Protein AF-0000000076642588 (afdb_homodimer)

pLDDT: mean 90.65, std 15.97, range [17.33, 98.94]

Foldseek 3Di:
DPPDCCPPPPPPPPPPLPLPLADAPPPPDPPPPPPPPPVLVLQLVLLVVVLLVVLVVLLVVQCVVADADVVDPVRRCVRCVVVLVVLCLLALQDADWDPPKDKAFDADPVRHTQWDDDPFWIKTWMKIFQGDFPVDTFIWTAIKIFTPDAALEEEEEEEALADHRCQLCQQDDLPDFNGVVCVLCSNLRYIYTYTHAQHQAFPQQAAVLQPAGALGGLQVLLQLQQFLASHASLSSVLSNVVSVLSNLQVVCVVVVHDSAYAYEYEAVGLVSQLQNLLNDQSHQFYERWQHAFFCSVVLQAFLSSFTFQQSNHDHSLNSNLSNPPGAYEYEQFWHPKAPWTGDDDVNYHQGFTHIDGGHDPVRRVVSNVSNQVVDPVVRDRYHYHYPDPDPHGGIPDPVSVQSRQVSSVGGRDDDRPSVDDNNDDPPHDDSVVSSNCNSVSSLVRSVSSLVCLVVLQCVPPVVLLPPPVVPVPLQSAPVVCVVVLVVLLVVLCLLQDADDAQDDFQSWHWAWDDDDDFWTKIWIKTHRYRSRIKIWIKIATPPQDPQAAAFEEEEEEAAQDHNVLLQDCDPPDPSCVFNVRLQNVVSSVPHIYIYINASRHDVSSSLSSQSSQRNSSHASVNRVLNNVSSVLVSQCPSSRHPQQRYAYEYFHNSLVCLQSNCLNNVSHLEGERELAAFQQSCLSNPSDSPHQNRPSSHNNSRRRGGSVSNRDGSLSSLLSNPPRAYEYEYECAASNDHPVGNCVSCVSNQVSNVSNVNNLRYYYDYDHDYRHDPNDVVVVNSVVRD/DPPPPPPPPPPPPPPPLPLPLADAPPPPDPPPPPPPCPPLNLQLVLLVVVLLVVLVVLLVVQCVVADADPVDPVRRCVRCVVVLVVLCLLALQDADWDPPKDKAFDADPVRHTQWDDDPFWIKTWMKIFQGDFPVDTFIWTAIKIFTPDAALEEEEEEEALADHRCQLCQQDDLPDFNGVVCVLCSNLRYIYTYTHAQHQAFPQLAAVLQPAGALGGLQVLLQLQQFLASHASLSSVLSNVVSVLSNLQVVCVVVVHDSAYAYEYEAVGLVSQLQNLLNDQSHQFYERWQHAFFCSVVLQAFLSSFTFQQSNHDTSLNSNLSNPPGAYEYEQFFHPKAPWTGDDDVNYHQGFTHIDGGHDPVGRVVSNVSNQVVDPVVRDRYHYHYPDPDDHRGIPDPVRVQSRCVSSVGGRDDDRDSVDDNNDDPPHDDSVVSSNCNSVSSLVRSVSSLVCLVVLQCVPPVVLLPPPVVPVPLQSAPVVCVVVLVVLLVVLCLLQDADDAQDDFQSWHWAWDDDDDFWTKIWIKTHRYRSRIKIWIKIAGPPQDPQAAAFEEEEEEAAQDHNVLLQDCDPPDPSCVFNVRLQNVVSSVPHIYIYINASRHDVSSSLSSQSSQRNSSHASVNRVLSNVSSVLVSQCPSSRHPQQRYAYEYFHNSLVCLQSNCLNNVSHQEGERELAAFQQSCLSNPSDSPHQNRPSSHNNSRRRGGSVSNRDGSLSSLLSNPPRAYEYEYECAASNDHPVGNCVSCVSNQVSNVSNVNNLRYYYDYDHDYRHDPNDVVVVNSVVRD

Structure (mmCIF, N/CA/C/O backbone):
data_AF-0000000076642588-model_v1
#
loop_
_entity.id
_entity.type
_entity.pdbx_description
1 polymer 'Dienelactone hydrolase family protein'
#
loop_
_atom_site.group_PDB
_atom_site.id
_atom_site.type_symbol
_atom_site.label_atom_id
_atom_site.label_alt_id
_atom_site.label_comp_id
_atom_site.label_asym_id
_atom_site.label_entity_id
_atom_site.label_seq_id
_atom_site.pdbx_PDB_ins_code
_atom_site.Cartn_x
_atom_site.Cartn_y
_atom_site.Cartn_z
_atom_site.occupancy
_atom_site.B_iso_or_equiv
_atom_site.auth_seq_id
_atom_site.auth_comp_id
_atom_site.auth_asym_id
_atom_site.auth_atom_id
_atom_site.pdbx_PDB_model_num
ATOM 1 N N . MET A 1 1 ? 71.25 -26.453 -64.062 1 19.92 1 MET A N 1
ATOM 2 C CA . MET A 1 1 ? 71.562 -26.438 -62.656 1 19.92 1 MET A CA 1
ATOM 3 C C . MET A 1 1 ? 70.25 -26.516 -61.844 1 19.92 1 MET A C 1
ATOM 5 O O . MET A 1 1 ? 69.312 -25.75 -62.062 1 19.92 1 MET A O 1
ATOM 9 N N . ASP A 1 2 ? 69.875 -27.656 -61.031 1 19.14 2 ASP A N 1
ATOM 10 C CA . ASP A 1 2 ? 68.938 -28.688 -60.656 1 19.14 2 ASP A CA 1
ATOM 11 C C . ASP A 1 2 ? 68.25 -28.344 -59.344 1 19.14 2 ASP A C 1
ATOM 13 O O . ASP A 1 2 ? 67.562 -29.188 -58.781 1 19.14 2 ASP A O 1
ATOM 17 N N . ARG A 1 3 ? 68.688 -27.297 -58.594 1 18.23 3 ARG A N 1
ATOM 18 C CA . ARG A 1 3 ? 68.375 -27.25 -57.156 1 18.23 3 ARG A CA 1
ATOM 19 C C . ARG A 1 3 ? 66.875 -27.188 -56.906 1 18.23 3 ARG A C 1
ATOM 21 O O . ARG A 1 3 ? 66.25 -26.234 -57.312 1 18.23 3 ARG A O 1
ATOM 28 N N . ARG A 1 4 ? 66.25 -28.344 -56.562 1 22.45 4 ARG A N 1
ATOM 29 C CA . ARG A 1 4 ? 65.062 -29.172 -56.375 1 22.45 4 ARG A CA 1
ATOM 30 C C . ARG A 1 4 ? 64.188 -28.703 -55.188 1 22.45 4 ARG A C 1
ATOM 32 O O . ARG A 1 4 ? 64.75 -28.422 -54.125 1 22.45 4 ARG A O 1
ATOM 39 N N . ASN A 1 5 ? 62.969 -28.047 -55.344 1 19.11 5 ASN A N 1
ATOM 40 C CA . ASN A 1 5 ? 61.938 -27.234 -54.719 1 19.11 5 ASN A CA 1
ATOM 41 C C . ASN A 1 5 ? 61.281 -27.969 -53.562 1 19.11 5 ASN A C 1
ATOM 43 O O . ASN A 1 5 ? 60.344 -28.75 -53.75 1 19.11 5 ASN A O 1
ATOM 47 N N . PHE A 1 6 ? 62 -28.562 -52.5 1 23.45 6 PHE A N 1
ATOM 48 C CA . PHE A 1 6 ? 61.406 -29.375 -51.438 1 23.45 6 PHE A CA 1
ATOM 49 C C . PHE A 1 6 ? 60.438 -28.547 -50.594 1 23.45 6 PHE A C 1
ATOM 51 O O . PHE A 1 6 ? 60.875 -27.656 -49.844 1 23.45 6 PHE A O 1
ATOM 58 N N . ILE A 1 7 ? 59.25 -28.125 -51.094 1 21.86 7 ILE A N 1
ATOM 59 C CA . ILE A 1 7 ? 58.25 -27.391 -50.312 1 21.86 7 ILE A CA 1
ATOM 60 C C . ILE A 1 7 ? 57.781 -28.234 -49.125 1 21.86 7 ILE A C 1
ATOM 62 O O . ILE A 1 7 ? 57.188 -29.297 -49.312 1 21.86 7 ILE A O 1
ATOM 66 N N . LYS A 1 8 ? 58.562 -28.312 -48 1 24.27 8 LYS A N 1
ATOM 67 C CA . LYS A 1 8 ? 58.25 -29.062 -46.781 1 24.27 8 LYS A CA 1
ATOM 68 C C . LYS A 1 8 ? 56.906 -28.641 -46.219 1 24.27 8 LYS A C 1
ATOM 70 O O . LYS A 1 8 ? 56.656 -27.453 -46.031 1 24.27 8 LYS A O 1
ATOM 75 N N . SER A 1 9 ? 55.844 -29.484 -46.344 1 21.7 9 SER A N 1
ATOM 76 C CA . SER A 1 9 ? 54.469 -29.531 -45.812 1 21.7 9 SER A CA 1
ATOM 77 C C . SER A 1 9 ? 54.438 -29.391 -44.312 1 21.7 9 SER A C 1
ATOM 79 O O . SER A 1 9 ? 55.031 -30.219 -43.594 1 21.7 9 SER A O 1
ATOM 81 N N . SER A 1 10 ? 54.75 -28.25 -43.719 1 22.33 10 SER A N 1
ATOM 82 C CA . SER A 1 10 ? 54.75 -28.031 -42.25 1 22.33 10 SER A CA 1
ATOM 83 C C . SER A 1 10 ? 53.438 -28.484 -41.625 1 22.33 10 SER A C 1
ATOM 85 O O . SER A 1 10 ? 52.375 -27.984 -42 1 22.33 10 SER A O 1
ATOM 87 N N . ALA A 1 11 ? 53.219 -29.797 -41.219 1 23.33 11 ALA A N 1
ATOM 88 C CA . ALA A 1 11 ? 52.219 -30.453 -40.438 1 23.33 11 ALA A CA 1
ATOM 89 C C . ALA A 1 11 ? 51.938 -29.703 -39.125 1 23.33 11 ALA A C 1
ATOM 91 O O . ALA A 1 11 ? 52.781 -29.688 -38.219 1 23.33 11 ALA A O 1
ATOM 92 N N . PHE A 1 12 ? 51.438 -28.484 -39.188 1 23.83 12 PHE A N 1
ATOM 93 C CA . PHE A 1 12 ? 51 -27.781 -38 1 23.83 12 PHE A CA 1
ATOM 94 C C . PHE A 1 12 ? 50.188 -28.688 -37.062 1 23.83 12 PHE A C 1
ATOM 96 O O . PHE A 1 12 ? 49.219 -29.281 -37.5 1 23.83 12 PHE A O 1
ATOM 103 N N . PHE A 1 13 ? 50.812 -29.422 -36.125 1 26.14 13 PHE A N 1
ATOM 104 C CA . PHE A 1 13 ? 50.312 -30.156 -34.938 1 26.14 13 PHE A CA 1
ATOM 105 C C . PHE A 1 13 ? 49.25 -29.344 -34.219 1 26.14 13 PHE A C 1
ATOM 107 O O . PHE A 1 13 ? 49.562 -28.406 -33.469 1 26.14 13 PHE A O 1
ATOM 114 N N . GLY A 1 14 ? 48.219 -28.859 -34.875 1 27.94 14 GLY A N 1
ATOM 115 C CA . GLY A 1 14 ? 47.125 -28.312 -34.094 1 27.94 14 GLY A CA 1
ATOM 116 C C . GLY A 1 14 ? 46.719 -29.172 -32.906 1 27.94 14 GLY A C 1
ATOM 117 O O . GLY A 1 14 ? 46.344 -30.328 -33.094 1 27.94 14 GLY A O 1
ATOM 118 N N . THR A 1 15 ? 47.344 -29.109 -31.75 1 32.06 15 THR A N 1
ATOM 119 C CA . THR A 1 15 ? 47.062 -29.766 -30.469 1 32.06 15 THR A CA 1
ATOM 120 C C . THR A 1 15 ? 45.562 -29.719 -30.172 1 32.06 15 THR A C 1
ATOM 122 O O . THR A 1 15 ? 44.969 -28.641 -30.031 1 32.06 15 THR A O 1
ATOM 125 N N . ALA A 1 16 ? 44.656 -30.547 -30.703 1 35.62 16 ALA A N 1
ATOM 126 C CA . ALA A 1 16 ? 43.281 -30.844 -30.359 1 35.62 16 ALA A CA 1
ATOM 127 C C . ALA A 1 16 ? 43.062 -30.906 -28.844 1 35.62 16 ALA A C 1
ATOM 129 O O . ALA A 1 16 ? 43.688 -31.734 -28.172 1 35.62 16 ALA A O 1
ATOM 130 N N . LEU A 1 17 ? 42.844 -29.812 -28.141 1 42.84 17 LEU A N 1
ATOM 131 C CA . LEU A 1 17 ? 42.344 -29.953 -26.781 1 42.84 17 LEU A CA 1
ATOM 132 C C . LEU A 1 17 ? 41.406 -31.156 -26.703 1 42.84 17 LEU A C 1
ATOM 134 O O . LEU A 1 17 ? 40.344 -31.188 -27.359 1 42.84 17 LEU A O 1
ATOM 138 N N . GLY A 1 18 ? 41.875 -32.375 -26.688 1 44.44 18 GLY A N 1
ATOM 139 C CA . GLY A 1 18 ? 41.125 -33.594 -26.5 1 44.44 18 GLY A CA 1
ATOM 140 C C . GLY A 1 18 ? 40.094 -33.5 -25.375 1 44.44 18 GLY A C 1
ATOM 141 O O . GLY A 1 18 ? 40.438 -33.188 -24.234 1 44.44 18 GLY A O 1
ATOM 142 N N . PHE A 1 19 ? 38.906 -32.938 -25.766 1 47.75 19 PHE A N 1
ATOM 143 C CA . PHE A 1 19 ? 37.875 -33.062 -24.766 1 47.75 19 PHE A CA 1
ATOM 144 C C . PHE A 1 19 ? 37.688 -34.531 -24.344 1 47.75 19 PHE A C 1
ATOM 146 O O . PHE A 1 19 ? 37.375 -35.375 -25.172 1 47.75 19 PHE A O 1
ATOM 153 N N . PRO A 1 20 ? 38.25 -34.938 -23.359 1 44.97 20 PRO A N 1
ATOM 154 C CA . PRO A 1 20 ? 38.062 -36.312 -22.969 1 44.97 20 PRO A CA 1
ATOM 155 C C . PRO A 1 20 ? 36.594 -36.75 -23.016 1 44.97 20 PRO A C 1
ATOM 157 O O . PRO A 1 20 ? 35.719 -36.031 -22.5 1 44.97 20 PRO A O 1
ATOM 160 N N . GLY A 1 21 ? 36.312 -37.781 -23.781 1 46.03 21 GLY A N 1
ATOM 161 C CA . GLY A 1 21 ? 35.031 -38.438 -23.812 1 46.03 21 GLY A CA 1
ATOM 162 C C . GLY A 1 21 ? 34.062 -37.812 -24.812 1 46.03 21 GLY A C 1
ATOM 163 O O . GLY A 1 21 ? 32.875 -38.156 -24.844 1 46.03 21 GLY A O 1
ATOM 164 N N . SER A 1 22 ? 34.531 -36.781 -25.547 1 49.62 22 SER A N 1
ATOM 165 C CA . SER A 1 22 ? 33.625 -36.094 -26.453 1 49.62 22 SER A CA 1
ATOM 166 C C . SER A 1 22 ? 33.406 -36.938 -27.719 1 49.62 22 SER A C 1
ATOM 168 O O . SER A 1 22 ? 34.344 -37.469 -28.297 1 49.62 22 SER A O 1
ATOM 170 N N . ILE A 1 23 ? 32.25 -37.531 -27.969 1 43.94 23 ILE A N 1
ATOM 171 C CA . ILE A 1 23 ? 31.812 -38.125 -29.234 1 43.94 23 ILE A CA 1
ATOM 172 C C . ILE A 1 23 ? 31.484 -37.031 -30.25 1 43.94 23 ILE A C 1
ATOM 174 O O . ILE A 1 23 ? 30.984 -35.969 -29.891 1 43.94 23 ILE A O 1
ATOM 178 N N . SER A 1 24 ? 32.125 -37.094 -31.453 1 43.12 24 SER A N 1
ATOM 179 C CA . SER A 1 24 ? 31.891 -36.125 -32.531 1 43.12 24 SER A CA 1
ATOM 180 C C . SER A 1 24 ? 30.391 -35.938 -32.812 1 43.12 24 SER A C 1
ATOM 182 O O . SER A 1 24 ? 29.625 -36.906 -32.719 1 43.12 24 SER A O 1
ATOM 184 N N . LEU A 1 25 ? 29.875 -34.688 -32.812 1 45.62 25 LEU A N 1
ATOM 185 C CA . LEU A 1 25 ? 28.5 -34.312 -33.125 1 45.62 25 LEU A CA 1
ATOM 186 C C . LEU A 1 25 ? 28.047 -34.938 -34.438 1 45.62 25 LEU A C 1
ATOM 188 O O . LEU A 1 25 ? 26.859 -34.875 -34.781 1 45.62 25 LEU A O 1
ATOM 192 N N . LEU A 1 26 ? 29.031 -35.188 -35.469 1 36.81 26 LEU A N 1
ATOM 193 C CA . LEU A 1 26 ? 28.625 -35.531 -36.812 1 36.81 26 LEU A CA 1
ATOM 194 C C . LEU A 1 26 ? 27.766 -36.812 -36.812 1 36.81 26 LEU A C 1
ATOM 196 O O . LEU A 1 26 ? 27.078 -37.094 -37.812 1 36.81 26 LEU A O 1
ATOM 200 N N . GLN A 1 27 ? 28.141 -37.812 -36.094 1 33.25 27 GLN A N 1
ATOM 201 C CA . GLN A 1 27 ? 27.5 -39.094 -36.375 1 33.25 27 GLN A CA 1
ATOM 202 C C . GLN A 1 27 ? 26 -39.031 -36.062 1 33.25 27 GLN A C 1
ATOM 204 O O . GLN A 1 27 ? 25.266 -40 -36.312 1 33.25 27 GLN A O 1
ATOM 209 N N . GLN A 1 28 ? 25.609 -38.25 -35.188 1 32.81 28 GLN A N 1
ATOM 210 C CA . GLN A 1 28 ? 24.172 -38.469 -34.938 1 32.81 28 GLN A CA 1
ATOM 211 C C . GLN A 1 28 ? 23.344 -37.781 -36.031 1 32.81 28 GLN A C 1
ATOM 213 O O . GLN A 1 28 ? 23.531 -36.594 -36.312 1 32.81 28 GLN A O 1
ATOM 218 N N . SER A 1 29 ? 22.844 -38.625 -37.031 1 31.92 29 SER A N 1
ATOM 219 C CA . SER A 1 29 ? 21.906 -38.406 -38.125 1 31.92 29 SER A CA 1
ATOM 220 C C . SER A 1 29 ? 20.922 -37.312 -37.812 1 31.92 29 SER A C 1
ATOM 222 O O . SER A 1 29 ? 20.375 -37.25 -36.719 1 31.92 29 SER A O 1
ATOM 224 N N . MET A 1 30 ? 21.062 -36.156 -38.531 1 33.62 30 MET A N 1
ATOM 225 C CA . MET A 1 30 ? 19.984 -35.219 -38.688 1 33.62 30 MET A CA 1
ATOM 226 C C . MET A 1 30 ? 18.641 -35.906 -38.75 1 33.62 30 MET A C 1
ATOM 228 O O . MET A 1 30 ? 18.422 -36.781 -39.594 1 33.62 30 MET A O 1
ATOM 232 N N . ARG A 1 31 ? 18 -36.188 -37.844 1 35.12 31 ARG A N 1
ATOM 233 C CA . ARG A 1 31 ? 16.625 -36.594 -38.094 1 35.12 31 ARG A CA 1
ATOM 234 C C . ARG A 1 31 ? 16.016 -35.719 -39.219 1 35.12 31 ARG A C 1
ATOM 236 O O . ARG A 1 31 ? 16.25 -34.531 -39.281 1 35.12 31 ARG A O 1
ATOM 243 N N . ASN A 1 32 ? 15.844 -36.156 -40.562 1 32.16 32 ASN A N 1
ATOM 244 C CA . ASN A 1 32 ? 15.289 -35.656 -41.812 1 32.16 32 ASN A CA 1
ATOM 245 C C . ASN A 1 32 ? 14.039 -34.812 -41.594 1 32.16 32 ASN A C 1
ATOM 247 O O . ASN A 1 32 ? 13.297 -34.531 -42.531 1 32.16 32 ASN A O 1
ATOM 251 N N . ASP A 1 33 ? 13.281 -34.906 -40.562 1 33.59 33 ASP A N 1
ATOM 252 C CA . ASP A 1 33 ? 11.906 -34.438 -40.719 1 33.59 33 ASP A CA 1
ATOM 253 C C . ASP A 1 33 ? 11.852 -32.906 -40.875 1 33.59 33 ASP A C 1
ATOM 255 O O . ASP A 1 33 ? 10.773 -32.312 -40.781 1 33.59 33 ASP A O 1
ATOM 259 N N . GLY A 1 34 ? 12.836 -32.25 -41.781 1 33.69 34 GLY A N 1
ATOM 260 C CA . GLY A 1 34 ? 12.781 -30.875 -42.219 1 33.69 34 GLY A CA 1
ATOM 261 C C . GLY A 1 34 ? 12.922 -29.859 -41.094 1 33.69 34 GLY A C 1
ATOM 262 O O . GLY A 1 34 ? 12.781 -28.656 -41.344 1 33.69 34 GLY A O 1
ATOM 263 N N . ILE A 1 35 ? 12.398 -30.078 -40 1 36.19 35 ILE A N 1
ATOM 264 C CA . ILE A 1 35 ? 12.555 -28.984 -39.031 1 36.19 35 ILE A CA 1
ATOM 265 C C . ILE A 1 35 ? 14.031 -28.625 -38.906 1 36.19 35 ILE A C 1
ATOM 267 O O . ILE A 1 35 ? 14.852 -29.453 -38.5 1 36.19 35 ILE A O 1
ATOM 271 N N . ASP A 1 36 ? 14.797 -28.062 -39.812 1 40.22 36 ASP A N 1
ATOM 272 C CA . ASP A 1 36 ? 16.062 -27.422 -39.438 1 40.22 36 ASP A CA 1
ATOM 273 C C . ASP A 1 36 ? 16.219 -27.344 -37.938 1 40.22 36 ASP A C 1
ATOM 275 O O . ASP A 1 36 ? 15.453 -26.656 -37.25 1 40.22 36 ASP A O 1
ATOM 279 N N . ASP A 1 37 ? 16.5 -28.406 -37.156 1 51.94 37 ASP A N 1
ATOM 280 C CA . ASP A 1 37 ? 16.406 -28.953 -35.812 1 51.94 37 ASP A CA 1
ATOM 281 C C . ASP A 1 37 ? 17.203 -28.109 -34.812 1 51.94 37 ASP A C 1
ATOM 283 O O . ASP A 1 37 ? 18.391 -28.359 -34.594 1 51.94 37 ASP A O 1
ATOM 287 N N . ASP A 1 38 ? 16.844 -26.812 -34.719 1 79.62 38 ASP A N 1
ATOM 288 C CA . ASP A 1 38 ? 17.312 -25.812 -33.75 1 79.62 38 ASP A CA 1
ATOM 289 C C . ASP A 1 38 ? 17.438 -26.406 -32.344 1 79.62 38 ASP A C 1
ATOM 291 O O . ASP A 1 38 ? 16.484 -27 -31.844 1 79.62 38 ASP A O 1
ATOM 295 N N . LEU A 1 39 ? 18.719 -26.734 -32.031 1 86 39 LEU A N 1
ATOM 296 C CA . LEU A 1 39 ? 19.062 -27.344 -30.75 1 86 39 LEU A CA 1
ATOM 297 C C . LEU A 1 39 ? 18.172 -26.781 -29.641 1 86 39 LEU A C 1
ATOM 299 O O . LEU A 1 39 ? 17.797 -27.516 -28.719 1 86 39 LEU A O 1
ATOM 303 N N . ALA A 1 40 ? 17.781 -25.656 -29.75 1 92 40 ALA A N 1
ATOM 304 C CA . ALA A 1 40 ? 16.906 -25.047 -28.75 1 92 40 ALA A CA 1
ATOM 305 C C . ALA A 1 40 ? 15.539 -25.719 -28.734 1 92 40 ALA A C 1
ATOM 307 O O . ALA A 1 40 ? 15 -26.016 -27.656 1 92 40 ALA A O 1
ATOM 308 N N . SER A 1 41 ? 15.016 -25.922 -29.906 1 93 41 SER A N 1
ATOM 309 C CA . SER A 1 41 ? 13.711 -26.562 -30.016 1 93 41 SER A CA 1
ATOM 310 C C . SER A 1 41 ? 13.758 -28 -29.531 1 93 41 SER A C 1
ATOM 312 O O . SER A 1 41 ? 12.82 -28.484 -28.906 1 93 41 SER A O 1
ATOM 314 N N . ILE A 1 42 ? 14.844 -28.656 -29.859 1 92.44 42 ILE A N 1
ATOM 315 C CA . ILE A 1 42 ? 15.031 -30.047 -29.438 1 92.44 42 ILE A CA 1
ATOM 316 C C . ILE A 1 42 ? 15.039 -30.125 -27.906 1 92.44 42 ILE A C 1
ATOM 318 O O . ILE A 1 42 ? 14.43 -31.016 -27.328 1 92.44 42 ILE A O 1
ATOM 322 N N . MET A 1 43 ? 15.68 -29.266 -27.312 1 95.62 43 MET A N 1
ATOM 323 C CA . MET A 1 43 ? 15.758 -29.234 -25.859 1 95.62 43 MET A CA 1
ATOM 324 C C . MET A 1 43 ? 14.383 -29.016 -25.25 1 95.62 43 MET A C 1
ATOM 326 O O . MET A 1 43 ? 14 -29.719 -24.312 1 95.62 43 MET A O 1
ATOM 330 N N . VAL A 1 44 ? 13.648 -28.047 -25.781 1 96.38 44 VAL A N 1
ATOM 331 C CA . VAL A 1 44 ? 12.32 -27.734 -25.281 1 96.38 44 VAL A CA 1
ATOM 332 C C . VAL A 1 44 ? 11.406 -28.938 -25.453 1 96.38 44 VAL A C 1
ATOM 334 O O . VAL A 1 44 ? 10.68 -29.312 -24.531 1 96.38 44 VAL A O 1
ATOM 337 N N . GLU A 1 45 ? 11.477 -29.562 -26.625 1 96.25 45 GLU A N 1
ATOM 338 C CA . GLU A 1 45 ? 10.648 -30.734 -26.906 1 96.25 45 GLU A CA 1
ATOM 339 C C . GLU A 1 45 ? 11.016 -31.891 -25.984 1 96.25 45 GLU A C 1
ATOM 341 O O . GLU A 1 45 ? 10.156 -32.688 -25.609 1 96.25 45 GLU A O 1
ATOM 346 N N . GLY A 1 46 ? 12.289 -32.031 -25.734 1 96.81 46 GLY A N 1
ATOM 347 C CA . GLY A 1 46 ? 12.719 -33.062 -24.812 1 96.81 46 GLY A CA 1
ATOM 348 C C . GLY A 1 46 ? 12.094 -32.938 -23.438 1 96.81 46 GLY A C 1
ATOM 349 O O . GLY A 1 46 ? 11.68 -33.906 -22.828 1 96.81 46 GLY A O 1
ATOM 350 N N . VAL A 1 47 ? 12.023 -31.719 -22.938 1 97.75 47 VAL A N 1
ATOM 351 C CA . VAL A 1 47 ? 11.422 -31.453 -21.625 1 97.75 47 VAL A CA 1
ATOM 352 C C . VAL A 1 47 ? 9.93 -31.781 -21.672 1 97.75 47 VAL A C 1
ATOM 354 O O . VAL A 1 47 ? 9.367 -32.312 -20.719 1 97.75 47 VAL A O 1
ATOM 357 N N . HIS A 1 48 ? 9.234 -31.422 -22.828 1 97.5 48 HIS A N 1
ATOM 358 C CA . HIS A 1 48 ? 7.832 -31.781 -22.984 1 97.5 48 HIS A CA 1
ATOM 359 C C . HIS A 1 48 ? 7.625 -33.281 -22.859 1 97.5 48 HIS A C 1
ATOM 361 O O . HIS A 1 48 ? 6.715 -33.75 -22.172 1 97.5 48 HIS A O 1
ATOM 367 N N . ARG A 1 49 ? 8.477 -34.062 -23.516 1 97.25 49 ARG A N 1
ATOM 368 C CA . ARG A 1 49 ? 8.352 -35.531 -23.469 1 97.25 49 ARG A CA 1
ATOM 369 C C . ARG A 1 49 ? 8.586 -36.031 -22.047 1 97.25 49 ARG A C 1
ATOM 371 O O . ARG A 1 49 ? 7.891 -36.938 -21.594 1 97.25 49 ARG A O 1
ATOM 378 N N . PHE A 1 50 ? 9.57 -35.5 -21.422 1 96.94 50 PHE A N 1
ATOM 379 C CA . PHE A 1 50 ? 9.828 -35.844 -20.031 1 96.94 50 PHE A CA 1
ATOM 380 C C . PHE A 1 50 ? 8.586 -35.625 -19.172 1 96.94 50 PHE A C 1
ATOM 382 O O . PHE A 1 50 ? 8.18 -36.5 -18.422 1 96.94 50 PHE A O 1
ATOM 389 N N . LEU A 1 51 ? 7.949 -34.469 -19.328 1 97.56 51 LEU A N 1
ATOM 390 C CA . LEU A 1 51 ? 6.801 -34.062 -18.516 1 97.56 51 LEU A CA 1
ATOM 391 C C . LEU A 1 51 ? 5.586 -34.938 -18.844 1 97.56 51 LEU A C 1
ATOM 393 O O . LEU A 1 51 ? 4.82 -35.312 -17.953 1 97.56 51 LEU A O 1
ATOM 397 N N . ASP A 1 52 ? 5.375 -35.156 -20.141 1 96.38 52 ASP A N 1
ATOM 398 C CA . ASP A 1 52 ? 4.273 -36.031 -20.531 1 96.38 52 ASP A CA 1
ATOM 399 C C . ASP A 1 52 ? 4.387 -37.406 -19.875 1 96.38 52 ASP A C 1
ATOM 401 O O . ASP A 1 52 ? 3.387 -37.969 -19.406 1 96.38 52 ASP A O 1
ATOM 405 N N . SER A 1 53 ? 5.582 -37.875 -19.828 1 95.5 53 SER A N 1
ATOM 406 C CA . SER A 1 53 ? 5.828 -39.188 -19.203 1 95.5 53 SER A CA 1
ATOM 407 C C . SER A 1 53 ? 5.602 -39.094 -17.688 1 95.5 53 SER A C 1
ATOM 409 O O . SER A 1 53 ? 4.996 -40 -17.109 1 95.5 53 SER A O 1
ATOM 411 N N . GLU A 1 54 ? 6.062 -38.062 -17.094 1 94.5 54 GLU A N 1
ATOM 412 C CA . GLU A 1 54 ? 5.926 -37.906 -15.648 1 94.5 54 GLU A CA 1
ATOM 413 C C . GLU A 1 54 ? 4.465 -37.75 -15.25 1 94.5 54 GLU A C 1
ATOM 415 O O . GLU A 1 54 ? 4.043 -38.281 -14.211 1 94.5 54 GLU A O 1
ATOM 420 N N . ILE A 1 55 ? 3.652 -37.031 -15.977 1 95.06 55 ILE A N 1
ATOM 421 C CA . ILE A 1 55 ? 2.232 -36.844 -15.703 1 95.06 55 ILE A CA 1
ATOM 422 C C . ILE A 1 55 ? 1.526 -38.188 -15.656 1 95.06 55 ILE A C 1
ATOM 424 O O . ILE A 1 55 ? 0.751 -38.469 -14.734 1 95.06 55 ILE A O 1
ATOM 428 N N . GLN A 1 56 ? 1.879 -39.094 -16.547 1 91.56 56 GLN A N 1
ATOM 429 C CA . GLN A 1 56 ? 1.279 -40.406 -16.578 1 91.56 56 GLN A CA 1
ATOM 430 C C . GLN A 1 56 ? 1.785 -41.281 -15.43 1 91.56 56 GLN A C 1
ATOM 432 O O . GLN A 1 56 ? 1.022 -42.031 -14.844 1 91.56 56 GLN A O 1
ATOM 437 N N . SER A 1 57 ? 2.992 -41.125 -15.164 1 91.19 57 SER A N 1
ATOM 438 C CA . SER A 1 57 ? 3.594 -41.906 -14.086 1 91.19 57 SER A CA 1
ATOM 439 C C . SER A 1 57 ? 2.99 -41.531 -12.734 1 91.19 57 SER A C 1
ATOM 441 O O . SER A 1 57 ? 2.791 -42.406 -11.883 1 91.19 57 SER A O 1
ATOM 443 N N . PHE A 1 58 ? 2.717 -40.312 -12.508 1 88.75 58 PHE A N 1
ATOM 444 C CA . PHE A 1 58 ? 2.166 -39.875 -11.227 1 88.75 58 PHE A CA 1
AT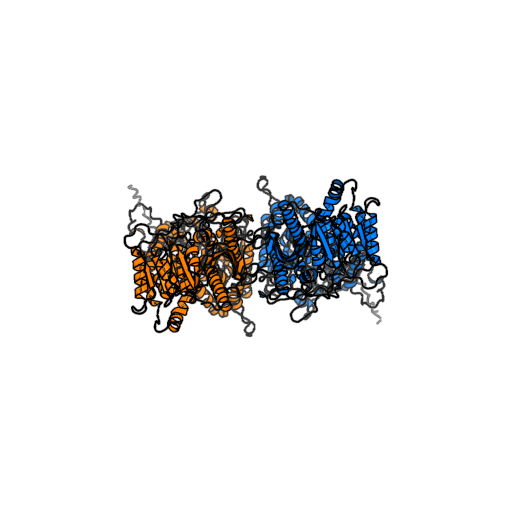OM 445 C C . PHE A 1 58 ? 0.762 -40.438 -11.023 1 88.75 58 PHE A C 1
ATOM 447 O O . PHE A 1 58 ? 0.361 -40.719 -9.898 1 88.75 58 PHE A O 1
ATOM 454 N N . LYS A 1 59 ? -0 -40.5 -12.016 1 85.5 59 LYS A N 1
ATOM 455 C CA . LYS A 1 59 ? -1.338 -41.062 -11.906 1 85.5 59 LYS A CA 1
ATOM 456 C C . LYS A 1 59 ? -1.285 -42.469 -11.312 1 85.5 59 LYS A C 1
ATOM 458 O O . LYS A 1 59 ? -2.113 -42.844 -10.469 1 85.5 59 LYS A O 1
ATOM 463 N N . LYS A 1 60 ? -0.282 -43.219 -11.609 1 84.75 60 LYS A N 1
ATOM 464 C CA . LYS A 1 60 ? -0.13 -44.594 -11.148 1 84.75 60 LYS A CA 1
ATOM 465 C C . LYS A 1 60 ? 0.415 -44.625 -9.727 1 84.75 60 LYS A C 1
ATOM 467 O O . LYS A 1 60 ? 0.076 -45.531 -8.961 1 84.75 60 LYS A O 1
ATOM 472 N N . ARG A 1 61 ? 1.163 -43.656 -9.383 1 88.81 61 ARG A N 1
ATOM 473 C CA . ARG A 1 61 ? 1.892 -43.688 -8.117 1 88.81 61 ARG A CA 1
ATOM 474 C C . ARG A 1 61 ? 1.127 -42.969 -7.023 1 88.81 61 ARG A C 1
ATOM 476 O O . ARG A 1 61 ? 1.475 -43.062 -5.844 1 88.81 61 ARG A O 1
ATOM 483 N N . ARG A 1 62 ? 0.055 -42.344 -7.277 1 90.81 62 ARG A N 1
ATOM 484 C CA . ARG A 1 62 ? -0.669 -41.5 -6.332 1 90.81 62 ARG A CA 1
ATOM 485 C C . ARG A 1 62 ? -1.12 -42.281 -5.113 1 90.81 62 ARG A C 1
ATOM 487 O O . ARG A 1 62 ? -1.16 -41.781 -4 1 90.81 62 ARG A O 1
ATOM 494 N N . ASP A 1 63 ? -1.369 -43.5 -5.328 1 90.25 63 ASP A N 1
ATOM 495 C CA . ASP A 1 63 ? -1.939 -44.312 -4.27 1 90.25 63 ASP A CA 1
ATOM 496 C C . ASP A 1 63 ? -0.971 -44.469 -3.098 1 90.25 63 ASP A C 1
ATOM 498 O O . ASP A 1 63 ? -1.393 -44.656 -1.959 1 90.25 63 ASP A O 1
ATOM 502 N N . ARG A 1 64 ? 0.254 -44.281 -3.406 1 91.31 64 ARG A N 1
ATOM 503 C CA . ARG A 1 64 ? 1.269 -44.438 -2.371 1 91.31 64 ARG A CA 1
ATOM 504 C C . ARG A 1 64 ? 1.131 -43.375 -1.294 1 91.31 64 ARG A C 1
ATOM 506 O O . ARG A 1 64 ? 1.598 -43.531 -0.168 1 91.31 64 ARG A O 1
ATOM 513 N N . PHE A 1 65 ? 0.445 -42.281 -1.641 1 92.94 65 PHE A N 1
ATOM 514 C CA . PHE A 1 65 ? 0.321 -41.188 -0.711 1 92.94 65 PHE A CA 1
ATOM 515 C C . PHE A 1 65 ? -0.933 -41.312 0.143 1 92.94 65 PHE A C 1
ATOM 517 O O . PHE A 1 65 ? -1.179 -40.5 1.035 1 92.94 65 PHE A O 1
ATOM 524 N N . TRP A 1 66 ? -1.722 -42.344 -0.078 1 95.25 66 TRP A N 1
ATOM 525 C CA . TRP A 1 66 ? -3.014 -42.469 0.591 1 95.25 66 TRP A CA 1
ATOM 526 C C . TRP A 1 66 ? -3.092 -43.75 1.404 1 95.25 66 TRP A C 1
ATOM 528 O O . TRP A 1 66 ? -2.906 -44.844 0.867 1 95.25 66 TRP A O 1
ATOM 538 N N . LYS A 1 67 ? -3.271 -43.656 2.717 1 95.19 67 LYS A N 1
ATOM 539 C CA . LYS A 1 67 ? -3.559 -44.75 3.645 1 95.19 67 LYS A CA 1
ATOM 540 C C . LYS A 1 67 ? -4.848 -44.469 4.418 1 95.19 67 LYS A C 1
ATOM 542 O O . LYS A 1 67 ? -4.809 -43.969 5.535 1 95.19 67 LYS A O 1
ATOM 547 N N . TYR A 1 68 ? -5.906 -45.031 3.924 1 96.12 68 TYR A N 1
ATOM 548 C CA . TYR A 1 68 ? -7.23 -44.75 4.461 1 96.12 68 TYR A CA 1
ATOM 549 C C . TYR A 1 68 ? -7.516 -45.594 5.691 1 96.12 68 TYR A C 1
ATOM 551 O O . TYR A 1 68 ? -7.082 -46.75 5.773 1 96.12 68 TYR A O 1
ATOM 559 N N . ASP A 1 69 ? -8.203 -45.031 6.645 1 97.62 69 ASP A N 1
ATOM 560 C CA . ASP A 1 69 ? -8.844 -45.75 7.738 1 97.62 69 ASP A CA 1
ATOM 561 C C . ASP A 1 69 ? -10.359 -45.562 7.719 1 97.62 69 ASP A C 1
ATOM 563 O O . ASP A 1 69 ? -10.852 -44.5 8.148 1 97.62 69 ASP A O 1
ATOM 567 N N . PHE A 1 70 ? -11.141 -46.562 7.25 1 96.94 70 PHE A N 1
ATOM 568 C CA . PHE A 1 70 ? -12.586 -46.438 7.066 1 96.94 70 PHE A CA 1
ATOM 569 C C . PHE A 1 70 ? -13.328 -47 8.273 1 96.94 70 PHE A C 1
ATOM 571 O O . PHE A 1 70 ? -14.523 -47.312 8.188 1 96.94 70 PHE A O 1
ATOM 578 N N . SER A 1 71 ? -12.672 -47.219 9.352 1 96.88 71 SER A N 1
ATOM 579 C CA . SER A 1 71 ? -13.273 -47.875 10.516 1 96.88 71 SER A CA 1
ATOM 580 C C . SER A 1 71 ? -14.289 -46.969 11.188 1 96.88 71 SER A C 1
ATOM 582 O O . SER A 1 71 ? -15.25 -47.438 11.805 1 96.88 71 SER A O 1
ATOM 584 N N . SER A 1 72 ? -14 -45.656 11.164 1 96.5 72 SER A N 1
ATOM 585 C CA . SER A 1 72 ? -14.922 -44.656 11.68 1 96.5 72 SER A CA 1
ATOM 586 C C . SER A 1 72 ? -14.742 -43.312 10.969 1 96.5 72 SER A C 1
ATOM 588 O O . SER A 1 72 ? -13.727 -43.094 10.312 1 96.5 72 SER A O 1
ATOM 590 N N . ASN A 1 73 ? -15.719 -42.562 11.164 1 95.81 73 ASN A N 1
ATOM 591 C CA . ASN A 1 73 ? -15.633 -41.219 10.602 1 95.81 73 ASN A CA 1
ATOM 592 C C . ASN A 1 73 ? -14.422 -40.469 11.141 1 95.81 73 ASN A C 1
ATOM 594 O O . ASN A 1 73 ? -13.703 -39.812 10.383 1 95.81 73 ASN A O 1
ATOM 598 N N . MET A 1 74 ? -14.203 -40.469 12.406 1 97.19 74 MET A N 1
ATOM 599 C CA . MET A 1 74 ? -13.094 -39.781 13.062 1 97.19 74 MET A CA 1
ATOM 600 C C . MET A 1 74 ? -11.75 -40.281 12.555 1 97.19 74 MET A C 1
ATOM 602 O O . MET A 1 74 ? -10.859 -39.5 12.219 1 97.19 74 MET A O 1
ATOM 606 N N . LYS A 1 75 ? -11.602 -41.594 12.477 1 97.62 75 LYS A N 1
ATOM 607 C CA . LYS A 1 75 ? -10.344 -42.219 12.047 1 97.62 75 LYS A CA 1
ATOM 608 C C . LYS A 1 75 ? -10.07 -41.906 10.578 1 97.62 75 LYS A C 1
ATOM 610 O O . LYS A 1 75 ? -8.914 -41.75 10.172 1 97.62 75 LYS A O 1
ATOM 615 N N . PHE A 1 76 ? -11.102 -41.938 9.867 1 97.81 76 PHE A N 1
ATOM 616 C CA . PHE A 1 76 ? -10.953 -41.562 8.453 1 97.81 76 PHE A CA 1
ATOM 617 C C . PHE A 1 76 ? -10.391 -40.156 8.305 1 97.81 76 PHE A C 1
ATOM 619 O O . PHE A 1 76 ? -9.406 -39.969 7.594 1 97.81 76 PHE A O 1
ATOM 626 N N . ASN A 1 77 ? -11.008 -39.219 8.977 1 97.88 77 ASN A N 1
ATOM 627 C CA . ASN A 1 77 ? -10.57 -37.844 8.891 1 97.88 77 ASN A CA 1
ATOM 628 C C . ASN A 1 77 ? -9.141 -37.656 9.398 1 97.88 77 ASN A C 1
ATOM 630 O O . ASN A 1 77 ? -8.375 -36.875 8.844 1 97.88 77 ASN A O 1
ATOM 634 N N . GLU A 1 78 ? -8.742 -38.312 10.352 1 97.94 78 GLU A N 1
ATOM 635 C CA . GLU A 1 78 ? -7.375 -38.281 10.859 1 97.94 78 GLU A CA 1
ATOM 636 C C . GLU A 1 78 ? -6.398 -38.875 9.836 1 97.94 78 GLU A C 1
ATOM 638 O O . GLU A 1 78 ? -5.293 -38.344 9.664 1 97.94 78 GLU A O 1
ATOM 643 N N . SER A 1 79 ? -6.855 -39.938 9.172 1 97.88 79 SER A N 1
ATOM 644 C CA . SER A 1 79 ? -5.977 -40.656 8.25 1 97.88 79 SER A CA 1
ATOM 645 C C . SER A 1 79 ? -5.641 -39.812 7.031 1 97.88 79 SER A C 1
ATOM 647 O O . SER A 1 79 ? -4.598 -40 6.402 1 97.88 79 SER A O 1
ATOM 649 N N . ILE A 1 80 ? -6.48 -38.781 6.754 1 98 80 ILE A N 1
ATOM 650 C CA . ILE A 1 80 ? -6.223 -38 5.551 1 98 80 ILE A CA 1
ATOM 651 C C . ILE A 1 80 ? -5.988 -36.562 5.926 1 98 80 ILE A C 1
ATOM 653 O O . ILE A 1 80 ? -6.121 -35.656 5.086 1 98 80 ILE A O 1
ATOM 657 N N . ALA A 1 81 ? -5.734 -36.281 7.18 1 97.81 81 ALA A N 1
ATOM 658 C CA . ALA A 1 81 ? -5.566 -34.906 7.68 1 97.81 81 ALA A CA 1
ATOM 659 C C . ALA A 1 81 ? -4.441 -34.188 6.941 1 97.81 81 ALA A C 1
ATOM 661 O O . ALA A 1 81 ? -4.566 -33 6.613 1 97.81 81 ALA A O 1
ATOM 662 N N . SER A 1 82 ? -3.369 -34.812 6.688 1 97.44 82 SER A N 1
ATOM 663 C CA . SER A 1 82 ? -2.232 -34.219 6.004 1 97.44 82 SER A CA 1
ATOM 664 C C . SER A 1 82 ? -2.574 -33.875 4.559 1 97.44 82 SER A C 1
ATOM 666 O O . SER A 1 82 ? -2.141 -32.844 4.039 1 97.44 82 SER A O 1
ATOM 668 N N . GLN A 1 83 ? -3.334 -34.75 3.895 1 97.5 83 GLN A N 1
ATOM 669 C CA . GLN A 1 83 ? -3.77 -34.469 2.527 1 97.5 83 GLN A CA 1
ATOM 670 C C . GLN A 1 83 ? -4.695 -33.281 2.469 1 97.5 83 GLN A C 1
ATOM 672 O O . GLN A 1 83 ? -4.602 -32.469 1.549 1 97.5 83 GLN A O 1
ATOM 677 N N . ARG A 1 84 ? -5.516 -33.188 3.457 1 98.25 84 ARG A N 1
ATOM 678 C CA . ARG A 1 84 ? -6.445 -32.062 3.512 1 98.25 84 ARG A CA 1
ATOM 679 C C . ARG A 1 84 ? -5.699 -30.766 3.725 1 98.25 84 ARG A C 1
ATOM 681 O O . ARG A 1 84 ? -6.012 -29.75 3.086 1 98.25 84 ARG A O 1
ATOM 688 N N . GLU A 1 85 ? -4.762 -30.766 4.57 1 97.81 85 GLU A N 1
ATOM 689 C CA . GLU A 1 85 ? -3.947 -29.578 4.824 1 97.81 85 GLU A CA 1
ATOM 690 C C . GLU A 1 85 ? -3.158 -29.188 3.582 1 97.81 85 GLU A C 1
ATOM 692 O O . GLU A 1 85 ? -3.061 -28 3.258 1 97.81 85 GLU A O 1
ATOM 697 N N . GLU A 1 86 ? -2.592 -30.156 2.912 1 97.44 86 GLU A N 1
ATOM 698 C CA . GLU A 1 86 ? -1.818 -29.891 1.701 1 97.44 86 GLU A CA 1
ATOM 699 C C . GLU A 1 86 ? -2.699 -29.328 0.594 1 97.44 86 GLU A C 1
ATOM 701 O O . GLU A 1 86 ? -2.301 -28.391 -0.102 1 97.44 86 GLU A O 1
ATOM 706 N N . LEU A 1 87 ? -3.863 -29.875 0.466 1 98.44 87 LEU A N 1
ATOM 707 C CA . LEU A 1 87 ? -4.801 -29.391 -0.54 1 98.44 87 LEU A CA 1
ATOM 708 C C . LEU A 1 87 ? -5.184 -27.938 -0.267 1 98.44 87 LEU A C 1
ATOM 710 O O . LEU A 1 87 ? -5.207 -27.125 -1.186 1 98.44 87 LEU A O 1
ATOM 714 N N . ALA A 1 88 ? -5.465 -27.656 0.999 1 98.69 88 ALA A N 1
ATOM 715 C CA . ALA A 1 88 ? -5.809 -26.297 1.382 1 98.69 88 ALA A CA 1
ATOM 716 C C . ALA A 1 88 ? -4.68 -25.328 1.037 1 98.69 88 ALA A C 1
ATOM 718 O O . ALA A 1 88 ? -4.926 -24.25 0.492 1 98.69 88 ALA A O 1
ATOM 719 N N . TYR A 1 89 ? -3.521 -25.719 1.311 1 97.88 89 TYR A N 1
ATOM 720 C CA . TYR A 1 89 ? -2.355 -24.891 1.028 1 97.88 89 TYR A CA 1
ATOM 721 C C . TYR A 1 89 ? -2.186 -24.672 -0.472 1 97.88 89 TYR A C 1
ATOM 723 O O . TYR A 1 89 ? -1.948 -23.547 -0.924 1 97.88 89 TYR A O 1
ATOM 731 N N . GLN A 1 90 ? -2.314 -25.734 -1.237 1 98.19 90 GLN A N 1
ATOM 732 C CA . GLN A 1 90 ? -2.104 -25.672 -2.68 1 98.19 90 GLN A CA 1
ATOM 733 C C . GLN A 1 90 ? -3.156 -24.797 -3.352 1 98.19 90 GLN A C 1
ATOM 735 O O . GLN A 1 90 ? -2.91 -24.234 -4.418 1 98.19 90 GLN A O 1
ATOM 740 N N . LEU A 1 91 ? -4.301 -24.672 -2.676 1 98.69 91 LEU A N 1
ATOM 741 C CA . LEU A 1 91 ? -5.402 -23.891 -3.232 1 98.69 91 LEU A CA 1
ATOM 742 C C . LEU A 1 91 ? -5.41 -22.469 -2.66 1 98.69 91 LEU A C 1
ATOM 744 O O . LEU A 1 91 ? -6.234 -21.641 -3.051 1 98.69 91 LEU A O 1
ATOM 748 N N . GLY A 1 92 ? -4.543 -22.141 -1.768 1 98.19 92 GLY A N 1
ATOM 749 C CA . GLY A 1 92 ? -4.438 -20.828 -1.167 1 98.19 92 GLY A CA 1
ATOM 750 C C . GLY A 1 92 ? -5.461 -20.578 -0.074 1 98.19 92 GLY A C 1
ATOM 751 O O . GLY A 1 92 ? -5.773 -19.438 0.247 1 98.19 92 GLY A O 1
ATOM 752 N N . VAL A 1 93 ? -6.078 -21.625 0.458 1 98.5 93 VAL A N 1
ATOM 753 C CA . VAL A 1 93 ? -7.02 -21.5 1.566 1 98.5 93 VAL A CA 1
ATOM 754 C C . VAL A 1 93 ? -6.262 -21.531 2.893 1 98.5 93 VAL A C 1
ATOM 756 O O . VAL A 1 93 ? -6.312 -22.516 3.629 1 98.5 93 VAL A O 1
ATOM 759 N N . VAL A 1 94 ? -5.645 -20.391 3.225 1 97.06 94 VAL A N 1
ATOM 760 C CA . VAL A 1 94 ? -4.715 -20.406 4.348 1 97.06 94 VAL A CA 1
ATOM 761 C C . VAL A 1 94 ? -5.098 -19.328 5.348 1 97.06 94 VAL A C 1
ATOM 763 O O . VAL A 1 94 ? -4.672 -19.359 6.508 1 97.06 94 VAL A O 1
ATOM 766 N N . ASP A 1 95 ? -5.918 -18.344 5 1 95.56 95 ASP A N 1
ATOM 767 C CA . ASP A 1 95 ? -6.285 -17.234 5.863 1 95.56 95 ASP A CA 1
ATOM 768 C C . ASP A 1 95 ? -7.418 -17.625 6.812 1 95.56 95 ASP A C 1
ATOM 770 O O . ASP A 1 95 ? -8.328 -18.359 6.43 1 95.56 95 ASP A O 1
ATOM 774 N N . ASP A 1 96 ? -7.363 -17.062 7.957 1 94.62 96 ASP A N 1
ATOM 775 C CA . ASP A 1 96 ? -8.477 -17.25 8.883 1 94.62 96 ASP A CA 1
ATOM 776 C C . ASP A 1 96 ? -9.68 -16.406 8.477 1 94.62 96 ASP A C 1
ATOM 778 O O . ASP A 1 96 ? -9.539 -15.211 8.18 1 94.62 96 ASP A O 1
ATOM 782 N N . ARG A 1 97 ? -10.805 -16.969 8.461 1 96.81 97 ARG A N 1
ATOM 783 C CA . ARG A 1 97 ? -12.039 -16.266 8.148 1 96.81 97 ARG A CA 1
ATOM 784 C C . ARG A 1 97 ? -12.516 -15.438 9.344 1 96.81 97 ARG A C 1
ATOM 786 O O . ARG A 1 97 ? -12.219 -15.766 10.492 1 96.81 97 ARG A O 1
ATOM 793 N N . VAL A 1 98 ? -13.297 -14.398 9.031 1 93.88 98 VAL A N 1
ATOM 794 C CA . VAL A 1 98 ? -13.852 -13.531 10.07 1 93.88 98 VAL A CA 1
ATOM 795 C C . VAL A 1 98 ? -14.969 -14.266 10.805 1 93.88 98 VAL A C 1
ATOM 797 O O . VAL A 1 98 ? -15.766 -14.977 10.188 1 93.88 98 VAL A O 1
ATOM 800 N N . SER A 1 99 ? -15.078 -14.203 12.125 1 91.75 99 SER A N 1
ATOM 801 C CA . SER A 1 99 ? -16.125 -14.773 12.953 1 91.75 99 SER A CA 1
ATOM 802 C C . SER A 1 99 ? -16.562 -13.805 14.047 1 91.75 99 SER A C 1
ATOM 804 O O . SER A 1 99 ? -15.727 -13.242 14.758 1 91.75 99 SER A O 1
ATOM 806 N N . PRO A 1 100 ? -17.797 -13.516 14.227 1 89.38 100 PRO A N 1
ATOM 807 C CA . PRO A 1 100 ? -18.922 -14.055 13.438 1 89.38 100 PRO A CA 1
ATOM 808 C C . PRO A 1 100 ? -19.016 -13.43 12.055 1 89.38 100 PRO A C 1
ATOM 810 O O . PRO A 1 100 ? -18.5 -12.328 11.828 1 89.38 100 PRO A O 1
ATOM 813 N N . VAL A 1 101 ? -19.719 -14.188 11.172 1 90.25 101 VAL A N 1
ATOM 814 C CA . VAL A 1 101 ? -19.891 -13.719 9.797 1 90.25 101 VAL A CA 1
ATOM 815 C C . VAL A 1 101 ? -20.953 -12.609 9.766 1 90.25 101 VAL A C 1
ATOM 817 O O . VAL A 1 101 ? -22.062 -12.789 10.234 1 90.25 101 VAL A O 1
ATOM 820 N N . ASN A 1 102 ? -20.531 -11.484 9.227 1 88.81 102 ASN A N 1
ATOM 821 C CA . ASN A 1 102 ? -21.484 -10.406 8.992 1 88.81 102 ASN A CA 1
ATOM 822 C C . ASN A 1 102 ? -22.172 -10.562 7.645 1 88.81 102 ASN A C 1
ATOM 824 O O . ASN A 1 102 ? -21.531 -10.586 6.598 1 88.81 102 ASN A O 1
ATOM 828 N N . MET A 1 103 ? -23.484 -10.797 7.688 1 93.19 103 MET A N 1
ATOM 829 C CA . MET A 1 103 ? -24.328 -10.906 6.496 1 93.19 103 MET A CA 1
ATOM 830 C C . MET A 1 103 ? -25.25 -9.703 6.375 1 93.19 103 MET A C 1
ATOM 832 O O . MET A 1 103 ? -25.938 -9.336 7.336 1 93.19 103 MET A O 1
ATOM 836 N N . GLU A 1 104 ? -25.25 -9.023 5.125 1 91.19 104 GLU A N 1
ATOM 837 C CA . GLU A 1 104 ? -26.047 -7.816 4.918 1 91.19 104 GLU A CA 1
ATOM 838 C C . GLU A 1 104 ? -26.891 -7.918 3.648 1 91.19 104 GLU A C 1
ATOM 840 O O . GLU A 1 104 ? -26.453 -8.516 2.658 1 91.19 104 GLU A O 1
ATOM 845 N N . THR A 1 105 ? -28.125 -7.344 3.695 1 91.81 105 THR A N 1
ATOM 846 C CA . THR A 1 105 ? -28.906 -7.137 2.48 1 91.81 105 THR A CA 1
ATOM 847 C C . THR A 1 105 ? -28.469 -5.867 1.763 1 91.81 105 THR A C 1
ATOM 849 O O . THR A 1 105 ? -28.344 -4.809 2.385 1 91.81 105 THR A O 1
ATOM 852 N N . LEU A 1 106 ? -28.219 -5.965 0.559 1 89.81 106 LEU A N 1
ATOM 853 C CA . LEU A 1 106 ? -27.781 -4.812 -0.214 1 89.81 106 LEU A CA 1
ATOM 854 C C . LEU A 1 106 ? -28.922 -3.816 -0.411 1 89.81 106 LEU A C 1
ATOM 856 O O . LEU A 1 106 ? -30.094 -4.207 -0.467 1 89.81 106 LEU A O 1
ATOM 860 N N . THR A 1 107 ? -28.469 -2.502 -0.454 1 86.19 107 THR A N 1
ATOM 861 C CA . THR A 1 107 ? -29.438 -1.426 -0.611 1 86.19 107 THR A CA 1
ATOM 862 C C . THR A 1 107 ? -29.031 -0.501 -1.759 1 86.19 107 THR A C 1
ATOM 864 O O . THR A 1 107 ? -27.844 -0.32 -2.031 1 86.19 107 THR A O 1
ATOM 867 N N . GLY A 1 108 ? -30 0.042 -2.426 1 78.44 108 GLY A N 1
ATOM 868 C CA . GLY A 1 108 ? -29.734 1.047 -3.447 1 78.44 108 GLY A CA 1
ATOM 869 C C . GLY A 1 108 ? -29.578 2.443 -2.879 1 78.44 108 GLY A C 1
ATOM 870 O O . GLY A 1 108 ? -29.484 2.617 -1.663 1 78.44 108 GLY A O 1
ATOM 871 N N . ASN A 1 109 ? -29.469 3.525 -3.689 1 74.88 109 ASN A N 1
ATOM 872 C CA . ASN A 1 109 ? -29.125 4.898 -3.328 1 74.88 109 ASN A CA 1
ATOM 873 C C . ASN A 1 109 ? -30.156 5.496 -2.371 1 74.88 109 ASN A C 1
ATOM 875 O O . ASN A 1 109 ? -29.828 6.383 -1.579 1 74.88 109 ASN A O 1
ATOM 879 N N . HIS A 1 110 ? -31.438 5.141 -2.406 1 78.56 110 HIS A N 1
ATOM 880 C CA . HIS A 1 110 ? -32.469 5.727 -1.553 1 78.56 110 HIS A CA 1
ATOM 881 C C . HIS A 1 110 ? -33 4.703 -0.558 1 78.56 110 HIS A C 1
ATOM 883 O O . HIS A 1 110 ? -34.219 4.633 -0.325 1 78.56 110 HIS A O 1
ATOM 889 N N . LEU A 1 111 ? -32.062 3.844 -0.002 1 79.25 111 LEU A N 1
ATOM 890 C CA . LEU A 1 111 ? -32.281 2.904 1.089 1 79.25 111 LEU A CA 1
ATOM 891 C C . LEU A 1 111 ? -33.25 1.794 0.652 1 79.25 111 LEU A C 1
ATOM 893 O O . LEU A 1 111 ? -33.844 1.104 1.492 1 79.25 111 LEU A O 1
ATOM 897 N N . ARG A 1 112 ? -33.438 1.729 -0.611 1 79.94 112 ARG A N 1
ATOM 898 C CA . ARG A 1 112 ? -34.281 0.631 -1.106 1 79.94 112 ARG A CA 1
ATOM 899 C C . ARG A 1 112 ? -33.531 -0.695 -1.025 1 79.94 112 ARG A C 1
ATOM 901 O O . ARG A 1 112 ? -32.469 -0.865 -1.658 1 79.94 112 ARG A O 1
ATOM 908 N N . ARG A 1 113 ? -34.188 -1.604 -0.359 1 82.31 113 ARG A N 1
ATOM 909 C CA . ARG A 1 113 ? -33.562 -2.93 -0.258 1 82.31 113 ARG A CA 1
ATOM 910 C C . ARG A 1 113 ? -33.844 -3.754 -1.51 1 82.31 113 ARG A C 1
ATOM 912 O O . ARG A 1 113 ? -34.938 -3.658 -2.094 1 82.31 113 ARG A O 1
ATOM 919 N N . PHE A 1 114 ? -32.906 -4.5 -1.848 1 87.25 114 PHE A N 1
ATOM 920 C CA . PHE A 1 114 ? -33.094 -5.422 -2.961 1 87.25 114 PHE A CA 1
ATOM 921 C C . PHE A 1 114 ? -33.688 -6.738 -2.479 1 87.25 114 PHE A C 1
ATOM 923 O O . PHE A 1 114 ? -32.969 -7.707 -2.252 1 87.25 114 PHE A O 1
ATOM 930 N N . ILE A 1 115 ? -34.969 -6.762 -2.379 1 89.88 115 ILE A N 1
ATOM 931 C CA . ILE A 1 115 ? -35.75 -7.91 -1.893 1 89.88 115 ILE A CA 1
ATOM 932 C C . ILE A 1 115 ? -36.906 -8.188 -2.836 1 89.88 115 ILE A C 1
ATOM 934 O O . ILE A 1 115 ? -37.531 -7.262 -3.334 1 89.88 115 ILE A O 1
ATOM 938 N N . ILE A 1 116 ? -37.125 -9.43 -3.105 1 90.31 116 ILE A N 1
ATOM 939 C CA . ILE A 1 116 ? -38.281 -9.906 -3.838 1 90.31 116 ILE A CA 1
ATOM 940 C C . ILE A 1 116 ? -39.031 -10.938 -2.994 1 90.31 116 ILE A C 1
ATOM 942 O O . ILE A 1 116 ? -38.469 -11.961 -2.602 1 90.31 116 ILE A O 1
ATOM 946 N N . ASP A 1 117 ? -40.25 -10.672 -2.748 1 90 117 ASP A N 1
ATOM 947 C CA . ASP A 1 117 ? -41.094 -11.625 -2.033 1 90 117 ASP A CA 1
ATOM 948 C C . ASP A 1 117 ? -42 -12.367 -2.994 1 90 117 ASP A C 1
ATOM 950 O O . ASP A 1 117 ? -42.781 -11.75 -3.74 1 90 117 ASP A O 1
ATOM 954 N N . THR A 1 118 ? -41.844 -13.672 -2.982 1 86.31 118 THR A N 1
ATOM 955 C CA . THR A 1 118 ? -42.781 -14.531 -3.711 1 86.31 118 THR A CA 1
ATOM 956 C C . THR A 1 118 ? -43.625 -15.344 -2.746 1 86.31 118 THR A C 1
ATOM 958 O O . THR A 1 118 ? -43.5 -15.227 -1.527 1 86.31 118 THR A O 1
ATOM 961 N N . GLU A 1 119 ? -44.531 -16.047 -3.293 1 85.69 119 GLU A N 1
ATOM 962 C CA . GLU A 1 119 ? -45.375 -16.906 -2.459 1 85.69 119 GLU A CA 1
ATOM 963 C C . GLU A 1 119 ? -44.562 -18 -1.788 1 85.69 119 GLU A C 1
ATOM 965 O O . GLU A 1 119 ? -44.875 -18.438 -0.677 1 85.69 119 GLU A O 1
ATOM 970 N N . GLN A 1 120 ? -43.531 -18.375 -2.355 1 86.44 120 GLN A N 1
ATOM 971 C CA . GLN A 1 120 ? -42.781 -19.547 -1.909 1 86.44 120 GLN A CA 1
ATOM 972 C C . GLN A 1 120 ? -41.562 -19.156 -1.092 1 86.44 120 GLN A C 1
ATOM 974 O O . GLN A 1 120 ? -41.125 -19.891 -0.21 1 86.44 120 GLN A O 1
ATOM 979 N N . CYS A 1 121 ? -41 -17.984 -1.467 1 93.06 121 CYS A N 1
ATOM 980 C CA . CYS A 1 121 ? -39.75 -17.641 -0.772 1 93.06 121 CYS A CA 1
ATOM 981 C C . CYS A 1 121 ? -39.5 -16.141 -0.871 1 93.06 121 CYS A C 1
ATOM 983 O O . CYS A 1 121 ? -40.156 -15.438 -1.64 1 93.06 121 CYS A O 1
ATOM 985 N N . THR A 1 122 ? -38.625 -15.664 -0.045 1 94 122 THR A N 1
ATOM 986 C CA . THR A 1 122 ? -38.062 -14.328 -0.107 1 94 122 THR A CA 1
ATOM 987 C C . THR A 1 122 ? -36.656 -14.367 -0.685 1 94 122 THR A C 1
ATOM 989 O O . THR A 1 122 ? -35.781 -15.109 -0.204 1 94 122 THR A O 1
ATOM 992 N N . ILE A 1 123 ? -36.438 -13.594 -1.787 1 94.94 123 ILE A N 1
ATOM 993 C CA . ILE A 1 123 ? -35.125 -13.5 -2.418 1 94.94 123 ILE A CA 1
ATOM 994 C C . ILE A 1 123 ? -34.469 -12.18 -2.033 1 94.94 123 ILE A C 1
ATOM 996 O O . ILE A 1 123 ? -35.031 -11.109 -2.211 1 94.94 123 ILE A O 1
ATOM 1000 N N . ARG A 1 124 ? -33.25 -12.219 -1.507 1 94.44 124 ARG A N 1
ATOM 1001 C CA . ARG A 1 124 ? -32.5 -11.039 -1.117 1 94.44 124 ARG A CA 1
ATOM 1002 C C . ARG A 1 124 ? -31.156 -11 -1.833 1 94.44 124 ARG A C 1
ATOM 1004 O O . ARG A 1 124 ? -30.5 -12.031 -1.988 1 94.44 124 ARG A O 1
ATOM 1011 N N . ALA A 1 125 ? -30.766 -9.812 -2.383 1 94.94 125 ALA A N 1
ATOM 1012 C CA . ALA A 1 125 ? -29.359 -9.586 -2.711 1 94.94 125 ALA A CA 1
ATOM 1013 C C . ALA A 1 125 ? -28.531 -9.328 -1.451 1 94.94 125 ALA A C 1
ATOM 1015 O O . ALA A 1 125 ? -28.875 -8.453 -0.649 1 94.94 125 ALA A O 1
ATOM 1016 N N . VAL A 1 126 ? -27.453 -10.102 -1.266 1 95.62 126 VAL A N 1
ATOM 1017 C CA . VAL A 1 126 ? -26.766 -10.031 0.015 1 95.62 126 VAL A CA 1
ATOM 1018 C C . VAL A 1 126 ? -25.25 -9.969 -0.22 1 95.62 126 VAL A C 1
ATOM 1020 O O . VAL A 1 126 ? -24.781 -10.258 -1.319 1 95.62 126 VAL A O 1
ATOM 1023 N N . ARG A 1 127 ? -24.562 -9.531 0.788 1 95.69 127 ARG A N 1
ATOM 1024 C CA . ARG A 1 127 ? -23.109 -9.68 0.909 1 95.69 127 ARG A CA 1
ATOM 1025 C C . ARG A 1 127 ? -22.734 -10.188 2.297 1 95.69 127 ARG A C 1
ATOM 1027 O O . ARG A 1 127 ? -23.438 -9.922 3.275 1 95.69 127 ARG A O 1
ATOM 1034 N N . TRP A 1 128 ? -21.641 -10.984 2.371 1 96.56 128 TRP A N 1
ATOM 1035 C CA . TRP A 1 128 ? -21.188 -11.469 3.672 1 96.56 128 TRP A CA 1
ATOM 1036 C C . TRP A 1 128 ? -19.672 -11.391 3.781 1 96.56 128 TRP A C 1
ATOM 1038 O O . TRP A 1 128 ? -18.953 -11.586 2.791 1 96.56 128 TRP A O 1
ATOM 1048 N N . GLN A 1 129 ? -19.203 -11.047 4.938 1 94.75 129 GLN A N 1
ATOM 1049 C CA . GLN A 1 129 ? -17.781 -10.867 5.211 1 94.75 129 GLN A CA 1
ATOM 1050 C C . GLN A 1 129 ? -17.047 -12.211 5.227 1 94.75 129 GLN A C 1
ATOM 1052 O O . GLN A 1 129 ? -17.531 -13.18 5.812 1 94.75 129 GLN A O 1
ATOM 1057 N N . VAL A 1 130 ? -15.883 -12.281 4.598 1 97.94 130 VAL A N 1
ATOM 1058 C CA . VAL A 1 130 ? -15.164 -13.539 4.441 1 97.94 130 VAL A CA 1
ATOM 1059 C C . VAL A 1 130 ? -13.836 -13.477 5.191 1 97.94 130 VAL A C 1
ATOM 1061 O O . VAL A 1 130 ? -13.641 -14.172 6.191 1 97.94 130 VAL A O 1
ATOM 1064 N N . LEU A 1 131 ? -12.961 -12.602 4.746 1 97.12 131 LEU A N 1
ATOM 1065 C CA . LEU A 1 131 ? -11.648 -12.445 5.348 1 97.12 131 LEU A CA 1
ATOM 1066 C C . LEU A 1 131 ? -11.438 -11.016 5.84 1 97.12 131 LEU A C 1
ATOM 1068 O O . LEU A 1 131 ? -11.93 -10.062 5.23 1 97.12 131 LEU A O 1
ATOM 1072 N N . GLY A 1 132 ? -10.711 -10.945 6.957 1 90.81 132 GLY A N 1
ATOM 1073 C CA . GLY A 1 132 ? -10.273 -9.633 7.395 1 90.81 132 GLY A CA 1
ATOM 1074 C C . GLY A 1 132 ? -9.086 -9.102 6.605 1 90.81 132 GLY A C 1
ATOM 1075 O O . GLY A 1 132 ? -8.312 -9.883 6.047 1 90.81 132 GLY A O 1
ATOM 1076 N N . GLY A 1 133 ? -9.031 -7.816 6.496 1 85.44 133 GLY A N 1
ATOM 1077 C CA . GLY A 1 133 ? -7.895 -7.199 5.832 1 85.44 133 GLY A CA 1
ATOM 1078 C C . GLY A 1 133 ? -7.242 -6.105 6.656 1 85.44 133 GLY A C 1
ATOM 1079 O O . GLY A 1 133 ? -7.66 -5.836 7.781 1 85.44 133 GLY A O 1
ATOM 1080 N N . ILE A 1 134 ? -6.141 -5.559 6.062 1 78.19 134 ILE A N 1
ATOM 1081 C CA . ILE A 1 134 ? -5.41 -4.465 6.691 1 78.19 134 ILE A CA 1
ATOM 1082 C C . ILE A 1 134 ? -6.18 -3.158 6.508 1 78.19 134 ILE A C 1
ATOM 1084 O O . ILE A 1 134 ? -6.355 -2.395 7.457 1 78.19 134 ILE A O 1
ATOM 1088 N N . TYR A 1 135 ? -6.648 -3.016 5.32 1 75.62 135 TYR A N 1
ATOM 1089 C CA . TYR A 1 135 ? -7.344 -1.775 5 1 75.62 135 TYR A CA 1
ATOM 1090 C C . TYR A 1 135 ? -8.812 -2.039 4.688 1 75.62 135 TYR A C 1
ATOM 1092 O O . TYR A 1 135 ? -9.664 -1.181 4.926 1 75.62 135 TYR A O 1
ATOM 1100 N N . ASN A 1 136 ? -9 -3.174 4.094 1 83.19 136 ASN A N 1
ATOM 1101 C CA . ASN A 1 136 ? -10.367 -3.559 3.76 1 83.19 136 ASN A CA 1
ATOM 1102 C C . ASN A 1 136 ? -10.562 -5.066 3.857 1 83.19 136 ASN A C 1
ATOM 1104 O O . ASN A 1 136 ? -9.648 -5.84 3.574 1 83.19 136 ASN A O 1
ATOM 1108 N N . ASP A 1 137 ? -11.727 -5.375 4.16 1 90.31 137 ASP A N 1
ATOM 1109 C CA . ASP A 1 137 ? -12.094 -6.785 4.277 1 90.31 137 ASP A CA 1
ATOM 1110 C C . ASP A 1 137 ? -12.508 -7.359 2.926 1 90.31 137 ASP A C 1
ATOM 1112 O O . ASP A 1 137 ? -12.828 -6.613 1.998 1 90.31 137 ASP A O 1
ATOM 1116 N N . LEU A 1 138 ? -12.398 -8.68 2.828 1 95.75 138 LEU A N 1
ATOM 1117 C CA . LEU A 1 138 ? -12.93 -9.398 1.673 1 95.75 138 LEU A CA 1
ATOM 1118 C C . LEU A 1 138 ? -14.383 -9.789 1.896 1 95.75 138 LEU A C 1
ATOM 1120 O O . LEU A 1 138 ? -14.719 -10.398 2.918 1 95.75 138 LEU A O 1
ATOM 1124 N N . TRP A 1 139 ? -15.195 -9.43 0.949 1 95.75 139 TRP A N 1
ATOM 1125 C CA . TRP A 1 139 ? -16.625 -9.758 1.018 1 95.75 139 TRP A CA 1
ATOM 1126 C C . TRP A 1 139 ? -17.031 -10.648 -0.151 1 95.75 139 TRP A C 1
ATOM 1128 O O . TRP A 1 139 ? -16.406 -10.617 -1.211 1 95.75 139 TRP A O 1
ATOM 1138 N N . ALA A 1 140 ? -17.984 -11.484 0.097 1 98.06 140 ALA A N 1
ATOM 1139 C CA . ALA A 1 140 ? -18.703 -12.195 -0.958 1 98.06 140 ALA A CA 1
ATOM 1140 C C . ALA A 1 140 ? -20.062 -11.57 -1.217 1 98.06 140 ALA A C 1
ATOM 1142 O O . ALA A 1 140 ? -20.656 -10.961 -0.322 1 98.06 140 ALA A O 1
ATOM 1143 N N . GLU A 1 141 ? -20.547 -11.648 -2.441 1 97.69 141 GLU A N 1
ATOM 1144 C CA . GLU A 1 141 ? -21.875 -11.195 -2.795 1 97.69 141 GLU A CA 1
ATOM 1145 C C . GLU A 1 141 ? -22.672 -12.289 -3.508 1 97.69 141 GLU A C 1
ATOM 1147 O O . GLU A 1 141 ? -22.078 -13.188 -4.121 1 97.69 141 GLU A O 1
ATOM 1152 N N . GLY A 1 142 ? -23.906 -12.258 -3.359 1 98.06 142 GLY A N 1
ATOM 1153 C CA . GLY A 1 142 ? -24.797 -13.211 -4.012 1 98.06 142 GLY A CA 1
ATOM 1154 C C . GLY A 1 142 ? -26.266 -13 -3.658 1 98.06 142 GLY A C 1
ATOM 1155 O O . GLY A 1 142 ? -26.703 -11.859 -3.469 1 98.06 142 GLY A O 1
ATOM 1156 N N . LEU A 1 143 ? -27.031 -14.062 -3.82 1 97.88 143 LEU A N 1
ATOM 1157 C CA . LEU A 1 143 ? -28.453 -14.039 -3.473 1 97.88 143 LEU A CA 1
ATOM 1158 C C . LEU A 1 143 ? -28.75 -15.039 -2.363 1 97.88 143 LEU A C 1
ATOM 1160 O O . LEU A 1 143 ? -28.125 -16.094 -2.285 1 97.88 143 LEU A O 1
ATOM 1164 N N . TYR A 1 144 ? -29.641 -14.711 -1.487 1 97.25 144 TYR A N 1
ATOM 1165 C CA . TYR A 1 144 ? -30.141 -15.562 -0.413 1 97.25 144 TYR A CA 1
ATOM 1166 C C . TYR A 1 144 ? -31.641 -15.773 -0.549 1 97.25 144 TYR A C 1
ATOM 1168 O O . TYR A 1 144 ? -32.406 -14.812 -0.596 1 97.25 144 TYR A O 1
ATOM 1176 N N . LEU A 1 145 ? -32.031 -17 -0.688 1 97 145 LEU A N 1
ATOM 1177 C CA . LEU A 1 145 ? -33.469 -17.359 -0.743 1 97 145 LEU A CA 1
ATOM 1178 C C . LEU A 1 145 ? -33.906 -18.031 0.56 1 97 145 LEU A C 1
ATOM 1180 O O . LEU A 1 145 ? -33.312 -19.031 0.976 1 97 145 LEU A O 1
ATOM 1184 N N . LYS A 1 146 ? -34.875 -17.5 1.123 1 95.25 146 LYS A N 1
ATOM 1185 C CA . LYS A 1 146 ? -35.469 -18.062 2.334 1 95.25 146 LYS A CA 1
ATOM 1186 C C . LYS A 1 146 ? -36.906 -18.531 2.08 1 95.25 146 LYS A C 1
ATOM 1188 O O . LYS A 1 146 ? -37.75 -17.734 1.668 1 95.25 146 LYS A O 1
ATOM 1193 N N . PRO A 1 147 ? -37.188 -19.812 2.33 1 94.12 147 PRO A N 1
ATOM 1194 C CA . PRO A 1 147 ? -38.531 -20.297 2.139 1 94.12 147 PRO A CA 1
ATOM 1195 C C . PRO A 1 147 ? -39.531 -19.688 3.135 1 94.12 147 PRO A C 1
ATOM 1197 O O . PRO A 1 147 ? -39.156 -19.359 4.258 1 94.12 147 PRO A O 1
ATOM 1200 N N . GLN A 1 148 ? -40.75 -19.531 2.686 1 91.88 148 GLN A N 1
ATOM 1201 C CA . GLN A 1 148 ? -41.812 -19.016 3.572 1 91.88 148 GLN A CA 1
ATOM 1202 C C . GLN A 1 148 ? -42.188 -20.078 4.605 1 91.88 148 GLN A C 1
ATOM 1204 O O . GLN A 1 148 ? -42.594 -19.734 5.723 1 91.88 148 GLN A O 1
ATOM 1209 N N . GLU A 1 149 ? -42 -21.281 4.27 1 87 149 GLU A N 1
ATOM 1210 C CA . GLU A 1 149 ? -42.344 -22.391 5.141 1 87 149 GLU A CA 1
ATOM 1211 C C . GLU A 1 149 ? -41.219 -22.766 6.07 1 87 149 GLU A C 1
ATOM 1213 O O . GLU A 1 149 ? -40.219 -22.047 6.152 1 87 149 GLU A O 1
ATOM 1218 N N . GLU A 1 150 ? -41.406 -23.859 6.762 1 87.31 150 GLU A N 1
ATOM 1219 C CA . GLU A 1 150 ? -40.406 -24.344 7.715 1 87.31 150 GLU A CA 1
ATOM 1220 C C . GLU A 1 150 ? -39.125 -24.734 7.012 1 87.31 150 GLU A C 1
ATOM 1222 O O . GLU A 1 150 ? -39.156 -25.328 5.93 1 87.31 150 GLU A O 1
ATOM 1227 N N . ILE A 1 151 ? -38.062 -24.453 7.652 1 90.75 151 ILE A N 1
ATOM 1228 C CA . ILE A 1 151 ? -36.75 -24.734 7.09 1 90.75 151 ILE A CA 1
ATOM 1229 C C . ILE A 1 151 ? -36.406 -26.203 7.262 1 90.75 151 ILE A C 1
ATOM 1231 O O . ILE A 1 151 ? -36.438 -26.734 8.383 1 90.75 151 ILE A O 1
ATOM 1235 N N . GLN A 1 152 ? -36.094 -26.844 6.168 1 90.31 152 GLN A N 1
ATOM 1236 C CA . GLN A 1 152 ? -35.781 -28.266 6.184 1 90.31 152 GLN A CA 1
ATOM 1237 C C . GLN A 1 152 ? -34.25 -28.5 6.043 1 90.31 152 GLN A C 1
ATOM 1239 O O . GLN A 1 152 ? -33.75 -29.562 6.387 1 90.31 152 GLN A O 1
ATOM 1244 N N . GLY A 1 153 ? -33.594 -27.594 5.512 1 92.81 153 GLY A N 1
ATOM 1245 C CA . GLY A 1 153 ? -32.156 -27.703 5.289 1 92.81 153 GLY A CA 1
ATOM 1246 C C . GLY A 1 153 ? -31.562 -26.469 4.645 1 92.81 153 GLY A C 1
ATOM 1247 O O . GLY A 1 153 ? -32.25 -25.484 4.422 1 92.81 153 GLY A O 1
ATOM 1248 N N . ARG A 1 154 ? -30.281 -26.516 4.395 1 96.56 154 ARG A N 1
ATOM 1249 C CA . ARG A 1 154 ? -29.562 -25.391 3.828 1 96.56 154 ARG A CA 1
ATOM 1250 C C . ARG A 1 154 ? -28.625 -25.828 2.705 1 96.56 154 ARG A C 1
ATOM 1252 O O . ARG A 1 154 ? -27.969 -26.875 2.811 1 96.56 154 ARG A O 1
ATOM 1259 N N . ILE A 1 155 ? -28.625 -25.047 1.601 1 98.12 155 ILE A N 1
ATOM 1260 C CA . ILE A 1 155 ? -27.812 -25.422 0.446 1 98.12 155 ILE A CA 1
ATOM 1261 C C . ILE A 1 155 ? -27.094 -24.203 -0.106 1 98.12 155 ILE A C 1
ATOM 1263 O O . ILE A 1 155 ? -27.672 -23.109 -0.19 1 98.12 155 ILE A O 1
ATOM 1267 N N . ILE A 1 156 ? -25.875 -24.312 -0.354 1 98.81 156 ILE A N 1
ATOM 1268 C CA . ILE A 1 156 ? -25.125 -23.359 -1.165 1 98.81 156 ILE A CA 1
ATOM 1269 C C . ILE A 1 156 ? -25.094 -23.828 -2.617 1 98.81 156 ILE A C 1
ATOM 1271 O O . ILE A 1 156 ? -24.578 -24.906 -2.92 1 98.81 156 ILE A O 1
ATOM 1275 N N . LEU A 1 157 ? -25.688 -23.078 -3.473 1 98.75 157 LEU A N 1
ATOM 1276 C CA . LEU A 1 157 ? -25.797 -23.422 -4.887 1 98.75 157 LEU A CA 1
ATOM 1277 C C . LEU A 1 157 ? -24.781 -22.641 -5.719 1 98.75 157 LEU A C 1
ATOM 1279 O O . LEU A 1 157 ? -24.766 -21.406 -5.676 1 98.75 157 LEU A O 1
ATOM 1283 N N . LEU A 1 158 ? -23.938 -23.359 -6.48 1 98.81 158 LEU A N 1
ATOM 1284 C CA . LEU A 1 158 ? -22.859 -22.75 -7.246 1 98.81 158 LEU A CA 1
ATOM 1285 C C . LEU A 1 158 ? -23.078 -22.938 -8.742 1 98.81 158 LEU A C 1
ATOM 1287 O O . LEU A 1 158 ? -22.719 -23.984 -9.305 1 98.81 158 LEU A O 1
ATOM 1291 N N . PRO A 1 159 ? -23.516 -21.906 -9.406 1 97.69 159 PRO A N 1
ATOM 1292 C CA . PRO A 1 159 ? -23.609 -22 -10.867 1 97.69 159 PRO A CA 1
ATOM 1293 C C . PRO A 1 159 ? -22.234 -22 -11.531 1 97.69 159 PRO A C 1
ATOM 1295 O O . PRO A 1 159 ? -21.203 -21.891 -10.852 1 97.69 159 PRO A O 1
ATOM 1298 N N . ASP A 1 160 ? -22.25 -22.188 -12.836 1 97.69 160 ASP A N 1
ATOM 1299 C CA . ASP A 1 160 ? -21.016 -21.969 -13.57 1 97.69 160 ASP A CA 1
ATOM 1300 C C . ASP A 1 160 ? -20.547 -20.516 -13.453 1 97.69 160 ASP A C 1
ATOM 1302 O O . ASP A 1 160 ? -21.344 -19.641 -13.117 1 97.69 160 ASP A O 1
ATOM 1306 N N . ALA A 1 161 ? -19.297 -20.297 -13.703 1 98.19 161 ALA A N 1
ATOM 1307 C CA . ALA A 1 161 ? -18.688 -18.984 -13.523 1 98.19 161 ALA A CA 1
ATOM 1308 C C . ALA A 1 161 ? -19.375 -17.938 -14.398 1 98.19 161 ALA A C 1
ATOM 1310 O O . ALA A 1 161 ? -19.453 -16.766 -14.023 1 98.19 161 ALA A O 1
ATOM 1311 N N . ASP A 1 162 ? -19.891 -18.328 -15.555 1 97.12 162 ASP A N 1
ATOM 1312 C CA . ASP A 1 162 ? -20.453 -17.375 -16.5 1 97.12 162 ASP A CA 1
ATOM 1313 C C . ASP A 1 162 ? -21.969 -17.266 -16.328 1 97.12 162 ASP A C 1
ATOM 1315 O O . ASP A 1 162 ? -22.656 -16.688 -17.172 1 97.12 162 ASP A O 1
ATOM 1319 N N . ILE A 1 163 ? -22.531 -17.891 -15.297 1 96.75 163 ILE A N 1
ATOM 1320 C CA . ILE A 1 163 ? -23.953 -17.828 -15 1 96.75 163 ILE A CA 1
ATOM 1321 C C . ILE A 1 163 ? -24.172 -17.047 -13.703 1 96.75 163 ILE A C 1
ATOM 1323 O O . ILE A 1 163 ? -23.641 -17.406 -12.656 1 96.75 163 ILE A O 1
ATOM 1327 N N . ILE A 1 164 ? -24.906 -15.984 -13.773 1 96.69 164 ILE A N 1
ATOM 1328 C CA . ILE A 1 164 ? -25.125 -15.125 -12.625 1 96.69 164 ILE A CA 1
ATOM 1329 C C . ILE A 1 164 ? -26.141 -15.773 -11.68 1 96.69 164 ILE A C 1
ATOM 1331 O O . ILE A 1 164 ? -26.969 -16.594 -12.109 1 96.69 164 ILE A O 1
ATOM 1335 N N . PRO A 1 165 ? -26.125 -15.43 -10.414 1 97.38 165 PRO A N 1
ATOM 1336 C CA . PRO A 1 165 ? -27.047 -16 -9.422 1 97.38 165 PRO A CA 1
ATOM 1337 C C . PRO A 1 165 ? -28.516 -15.836 -9.797 1 97.38 165 PRO A C 1
ATOM 1339 O O . PRO A 1 165 ? -29.344 -16.672 -9.453 1 97.38 165 PRO A O 1
ATOM 1342 N N . GLU A 1 166 ? -28.875 -14.812 -10.477 1 95.25 166 GLU A N 1
ATOM 1343 C CA . GLU A 1 166 ? -30.25 -14.484 -10.836 1 95.25 166 GLU A CA 1
ATOM 1344 C C . GLU A 1 166 ? -30.859 -15.586 -11.703 1 95.25 166 GLU A C 1
ATOM 1346 O O . GLU A 1 166 ? -32.062 -15.805 -11.664 1 95.25 166 GLU A O 1
ATOM 1351 N N . VAL A 1 167 ? -30.047 -16.297 -12.461 1 93.75 167 VAL A N 1
ATOM 1352 C CA . VAL A 1 167 ? -30.547 -17.406 -13.273 1 93.75 167 VAL A CA 1
ATOM 1353 C C . VAL A 1 167 ? -31.062 -18.531 -12.375 1 93.75 167 VAL A C 1
ATOM 1355 O O . VAL A 1 167 ? -32.188 -18.984 -12.523 1 93.75 167 VAL A O 1
ATOM 1358 N N . ALA A 1 168 ? -30.266 -18.953 -11.438 1 94.31 168 ALA A N 1
ATOM 1359 C CA . ALA A 1 168 ? -30.656 -20.016 -10.508 1 94.31 168 ALA A CA 1
ATOM 1360 C C . ALA A 1 168 ? -31.891 -19.594 -9.695 1 94.31 168 ALA A C 1
ATOM 1362 O O . ALA A 1 168 ? -32.719 -20.438 -9.336 1 94.31 168 ALA A O 1
ATOM 1363 N N . ALA A 1 169 ? -31.984 -18.312 -9.43 1 93.56 169 ALA A N 1
ATOM 1364 C CA . ALA A 1 169 ? -33.094 -17.797 -8.633 1 93.56 169 ALA A CA 1
ATOM 1365 C C . ALA A 1 169 ? -34.344 -17.656 -9.484 1 93.56 169 ALA A C 1
ATOM 1367 O O . ALA A 1 169 ? -35.438 -17.312 -8.969 1 93.56 169 ALA A O 1
ATOM 1368 N N . GLY A 1 170 ? -34.219 -17.828 -10.797 1 89.38 170 GLY A N 1
ATOM 1369 C CA . GLY A 1 170 ? -35.375 -17.766 -11.695 1 89.38 170 GLY A CA 1
ATOM 1370 C C . GLY A 1 170 ? -35.781 -16.344 -12.023 1 89.38 170 GLY A C 1
ATOM 1371 O O . GLY A 1 170 ? -36.938 -16.109 -12.398 1 89.38 170 GLY A O 1
ATOM 1372 N N . ILE A 1 171 ? -34.906 -15.406 -11.812 1 89.06 171 ILE A N 1
ATOM 1373 C CA . ILE A 1 171 ? -35.188 -14 -12.055 1 89.06 171 ILE A CA 1
ATOM 1374 C C . ILE A 1 171 ? -34.969 -13.672 -13.531 1 89.06 171 ILE A C 1
ATOM 1376 O O . ILE A 1 171 ? -35.75 -12.93 -14.133 1 89.06 171 ILE A O 1
ATOM 1380 N N . GLN A 1 172 ? -33.844 -14.18 -14.109 1 87.44 172 GLN A N 1
ATOM 1381 C CA . GLN A 1 172 ? -33.562 -13.93 -15.508 1 87.44 172 GLN A CA 1
ATOM 1382 C C . GLN A 1 172 ? -32.812 -15.117 -16.125 1 87.44 172 GLN A C 1
ATOM 1384 O O . GLN A 1 172 ? -32.406 -16.031 -15.422 1 87.44 172 GLN A O 1
ATOM 1389 N N . GLY A 1 173 ? -32.781 -15.102 -17.484 1 86.38 173 GLY A N 1
ATOM 1390 C CA . GLY A 1 173 ? -32 -16.109 -18.203 1 86.38 173 GLY A CA 1
ATOM 1391 C C . GLY A 1 173 ? -32.688 -17.453 -18.25 1 86.38 173 GLY A C 1
ATOM 1392 O O . GLY A 1 173 ? -32.094 -18.484 -17.906 1 86.38 173 GLY A O 1
ATOM 1393 N N . SER A 1 174 ? -33.812 -17.531 -18.703 1 83.12 174 SER A N 1
ATOM 1394 C CA . SER A 1 174 ? -34.625 -18.734 -18.719 1 83.12 174 SER A CA 1
ATOM 1395 C C . SER A 1 174 ? -34.031 -19.797 -19.641 1 83.12 174 SER A C 1
ATOM 1397 O O . SER A 1 174 ? -34.344 -20.984 -19.5 1 83.12 174 SER A O 1
ATOM 1399 N N . ASN A 1 175 ? -33.156 -19.438 -20.469 1 84.06 175 ASN A N 1
ATOM 1400 C CA . ASN A 1 175 ? -32.531 -20.375 -21.422 1 84.06 175 ASN A CA 1
ATOM 1401 C C . ASN A 1 175 ? -31.188 -20.891 -20.922 1 84.06 175 ASN A C 1
ATOM 1403 O O . ASN A 1 175 ? -30.531 -21.672 -21.594 1 84.06 175 ASN A O 1
ATOM 1407 N N . LYS A 1 176 ? -30.828 -20.562 -19.75 1 89.69 176 LYS A N 1
ATOM 1408 C CA . LYS A 1 176 ? -29.531 -20.953 -19.219 1 89.69 176 LYS A CA 1
ATOM 1409 C C . LYS A 1 176 ? -29.672 -22.156 -18.281 1 89.69 176 LYS A C 1
ATOM 1411 O O . LYS A 1 176 ? -30.688 -22.312 -17.625 1 89.69 176 LYS A O 1
ATOM 1416 N N . PRO A 1 177 ? -28.625 -22.938 -18.25 1 89.69 177 PRO A N 1
ATOM 1417 C CA . PRO A 1 177 ? -28.656 -24.109 -17.359 1 89.69 177 PRO A CA 1
ATOM 1418 C C . PRO A 1 177 ? -28.828 -23.719 -15.898 1 89.69 177 PRO A C 1
ATOM 1420 O O . PRO A 1 177 ? -28.203 -22.75 -15.438 1 89.69 177 PRO A O 1
ATOM 1423 N N . GLY A 1 178 ? -29.672 -24.531 -15.188 1 89.81 178 GLY A N 1
ATOM 1424 C CA . GLY A 1 178 ? -29.859 -24.328 -13.758 1 89.81 178 GLY A CA 1
ATOM 1425 C C . GLY A 1 178 ? -30.922 -23.297 -13.438 1 89.81 178 GLY A C 1
ATOM 1426 O O . GLY A 1 178 ? -31.172 -22.984 -12.273 1 89.81 178 GLY A O 1
ATOM 1427 N N . PHE A 1 179 ? -31.594 -22.766 -14.484 1 91.44 179 PHE A N 1
ATOM 1428 C CA . PHE A 1 179 ? -32.625 -21.766 -14.281 1 91.44 179 PHE A CA 1
ATOM 1429 C C . PHE A 1 179 ? -33.688 -22.25 -13.297 1 91.44 179 PHE A C 1
ATOM 1431 O O . PHE A 1 179 ? -34.25 -23.344 -13.477 1 91.44 179 PHE A O 1
ATOM 1438 N N . GLY A 1 180 ? -33.844 -21.5 -12.219 1 89.94 180 GLY A N 1
ATOM 1439 C CA . GLY A 1 180 ? -34.938 -21.75 -11.273 1 89.94 180 GLY A CA 1
ATOM 1440 C C . GLY A 1 180 ? -34.594 -22.844 -10.273 1 89.94 180 GLY A C 1
ATOM 1441 O O . GLY A 1 180 ? -35.438 -23.188 -9.445 1 89.94 180 GLY A O 1
ATOM 1442 N N . MET A 1 181 ? -33.438 -23.406 -10.344 1 92.44 181 MET A N 1
ATOM 1443 C CA . MET A 1 181 ? -33.062 -24.5 -9.453 1 92.44 181 MET A CA 1
ATOM 1444 C C . MET A 1 181 ? -33.156 -24.062 -7.992 1 92.44 181 MET A C 1
ATOM 1446 O O . MET A 1 181 ? -33.625 -24.828 -7.141 1 92.44 181 MET A O 1
ATOM 1450 N N . ALA A 1 182 ? -32.719 -22.875 -7.688 1 94.25 182 ALA A N 1
ATOM 1451 C CA . ALA A 1 182 ? -32.781 -22.359 -6.316 1 94.25 182 ALA A CA 1
ATOM 1452 C C . ALA A 1 182 ? -34.219 -22.203 -5.852 1 94.25 182 ALA A C 1
ATOM 1454 O O . ALA A 1 182 ? -34.531 -22.406 -4.676 1 94.25 182 ALA A O 1
ATOM 1455 N N . ASN A 1 183 ? -35.031 -21.844 -6.734 1 90.56 183 ASN A N 1
ATOM 1456 C CA . ASN A 1 183 ? -36.438 -21.719 -6.414 1 90.56 183 ASN A CA 1
ATOM 1457 C C . ASN A 1 183 ? -37.062 -23.062 -6.055 1 90.56 183 ASN A C 1
ATOM 1459 O O . ASN A 1 183 ? -37.844 -23.172 -5.109 1 90.56 183 ASN A O 1
ATOM 1463 N N . LEU A 1 184 ? -36.75 -24.016 -6.867 1 91.12 184 LEU A N 1
ATOM 1464 C CA . LEU A 1 184 ? -37.219 -25.359 -6.594 1 91.12 184 LEU A CA 1
ATOM 1465 C C . LEU A 1 184 ? -36.812 -25.828 -5.203 1 91.12 184 LEU A C 1
ATOM 1467 O O . LEU A 1 184 ? -37.625 -26.375 -4.453 1 91.12 184 LEU A O 1
ATOM 1471 N N . LEU A 1 185 ? -35.562 -25.609 -4.926 1 94.12 185 LEU A N 1
ATOM 1472 C CA . LEU A 1 185 ? -35.031 -25.984 -3.619 1 94.12 185 LEU A CA 1
ATOM 1473 C C . LEU A 1 185 ? -35.75 -25.219 -2.508 1 94.12 185 LEU A C 1
ATOM 1475 O O . LEU A 1 185 ? -36.094 -25.797 -1.48 1 94.12 185 LEU A O 1
ATOM 1479 N N . ALA A 1 186 ? -35.906 -23.938 -2.73 1 93.81 186 ALA A N 1
ATOM 1480 C CA . ALA A 1 186 ? -36.562 -23.109 -1.725 1 93.81 186 ALA A CA 1
ATOM 1481 C C . ALA A 1 186 ? -38 -23.578 -1.496 1 93.81 186 ALA A C 1
ATOM 1483 O O . ALA A 1 186 ? -38.5 -23.562 -0.364 1 93.81 186 ALA A O 1
ATOM 1484 N N . GLU A 1 187 ? -38.656 -23.969 -2.508 1 90.5 187 GLU A N 1
ATOM 1485 C CA . GLU A 1 187 ? -40.031 -24.453 -2.42 1 90.5 187 GLU A CA 1
ATOM 1486 C C . GLU A 1 187 ? -40.094 -25.734 -1.588 1 90.5 187 GLU A C 1
ATOM 1488 O O . GLU A 1 187 ? -41.156 -26.062 -1.049 1 90.5 187 GLU A O 1
ATOM 1493 N N . ASN A 1 188 ? -39.031 -26.391 -1.55 1 92.81 188 ASN A N 1
ATOM 1494 C CA . ASN A 1 188 ? -38.969 -27.625 -0.771 1 92.81 188 ASN A CA 1
ATOM 1495 C C . ASN A 1 188 ? -38.375 -27.391 0.612 1 92.81 188 ASN A C 1
ATOM 1497 O O . ASN A 1 188 ? -37.875 -28.312 1.246 1 92.81 188 ASN A O 1
ATOM 1501 N N . GLY A 1 189 ? -38.281 -26.109 1.021 1 92.12 189 GLY A N 1
ATOM 1502 C CA . GLY A 1 189 ? -37.969 -25.781 2.395 1 92.12 189 GLY A CA 1
ATOM 1503 C C . GLY A 1 189 ? -36.469 -25.516 2.594 1 92.12 189 GLY A C 1
ATOM 1504 O O . GLY A 1 189 ? -36 -25.359 3.729 1 92.12 189 GLY A O 1
ATOM 1505 N N . PHE A 1 190 ? -35.75 -25.438 1.569 1 95.19 190 PHE A N 1
ATOM 1506 C CA . PHE A 1 190 ? -34.312 -25.188 1.729 1 95.19 190 PHE A CA 1
ATOM 1507 C C . PHE A 1 190 ? -34.031 -23.688 1.741 1 95.19 190 PHE A C 1
ATOM 1509 O O . PHE A 1 190 ? -34.562 -22.938 0.933 1 95.19 190 PHE A O 1
ATOM 1516 N N . GLU A 1 191 ? -33.219 -23.188 2.678 1 95.81 191 GLU A N 1
ATOM 1517 C CA . GLU A 1 191 ? -32.5 -21.922 2.496 1 95.81 191 GLU A CA 1
ATOM 1518 C C . GLU A 1 191 ? -31.359 -22.078 1.494 1 95.81 191 GLU A C 1
ATOM 1520 O O . GLU A 1 191 ? -30.562 -23.016 1.581 1 95.81 191 GLU A O 1
ATOM 1525 N N . VAL A 1 192 ? -31.328 -21.172 0.544 1 97.81 192 VAL A N 1
ATOM 1526 C CA . VAL A 1 192 ? -30.344 -21.312 -0.519 1 97.81 192 VAL A CA 1
ATOM 1527 C C . VAL A 1 192 ? -29.5 -20.047 -0.619 1 97.81 192 VAL A C 1
ATOM 1529 O O . VAL A 1 192 ? -30.031 -18.938 -0.7 1 97.81 192 VAL A O 1
ATOM 1532 N N . LEU A 1 193 ? -28.266 -20.188 -0.496 1 98.19 193 LEU A N 1
ATOM 1533 C CA . LEU A 1 193 ? -27.328 -19.109 -0.771 1 98.19 193 LEU A CA 1
ATOM 1534 C C . LEU A 1 193 ? -26.594 -19.344 -2.088 1 98.19 193 LEU A C 1
ATOM 1536 O O . LEU A 1 193 ? -26.078 -20.438 -2.328 1 98.19 193 LEU A O 1
ATOM 1540 N N . ILE A 1 194 ? -26.578 -18.359 -2.973 1 98.69 194 ILE A N 1
ATOM 1541 C CA . ILE A 1 194 ? -25.938 -18.453 -4.285 1 98.69 194 ILE A CA 1
ATOM 1542 C C . ILE A 1 194 ? -24.828 -17.406 -4.402 1 98.69 194 ILE A C 1
ATOM 1544 O O . ILE A 1 194 ? -25.078 -16.297 -4.859 1 98.69 194 ILE A O 1
ATOM 1548 N N . PRO A 1 195 ? -23.609 -17.75 -4.102 1 98.62 195 PRO A N 1
ATOM 1549 C CA . PRO A 1 195 ? -22.516 -16.797 -4.305 1 98.62 195 PRO A CA 1
ATOM 1550 C C . PRO A 1 195 ? -22.297 -16.453 -5.773 1 98.62 195 PRO A C 1
ATOM 1552 O O . PRO A 1 195 ? -22.406 -17.312 -6.645 1 98.62 195 PRO A O 1
ATOM 1555 N N . ALA A 1 196 ? -22.031 -15.195 -6.008 1 98.38 196 ALA A N 1
ATOM 1556 C CA . ALA A 1 196 ? -21.578 -14.797 -7.332 1 98.38 196 ALA A CA 1
ATOM 1557 C C . ALA A 1 196 ? -20.125 -15.211 -7.559 1 98.38 196 ALA A C 1
ATOM 1559 O O . ALA A 1 196 ? -19.25 -14.875 -6.766 1 98.38 196 ALA A O 1
ATOM 1560 N N . LEU A 1 197 ? -19.875 -15.945 -8.625 1 98.69 197 LEU A N 1
ATOM 1561 C CA . LEU A 1 197 ? -18.516 -16.375 -8.969 1 98.69 197 LEU A CA 1
ATOM 1562 C C . LEU A 1 197 ? -17.875 -15.391 -9.945 1 98.69 197 LEU A C 1
ATOM 1564 O O . LEU A 1 197 ? -18.578 -14.617 -10.609 1 98.69 197 LEU A O 1
ATOM 1568 N N . VAL A 1 198 ? -16.594 -15.383 -9.977 1 98.75 198 VAL A N 1
ATOM 1569 C CA . VAL A 1 198 ? -15.867 -14.57 -10.938 1 98.75 198 VAL A CA 1
ATOM 1570 C C . VAL A 1 198 ? -16.016 -15.164 -12.336 1 98.75 198 VAL A C 1
ATOM 1572 O O . VAL A 1 198 ? -15.75 -16.344 -12.555 1 98.75 198 VAL A O 1
ATOM 1575 N N . ASN A 1 199 ? -16.438 -14.352 -13.281 1 98.56 199 ASN A N 1
ATOM 1576 C CA . ASN A 1 199 ? -16.734 -14.883 -14.609 1 98.56 199 ASN A CA 1
ATOM 1577 C C . ASN A 1 199 ? -15.5 -14.836 -15.516 1 98.56 199 ASN A C 1
ATOM 1579 O O . ASN A 1 199 ? -14.398 -14.547 -15.055 1 98.56 199 ASN A O 1
ATOM 1583 N N . ARG A 1 200 ? -15.695 -15.234 -16.828 1 98.44 200 ARG A N 1
ATOM 1584 C CA . ARG A 1 200 ? -14.562 -15.422 -17.734 1 98.44 200 ARG A CA 1
ATOM 1585 C C . ARG A 1 200 ? -14.492 -14.289 -18.75 1 98.44 200 ARG A C 1
ATOM 1587 O O . ARG A 1 200 ? -13.852 -14.43 -19.797 1 98.44 200 ARG A O 1
ATOM 1594 N N . ASN A 1 201 ? -15.125 -13.109 -18.375 1 97.94 201 ASN A N 1
ATOM 1595 C CA . ASN A 1 201 ? -14.969 -11.906 -19.188 1 97.94 201 ASN A CA 1
ATOM 1596 C C . ASN A 1 201 ? -13.68 -11.164 -18.844 1 97.94 201 ASN A C 1
ATOM 1598 O O . ASN A 1 201 ? -12.969 -11.547 -17.922 1 97.94 201 ASN A O 1
ATOM 1602 N N . ASP A 1 202 ? -13.375 -10.141 -19.703 1 98.44 202 ASP A N 1
ATOM 1603 C CA . ASP A 1 202 ? -12.125 -9.422 -19.469 1 98.44 202 ASP A CA 1
ATOM 1604 C C . ASP A 1 202 ? -12.391 -7.934 -19.219 1 98.44 202 ASP A C 1
ATOM 1606 O O . ASP A 1 202 ? -11.453 -7.125 -19.219 1 98.44 202 ASP A O 1
ATOM 1610 N N . THR A 1 203 ? -13.633 -7.555 -18.953 1 98.06 203 THR A N 1
ATOM 1611 C CA . THR A 1 203 ? -14.031 -6.16 -18.828 1 98.06 203 THR A CA 1
ATOM 1612 C C . THR A 1 203 ? -13.203 -5.445 -17.766 1 98.06 203 THR A C 1
ATOM 1614 O O . THR A 1 203 ? -12.836 -4.281 -17.938 1 98.06 203 THR A O 1
ATOM 1617 N N . PHE A 1 204 ? -12.906 -6.082 -16.703 1 97.38 204 PHE A N 1
ATOM 1618 C CA . PHE A 1 204 ? -12.273 -5.441 -15.547 1 97.38 204 PHE A CA 1
ATOM 1619 C C . PHE A 1 204 ? -10.859 -5.969 -15.344 1 97.38 204 PHE A C 1
ATOM 1621 O O . PHE A 1 204 ? -10.273 -5.789 -14.273 1 97.38 204 PHE A O 1
ATOM 1628 N N . SER A 1 205 ? -10.312 -6.648 -16.328 1 98.38 205 SER A N 1
ATOM 1629 C CA . SER A 1 205 ? -8.945 -7.156 -16.266 1 98.38 205 SER A CA 1
ATOM 1630 C C . SER A 1 205 ? -7.934 -6.059 -16.594 1 98.38 205 SER A C 1
ATOM 1632 O O . SER A 1 205 ? -7.301 -6.086 -17.641 1 98.38 205 SER A O 1
ATOM 1634 N N . GLY A 1 206 ? -7.773 -5.184 -15.688 1 97.12 206 GLY A N 1
ATOM 1635 C CA . GLY A 1 206 ? -6.891 -4.039 -15.852 1 97.12 206 GLY A CA 1
ATOM 1636 C C . GLY A 1 206 ? -7.023 -3.02 -14.734 1 97.12 206 GLY A C 1
ATOM 1637 O O . GLY A 1 206 ? -7.562 -3.324 -13.672 1 97.12 206 GLY A O 1
ATOM 1638 N N . ASN A 1 207 ? -6.426 -1.931 -14.852 1 95 207 ASN A N 1
ATOM 1639 C CA . ASN A 1 207 ? -6.453 -0.832 -13.898 1 95 207 ASN A CA 1
ATOM 1640 C C . ASN A 1 207 ? -6.785 0.495 -14.57 1 95 207 ASN A C 1
ATOM 1642 O O . ASN A 1 207 ? -6.043 0.954 -15.445 1 95 207 ASN A O 1
ATOM 1646 N N . LYS A 1 208 ? -7.809 1.075 -14.133 1 90.94 208 LYS A N 1
ATOM 1647 C CA . LYS A 1 208 ? -8.344 2.289 -14.75 1 90.94 208 LYS A CA 1
ATOM 1648 C C . LYS A 1 208 ? -7.367 3.453 -14.602 1 90.94 208 LYS A C 1
ATOM 1650 O O . LYS A 1 208 ? -7.215 4.262 -15.523 1 90.94 208 LYS A O 1
ATOM 1655 N N . GLN A 1 209 ? -6.699 3.568 -13.484 1 87.81 209 GLN A N 1
ATOM 1656 C CA . GLN A 1 209 ? -5.789 4.68 -13.227 1 87.81 209 GLN A CA 1
ATOM 1657 C C . GLN A 1 209 ? -4.555 4.594 -14.117 1 87.81 209 GLN A C 1
ATOM 1659 O O . GLN A 1 209 ? -3.926 5.609 -14.422 1 87.81 209 GLN A O 1
ATOM 1664 N N . LEU A 1 210 ? -4.176 3.426 -14.531 1 92.88 210 LEU A N 1
ATOM 1665 C CA . LEU A 1 210 ? -3.055 3.209 -15.438 1 92.88 210 LEU A CA 1
ATOM 1666 C C . LEU A 1 210 ? -3.518 3.23 -16.891 1 92.88 210 LEU A C 1
ATOM 1668 O O . LEU A 1 210 ? -2.697 3.305 -17.812 1 92.88 210 LEU A O 1
ATOM 1672 N N . ASP A 1 211 ? -4.793 3.236 -17.062 1 92.75 211 ASP A N 1
ATOM 1673 C CA . ASP A 1 211 ? -5.379 3.07 -18.391 1 92.75 211 ASP A CA 1
ATOM 1674 C C . ASP A 1 211 ? -4.746 1.895 -19.125 1 92.75 211 ASP A C 1
ATOM 1676 O O . ASP A 1 211 ? -4.277 2.045 -20.266 1 92.75 211 ASP A O 1
ATOM 1680 N N . ARG A 1 212 ? -4.617 0.79 -18.453 1 96.25 212 ARG A N 1
ATOM 1681 C CA . ARG A 1 212 ? -4.035 -0.436 -19 1 96.25 212 ARG A CA 1
ATOM 1682 C C . ARG A 1 212 ? -4.93 -1.638 -18.719 1 96.25 212 ARG A C 1
ATOM 1684 O O . ARG A 1 212 ? -5.32 -1.872 -17.562 1 96.25 212 ARG A O 1
ATOM 1691 N N . TYR A 1 213 ? -5.246 -2.379 -19.766 1 97.62 213 TYR A N 1
ATOM 1692 C CA . TYR A 1 213 ? -6.129 -3.535 -19.641 1 97.62 213 TYR A CA 1
ATOM 1693 C C . TYR A 1 213 ? -5.566 -4.727 -20.422 1 97.62 213 TYR A C 1
ATOM 1695 O O . TYR A 1 213 ? -4.598 -4.586 -21.172 1 97.62 213 TYR A O 1
ATOM 1703 N N . THR A 1 214 ? -6.035 -5.855 -20.172 1 98.56 214 THR A N 1
ATOM 1704 C CA . THR A 1 214 ? -5.668 -7.098 -20.828 1 98.56 214 THR A CA 1
ATOM 1705 C C . THR A 1 214 ? -6.914 -7.848 -21.297 1 98.56 214 THR A C 1
ATOM 1707 O O . THR A 1 214 ? -8.039 -7.484 -20.938 1 98.56 214 THR A O 1
ATOM 1710 N N . ASN A 1 215 ? -6.66 -8.836 -22.125 1 98.69 215 ASN A N 1
ATOM 1711 C CA . ASN A 1 215 ? -7.77 -9.711 -22.484 1 98.69 215 ASN A CA 1
ATOM 1712 C C . ASN A 1 215 ? -7.809 -10.961 -21.609 1 98.69 215 ASN A C 1
ATOM 1714 O O . ASN A 1 215 ? -8.414 -11.969 -22 1 98.69 215 ASN A O 1
ATOM 1718 N N . GLN A 1 216 ? -7.078 -10.969 -20.531 1 98.75 216 GLN A N 1
ATOM 1719 C CA . GLN A 1 216 ? -7.176 -12.055 -19.562 1 98.75 216 GLN A CA 1
ATOM 1720 C C . GLN A 1 216 ? -8.594 -12.172 -19 1 98.75 216 GLN A C 1
ATOM 1722 O O . GLN A 1 216 ? -9.188 -11.172 -18.594 1 98.75 216 GLN A O 1
ATOM 1727 N N . PRO A 1 217 ? -9.148 -13.438 -19.031 1 98.69 217 PRO A N 1
ATOM 1728 C CA . PRO A 1 217 ? -10.383 -13.539 -18.25 1 98.69 217 PRO A CA 1
ATOM 1729 C C . PRO A 1 217 ? -10.188 -13.094 -16.797 1 98.69 217 PRO A C 1
ATOM 1731 O O . PRO A 1 217 ? -9.086 -13.188 -16.266 1 98.69 217 PRO A O 1
ATOM 1734 N N . HIS A 1 218 ? -11.305 -12.578 -16.188 1 98.75 218 HIS A N 1
ATOM 1735 C CA . HIS A 1 218 ? -11.219 -12.086 -14.812 1 98.75 218 HIS A CA 1
ATOM 1736 C C . HIS A 1 218 ? -10.555 -13.117 -13.906 1 98.75 218 HIS A C 1
ATOM 1738 O O . HIS A 1 218 ? -9.797 -12.758 -13 1 98.75 218 HIS A O 1
ATOM 1744 N N . ARG A 1 219 ? -10.797 -14.391 -14.094 1 98.75 219 ARG A N 1
ATOM 1745 C CA . ARG A 1 219 ? -10.25 -15.469 -13.273 1 98.75 219 ARG A CA 1
ATOM 1746 C C . ARG A 1 219 ? -8.734 -15.562 -13.43 1 98.75 219 ARG A C 1
ATOM 1748 O O . ARG A 1 219 ? -8.016 -15.75 -12.445 1 98.75 219 ARG A O 1
ATOM 1755 N N . GLU A 1 220 ? -8.242 -15.422 -14.656 1 98.75 220 GLU A N 1
ATOM 1756 C CA . GLU A 1 220 ? -6.801 -15.406 -14.883 1 98.75 220 GLU A CA 1
ATOM 1757 C C . GLU A 1 220 ? -6.16 -14.156 -14.289 1 98.75 220 GLU A C 1
ATOM 1759 O O . GLU A 1 220 ? -5.055 -14.211 -13.742 1 98.75 220 GLU A O 1
ATOM 1764 N N . TRP A 1 221 ? -6.895 -13.008 -14.422 1 98.69 221 TRP A N 1
ATOM 1765 C CA . TRP A 1 221 ? -6.406 -11.75 -13.883 1 98.69 221 TRP A CA 1
ATOM 1766 C C . TRP A 1 221 ? -6.109 -11.867 -12.391 1 98.69 221 TRP A C 1
ATOM 1768 O O . TRP A 1 221 ? -5.066 -11.406 -11.914 1 98.69 221 TRP A O 1
ATOM 1778 N N . ILE A 1 222 ? -7 -12.547 -11.68 1 98.56 222 ILE A N 1
ATOM 1779 C CA . ILE A 1 222 ? -6.828 -12.781 -10.25 1 98.56 222 ILE A CA 1
ATOM 1780 C C . ILE A 1 222 ? -5.719 -13.805 -10.023 1 98.56 222 ILE A C 1
ATOM 1782 O O . ILE A 1 222 ? -4.867 -13.625 -9.148 1 98.56 222 ILE A O 1
ATOM 1786 N N . TYR A 1 223 ? -5.684 -14.844 -10.836 1 98.5 223 TYR A N 1
ATOM 1787 C CA . TYR A 1 223 ? -4.707 -15.922 -10.742 1 98.5 223 TYR A CA 1
ATOM 1788 C C . TYR A 1 223 ? -3.287 -15.383 -10.891 1 98.5 223 TYR A C 1
ATOM 1790 O O . TYR A 1 223 ? -2.398 -15.742 -10.109 1 98.5 223 TYR A O 1
ATOM 1798 N N . ARG A 1 224 ? -3.08 -14.5 -11.844 1 97.81 224 ARG A N 1
ATOM 1799 C CA . ARG A 1 224 ? -1.76 -13.961 -12.164 1 97.81 224 ARG A CA 1
ATOM 1800 C C . ARG A 1 224 ? -1.173 -13.211 -10.969 1 97.81 224 ARG A C 1
ATOM 1802 O O . ARG A 1 224 ? 0.035 -13.273 -10.727 1 97.81 224 ARG A O 1
ATOM 1809 N N . GLN A 1 225 ? -2.014 -12.547 -10.281 1 97.5 225 GLN A N 1
ATOM 1810 C CA . GLN A 1 225 ? -1.562 -11.742 -9.156 1 97.5 225 GLN A CA 1
ATOM 1811 C C . GLN A 1 225 ? -1.326 -12.609 -7.922 1 97.5 225 GLN A C 1
ATOM 1813 O O . GLN A 1 225 ? -0.386 -12.367 -7.16 1 97.5 225 GLN A O 1
ATOM 1818 N N . GLY A 1 226 ? -2.209 -13.555 -7.773 1 98.31 226 GLY A N 1
ATOM 1819 C CA . GLY A 1 226 ? -2.258 -14.289 -6.52 1 98.31 226 GLY A CA 1
ATOM 1820 C C . GLY A 1 226 ? -1.247 -15.414 -6.449 1 98.31 226 GLY A C 1
ATOM 1821 O O . GLY A 1 226 ? -0.765 -15.758 -5.367 1 98.31 226 GLY A O 1
ATOM 1822 N N . PHE A 1 227 ? -0.834 -16.031 -7.523 1 98.31 227 PHE A N 1
ATOM 1823 C CA . PHE A 1 227 ? -0.075 -17.266 -7.574 1 98.31 227 PHE A CA 1
ATOM 1824 C C . PHE A 1 227 ? 1.248 -17.125 -6.828 1 98.31 227 PHE A C 1
ATOM 1826 O O . PHE A 1 227 ? 1.573 -17.938 -5.969 1 98.31 227 PHE A O 1
ATOM 1833 N N . VAL A 1 228 ? 1.955 -16.047 -7.047 1 98.38 228 VAL A N 1
ATOM 1834 C CA . VAL A 1 228 ? 3.271 -15.844 -6.449 1 98.38 228 VAL A CA 1
ATOM 1835 C C . VAL A 1 228 ? 3.129 -15.594 -4.949 1 98.38 228 VAL A C 1
ATOM 1837 O O . VAL A 1 228 ? 4.09 -15.75 -4.195 1 98.38 228 VAL A O 1
ATOM 1840 N N . LEU A 1 229 ? 1.912 -15.305 -4.508 1 98.44 229 LEU A N 1
ATOM 1841 C CA . LEU A 1 229 ? 1.65 -15.008 -3.102 1 98.44 229 LEU A CA 1
ATOM 1842 C C . LEU A 1 229 ? 0.951 -16.172 -2.42 1 98.44 229 LEU A C 1
ATOM 1844 O O . LEU A 1 229 ? 0.406 -16.031 -1.323 1 98.44 229 LEU A O 1
ATOM 1848 N N . GLY A 1 230 ? 0.918 -17.328 -3.096 1 98.19 230 GLY A N 1
ATOM 1849 C CA . GLY A 1 230 ? 0.275 -18.484 -2.518 1 98.19 230 GLY A CA 1
ATOM 1850 C C . GLY A 1 230 ? -1.231 -18.344 -2.408 1 98.19 230 GLY A C 1
ATOM 1851 O O . GLY A 1 230 ? -1.839 -18.844 -1.455 1 98.19 230 GLY A O 1
ATOM 1852 N N . ARG A 1 231 ? -1.763 -17.609 -3.24 1 98.44 231 ARG A N 1
ATOM 1853 C CA . ARG A 1 231 ? -3.211 -17.453 -3.342 1 98.44 231 ARG A CA 1
ATOM 1854 C C . ARG A 1 231 ? -3.717 -17.891 -4.711 1 98.44 231 ARG A C 1
ATOM 1856 O O . ARG A 1 231 ? -2.963 -17.891 -5.684 1 98.44 231 ARG A O 1
ATOM 1863 N N . HIS A 1 232 ? -4.93 -18.266 -4.762 1 98.69 232 HIS A N 1
ATOM 1864 C CA . HIS A 1 232 ? -5.551 -18.812 -5.969 1 98.69 232 HIS A CA 1
ATOM 1865 C C . HIS A 1 232 ? -7.008 -18.359 -6.086 1 98.69 232 HIS A C 1
ATOM 1867 O O . HIS A 1 232 ? -7.703 -18.25 -5.074 1 98.69 232 HIS A O 1
ATOM 1873 N N . ILE A 1 233 ? -7.48 -18.062 -7.277 1 98.75 233 ILE A N 1
ATOM 1874 C CA . ILE A 1 233 ? -8.875 -17.688 -7.492 1 98.75 233 ILE A CA 1
ATOM 1875 C C . ILE A 1 233 ? -9.789 -18.781 -6.941 1 98.75 233 ILE A C 1
ATOM 1877 O O . ILE A 1 233 ? -10.828 -18.484 -6.344 1 98.75 233 ILE A O 1
ATOM 1881 N N . ILE A 1 234 ? -9.398 -20.031 -7.074 1 98.81 234 ILE A N 1
ATOM 1882 C CA . ILE A 1 234 ? -10.156 -21.141 -6.531 1 98.81 234 ILE A CA 1
ATOM 1883 C C . ILE A 1 234 ? -10.219 -21.031 -5.008 1 98.81 234 ILE A C 1
ATOM 1885 O O . ILE A 1 234 ? -11.289 -21.188 -4.41 1 98.81 234 ILE A O 1
ATOM 1889 N N . GLY A 1 235 ? -9.086 -20.719 -4.441 1 98.81 235 GLY A N 1
ATOM 1890 C CA . GLY A 1 235 ? -9.023 -20.578 -2.994 1 98.81 235 GLY A CA 1
ATOM 1891 C C . GLY A 1 235 ? -9.914 -19.469 -2.463 1 98.81 235 GLY A C 1
ATOM 1892 O O . GLY A 1 235 ? -10.562 -19.625 -1.429 1 98.81 235 GLY A O 1
ATOM 1893 N N . TYR A 1 236 ? -9.961 -18.328 -3.111 1 98.75 236 TYR A N 1
ATOM 1894 C CA . TYR A 1 236 ? -10.797 -17.219 -2.689 1 98.75 236 TYR A CA 1
ATOM 1895 C C . TYR A 1 236 ? -12.273 -17.594 -2.754 1 98.75 236 TYR A C 1
ATOM 1897 O O . TYR A 1 236 ? -13.047 -17.266 -1.849 1 98.75 236 TYR A O 1
ATOM 1905 N N . GLU A 1 237 ? -12.656 -18.25 -3.83 1 98.88 237 GLU A N 1
ATOM 1906 C CA . GLU A 1 237 ? -14.055 -18.625 -3.961 1 98.88 237 GLU A CA 1
ATOM 1907 C C . GLU A 1 237 ? -14.43 -19.703 -2.957 1 98.88 237 GLU A C 1
ATOM 1909 O O . GLU A 1 237 ? -15.555 -19.719 -2.443 1 98.88 237 GLU A O 1
ATOM 1914 N N . LEU A 1 238 ? -13.5 -20.609 -2.645 1 98.88 238 LEU A N 1
ATOM 1915 C CA . LEU A 1 238 ? -13.734 -21.594 -1.591 1 98.88 238 LEU A CA 1
ATOM 1916 C C . LEU A 1 238 ? -13.914 -20.906 -0.241 1 98.88 238 LEU A C 1
ATOM 1918 O O . LEU A 1 238 ? -14.805 -21.266 0.534 1 98.88 238 LEU A O 1
ATOM 1922 N N . GLN A 1 239 ? -13.102 -19.922 0.016 1 98.69 239 GLN A N 1
ATOM 1923 C CA . GLN A 1 239 ? -13.234 -19.172 1.261 1 98.69 239 GLN A CA 1
ATOM 1924 C C . GLN A 1 239 ? -14.609 -18.516 1.363 1 98.69 239 GLN A C 1
ATOM 1926 O O . GLN A 1 239 ? -15.195 -18.484 2.443 1 98.69 239 GLN A O 1
ATOM 1931 N N . LYS A 1 240 ? -15.062 -18 0.278 1 98.62 240 LYS A N 1
ATOM 1932 C CA . LYS A 1 240 ? -16.406 -17.422 0.26 1 98.62 240 LYS A CA 1
ATOM 1933 C C . LYS A 1 240 ? -17.469 -18.469 0.572 1 98.62 240 LYS A C 1
ATOM 1935 O O . LYS A 1 240 ? -18.422 -18.188 1.298 1 98.62 240 LYS A O 1
ATOM 1940 N N . ILE A 1 241 ? -17.328 -19.641 0.03 1 98.81 241 ILE A N 1
ATOM 1941 C CA . ILE A 1 241 ? -18.25 -20.75 0.274 1 98.81 241 ILE A CA 1
ATOM 1942 C C . ILE A 1 241 ? -18.188 -21.156 1.746 1 98.81 241 ILE A C 1
ATOM 1944 O O . ILE A 1 241 ? -19.219 -21.344 2.387 1 98.81 241 ILE A O 1
ATOM 1948 N N . PHE A 1 242 ? -16.984 -21.297 2.287 1 98.69 242 PHE A N 1
ATOM 1949 C CA . PHE A 1 242 ? -16.828 -21.703 3.676 1 98.69 242 PHE A CA 1
ATOM 1950 C C . PHE A 1 242 ? -17.391 -20.656 4.625 1 98.69 242 PHE A C 1
ATOM 1952 O O . PHE A 1 242 ? -17.938 -21 5.676 1 98.69 242 PHE A O 1
ATOM 1959 N N . ALA A 1 243 ? -17.25 -19.375 4.238 1 98.06 243 ALA A N 1
ATOM 1960 C CA . ALA A 1 243 ? -17.875 -18.328 5.035 1 98.06 243 ALA A CA 1
ATOM 1961 C C . ALA A 1 243 ? -19.406 -18.469 5.023 1 98.06 243 ALA A C 1
ATOM 1963 O O . ALA A 1 243 ? -20.062 -18.156 6.016 1 98.06 243 ALA A O 1
ATOM 1964 N N . ALA A 1 244 ? -19.938 -18.828 3.908 1 97.88 244 ALA A N 1
ATOM 1965 C CA . ALA A 1 244 ? -21.359 -19.109 3.828 1 97.88 244 ALA A CA 1
ATOM 1966 C C . ALA A 1 244 ? -21.75 -20.266 4.746 1 97.88 244 ALA A C 1
ATOM 1968 O O . ALA A 1 244 ? -22.781 -20.219 5.406 1 97.88 244 ALA A O 1
ATOM 1969 N N . VAL A 1 245 ? -20.938 -21.312 4.773 1 97.88 245 VAL A N 1
ATOM 1970 C CA . VAL A 1 245 ? -21.172 -22.438 5.676 1 97.88 245 VAL A CA 1
ATOM 1971 C C . VAL A 1 245 ? -21.141 -21.953 7.125 1 97.88 245 VAL A C 1
ATOM 1973 O O . VAL A 1 245 ? -21.984 -22.344 7.93 1 97.88 245 VAL A O 1
ATOM 1976 N N . ASP A 1 246 ? -20.125 -21.078 7.422 1 96.56 246 ASP A N 1
ATOM 1977 C CA . ASP A 1 246 ? -20.047 -20.5 8.758 1 96.56 246 ASP A CA 1
ATOM 1978 C C . ASP A 1 246 ? -21.359 -19.797 9.125 1 96.56 246 ASP A C 1
ATOM 1980 O O . ASP A 1 246 ? -21.844 -19.953 10.25 1 96.56 246 ASP A O 1
ATOM 1984 N N . TRP A 1 247 ? -21.859 -19.047 8.227 1 95.56 247 TRP A N 1
ATOM 1985 C CA . TRP A 1 247 ? -23.062 -18.281 8.484 1 95.56 247 TRP A CA 1
ATOM 1986 C C . TRP A 1 247 ? -24.266 -19.203 8.695 1 95.56 247 TRP A C 1
ATOM 1988 O O . TRP A 1 247 ? -25.047 -19.016 9.633 1 95.56 247 TRP A O 1
ATOM 1998 N N . PHE A 1 248 ? -24.484 -20.234 7.867 1 95.5 248 PHE A N 1
ATOM 1999 C CA . PHE A 1 248 ? -25.562 -21.188 7.988 1 95.5 248 PHE A CA 1
ATOM 2000 C C . PHE A 1 248 ? -25.5 -21.922 9.32 1 95.5 248 PHE A C 1
ATOM 2002 O O . PHE A 1 248 ? -26.531 -22.141 9.961 1 95.5 248 PHE A O 1
ATOM 2009 N N . ARG A 1 249 ? -24.359 -22.266 9.672 1 93.62 249 ARG A N 1
ATOM 2010 C CA . ARG A 1 249 ? -24.203 -22.969 10.953 1 93.62 249 ARG A CA 1
ATOM 2011 C C . ARG A 1 249 ? -24.562 -22.047 12.117 1 93.62 249 ARG A C 1
ATOM 2013 O O . ARG A 1 249 ? -25.125 -22.5 13.117 1 93.62 249 ARG A O 1
ATOM 2020 N N . SER A 1 250 ? -24.156 -20.812 11.992 1 91.56 250 SER A N 1
ATOM 2021 C CA . SER A 1 250 ? -24.5 -19.859 13.039 1 91.56 250 SER A CA 1
ATOM 2022 C C . SER A 1 250 ? -26 -19.672 13.141 1 91.56 250 SER A C 1
ATOM 2024 O O . SER A 1 250 ? -26.547 -19.484 14.234 1 91.56 250 SER A O 1
ATOM 2026 N N . LEU A 1 251 ? -26.688 -19.703 12.023 1 89.06 251 LEU A N 1
ATOM 2027 C CA . LEU A 1 251 ? -28.141 -19.609 12.008 1 89.06 251 LEU A CA 1
ATOM 2028 C C . LEU A 1 251 ? -28.781 -20.812 12.688 1 89.06 251 LEU A C 1
ATOM 2030 O O . LEU A 1 251 ? -29.75 -20.688 13.43 1 89.06 251 LEU A O 1
ATOM 2034 N N . ALA A 1 252 ? -28.281 -21.906 12.375 1 87.81 252 ALA A N 1
ATOM 2035 C CA . ALA A 1 252 ? -28.812 -23.141 12.961 1 87.81 252 ALA A CA 1
ATOM 2036 C C . ALA A 1 252 ? -28.688 -23.125 14.484 1 87.81 252 ALA A C 1
ATOM 2038 O O . ALA A 1 252 ? -29.562 -23.625 15.188 1 87.81 252 ALA A O 1
ATOM 2039 N N . LYS A 1 253 ? -27.672 -22.656 14.953 1 85.31 253 LYS A N 1
ATOM 2040 C CA . LYS A 1 253 ? -27.469 -22.547 16.406 1 85.31 253 LYS A CA 1
ATOM 2041 C C . LYS A 1 253 ? -28.5 -21.594 17.016 1 85.31 253 LYS A C 1
ATOM 2043 O O . LYS A 1 253 ? -28.953 -21.828 18.141 1 85.31 253 LYS A O 1
ATOM 2048 N N . THR A 1 254 ? -28.797 -20.625 16.266 1 82.06 254 THR A N 1
ATOM 2049 C CA . THR A 1 254 ? -29.688 -19.609 16.781 1 82.06 254 THR A CA 1
ATOM 2050 C C . THR A 1 254 ? -31.141 -20.078 16.703 1 82.06 254 THR A C 1
ATOM 2052 O O . THR A 1 254 ? -31.938 -19.828 17.609 1 82.06 254 THR A O 1
ATOM 2055 N N . ASP A 1 255 ? -31.484 -20.812 15.617 1 78.69 255 ASP A N 1
ATOM 2056 C CA . ASP A 1 255 ? -32.906 -21.141 15.422 1 78.69 255 ASP A CA 1
ATOM 2057 C C . ASP A 1 255 ? -33.188 -22.594 15.789 1 78.69 255 ASP A C 1
ATOM 2059 O O . ASP A 1 255 ? -34.344 -23.031 15.773 1 78.69 255 ASP A O 1
ATOM 2063 N N . GLY A 1 256 ? -32.219 -23.312 16.188 1 75.56 256 GLY A N 1
ATOM 2064 C CA . GLY A 1 256 ? -32.406 -24.688 16.641 1 75.56 256 GLY A CA 1
ATOM 2065 C C . GLY A 1 256 ? -32.656 -25.656 15.516 1 75.56 256 GLY A C 1
ATOM 2066 O O . GLY A 1 256 ? -33 -26.828 15.758 1 75.56 256 GLY A O 1
ATOM 2067 N N . SER A 1 257 ? -32.562 -25.172 14.281 1 74.25 257 SER A N 1
ATOM 2068 C CA . SER A 1 257 ? -32.812 -26.047 13.141 1 74.25 257 SER A CA 1
ATOM 2069 C C . SER A 1 257 ? -31.656 -27 12.898 1 74.25 257 SER A C 1
ATOM 2071 O O . SER A 1 257 ? -30.609 -26.891 13.562 1 74.25 257 SER A O 1
ATOM 2073 N N . ARG A 1 258 ? -31.953 -27.984 12.016 1 71.44 258 ARG A N 1
ATOM 2074 C CA . ARG A 1 258 ? -30.891 -28.922 11.641 1 71.44 258 ARG A CA 1
ATOM 2075 C C . ARG A 1 258 ? -29.719 -28.203 10.992 1 71.44 258 ARG A C 1
ATOM 2077 O O . ARG A 1 258 ? -29.922 -27.25 10.219 1 71.44 258 ARG A O 1
ATOM 2084 N N . GLY A 1 259 ? -28.594 -28.438 11.367 1 77.06 259 GLY A N 1
ATOM 2085 C CA . GLY A 1 259 ? -27.359 -27.766 10.992 1 77.06 259 GLY A CA 1
ATOM 2086 C C . GLY A 1 259 ? -26.719 -28.344 9.742 1 77.06 259 GLY A C 1
ATOM 2087 O O . GLY A 1 259 ? -25.594 -28 9.391 1 77.06 259 GLY A O 1
ATOM 2088 N N . SER A 1 260 ? -27.547 -29.203 8.977 1 88.06 260 SER A N 1
ATOM 2089 C CA . SER A 1 260 ? -26.938 -29.844 7.816 1 88.06 260 SER A CA 1
ATOM 2090 C C . SER A 1 260 ? -26.828 -28.859 6.652 1 88.06 260 SER A C 1
ATOM 2092 O O . SER A 1 260 ? -27.75 -28.094 6.383 1 88.06 260 SER A O 1
ATOM 2094 N N . VAL A 1 261 ? -25.734 -28.828 6.012 1 96.5 261 VAL A N 1
ATOM 2095 C CA . VAL A 1 261 ? -25.469 -27.938 4.883 1 96.5 261 VAL A CA 1
ATOM 2096 C C . VAL A 1 261 ? -25.062 -28.766 3.662 1 96.5 261 VAL A C 1
ATOM 2098 O O . VAL A 1 261 ? -24.266 -29.703 3.771 1 96.5 261 VAL A O 1
ATOM 2101 N N . GLY A 1 262 ? -25.672 -28.547 2.553 1 98.25 262 GLY A N 1
ATOM 2102 C CA . GLY A 1 262 ? -25.281 -29.125 1.281 1 98.25 262 GLY A CA 1
ATOM 2103 C C . GLY A 1 262 ? -24.672 -28.125 0.319 1 98.25 262 GLY A C 1
ATOM 2104 O O . GLY A 1 262 ? -24.797 -26.906 0.521 1 98.25 262 GLY A O 1
ATOM 2105 N N . VAL A 1 263 ? -23.984 -28.625 -0.641 1 98.81 263 VAL A N 1
ATOM 2106 C CA . VAL A 1 263 ? -23.438 -27.797 -1.714 1 98.81 263 VAL A CA 1
ATOM 2107 C C . VAL A 1 263 ? -23.734 -28.453 -3.064 1 98.81 263 VAL A C 1
ATOM 2109 O O . VAL A 1 263 ? -23.578 -29.656 -3.229 1 98.81 263 VAL A O 1
ATOM 2112 N N . ALA A 1 264 ? -24.25 -27.734 -3.967 1 98.69 264 ALA A N 1
ATOM 2113 C CA . ALA A 1 264 ? -24.484 -28.172 -5.336 1 98.69 264 ALA A CA 1
ATOM 2114 C C . ALA A 1 264 ? -23.812 -27.25 -6.344 1 98.69 264 ALA A C 1
ATOM 2116 O O . ALA A 1 264 ? -23.969 -26.031 -6.27 1 98.69 264 ALA A O 1
ATOM 2117 N N . GLY A 1 265 ? -23.062 -27.844 -7.23 1 98.62 265 GLY A N 1
ATOM 2118 C CA . GLY A 1 265 ? -22.359 -27.016 -8.195 1 98.62 265 GLY A CA 1
ATOM 2119 C C . GLY A 1 265 ? -22.453 -27.547 -9.609 1 98.62 265 GLY A C 1
ATOM 2120 O O . GLY A 1 265 ? -22.594 -28.75 -9.82 1 98.62 265 GLY A O 1
ATOM 2121 N N . TYR A 1 266 ? -22.391 -26.656 -10.57 1 97 266 TYR A N 1
ATOM 2122 C CA . TYR A 1 266 ? -22.391 -26.938 -12 1 97 266 TYR A CA 1
ATOM 2123 C C . TYR A 1 266 ? -21.203 -26.281 -12.695 1 97 266 TYR A C 1
ATOM 2125 O O . TYR A 1 266 ? -20.891 -25.125 -12.422 1 97 266 TYR A O 1
ATOM 2133 N N . GLY A 1 267 ? -20.547 -26.984 -13.664 1 97.31 267 GLY A N 1
ATOM 2134 C CA . GLY A 1 267 ? -19.422 -26.406 -14.375 1 97.31 267 GLY A CA 1
ATOM 2135 C C . GLY A 1 267 ? -18.281 -26.016 -13.453 1 97.31 267 GLY A C 1
ATOM 2136 O O . GLY A 1 267 ? -17.797 -26.812 -12.656 1 97.31 267 GLY A O 1
ATOM 2137 N N . GLU A 1 268 ? -17.922 -24.75 -13.508 1 97.88 268 GLU A N 1
ATOM 2138 C CA . GLU A 1 268 ? -16.938 -24.234 -12.562 1 97.88 268 GLU A CA 1
ATOM 2139 C C . GLU A 1 268 ? -17.422 -24.391 -11.125 1 97.88 268 GLU A C 1
ATOM 2141 O O . GLU A 1 268 ? -16.625 -24.656 -10.219 1 97.88 268 GLU A O 1
ATOM 2146 N N . GLY A 1 269 ? -18.672 -24.156 -10.891 1 98.62 269 GLY A N 1
ATOM 2147 C CA . GLY A 1 269 ? -19.266 -24.406 -9.586 1 98.62 269 GLY A CA 1
ATOM 2148 C C . GLY A 1 269 ? -19.172 -25.844 -9.148 1 98.62 269 GLY A C 1
ATOM 2149 O O . GLY A 1 269 ? -19.062 -26.141 -7.957 1 98.62 269 GLY A O 1
ATOM 2150 N N . GLY A 1 270 ? -19.266 -26.781 -10.18 1 98.5 270 GLY A N 1
ATOM 2151 C CA . GLY A 1 270 ? -19.094 -28.188 -9.883 1 98.5 270 GLY A CA 1
ATOM 2152 C C . GLY A 1 270 ? -17.719 -28.516 -9.328 1 98.5 270 GLY A C 1
ATOM 2153 O O . GLY A 1 270 ? -17.578 -29.281 -8.375 1 98.5 270 GLY A O 1
ATOM 2154 N N . MET A 1 271 ? -16.688 -27.906 -9.922 1 98.62 271 MET A N 1
ATOM 2155 C CA . MET A 1 271 ? -15.328 -28.047 -9.398 1 98.62 271 MET A CA 1
ATOM 2156 C C . MET A 1 271 ? -15.242 -27.562 -7.961 1 98.62 271 MET A C 1
ATOM 2158 O O . MET A 1 271 ? -14.688 -28.234 -7.098 1 98.62 271 MET A O 1
ATOM 2162 N N . LEU A 1 272 ? -15.82 -26.391 -7.699 1 98.88 272 LEU A N 1
ATOM 2163 C CA . LEU A 1 272 ? -15.773 -25.797 -6.371 1 98.88 272 LEU A CA 1
ATOM 2164 C C . LEU A 1 272 ? -16.531 -26.641 -5.359 1 98.88 272 LEU A C 1
ATOM 2166 O O . LEU A 1 272 ? -16.109 -26.766 -4.207 1 98.88 272 LEU A O 1
ATOM 2170 N N . ALA A 1 273 ? -17.625 -27.188 -5.797 1 98.88 273 ALA A N 1
ATOM 2171 C CA . ALA A 1 273 ? -18.391 -28.062 -4.914 1 98.88 273 ALA A CA 1
ATOM 2172 C C . ALA A 1 273 ? -17.562 -29.281 -4.5 1 98.88 273 ALA A C 1
ATOM 2174 O O . ALA A 1 273 ? -17.562 -29.672 -3.33 1 98.88 273 ALA A O 1
ATOM 2175 N N . LEU A 1 274 ? -16.906 -29.891 -5.48 1 98.88 274 LEU A N 1
ATOM 2176 C CA . LEU A 1 274 ? -16.062 -31.047 -5.207 1 98.88 274 LEU A CA 1
ATOM 2177 C C . LEU A 1 274 ? -14.961 -30.688 -4.215 1 98.88 274 LEU A C 1
ATOM 2179 O O . LEU A 1 274 ? -14.75 -31.406 -3.234 1 98.88 274 LEU A O 1
ATOM 2183 N N . LEU A 1 275 ? -14.305 -29.594 -4.48 1 98.88 275 LEU A N 1
ATOM 2184 C CA . LEU A 1 275 ? -13.203 -29.156 -3.629 1 98.88 275 LEU A CA 1
ATOM 2185 C C . LEU A 1 275 ? -13.711 -28.766 -2.244 1 98.88 275 LEU A C 1
ATOM 2187 O O . LEU A 1 275 ? -13.055 -29.047 -1.237 1 98.88 275 LEU A O 1
ATOM 2191 N N . ALA A 1 276 ? -14.859 -28.094 -2.195 1 98.88 276 ALA A N 1
ATOM 2192 C CA . ALA A 1 276 ? -15.438 -27.703 -0.912 1 98.88 276 ALA A CA 1
ATOM 2193 C C . ALA A 1 276 ? -15.758 -28.922 -0.063 1 98.88 276 ALA A C 1
ATOM 2195 O O . ALA A 1 276 ? -15.5 -28.938 1.143 1 98.88 276 ALA A O 1
ATOM 2196 N N . SER A 1 277 ? -16.328 -29.922 -0.69 1 98.25 277 SER A N 1
ATOM 2197 C CA . SER A 1 277 ? -16.672 -31.156 0.015 1 98.25 277 SER A CA 1
ATOM 2198 C C . SER A 1 277 ? -15.438 -31.859 0.545 1 98.25 277 SER A C 1
ATOM 2200 O O . SER A 1 277 ? -15.469 -32.469 1.614 1 98.25 277 SER A O 1
ATOM 2202 N N . ALA A 1 278 ? -14.367 -31.812 -0.227 1 98.69 278 ALA A N 1
ATOM 2203 C CA . ALA A 1 278 ? -13.109 -32.438 0.176 1 98.69 278 ALA A CA 1
ATOM 2204 C C . ALA A 1 278 ? -12.508 -31.719 1.385 1 98.69 278 ALA A C 1
ATOM 2206 O O . ALA A 1 278 ? -11.969 -32.344 2.291 1 98.69 278 ALA A O 1
ATOM 2207 N N . LEU A 1 279 ? -12.656 -30.422 1.511 1 98.62 279 LEU A N 1
ATOM 2208 C CA . LEU A 1 279 ? -11.922 -29.609 2.488 1 98.62 279 LEU A CA 1
ATOM 2209 C C . LEU A 1 279 ? -12.75 -29.422 3.756 1 98.62 279 LEU A C 1
ATOM 2211 O O . LEU A 1 279 ? -12.195 -29.328 4.852 1 98.62 279 LEU A O 1
ATOM 2215 N N . ASP A 1 280 ? -14.055 -29.281 3.602 1 98.19 280 ASP A N 1
ATOM 2216 C CA . ASP A 1 280 ? -14.875 -28.906 4.746 1 98.19 280 ASP A CA 1
ATOM 2217 C C . ASP A 1 280 ? -15.797 -30.047 5.168 1 98.19 280 ASP A C 1
ATOM 2219 O O . ASP A 1 280 ? -16.812 -30.297 4.52 1 98.19 280 ASP A O 1
ATOM 2223 N N . THR A 1 281 ? -15.578 -30.594 6.297 1 97.06 281 THR A N 1
ATOM 2224 C CA . THR A 1 281 ? -16.281 -31.781 6.754 1 97.06 281 THR A CA 1
ATOM 2225 C C . THR A 1 281 ? -17.688 -31.422 7.242 1 97.06 281 THR A C 1
ATOM 2227 O O . THR A 1 281 ? -18.5 -32.312 7.52 1 97.06 281 THR A O 1
ATOM 2230 N N . ARG A 1 282 ? -18.047 -30.266 7.312 1 95.94 282 ARG A N 1
ATOM 2231 C CA . ARG A 1 282 ? -19.359 -29.828 7.762 1 95.94 282 ARG A CA 1
ATOM 2232 C C . ARG A 1 282 ? -20.391 -29.984 6.648 1 95.94 282 ARG A C 1
ATOM 2234 O O . ARG A 1 282 ? -21.609 -29.938 6.902 1 95.94 282 ARG A O 1
ATOM 2241 N N . ILE A 1 283 ? -19.953 -30.031 5.391 1 98.19 283 ILE A N 1
ATOM 2242 C CA . ILE A 1 283 ? -20.828 -30.25 4.242 1 98.19 283 ILE A CA 1
ATOM 2243 C C . ILE A 1 283 ? -21.25 -31.719 4.176 1 98.19 283 ILE A C 1
ATOM 2245 O O . ILE A 1 283 ? -20.422 -32.594 3.945 1 98.19 283 ILE A O 1
ATOM 2249 N N . THR A 1 284 ? -22.516 -32.031 4.215 1 96.88 284 THR A N 1
ATOM 2250 C CA . THR A 1 284 ? -22.953 -33.406 4.438 1 96.88 284 THR A CA 1
ATOM 2251 C C . THR A 1 284 ? -23.438 -34.031 3.135 1 96.88 284 THR A C 1
ATOM 2253 O O . THR A 1 284 ? -23.531 -35.25 3.033 1 96.88 284 THR A O 1
ATOM 2256 N N . SER A 1 285 ? -23.812 -33.281 2.215 1 98.19 285 SER A N 1
ATOM 2257 C CA . SER A 1 285 ? -24.25 -33.75 0.909 1 98.19 285 SER A CA 1
ATOM 2258 C C . SER A 1 285 ? -23.781 -32.812 -0.207 1 98.19 285 SER A C 1
ATOM 2260 O O . SER A 1 285 ? -23.938 -31.594 -0.105 1 98.19 285 SER A O 1
ATOM 2262 N N . THR A 1 286 ? -23.219 -33.375 -1.279 1 98.81 286 THR A N 1
ATOM 2263 C CA . THR A 1 286 ? -22.656 -32.562 -2.348 1 98.81 286 THR A CA 1
ATOM 2264 C C . THR A 1 286 ? -23.062 -33.094 -3.715 1 98.81 286 THR A C 1
ATOM 2266 O O . THR A 1 286 ? -23.047 -34.312 -3.941 1 98.81 286 THR A O 1
ATOM 2269 N N . LEU A 1 287 ? -23.438 -32.25 -4.605 1 98.62 287 LEU A N 1
ATOM 2270 C CA . LEU A 1 287 ? -23.719 -32.562 -6 1 98.62 287 LEU A CA 1
ATOM 2271 C C . LEU A 1 287 ? -22.703 -31.875 -6.922 1 98.62 287 LEU A C 1
ATOM 2273 O O . LEU A 1 287 ? -22.594 -30.656 -6.922 1 98.62 287 LEU A O 1
ATOM 2277 N N . VAL A 1 288 ? -21.969 -32.656 -7.66 1 98.44 288 VAL A N 1
ATOM 2278 C CA . VAL A 1 288 ? -21.031 -32.188 -8.68 1 98.44 288 VAL A CA 1
ATOM 2279 C C . VAL A 1 288 ? -21.609 -32.469 -10.07 1 98.44 288 VAL A C 1
ATOM 2281 O O . VAL A 1 288 ? -21.609 -33.594 -10.523 1 98.44 288 VAL A O 1
ATOM 2284 N N . SER A 1 289 ? -21.984 -31.422 -10.711 1 96.75 289 SER A N 1
ATOM 2285 C CA . SER A 1 289 ? -22.641 -31.594 -12 1 96.75 289 SER A CA 1
ATOM 2286 C C . SER A 1 289 ? -21.812 -30.984 -13.125 1 96.75 289 SER A C 1
ATOM 2288 O O . SER A 1 289 ? -21.406 -29.828 -13.062 1 96.75 289 SER A O 1
ATOM 2290 N N . GLY A 1 290 ? -21.469 -31.75 -14.141 1 94.75 290 GLY A N 1
ATOM 2291 C CA . GLY A 1 290 ? -20.859 -31.281 -15.383 1 94.75 290 GLY A CA 1
ATOM 2292 C C . GLY A 1 290 ? -19.391 -30.953 -15.234 1 94.75 290 GLY A C 1
ATOM 2293 O O . GLY A 1 290 ? -18.859 -30.109 -15.969 1 94.75 290 GLY A O 1
ATOM 2294 N N . TYR A 1 291 ? -18.656 -31.5 -14.344 1 96.81 291 TYR A N 1
ATOM 2295 C CA . TYR A 1 291 ? -17.25 -31.125 -14.148 1 96.81 291 TYR A CA 1
ATOM 2296 C C . TYR A 1 291 ? -16.375 -32.375 -14.055 1 96.81 291 TYR A C 1
ATOM 2298 O O . TYR A 1 291 ? -15.305 -32.438 -14.656 1 96.81 291 TYR A O 1
ATOM 2306 N N . PHE A 1 292 ? -16.688 -33.406 -13.383 1 97.44 292 PHE A N 1
ATOM 2307 C CA . PHE A 1 292 ? -15.883 -34.531 -12.922 1 97.44 292 PHE A CA 1
ATOM 2308 C C . PHE A 1 292 ? -15.195 -35.219 -14.094 1 97.44 292 PHE A C 1
ATOM 2310 O O . PHE A 1 292 ? -15.844 -35.562 -15.086 1 97.44 292 PHE A O 1
ATOM 2317 N N . ASP A 1 293 ? -13.883 -35.344 -13.984 1 96.44 293 ASP A N 1
ATOM 2318 C CA . ASP A 1 293 ? -13.094 -35.875 -15.094 1 96.44 293 ASP A CA 1
ATOM 2319 C C . ASP A 1 293 ? -11.688 -36.25 -14.633 1 96.44 293 ASP A C 1
ATOM 2321 O O . ASP A 1 293 ? -11.32 -36 -13.477 1 96.44 293 ASP A O 1
ATOM 2325 N N . SER A 1 294 ? -10.938 -37 -15.562 1 95.38 294 SER A N 1
ATOM 2326 C CA . SER A 1 294 ? -9.5 -37.156 -15.336 1 95.38 294 SER A CA 1
ATOM 2327 C C . SER A 1 294 ? -8.789 -35.812 -15.422 1 95.38 294 SER A C 1
ATOM 2329 O O . SER A 1 294 ? -9.125 -34.969 -16.266 1 95.38 294 SER A O 1
ATOM 2331 N N . ARG A 1 295 ? -7.77 -35.594 -14.57 1 96.19 295 ARG A N 1
ATOM 2332 C CA . ARG A 1 295 ? -7.191 -34.25 -14.438 1 96.19 295 ARG A CA 1
ATOM 2333 C C . ARG A 1 295 ? -5.812 -34.188 -15.086 1 96.19 295 ARG A C 1
ATOM 2335 O O . ARG A 1 295 ? -5.152 -33.156 -15.055 1 96.19 295 ARG A O 1
ATOM 2342 N N . GLU A 1 296 ? -5.293 -35.219 -15.695 1 94.88 296 GLU A N 1
ATOM 2343 C CA . GLU A 1 296 ? -3.936 -35.281 -16.234 1 94.88 296 GLU A CA 1
ATOM 2344 C C . GLU A 1 296 ? -3.719 -34.281 -17.359 1 94.88 296 GLU A C 1
ATOM 2346 O O . GLU A 1 296 ? -2.584 -33.906 -17.641 1 94.88 296 GLU A O 1
ATOM 2351 N N . ASP A 1 297 ? -4.809 -33.812 -17.969 1 94.56 297 ASP A N 1
ATOM 2352 C CA . ASP A 1 297 ? -4.703 -32.844 -19.062 1 94.56 297 ASP A CA 1
ATOM 2353 C C . ASP A 1 297 ? -5.066 -31.438 -18.578 1 94.56 297 ASP A C 1
ATOM 2355 O O . ASP A 1 297 ? -5.434 -30.578 -19.391 1 94.56 297 ASP A O 1
ATOM 2359 N N . VAL A 1 298 ? -5.004 -31.156 -17.312 1 96.69 298 VAL A N 1
ATOM 2360 C CA . VAL A 1 298 ? -5.402 -29.875 -16.766 1 96.69 298 VAL A CA 1
ATOM 2361 C C . VAL A 1 298 ? -4.574 -28.75 -17.391 1 96.69 298 VAL A C 1
ATOM 2363 O O . VAL A 1 298 ? -5.043 -27.625 -17.516 1 96.69 298 VAL A O 1
ATOM 2366 N N . TRP A 1 299 ? -3.316 -29.047 -17.891 1 96.38 299 TRP A N 1
ATOM 2367 C CA . TRP A 1 299 ? -2.436 -28.047 -18.484 1 96.38 299 TRP A CA 1
ATOM 2368 C C . TRP A 1 299 ? -3.031 -27.484 -19.781 1 96.38 299 TRP A C 1
ATOM 2370 O O . TRP A 1 299 ? -2.613 -26.438 -20.266 1 96.38 299 TRP A O 1
ATOM 2380 N N . ARG A 1 300 ? -4.051 -28.141 -20.375 1 96.62 300 ARG A N 1
ATOM 2381 C CA . ARG A 1 300 ? -4.723 -27.672 -21.578 1 96.62 300 ARG A CA 1
ATOM 2382 C C . ARG A 1 300 ? -5.859 -26.719 -21.25 1 96.62 300 ARG A C 1
ATOM 2384 O O . ARG A 1 300 ? -6.348 -26 -22.109 1 96.62 300 ARG A O 1
ATOM 2391 N N . GLU A 1 301 ? -6.289 -26.75 -20.031 1 97.56 301 GLU A N 1
ATOM 2392 C CA . GLU A 1 301 ? -7.367 -25.875 -19.578 1 97.56 301 GLU A CA 1
ATOM 2393 C C . GLU A 1 301 ? -6.852 -24.484 -19.25 1 97.56 301 GLU A C 1
ATOM 2395 O O . GLU A 1 301 ? -5.648 -24.234 -19.312 1 97.56 301 GLU A O 1
ATOM 2400 N N . PRO A 1 302 ? -7.77 -23.531 -18.984 1 98.12 302 PRO A N 1
ATOM 2401 C CA . PRO A 1 302 ? -7.301 -22.188 -18.625 1 98.12 302 PRO A CA 1
ATOM 2402 C C . PRO A 1 302 ? -6.367 -22.203 -17.406 1 98.12 302 PRO A C 1
ATOM 2404 O O . PRO A 1 302 ? -6.562 -22.984 -16.484 1 98.12 302 PRO A O 1
ATOM 2407 N N . ILE A 1 303 ? -5.387 -21.312 -17.375 1 98.12 303 ILE A N 1
ATOM 2408 C CA . ILE A 1 303 ? -4.27 -21.359 -16.438 1 98.12 303 ILE A CA 1
ATOM 2409 C C . ILE A 1 303 ? -4.785 -21.203 -15.016 1 98.12 303 ILE A C 1
ATOM 2411 O O . ILE A 1 303 ? -4.141 -21.641 -14.062 1 98.12 303 ILE A O 1
ATOM 2415 N N . TYR A 1 304 ? -5.984 -20.562 -14.898 1 98.38 304 TYR A N 1
ATOM 2416 C CA . TYR A 1 304 ? -6.523 -20.359 -13.555 1 98.38 304 TYR A CA 1
ATOM 2417 C C . TYR A 1 304 ? -7.027 -21.672 -12.969 1 98.38 304 TYR A C 1
ATOM 2419 O O . TYR A 1 304 ? -7.562 -21.703 -11.859 1 98.38 304 TYR A O 1
ATOM 2427 N N . ARG A 1 305 ? -6.859 -22.812 -13.625 1 97.94 305 ARG A N 1
ATOM 2428 C CA . ARG A 1 305 ? -7.168 -24.141 -13.094 1 97.94 305 ARG A CA 1
ATOM 2429 C C . ARG A 1 305 ? -5.891 -24.906 -12.766 1 97.94 305 ARG A C 1
ATOM 2431 O O . ARG A 1 305 ? -5.945 -26 -12.219 1 97.94 305 ARG A O 1
ATOM 2438 N N . ASN A 1 306 ? -4.75 -24.297 -13.164 1 97 306 ASN A N 1
ATOM 2439 C CA . ASN A 1 306 ? -3.457 -24.891 -12.836 1 97 306 ASN A CA 1
ATOM 2440 C C . ASN A 1 306 ? -3.119 -24.719 -11.359 1 97 306 ASN A C 1
ATOM 2442 O O . ASN A 1 306 ? -3.023 -23.594 -10.859 1 97 306 ASN A O 1
ATOM 2446 N N . VAL A 1 307 ? -2.973 -25.797 -10.641 1 98.12 307 VAL A N 1
ATOM 2447 C CA . VAL A 1 307 ? -2.643 -25.781 -9.219 1 98.12 307 VAL A CA 1
ATOM 2448 C C . VAL A 1 307 ? -1.29 -26.453 -8.992 1 98.12 307 VAL A C 1
ATOM 2450 O O . VAL A 1 307 ? -1.084 -27.609 -9.406 1 98.12 307 VAL A O 1
ATOM 2453 N N . PHE A 1 308 ? -0.411 -25.828 -8.328 1 97.88 308 PHE A N 1
ATOM 2454 C CA . PHE A 1 308 ? 0.957 -26.297 -8.133 1 97.88 308 PHE A CA 1
ATOM 2455 C C . PHE A 1 308 ? 0.984 -27.547 -7.262 1 97.88 308 PHE A C 1
ATOM 2457 O O . PHE A 1 308 ? 0.542 -27.516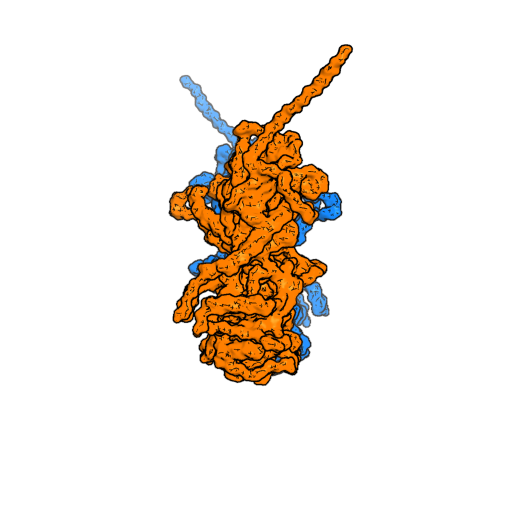 -6.109 1 97.88 308 PHE A O 1
ATOM 2464 N N . GLY A 1 309 ? 1.424 -28.625 -7.836 1 96.56 309 GLY A N 1
ATOM 2465 C CA . GLY A 1 309 ? 1.684 -29.844 -7.086 1 96.56 309 GLY A CA 1
ATOM 2466 C C . GLY A 1 309 ? 0.452 -30.719 -6.91 1 96.56 309 GLY A C 1
ATOM 2467 O O . GLY A 1 309 ? 0.522 -31.781 -6.309 1 96.56 309 GLY A O 1
ATOM 2468 N N . MET A 1 310 ? -0.619 -30.297 -7.402 1 96.44 310 MET A N 1
ATOM 2469 C CA . MET A 1 310 ? -1.885 -30.969 -7.105 1 96.44 310 MET A CA 1
ATOM 2470 C C . MET A 1 310 ? -1.889 -32.375 -7.645 1 96.44 310 MET A C 1
ATOM 2472 O O . MET A 1 310 ? -2.316 -33.312 -6.957 1 96.44 310 MET A O 1
ATOM 2476 N N . LEU A 1 311 ? -1.386 -32.594 -8.859 1 96.38 311 LEU A N 1
ATOM 2477 C CA . LEU A 1 311 ? -1.474 -33.906 -9.531 1 96.38 311 LEU A CA 1
ATOM 2478 C C . LEU A 1 311 ? -0.588 -34.938 -8.844 1 96.38 311 LEU A C 1
ATOM 2480 O O . LEU A 1 311 ? -0.698 -36.125 -9.117 1 96.38 311 LEU A O 1
ATOM 2484 N N . LYS A 1 312 ? 0.267 -34.5 -7.98 1 94.38 312 LYS A N 1
ATOM 2485 C CA . LYS A 1 312 ? 1.102 -35.438 -7.254 1 94.38 312 LYS A CA 1
ATOM 2486 C C . LYS A 1 312 ? 0.255 -36.344 -6.367 1 94.38 312 LYS A C 1
ATOM 2488 O O . LYS A 1 312 ? 0.523 -37.531 -6.258 1 94.38 312 LYS A O 1
ATOM 2493 N N . GLN A 1 313 ? -0.753 -35.719 -5.816 1 95.38 313 GLN A N 1
ATOM 2494 C CA . GLN A 1 313 ? -1.497 -36.469 -4.824 1 95.38 313 GLN A CA 1
ATOM 2495 C C . GLN A 1 313 ? -2.984 -36.531 -5.16 1 95.38 313 GLN A C 1
ATOM 2497 O O . GLN A 1 313 ? -3.725 -37.344 -4.633 1 95.38 313 GLN A O 1
ATOM 2502 N N . PHE A 1 314 ? -3.396 -35.688 -6.012 1 97.12 314 PHE A N 1
ATOM 2503 C CA . PHE A 1 314 ? -4.844 -35.531 -6.125 1 97.12 314 PHE A CA 1
ATOM 2504 C C . PHE A 1 314 ? -5.285 -35.656 -7.578 1 97.12 314 PHE A C 1
ATOM 2506 O O . PHE A 1 314 ? -4.605 -35.156 -8.484 1 97.12 314 PHE A O 1
ATOM 2513 N N . GLY A 1 315 ? -6.234 -36.25 -7.895 1 96.5 315 GLY A N 1
ATOM 2514 C CA . GLY A 1 315 ? -7.195 -36.219 -8.984 1 96.5 315 GLY A CA 1
ATOM 2515 C C . GLY A 1 315 ? -8.633 -36.156 -8.516 1 96.5 315 GLY A C 1
ATOM 2516 O O . GLY A 1 315 ? -8.898 -36.094 -7.312 1 96.5 315 GLY A O 1
ATOM 2517 N N . ASP A 1 316 ? -9.547 -36.062 -9.438 1 97.94 316 ASP A N 1
ATOM 2518 C CA . ASP A 1 316 ? -10.938 -35.969 -9.016 1 97.94 316 ASP A CA 1
ATOM 2519 C C . ASP A 1 316 ? -11.367 -37.188 -8.234 1 97.94 316 ASP A C 1
ATOM 2521 O O . ASP A 1 316 ? -12.211 -37.094 -7.336 1 97.94 316 ASP A O 1
ATOM 2525 N N . ALA A 1 317 ? -10.812 -38.344 -8.516 1 97.38 317 ALA A N 1
ATOM 2526 C CA . ALA A 1 317 ? -11.125 -39.562 -7.781 1 97.38 317 ALA A CA 1
ATOM 2527 C C . ALA A 1 317 ? -10.703 -39.438 -6.32 1 97.38 317 ALA A C 1
ATOM 2529 O O . ALA A 1 317 ? -11.453 -39.812 -5.414 1 97.38 317 ALA A O 1
ATOM 2530 N N . GLU A 1 318 ? -9.461 -39.031 -6.117 1 97.38 318 GLU A N 1
ATOM 2531 C CA . GLU A 1 318 ? -8.984 -38.844 -4.75 1 97.38 318 GLU A CA 1
ATOM 2532 C C . GLU A 1 318 ? -9.836 -37.812 -4.02 1 97.38 318 GLU A C 1
ATOM 2534 O O . GLU A 1 318 ? -10.211 -38 -2.863 1 97.38 318 GLU A O 1
ATOM 2539 N N . LEU A 1 319 ? -10.141 -36.688 -4.723 1 98.44 319 LEU A N 1
ATOM 2540 C CA . LEU A 1 319 ? -10.961 -35.625 -4.121 1 98.44 319 LEU A CA 1
ATOM 2541 C C . LEU A 1 319 ? -12.328 -36.188 -3.725 1 98.44 319 LEU A C 1
ATOM 2543 O O . LEU A 1 319 ? -12.836 -35.875 -2.648 1 98.44 319 LEU A O 1
ATOM 2547 N N . ALA A 1 320 ? -12.914 -36.938 -4.559 1 98.5 320 ALA A N 1
ATOM 2548 C CA . ALA A 1 320 ? -14.219 -37.531 -4.281 1 98.5 320 ALA A CA 1
ATOM 2549 C C . ALA A 1 320 ? -14.156 -38.406 -3.045 1 98.5 320 ALA A C 1
ATOM 2551 O O . ALA A 1 320 ? -15.086 -38.438 -2.23 1 98.5 320 ALA A O 1
ATOM 2552 N N . SER A 1 321 ? -13.141 -39.188 -2.883 1 97.38 321 SER A N 1
ATOM 2553 C CA . SER A 1 321 ? -13.016 -40.094 -1.761 1 97.38 321 SER A CA 1
ATOM 2554 C C . SER A 1 321 ? -12.906 -39.344 -0.437 1 97.38 321 SER A C 1
ATOM 2556 O O . SER A 1 321 ? -13.258 -39.875 0.617 1 97.38 321 SER A O 1
ATOM 2558 N N . MET A 1 322 ? -12.469 -38.125 -0.467 1 98.12 322 MET A N 1
ATOM 2559 C CA . MET A 1 322 ? -12.172 -37.344 0.733 1 98.12 322 MET A CA 1
ATOM 2560 C C . MET A 1 322 ? -13.453 -36.938 1.458 1 98.12 322 MET A C 1
ATOM 2562 O O . MET A 1 322 ? -13.414 -36.531 2.623 1 98.12 322 MET A O 1
ATOM 2566 N N . SER A 1 323 ? -14.594 -37.031 0.812 1 97.31 323 SER A N 1
ATOM 2567 C CA . SER A 1 323 ? -15.852 -36.625 1.424 1 97.31 323 SER A CA 1
ATOM 2568 C C . SER A 1 323 ? -16.484 -37.781 2.215 1 97.31 323 SER A C 1
ATOM 2570 O O . SER A 1 323 ? -17.547 -37.625 2.812 1 97.31 323 SER A O 1
ATOM 2572 N N . TRP A 1 324 ? -15.898 -38.938 2.32 1 97.44 324 TRP A N 1
ATOM 2573 C CA . TRP A 1 324 ? -16.453 -40.062 3.051 1 97.44 324 TRP A CA 1
ATOM 2574 C C . TRP A 1 324 ? -16.609 -39.75 4.531 1 97.44 324 TRP A C 1
ATOM 2576 O O . TRP A 1 324 ? -15.742 -39.094 5.129 1 97.44 324 TRP A O 1
ATOM 2586 N N . PRO A 1 325 ? -17.703 -40.188 5.094 1 97.12 325 PRO A N 1
ATOM 2587 C CA . PRO A 1 325 ? -18.812 -40.969 4.543 1 97.12 325 PRO A CA 1
ATOM 2588 C C . PRO A 1 325 ? -19.969 -40.094 4.055 1 97.12 325 PRO A C 1
ATOM 2590 O O . PRO A 1 325 ? -21.078 -40.562 3.867 1 97.12 325 PRO A O 1
ATOM 2593 N N . ARG A 1 326 ? -19.672 -38.812 3.965 1 96.88 326 ARG A N 1
ATOM 2594 C CA . ARG A 1 326 ? -20.688 -37.875 3.547 1 96.88 326 ARG A CA 1
ATOM 2595 C C . ARG A 1 326 ? -21.094 -38.094 2.092 1 96.88 326 ARG A C 1
ATOM 2597 O O . ARG A 1 326 ? -20.25 -38.406 1.255 1 96.88 326 ARG A O 1
ATOM 2604 N N . LYS A 1 327 ? -22.281 -37.812 1.726 1 97.38 327 LYS A N 1
ATOM 2605 C CA . LYS A 1 327 ? -22.812 -38.156 0.409 1 97.38 327 LYS A CA 1
ATOM 2606 C C . LYS A 1 327 ? -22.219 -37.25 -0.672 1 97.38 327 LYS A C 1
ATOM 2608 O O . LYS A 1 327 ? -22.141 -36.031 -0.501 1 97.38 327 LYS A O 1
ATOM 2613 N N . LEU A 1 328 ? -21.812 -37.844 -1.771 1 98.62 328 LEU A N 1
ATOM 2614 C CA . LEU A 1 328 ? -21.312 -37.125 -2.941 1 98.62 328 LEU A CA 1
ATOM 2615 C C . LEU A 1 328 ? -21.953 -37.656 -4.219 1 98.62 328 LEU A C 1
ATOM 2617 O O . LEU A 1 328 ? -21.781 -38.844 -4.543 1 98.62 328 LEU A O 1
ATOM 2621 N N . ILE A 1 329 ? -22.672 -36.844 -4.879 1 98.12 329 ILE A N 1
ATOM 2622 C CA . ILE A 1 329 ? -23.359 -37.156 -6.121 1 98.12 329 ILE A CA 1
ATOM 2623 C C . ILE A 1 329 ? -22.609 -36.562 -7.309 1 98.12 329 ILE A C 1
ATOM 2625 O O . ILE A 1 329 ? -22.328 -35.375 -7.328 1 98.12 329 ILE A O 1
ATOM 2629 N N . ILE A 1 330 ? -22.25 -37.375 -8.234 1 97.69 330 ILE A N 1
ATOM 2630 C CA . ILE A 1 330 ? -21.594 -36.906 -9.453 1 97.69 330 ILE A CA 1
ATOM 2631 C C . ILE A 1 330 ? -22.516 -37.094 -10.648 1 97.69 330 ILE A C 1
ATOM 2633 O O . ILE A 1 330 ? -22.984 -38.219 -10.914 1 97.69 330 ILE A O 1
ATOM 2637 N N . GLU A 1 331 ? -22.797 -36 -11.305 1 95.94 331 GLU A N 1
ATOM 2638 C CA . GLU A 1 331 ? -23.641 -36.031 -12.492 1 95.94 331 GLU A CA 1
ATOM 2639 C C . GLU A 1 331 ? -22.844 -35.688 -13.75 1 95.94 331 GLU A C 1
ATOM 2641 O O . GLU A 1 331 ? -22.203 -34.625 -13.812 1 95.94 331 GLU A O 1
ATOM 2646 N N . HIS A 1 332 ? -22.844 -36.594 -14.688 1 95.25 332 HIS A N 1
ATOM 2647 C CA . HIS A 1 332 ? -22.266 -36.281 -15.992 1 95.25 332 HIS A CA 1
ATOM 2648 C C . HIS A 1 332 ? -23.219 -35.438 -16.812 1 95.25 332 HIS A C 1
ATOM 2650 O O . HIS A 1 332 ? -24.344 -35.844 -17.109 1 95.25 332 HIS A O 1
ATOM 2656 N N . ALA A 1 333 ? -22.844 -34.219 -17.047 1 92.75 333 ALA A N 1
ATOM 2657 C CA . ALA A 1 333 ? -23.641 -33.281 -17.812 1 92.75 333 ALA A CA 1
ATOM 2658 C C . ALA A 1 333 ? -22.75 -32.375 -18.672 1 92.75 333 ALA A C 1
ATOM 2660 O O . ALA A 1 333 ? -21.516 -32.406 -18.547 1 92.75 333 ALA A O 1
ATOM 2661 N N . GLU A 1 334 ? -23.375 -31.656 -19.531 1 91.56 334 GLU A N 1
ATOM 2662 C CA . GLU A 1 334 ? -22.641 -30.734 -20.406 1 91.56 334 GLU A CA 1
ATOM 2663 C C . GLU A 1 334 ? -21.969 -29.625 -19.594 1 91.56 334 GLU A C 1
ATOM 2665 O O . GLU A 1 334 ? -22.531 -29.141 -18.625 1 91.56 334 GLU A O 1
ATOM 2670 N N . PHE A 1 335 ? -20.766 -29.328 -19.984 1 92.56 335 PHE A N 1
ATOM 2671 C CA . PHE A 1 335 ? -20.062 -28.156 -19.469 1 92.56 335 PHE A CA 1
ATOM 2672 C C . PHE A 1 335 ? -20.234 -26.969 -20.422 1 92.56 335 PHE A C 1
ATOM 2674 O O . PHE A 1 335 ? -20.266 -27.141 -21.641 1 92.56 335 PHE A O 1
ATOM 2681 N N . PRO A 1 336 ? -20.469 -25.766 -19.859 1 91.06 336 PRO A N 1
ATOM 2682 C CA . PRO A 1 336 ? -20.391 -24.625 -20.781 1 91.06 336 PRO A CA 1
ATOM 2683 C C . PRO A 1 336 ? -19 -24.484 -21.422 1 91.06 336 PRO A C 1
ATOM 2685 O O . PRO A 1 336 ? -18.078 -23.969 -20.797 1 91.06 336 PRO A O 1
ATOM 2688 N N . GLU A 1 337 ? -18.844 -24.812 -22.547 1 92.38 337 GLU A N 1
ATOM 2689 C CA . GLU A 1 337 ? -17.547 -24.953 -23.188 1 92.38 337 GLU A CA 1
ATOM 2690 C C . GLU A 1 337 ? -16.828 -23.609 -23.312 1 92.38 337 GLU A C 1
ATOM 2692 O O . GLU A 1 337 ? -17.484 -22.578 -23.531 1 92.38 337 GLU A O 1
ATOM 2697 N N . VAL A 1 338 ? -15.609 -23.594 -23.062 1 97.06 338 VAL A N 1
ATOM 2698 C CA . VAL A 1 338 ? -14.695 -22.453 -23.203 1 97.06 338 VAL A CA 1
ATOM 2699 C C . VAL A 1 338 ? -13.711 -22.719 -24.344 1 97.06 338 VAL A C 1
ATOM 2701 O O . VAL A 1 338 ? -12.898 -23.641 -24.266 1 97.06 338 VAL A O 1
ATOM 2704 N N . THR A 1 339 ? -13.781 -21.938 -25.344 1 96.62 339 THR A N 1
ATOM 2705 C CA . THR A 1 339 ? -12.977 -22.188 -26.531 1 96.62 339 THR A CA 1
ATOM 2706 C C . THR A 1 339 ? -11.617 -21.484 -26.422 1 96.62 339 THR A C 1
ATOM 2708 O O . THR A 1 339 ? -10.695 -21.781 -27.188 1 96.62 339 THR A O 1
ATOM 2711 N N . GLY A 1 340 ? -11.477 -20.594 -25.578 1 97.38 340 GLY A N 1
ATOM 2712 C CA . GLY A 1 340 ? -10.281 -19.812 -25.344 1 97.38 340 GLY A CA 1
ATOM 2713 C C . GLY A 1 340 ? -10.539 -18.562 -24.516 1 97.38 340 GLY A C 1
ATOM 2714 O O . GLY A 1 340 ? -11.664 -18.328 -24.062 1 97.38 340 GLY A O 1
ATOM 2715 N N . PRO A 1 341 ? -9.469 -17.812 -24.266 1 98.06 341 PRO A N 1
ATOM 2716 C CA . PRO A 1 341 ? -9.703 -16.516 -23.594 1 98.06 341 PRO A CA 1
ATOM 2717 C C . PRO A 1 341 ? -10.438 -15.516 -24.484 1 98.06 341 PRO A C 1
ATOM 2719 O O . PRO A 1 341 ? -10.594 -15.75 -25.688 1 98.06 341 PRO A O 1
ATOM 2722 N N . PRO A 1 342 ? -10.883 -14.414 -23.844 1 98.19 342 PRO A N 1
ATOM 2723 C CA . PRO A 1 342 ? -11.445 -13.359 -24.688 1 98.19 342 PRO A CA 1
ATOM 2724 C C . PRO A 1 342 ? -10.484 -12.93 -25.812 1 98.19 342 PRO A C 1
ATOM 2726 O O . PRO A 1 342 ? -9.273 -12.898 -25.594 1 98.19 342 PRO A O 1
ATOM 2729 N N . PRO A 1 343 ? -11.047 -12.656 -27.031 1 97.44 343 PRO A N 1
ATOM 2730 C CA . PRO A 1 343 ? -10.172 -12.297 -28.156 1 97.44 343 PRO A CA 1
ATOM 2731 C C . PRO A 1 343 ? -9.383 -11.016 -27.891 1 97.44 343 PRO A C 1
ATOM 2733 O O . PRO A 1 343 ? -9.852 -10.133 -27.172 1 97.44 343 PRO A O 1
ATOM 2736 N N . VAL A 1 344 ? -8.266 -10.945 -28.453 1 97.44 344 VAL A N 1
ATOM 2737 C CA . VAL A 1 344 ? -7.445 -9.742 -28.391 1 97.44 344 VAL A CA 1
ATOM 2738 C C . VAL A 1 344 ? -8.195 -8.57 -29.031 1 97.44 344 VAL A C 1
ATOM 2740 O O . VAL A 1 344 ? -8.875 -8.742 -30.047 1 97.44 344 VAL A O 1
ATOM 2743 N N . SER A 1 345 ? -8.172 -7.461 -28.375 1 96.62 345 SER A N 1
ATOM 2744 C CA . SER A 1 345 ? -8.758 -6.223 -28.875 1 96.62 345 SER A CA 1
ATOM 2745 C C . SER A 1 345 ? -7.844 -5.031 -28.609 1 96.62 345 SER A C 1
ATOM 2747 O O . SER A 1 345 ? -6.73 -5.199 -28.094 1 96.62 345 SER A O 1
ATOM 2749 N N . GLU A 1 346 ? -8.234 -3.875 -29.062 1 94.31 346 GLU A N 1
ATOM 2750 C CA . GLU A 1 346 ? -7.383 -2.701 -28.906 1 94.31 346 GLU A CA 1
ATOM 2751 C C . GLU A 1 346 ? -7.043 -2.457 -27.438 1 94.31 346 GLU A C 1
ATOM 2753 O O . GLU A 1 346 ? -7.941 -2.27 -26.609 1 94.31 346 GLU A O 1
ATOM 2758 N N . GLY A 1 347 ? -5.836 -2.561 -27.172 1 94.94 347 GLY A N 1
ATOM 2759 C CA . GLY A 1 347 ? -5.359 -2.281 -25.828 1 94.94 347 GLY A CA 1
ATOM 2760 C C . GLY A 1 347 ? -5.512 -3.459 -24.891 1 94.94 347 GLY A C 1
ATOM 2761 O O . GLY A 1 347 ? -5.219 -3.346 -23.688 1 94.94 347 GLY A O 1
ATOM 2762 N N . ARG A 1 348 ? -5.961 -4.551 -25.375 1 97.56 348 ARG A N 1
ATOM 2763 C CA . ARG A 1 348 ? -6.188 -5.711 -24.531 1 97.56 348 ARG A CA 1
ATOM 2764 C C . ARG A 1 348 ? -5.531 -6.957 -25.109 1 97.56 348 ARG A C 1
ATOM 2766 O O . ARG A 1 348 ? -5.977 -7.477 -26.141 1 97.56 348 ARG A O 1
ATOM 2773 N N . SER A 1 349 ? -4.535 -7.434 -24.516 1 97.56 349 SER A N 1
ATOM 2774 C CA . SER A 1 349 ? -3.809 -8.641 -24.906 1 97.56 349 SER A CA 1
ATOM 2775 C C . SER A 1 349 ? -3.104 -9.266 -23.703 1 97.56 349 SER A C 1
ATOM 2777 O O . SER A 1 349 ? -3.15 -8.727 -22.594 1 97.56 349 SER A O 1
ATOM 2779 N N . GLY A 1 350 ? -2.572 -10.516 -23.906 1 96.69 350 GLY A N 1
ATOM 2780 C CA . GLY A 1 350 ? -1.684 -11.07 -22.906 1 96.69 350 GLY A CA 1
ATOM 2781 C C . GLY A 1 350 ? -2.262 -12.289 -22.203 1 96.69 350 GLY A C 1
ATOM 2782 O O . GLY A 1 350 ? -1.607 -12.891 -21.359 1 96.69 350 GLY A O 1
ATOM 2783 N N . ALA A 1 351 ? -3.393 -12.758 -22.547 1 98.31 351 ALA A N 1
ATOM 2784 C CA . ALA A 1 351 ? -4.023 -13.898 -21.875 1 98.31 351 ALA A CA 1
ATOM 2785 C C . ALA A 1 351 ? -3.318 -15.203 -22.219 1 98.31 351 ALA A C 1
ATOM 2787 O O . ALA A 1 351 ? -2.799 -15.359 -23.328 1 98.31 351 ALA A O 1
ATOM 2788 N N . ALA A 1 352 ? -3.254 -16.094 -21.344 1 97.94 352 ALA A N 1
ATOM 2789 C CA . ALA A 1 352 ? -2.775 -17.453 -21.594 1 97.94 352 ALA A CA 1
ATOM 2790 C C . ALA A 1 352 ? -3.82 -18.266 -22.359 1 97.94 352 ALA A C 1
ATOM 2792 O O . ALA A 1 352 ? -5.023 -18.062 -22.188 1 97.94 352 ALA A O 1
ATOM 2793 N N . PRO A 1 353 ? -3.359 -19.141 -23.109 1 96.56 353 PRO A N 1
ATOM 2794 C CA . PRO A 1 353 ? -4.328 -20 -23.781 1 96.56 353 PRO A CA 1
ATOM 2795 C C . PRO A 1 353 ? -4.961 -21.031 -22.859 1 96.56 353 PRO A C 1
ATOM 2797 O O . PRO A 1 353 ? -4.457 -21.266 -21.75 1 96.56 353 PRO A O 1
ATOM 2800 N N . GLY A 1 354 ? -6.109 -21.672 -23.312 1 97.12 354 GLY A N 1
ATOM 2801 C CA . GLY A 1 354 ? -6.793 -22.734 -22.594 1 97.12 354 GLY A CA 1
ATOM 2802 C C . GLY A 1 354 ? -8.227 -22.922 -23.047 1 97.12 354 GLY A C 1
ATOM 2803 O O . GLY A 1 354 ? -8.891 -21.969 -23.469 1 97.12 354 GLY A O 1
ATOM 2804 N N . ARG A 1 355 ? -8.609 -24.109 -22.938 1 97.38 355 ARG A N 1
ATOM 2805 C CA . ARG A 1 355 ? -9.969 -24.453 -23.344 1 97.38 355 ARG A CA 1
ATOM 2806 C C . ARG A 1 355 ? -10.586 -25.438 -22.359 1 97.38 355 ARG A C 1
ATOM 2808 O O . ARG A 1 355 ? -9.875 -26.141 -21.641 1 97.38 355 ARG A O 1
ATOM 2815 N N . ILE A 1 356 ? -11.875 -25.422 -22.281 1 97.38 356 ILE A N 1
ATOM 2816 C CA . ILE A 1 356 ? -12.633 -26.391 -21.5 1 97.38 356 ILE A CA 1
ATOM 2817 C C . ILE A 1 356 ? -13.719 -27.016 -22.375 1 97.38 356 ILE A C 1
ATOM 2819 O O . ILE A 1 356 ? -14.5 -26.297 -23 1 97.38 356 ILE A O 1
ATOM 2823 N N . THR A 1 357 ? -13.68 -28.281 -22.391 1 94.5 357 THR A N 1
ATOM 2824 C CA . THR A 1 357 ? -14.711 -29.031 -23.094 1 94.5 357 THR A CA 1
ATOM 2825 C C . THR A 1 357 ? -15.492 -29.938 -22.141 1 94.5 357 THR A C 1
ATOM 2827 O O . THR A 1 357 ? -15.047 -30.172 -21.016 1 94.5 357 THR A O 1
ATOM 2830 N N . THR A 1 358 ? -16.703 -30.328 -22.562 1 93.62 358 THR A N 1
ATOM 2831 C CA . THR A 1 358 ? -17.469 -31.281 -21.781 1 93.62 358 THR A CA 1
ATOM 2832 C C . THR A 1 358 ? -16.672 -32.562 -21.578 1 93.62 358 THR A C 1
ATOM 2834 O O . THR A 1 358 ? -16.141 -33.125 -22.531 1 93.62 358 THR A O 1
ATOM 2837 N N . PRO A 1 359 ? -16.562 -33 -20.375 1 91.94 359 PRO A N 1
ATOM 2838 C CA . PRO A 1 359 ? -15.875 -34.281 -20.141 1 91.94 359 PRO A CA 1
ATOM 2839 C C . PRO A 1 359 ? -16.484 -35.438 -20.938 1 91.94 359 PRO A C 1
ATOM 2841 O O . PRO A 1 359 ? -17.703 -35.531 -21.031 1 91.94 359 PRO A O 1
ATOM 2844 N N . SER A 1 360 ? -15.609 -36.281 -21.469 1 91.81 360 SER A N 1
ATOM 2845 C CA . SER A 1 360 ? -16.156 -37.469 -22.125 1 91.81 360 SER A CA 1
ATOM 2846 C C . SER A 1 360 ? -16.734 -38.438 -21.109 1 91.81 360 SER A C 1
ATOM 2848 O O . SER A 1 360 ? -16.188 -38.594 -20.016 1 91.81 360 SER A O 1
ATOM 2850 N N . LEU A 1 361 ? -17.859 -39.031 -21.453 1 92.81 361 LEU A N 1
ATOM 2851 C CA . LEU A 1 361 ? -18.5 -39.969 -20.562 1 92.81 361 LEU A CA 1
ATOM 2852 C C . LEU A 1 361 ? -17.531 -41.094 -20.156 1 92.81 361 LEU A C 1
ATOM 2854 O O . LEU A 1 361 ? -17.484 -41.5 -18.984 1 92.81 361 LEU A O 1
ATOM 2858 N N . THR A 1 362 ? -16.766 -41.531 -21.109 1 94 362 THR A N 1
ATOM 2859 C CA . THR A 1 362 ? -15.836 -42.625 -20.875 1 94 362 THR A CA 1
ATOM 2860 C C . THR A 1 362 ? -14.773 -42.219 -19.859 1 94 362 THR A C 1
ATOM 2862 O O . THR A 1 362 ? -14.5 -42.969 -18.906 1 94 362 THR A O 1
ATOM 2865 N N . ARG A 1 363 ? -14.211 -41.156 -20.016 1 94.38 363 ARG A N 1
ATOM 2866 C CA . ARG A 1 363 ? -13.156 -40.688 -19.125 1 94.38 363 ARG A CA 1
ATOM 2867 C C . ARG A 1 363 ? -13.711 -40.375 -17.734 1 94.38 363 ARG A C 1
ATOM 2869 O O . ARG A 1 363 ? -13.094 -40.719 -16.719 1 94.38 363 ARG A O 1
ATOM 2876 N N . ALA A 1 364 ? -14.859 -39.719 -17.688 1 95.69 364 ALA A N 1
ATOM 2877 C CA . ALA A 1 364 ? -15.484 -39.375 -16.422 1 95.69 364 ALA A CA 1
ATOM 2878 C C . ALA A 1 364 ? -15.867 -40.625 -15.641 1 95.69 364 ALA A C 1
ATOM 2880 O O . ALA A 1 364 ? -15.664 -40.719 -14.43 1 95.69 364 ALA A O 1
ATOM 2881 N N . LYS A 1 365 ? -16.422 -41.562 -16.328 1 95.19 365 LYS A N 1
ATOM 2882 C CA . LYS A 1 365 ? -16.828 -42.812 -15.695 1 95.19 365 LYS A CA 1
ATOM 2883 C C . LYS A 1 365 ? -15.617 -43.594 -15.18 1 95.19 365 LYS A C 1
ATOM 2885 O O . LYS A 1 365 ? -15.664 -44.156 -14.094 1 95.19 365 LYS A O 1
ATOM 2890 N N . ALA A 1 366 ? -14.617 -43.625 -16.031 1 96.38 366 ALA A N 1
ATOM 2891 C CA . ALA A 1 366 ? -13.383 -44.281 -15.609 1 96.38 366 ALA A CA 1
ATOM 2892 C C . ALA A 1 366 ? -12.844 -43.625 -14.328 1 96.38 366 ALA A C 1
ATOM 2894 O O . ALA A 1 366 ? -12.352 -44.344 -13.445 1 96.38 366 ALA A O 1
ATOM 2895 N N . GLU A 1 367 ? -12.836 -42.344 -14.273 1 96.88 367 GLU A N 1
ATOM 2896 C CA . GLU A 1 367 ? -12.375 -41.625 -13.078 1 96.88 367 GLU A CA 1
ATOM 2897 C C . GLU A 1 367 ? -13.266 -41.938 -11.875 1 96.88 367 GLU A C 1
ATOM 2899 O O . GLU A 1 367 ? -12.781 -42.062 -10.758 1 96.88 367 GLU A O 1
ATOM 2904 N N . TRP A 1 368 ? -14.547 -42.031 -12.07 1 96.44 368 TRP A N 1
ATOM 2905 C CA . TRP A 1 368 ? -15.492 -42.375 -11.023 1 96.44 368 TRP A CA 1
ATOM 2906 C C . TRP A 1 368 ? -15.211 -43.781 -10.5 1 96.44 368 TRP A C 1
ATOM 2908 O O . TRP A 1 368 ? -15.242 -44.031 -9.289 1 96.44 368 TRP A O 1
ATOM 2918 N N . GLU A 1 369 ? -14.969 -44.656 -11.375 1 96.31 369 GLU A N 1
ATOM 2919 C CA . GLU A 1 369 ? -14.641 -46.031 -10.984 1 96.31 369 GLU A CA 1
ATOM 2920 C C . GLU A 1 369 ? -13.383 -46.094 -10.125 1 96.31 369 GLU A C 1
ATOM 2922 O O . GLU A 1 369 ? -13.312 -46.844 -9.156 1 96.31 369 GLU A O 1
ATOM 2927 N N . ARG A 1 370 ? -12.461 -45.281 -10.523 1 96 370 ARG A N 1
ATOM 2928 C CA . ARG A 1 370 ? -11.258 -45.188 -9.703 1 96 370 ARG A CA 1
ATOM 2929 C C . ARG A 1 370 ? -11.594 -44.719 -8.289 1 96 370 ARG A C 1
ATOM 2931 O O . ARG A 1 370 ? -11.008 -45.188 -7.312 1 96 370 ARG A O 1
ATOM 2938 N N . ALA A 1 371 ? -12.523 -43.781 -8.164 1 96.94 371 ALA A N 1
ATOM 2939 C CA . ALA A 1 371 ? -12.945 -43.281 -6.859 1 96.94 371 ALA A CA 1
ATOM 2940 C C . ALA A 1 371 ? -13.617 -44.375 -6.039 1 96.94 371 ALA A C 1
ATOM 2942 O O . ALA A 1 371 ? -13.336 -44.531 -4.848 1 96.94 371 ALA A O 1
ATOM 2943 N N . VAL A 1 372 ? -14.461 -45.125 -6.645 1 97.12 372 VAL A N 1
ATOM 2944 C CA . VAL A 1 372 ? -15.219 -46.188 -5.992 1 97.12 372 VAL A CA 1
ATOM 2945 C C . VAL A 1 372 ? -14.266 -47.281 -5.496 1 97.12 372 VAL A C 1
ATOM 2947 O O . VAL A 1 372 ? -14.469 -47.844 -4.422 1 97.12 372 VAL A O 1
ATOM 2950 N N . GLU A 1 373 ? -13.273 -47.562 -6.238 1 94.88 373 GLU A N 1
ATOM 2951 C CA . GLU A 1 373 ? -12.297 -48.594 -5.898 1 94.88 373 GLU A CA 1
ATOM 2952 C C . GLU A 1 373 ? -11.531 -48.219 -4.633 1 94.88 373 GLU A C 1
ATOM 2954 O O . GLU A 1 373 ? -11 -49.125 -3.955 1 94.88 373 GLU A O 1
ATOM 2959 N N . LYS A 1 374 ? -11.492 -46.969 -4.293 1 94.94 374 LYS A N 1
ATOM 2960 C CA . LYS A 1 374 ? -10.758 -46.531 -3.117 1 94.94 374 LYS A CA 1
ATOM 2961 C C . LYS A 1 374 ? -11.562 -46.75 -1.843 1 94.94 374 LYS A C 1
ATOM 2963 O O . LYS A 1 374 ? -11.016 -46.719 -0.74 1 94.94 374 LYS A O 1
ATOM 2968 N N . ILE A 1 375 ? -12.836 -46.938 -1.99 1 96.44 375 ILE A N 1
ATOM 2969 C CA . ILE A 1 375 ? -13.75 -47.031 -0.863 1 96.44 375 ILE A CA 1
ATOM 2970 C C . ILE A 1 375 ? -14.203 -48.5 -0.695 1 96.44 375 ILE A C 1
ATOM 2972 O O . ILE A 1 375 ? -14.484 -49.188 -1.68 1 96.44 375 ILE A O 1
ATOM 2976 N N . PRO A 1 376 ? -14.305 -48.938 0.597 1 95.38 376 PRO A N 1
ATOM 2977 C CA . PRO A 1 376 ? -14.852 -50.281 0.782 1 95.38 376 PRO A CA 1
ATOM 2978 C C . PRO A 1 376 ? -16.25 -50.438 0.198 1 95.38 376 PRO A C 1
ATOM 2980 O O . PRO A 1 376 ? -17.094 -49.531 0.352 1 95.38 376 PRO A O 1
ATOM 2983 N N . LYS A 1 377 ? -16.531 -51.5 -0.4 1 92.5 377 LYS A N 1
ATOM 2984 C CA . LYS A 1 377 ? -17.766 -51.75 -1.161 1 92.5 377 LYS A CA 1
ATOM 2985 C C . LYS A 1 377 ? -19 -51.531 -0.299 1 92.5 377 LYS A C 1
ATOM 2987 O O . LYS A 1 377 ? -19.984 -50.938 -0.748 1 92.5 377 LYS A O 1
ATOM 2992 N N . GLU A 1 378 ? -19 -51.938 0.918 1 91.62 378 GLU A N 1
ATOM 2993 C CA . GLU A 1 378 ? -20.172 -51.875 1.793 1 91.62 378 GLU A CA 1
ATOM 2994 C C . GLU A 1 378 ? -20.359 -50.5 2.377 1 91.62 378 GLU A C 1
ATOM 2996 O O . GLU A 1 378 ? -21.391 -50.188 2.965 1 91.62 378 GLU A O 1
ATOM 3001 N N . GLN A 1 379 ? -19.484 -49.594 2.068 1 93.94 379 GLN A N 1
ATOM 3002 C CA . GLN A 1 379 ? -19.516 -48.281 2.691 1 93.94 379 GLN A CA 1
ATOM 3003 C C . GLN A 1 379 ? -19.438 -47.188 1.642 1 93.94 379 GLN A C 1
ATOM 3005 O O . GLN A 1 379 ? -19.016 -46.062 1.938 1 93.94 379 GLN A O 1
ATOM 3010 N N . ASN A 1 380 ? -19.797 -47.5 0.491 1 93.44 380 ASN A N 1
ATOM 3011 C CA . ASN A 1 380 ? -19.719 -46.562 -0.616 1 93.44 380 ASN A CA 1
ATOM 3012 C C . ASN A 1 380 ? -20.688 -45.406 -0.436 1 93.44 380 ASN A C 1
ATOM 3014 O O . ASN A 1 380 ? -21.891 -45.594 -0.308 1 93.44 380 ASN A O 1
ATOM 3018 N N . HIS A 1 381 ? -20.188 -44.219 -0.397 1 93 381 HIS A N 1
ATOM 3019 C CA . HIS A 1 381 ? -20.969 -43 -0.215 1 93 381 HIS A CA 1
ATOM 3020 C C . HIS A 1 381 ? -21.188 -42.25 -1.54 1 93 381 HIS A C 1
ATOM 3022 O O . HIS A 1 381 ? -21.906 -41.25 -1.598 1 93 381 HIS A O 1
ATOM 3028 N N . LEU A 1 382 ? -20.562 -42.719 -2.672 1 97.25 382 LEU A N 1
ATOM 3029 C CA . LEU A 1 382 ? -20.578 -42.062 -3.975 1 97.25 382 LEU A CA 1
ATOM 3030 C C . LEU A 1 382 ? -21.766 -42.531 -4.812 1 97.25 382 LEU A C 1
ATOM 3032 O O . LEU A 1 382 ? -22.094 -43.719 -4.797 1 97.25 382 LEU A O 1
ATOM 3036 N N . GLN A 1 383 ? -22.359 -41.594 -5.492 1 96.69 383 GLN A N 1
ATOM 3037 C CA . GLN A 1 383 ? -23.422 -41.906 -6.43 1 96.69 383 GLN A CA 1
ATOM 3038 C C . GLN A 1 383 ? -23.156 -41.281 -7.797 1 96.69 383 GLN A C 1
ATOM 3040 O O . GLN A 1 383 ? -22.625 -40.188 -7.895 1 96.69 383 GLN A O 1
ATOM 3045 N N . TRP A 1 384 ? -23.469 -42.031 -8.828 1 95.81 384 TRP A N 1
ATOM 3046 C CA . TRP A 1 384 ? -23.234 -41.625 -10.211 1 95.81 384 TRP A CA 1
ATOM 3047 C C . TRP A 1 384 ? -24.531 -41.5 -10.977 1 95.81 384 TRP A C 1
ATOM 3049 O O . TRP A 1 384 ? -25.406 -42.375 -10.906 1 95.81 384 TRP A O 1
ATOM 3059 N N . TYR A 1 385 ? -24.719 -40.406 -11.609 1 93.12 385 TYR A N 1
ATOM 3060 C CA . TYR A 1 385 ? -25.859 -40.188 -12.484 1 93.12 385 TYR A CA 1
ATOM 3061 C C . TYR A 1 385 ? -25.406 -39.781 -13.875 1 93.12 385 TYR A C 1
ATOM 3063 O O . TYR A 1 385 ? -24.609 -38.844 -14.023 1 93.12 385 TYR A O 1
ATOM 3071 N N . ASP A 1 386 ? -25.734 -40.656 -14.766 1 86.25 386 ASP A N 1
ATOM 3072 C CA . ASP A 1 386 ? -25.469 -40.312 -16.156 1 86.25 386 ASP A CA 1
ATOM 3073 C C . ASP A 1 386 ? -26.734 -40.469 -17.016 1 86.25 386 ASP A C 1
ATOM 3075 O O . ASP A 1 386 ? -27.672 -41.156 -16.594 1 86.25 386 ASP A O 1
ATOM 3079 N N . ASP A 1 387 ? -27.438 -39.719 -17.594 1 64.38 387 ASP A N 1
ATOM 3080 C CA . ASP A 1 387 ? -28.656 -40 -18.359 1 64.38 387 ASP A CA 1
ATOM 3081 C C . ASP A 1 387 ? -28.406 -41.031 -19.438 1 64.38 387 ASP A C 1
ATOM 3083 O O . ASP A 1 387 ? -27.922 -40.719 -20.531 1 64.38 387 ASP A O 1
ATOM 3087 N N . GLU A 1 388 ? -28.422 -42.281 -19 1 56.25 388 GLU A N 1
ATOM 3088 C CA . GLU A 1 388 ? -28.391 -43.375 -19.953 1 56.25 388 GLU A CA 1
ATOM 3089 C C . GLU A 1 388 ? -29.531 -43.281 -20.953 1 56.25 388 GLU A C 1
ATOM 3091 O O . GLU A 1 388 ? -30.703 -43.188 -20.562 1 56.25 388 GLU A O 1
ATOM 3096 N N . GLY A 1 389 ? -29.375 -43.125 -22.453 1 51.44 389 GLY A N 1
ATOM 3097 C CA . GLY A 1 389 ? -30.266 -43.094 -23.609 1 51.44 389 GLY A CA 1
ATOM 3098 C C . GLY A 1 389 ? -30.797 -41.719 -23.922 1 51.44 389 GLY A C 1
ATOM 3099 O O . GLY A 1 389 ? -31.453 -41.5 -24.938 1 51.44 389 GLY A O 1
ATOM 3100 N N . ALA A 1 390 ? -31.359 -40.969 -22.828 1 46.91 390 ALA A N 1
ATOM 3101 C CA . ALA A 1 390 ? -32.094 -39.75 -23.203 1 46.91 390 ALA A CA 1
ATOM 3102 C C . ALA A 1 390 ? -31.188 -38.688 -23.781 1 46.91 390 ALA A C 1
ATOM 3104 O O . ALA A 1 390 ? -29.969 -38.719 -23.531 1 46.91 390 ALA A O 1
ATOM 3105 N N . ALA A 1 391 ? -31.844 -38.062 -24.781 1 42.75 391 ALA A N 1
ATOM 3106 C CA . ALA A 1 391 ? -31.25 -36.938 -25.469 1 42.75 391 ALA A CA 1
ATOM 3107 C C . ALA A 1 391 ? -30.453 -36.062 -24.5 1 42.75 391 ALA A C 1
ATOM 3109 O O . ALA A 1 391 ? -30.297 -36.406 -23.312 1 42.75 391 ALA A O 1
ATOM 3110 N N . LEU A 1 392 ? -30.734 -34.688 -24.469 1 49.84 392 LEU A N 1
ATOM 3111 C CA . LEU A 1 392 ? -29.938 -33.531 -24.062 1 49.84 392 LEU A CA 1
ATOM 3112 C C . LEU A 1 392 ? -29.672 -33.562 -22.562 1 49.84 392 LEU A C 1
ATOM 3114 O O . LEU A 1 392 ? -30.594 -33.75 -21.766 1 49.84 392 LEU A O 1
ATOM 3118 N N . LYS A 1 393 ? -28.484 -33.719 -21.906 1 61.78 393 LYS A N 1
ATOM 3119 C CA . LYS A 1 393 ? -27.406 -33.625 -20.938 1 61.78 393 LYS A CA 1
ATOM 3120 C C . LYS A 1 393 ? -27.453 -32.312 -20.172 1 61.78 393 LYS A C 1
ATOM 3122 O O . LYS A 1 393 ? -26.734 -31.375 -20.5 1 61.78 393 LYS A O 1
ATOM 3127 N N . THR A 1 394 ? -28.641 -31.922 -19.562 1 79.12 394 THR A N 1
ATOM 3128 C CA . THR A 1 394 ? -28.703 -30.656 -18.844 1 79.12 394 THR A CA 1
ATOM 3129 C C . THR A 1 394 ? -28.25 -30.828 -17.406 1 79.12 394 THR A C 1
ATOM 3131 O O . THR A 1 394 ? -28.594 -31.812 -16.75 1 79.12 394 THR A O 1
ATOM 3134 N N . PRO A 1 395 ? -27.516 -30 -16.891 1 90.75 395 PRO A N 1
ATOM 3135 C CA . PRO A 1 395 ? -27.062 -30.062 -15.508 1 90.75 395 PRO A CA 1
ATOM 3136 C C . PRO A 1 395 ? -28.203 -29.953 -14.508 1 90.75 395 PRO A C 1
ATOM 3138 O O . PRO A 1 395 ? -29.266 -29.406 -14.828 1 90.75 395 PRO A O 1
ATOM 3141 N N . PHE A 1 396 ? -28.031 -30.516 -13.328 1 91.44 396 PHE A N 1
ATOM 3142 C CA . PHE A 1 396 ? -29 -30.469 -12.234 1 91.44 396 PHE A CA 1
ATOM 3143 C C . PHE A 1 396 ? -30.266 -31.219 -12.609 1 91.44 396 PHE A C 1
ATOM 3145 O O . PHE A 1 396 ? -31.375 -30.688 -12.469 1 91.44 396 PHE A O 1
ATOM 3152 N N . SER A 1 397 ? -30.062 -32.406 -12.992 1 88.56 397 SER A N 1
ATOM 3153 C CA . SER A 1 397 ? -31.219 -33.25 -13.281 1 88.56 397 SER A CA 1
ATOM 3154 C C . SER A 1 397 ? -32.062 -33.5 -12.016 1 88.56 397 SER A C 1
ATOM 3156 O O . SER A 1 397 ? -31.531 -33.406 -10.906 1 88.56 397 SER A O 1
ATOM 3158 N N . ARG A 1 398 ? -33.25 -33.812 -12.172 1 87 398 ARG A N 1
ATOM 3159 C CA . ARG A 1 398 ? -34.156 -34.094 -11.047 1 87 398 ARG A CA 1
ATOM 3160 C C . ARG A 1 398 ? -33.594 -35.188 -10.164 1 87 398 ARG A C 1
ATOM 3162 O O . ARG A 1 398 ? -33.719 -35.156 -8.938 1 87 398 ARG A O 1
ATOM 3169 N N . ASN A 1 399 ? -33.094 -36.219 -10.828 1 89.44 399 ASN A N 1
ATOM 3170 C CA . ASN A 1 399 ? -32.562 -37.344 -10.062 1 89.44 399 ASN A CA 1
ATOM 3171 C C . ASN A 1 399 ? -31.375 -36.938 -9.211 1 89.44 399 ASN A C 1
ATOM 3173 O O . ASN A 1 399 ? -31.266 -37.312 -8.047 1 89.44 399 ASN A O 1
ATOM 3177 N N . ALA A 1 400 ? -30.531 -36.219 -9.836 1 93.25 400 ALA A N 1
ATOM 3178 C CA . ALA A 1 400 ? -29.328 -35.781 -9.125 1 93.25 400 ALA A CA 1
ATOM 3179 C C . ALA A 1 400 ? -29.703 -34.844 -7.965 1 93.25 400 ALA A C 1
ATOM 3181 O O . ALA A 1 400 ? -29.156 -34.969 -6.863 1 93.25 400 ALA A O 1
ATOM 3182 N N . VAL A 1 401 ? -30.625 -33.938 -8.188 1 93.94 401 VAL A N 1
ATOM 3183 C CA . VAL A 1 401 ? -31.031 -33 -7.164 1 93.94 401 VAL A CA 1
ATOM 3184 C C . VAL A 1 401 ? -31.812 -33.719 -6.062 1 93.94 401 VAL A C 1
ATOM 3186 O O . VAL A 1 401 ? -31.688 -33.375 -4.887 1 93.94 401 VAL A O 1
ATOM 3189 N N . SER A 1 402 ? -32.594 -34.688 -6.434 1 93.75 402 SER A N 1
ATOM 3190 C CA . SER A 1 402 ? -33.312 -35.5 -5.445 1 93.75 402 SER A CA 1
ATOM 3191 C C . SER A 1 402 ? -32.312 -36.25 -4.551 1 93.75 402 SER A C 1
ATOM 3193 O O . SER A 1 402 ? -32.562 -36.406 -3.354 1 93.75 402 SER A O 1
ATOM 3195 N N . ALA A 1 403 ? -31.328 -36.75 -5.203 1 95.56 403 ALA A N 1
ATOM 3196 C CA . ALA A 1 403 ? -30.297 -37.438 -4.434 1 95.56 403 ALA A CA 1
ATOM 3197 C C . ALA A 1 403 ? -29.625 -36.469 -3.455 1 95.56 403 ALA A C 1
ATOM 3199 O O . ALA A 1 403 ? -29.328 -36.844 -2.32 1 95.56 403 ALA A O 1
ATOM 3200 N N . LEU A 1 404 ? -29.328 -35.25 -3.896 1 97.12 404 LEU A N 1
ATOM 3201 C CA . LEU A 1 404 ? -28.766 -34.219 -3.027 1 97.12 404 LEU A CA 1
ATOM 3202 C C . LEU A 1 404 ? -29.672 -33.969 -1.825 1 97.12 404 LEU A C 1
ATOM 3204 O O . LEU A 1 404 ? -29.203 -33.938 -0.685 1 97.12 404 LEU A O 1
ATOM 3208 N N . ALA A 1 405 ? -30.922 -33.781 -2.066 1 95.81 405 ALA A N 1
ATOM 3209 C CA . ALA A 1 405 ? -31.891 -33.531 -1.016 1 95.81 405 ALA A CA 1
ATOM 3210 C C . ALA A 1 405 ? -31.984 -34.688 -0.039 1 95.81 405 ALA A C 1
ATOM 3212 O O . ALA A 1 405 ? -32.094 -34.5 1.172 1 95.81 405 ALA A O 1
ATOM 3213 N N . SER A 1 406 ? -31.938 -35.875 -0.574 1 95.06 406 SER A N 1
ATOM 3214 C CA . SER A 1 406 ? -32 -37.062 0.263 1 95.06 406 SER A CA 1
ATOM 3215 C C . SER A 1 406 ? -30.828 -37.125 1.227 1 95.06 406 SER A C 1
ATOM 3217 O O . SER A 1 406 ? -30.953 -37.625 2.35 1 95.06 406 SER A O 1
ATOM 3219 N N . GLY A 1 407 ? -29.703 -36.719 0.724 1 95.19 407 GLY A N 1
ATOM 3220 C CA . GLY A 1 407 ? -28.547 -36.656 1.589 1 95.19 407 GLY A CA 1
ATOM 3221 C C . GLY A 1 407 ? -28.703 -35.688 2.752 1 95.19 407 GLY A C 1
ATOM 3222 O O . GLY A 1 407 ? -28 -35.781 3.752 1 95.19 407 GLY A O 1
ATOM 3223 N N . LEU A 1 408 ? -29.625 -34.812 2.621 1 95 408 LEU A N 1
ATOM 3224 C CA . LEU A 1 408 ? -29.953 -33.875 3.68 1 95 408 LEU A CA 1
ATOM 3225 C C . LEU A 1 408 ? -31.25 -34.281 4.391 1 95 408 LEU A C 1
ATOM 3227 O O . LEU A 1 408 ? -31.828 -33.469 5.121 1 95 408 LEU A O 1
ATOM 3231 N N . GLU A 1 409 ? -31.734 -35.469 4.055 1 92.19 409 GLU A N 1
ATOM 3232 C CA . GLU A 1 409 ? -32.906 -36.094 4.688 1 92.19 409 GLU A CA 1
ATOM 3233 C C . GLU A 1 409 ? -34.188 -35.375 4.312 1 92.19 409 GLU A C 1
ATOM 3235 O O . GLU A 1 409 ? -35.094 -35.25 5.145 1 92.19 409 GLU A O 1
ATOM 3240 N N . VAL A 1 410 ? -34.125 -34.875 3.174 1 92.94 410 VAL A N 1
ATOM 3241 C CA . VAL A 1 410 ? -35.312 -34.219 2.646 1 92.94 410 VAL A CA 1
ATOM 3242 C C . VAL A 1 410 ? -35.781 -34.906 1.368 1 92.94 410 VAL A C 1
ATOM 3244 O O . VAL A 1 410 ? -34.938 -35.281 0.527 1 92.94 410 VAL A O 1
ATOM 3247 N N . GLN A 1 411 ? -37.031 -35.125 1.252 1 91.88 411 GLN A N 1
ATOM 3248 C CA . GLN A 1 411 ? -37.594 -35.688 0.02 1 91.88 411 GLN A CA 1
ATOM 3249 C C . GLN A 1 411 ? -38.062 -34.562 -0.917 1 91.88 411 GLN A C 1
ATOM 3251 O O . GLN A 1 411 ? -38.938 -33.75 -0.562 1 91.88 411 GLN A O 1
ATOM 3256 N N . LEU A 1 412 ? -37.5 -34.531 -2.082 1 91.44 412 LEU A N 1
ATOM 3257 C CA . LEU A 1 412 ? -37.781 -33.5 -3.053 1 91.44 412 LEU A CA 1
ATOM 3258 C C . LEU A 1 412 ? -39.125 -33.719 -3.719 1 91.44 412 LEU A C 1
ATOM 3260 O O . LEU A 1 412 ? -39.438 -34.812 -4.184 1 91.44 412 LEU A O 1
ATOM 3264 N N . SER A 1 413 ? -39.844 -32.75 -3.684 1 88.38 413 SER A N 1
ATOM 3265 C CA . SER A 1 413 ? -41.156 -32.75 -4.375 1 88.38 413 SER A CA 1
ATOM 3266 C C . SER A 1 413 ? -41.188 -31.703 -5.48 1 88.38 413 SER A C 1
ATOM 3268 O O . SER A 1 413 ? -40.469 -30.719 -5.43 1 88.38 413 SER A O 1
ATOM 3270 N N . GLY A 1 414 ? -41.906 -32 -6.414 1 80.94 414 GLY A N 1
ATOM 3271 C CA . GLY A 1 414 ? -42.125 -31.031 -7.48 1 80.94 414 GLY A CA 1
ATOM 3272 C C . GLY A 1 414 ? -41.031 -31.094 -8.547 1 80.94 414 GLY A C 1
ATOM 3273 O O . GLY A 1 414 ? -40.156 -31.953 -8.5 1 80.94 414 GLY A O 1
ATOM 3274 N N . GLU A 1 415 ? -41.25 -30.359 -9.672 1 72.94 415 GLU A N 1
ATOM 3275 C CA . GLU A 1 415 ? -40.312 -30.266 -10.781 1 72.94 415 GLU A CA 1
ATOM 3276 C C . GLU A 1 415 ? -39.906 -28.812 -11.039 1 72.94 415 GLU A C 1
ATOM 3278 O O . GLU A 1 415 ? -40.562 -27.891 -10.562 1 72.94 415 GLU A O 1
ATOM 3283 N N . ILE A 1 416 ? -38.656 -28.781 -11.562 1 64.88 416 ILE A N 1
ATOM 3284 C CA . ILE A 1 416 ? -38.25 -27.453 -11.984 1 64.88 416 ILE A CA 1
ATOM 3285 C C . ILE A 1 416 ? -39.25 -26.938 -13.039 1 64.88 416 ILE A C 1
ATOM 3287 O O . ILE A 1 416 ? -39.5 -27.609 -14.031 1 64.88 416 ILE A O 1
ATOM 3291 N N . ASP A 1 417 ? -39.938 -25.922 -12.641 1 60.88 417 ASP A N 1
ATOM 3292 C CA . ASP A 1 417 ? -40.844 -25.312 -13.602 1 60.88 417 ASP A CA 1
ATOM 3293 C C . ASP A 1 417 ? -40.094 -24.359 -14.531 1 60.88 417 ASP A C 1
ATOM 3295 O O . ASP A 1 417 ? -39.875 -23.203 -14.18 1 60.88 417 ASP A O 1
ATOM 3299 N N . LEU A 1 418 ? -39.656 -24.844 -15.617 1 58.69 418 LEU A N 1
ATOM 3300 C CA . LEU A 1 418 ? -38.875 -24.047 -16.578 1 58.69 418 LEU A CA 1
ATOM 3301 C C . LEU A 1 418 ? -39.75 -22.969 -17.203 1 58.69 418 LEU A C 1
ATOM 3303 O O . LEU A 1 418 ? -39.25 -22.047 -17.859 1 58.69 418 LEU A O 1
ATOM 3307 N N . SER A 1 419 ? -41.062 -23.141 -17 1 55.91 419 SER A N 1
ATOM 3308 C CA . SER A 1 419 ? -42 -22.188 -17.578 1 55.91 419 SER A CA 1
ATOM 3309 C C . SER A 1 419 ? -42.188 -20.984 -16.672 1 55.91 419 SER A C 1
ATOM 3311 O O . SER A 1 419 ? -42.938 -20.047 -17.016 1 55.91 419 SER A O 1
ATOM 3313 N N . ARG A 1 420 ? -41.531 -21.062 -15.602 1 58.94 420 ARG A N 1
ATOM 3314 C CA . ARG A 1 420 ? -41.656 -19.938 -14.672 1 58.94 420 ARG A CA 1
ATOM 3315 C C . ARG A 1 420 ? -41.25 -18.625 -15.328 1 58.94 420 ARG A C 1
ATOM 3317 O O . ARG A 1 420 ? -40.219 -18.578 -16.031 1 58.94 420 ARG A O 1
ATOM 3324 N N . ARG A 1 421 ? -42.219 -17.781 -15.266 1 57.12 421 ARG A N 1
ATOM 3325 C CA . ARG A 1 421 ? -42 -16.453 -15.812 1 57.12 421 ARG A CA 1
ATOM 3326 C C . ARG A 1 421 ? -40.875 -15.719 -15.07 1 57.12 421 ARG A C 1
ATOM 3328 O O . ARG A 1 421 ? -40.781 -15.805 -13.844 1 57.12 421 ARG A O 1
ATOM 3335 N N . VAL A 1 422 ? -40.031 -15.211 -15.922 1 61.88 422 VAL A N 1
ATOM 3336 C CA . VAL A 1 422 ? -39 -14.266 -15.461 1 61.88 422 VAL A CA 1
ATOM 3337 C C . VAL A 1 422 ? -39.656 -13.211 -14.562 1 61.88 422 VAL A C 1
ATOM 3339 O O . VAL A 1 422 ? -40.719 -12.664 -14.891 1 61.88 422 VAL A O 1
ATOM 3342 N N . LEU A 1 423 ? -39.25 -13.32 -13.336 1 66.62 423 LEU A N 1
ATOM 3343 C CA . LEU A 1 423 ? -39.688 -12.25 -12.453 1 66.62 423 LEU A CA 1
ATOM 3344 C C . LEU A 1 423 ? -39.188 -10.891 -12.945 1 66.62 423 LEU A C 1
ATOM 3346 O O . LEU A 1 423 ? -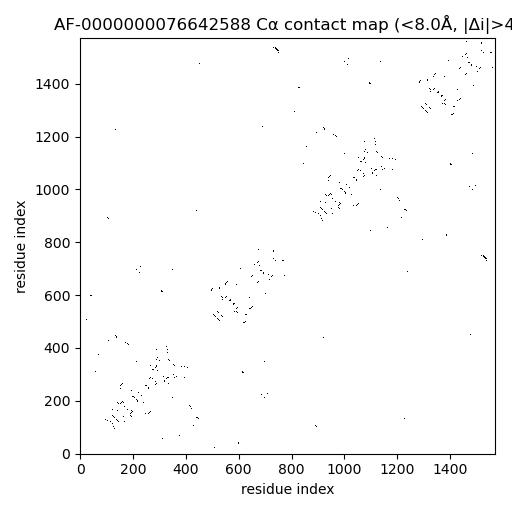38 -10.727 -13.211 1 66.62 423 LEU A O 1
ATOM 3350 N N . GLU A 1 424 ? -40.031 -10.117 -13.523 1 62 424 GLU A N 1
ATOM 3351 C CA . GLU A 1 424 ? -39.656 -8.766 -13.906 1 62 424 GLU A CA 1
ATOM 3352 C C . GLU A 1 424 ? -39.5 -7.863 -12.68 1 62 424 GLU A C 1
ATOM 3354 O O . GLU A 1 424 ? -40.469 -7.609 -11.969 1 62 424 GLU A O 1
ATOM 3359 N N . VAL A 1 425 ? -38.312 -7.77 -12.266 1 68.38 425 VAL A N 1
ATOM 3360 C CA . VAL A 1 425 ? -38.062 -6.918 -11.109 1 68.38 425 VAL A CA 1
ATOM 3361 C C . VAL A 1 425 ? -37.5 -5.574 -11.57 1 68.38 425 VAL A C 1
ATOM 3363 O O . VAL A 1 425 ? -36.469 -5.52 -12.211 1 68.38 425 VAL A O 1
ATOM 3366 N N . GLU A 1 426 ? -38.375 -4.504 -11.336 1 67.25 426 GLU A N 1
ATOM 3367 C CA . GLU A 1 426 ? -37.906 -3.148 -11.625 1 67.25 426 GLU A CA 1
ATOM 3368 C C . GLU A 1 426 ? -36.812 -2.711 -10.641 1 67.25 426 GLU A C 1
ATOM 3370 O O . GLU A 1 426 ? -36.906 -3.008 -9.453 1 67.25 426 GLU A O 1
ATOM 3375 N N . LYS A 1 427 ? -35.625 -2.199 -11.062 1 80.38 427 LYS A N 1
ATOM 3376 C CA . LYS A 1 427 ? -34.562 -1.556 -10.32 1 80.38 427 LYS A CA 1
ATOM 3377 C C . LYS A 1 427 ? -33.781 -2.566 -9.469 1 80.38 427 LYS A C 1
ATOM 3379 O O . LYS A 1 427 ? -33.562 -2.332 -8.281 1 80.38 427 LYS A O 1
ATOM 3384 N N . TRP A 1 428 ? -33.562 -3.783 -9.875 1 89 428 TRP A N 1
ATOM 3385 C CA . TRP A 1 428 ? -32.75 -4.809 -9.227 1 89 428 TRP A CA 1
ATOM 3386 C C . TRP A 1 428 ? -31.266 -4.457 -9.297 1 89 428 TRP A C 1
ATOM 3388 O O . TRP A 1 428 ? -30.875 -3.5 -9.969 1 89 428 TRP A O 1
ATOM 3398 N N . ILE A 1 429 ? -30.547 -5.164 -8.539 1 89.38 429 ILE A N 1
ATOM 3399 C CA . ILE A 1 429 ? -29.109 -4.918 -8.461 1 89.38 429 ILE A CA 1
ATOM 3400 C C . ILE A 1 429 ? -28.484 -5.129 -9.836 1 89.38 429 ILE A C 1
ATOM 3402 O O . ILE A 1 429 ? -28.922 -5.98 -10.609 1 89.38 429 ILE A O 1
ATOM 3406 N N . ASP A 1 430 ? -27.453 -4.316 -10.117 1 90.88 430 ASP A N 1
ATOM 3407 C CA . ASP A 1 430 ? -26.703 -4.438 -11.359 1 90.88 430 ASP A CA 1
ATOM 3408 C C . ASP A 1 430 ? -25.641 -5.535 -11.25 1 90.88 430 ASP A C 1
ATOM 3410 O O . ASP A 1 430 ? -24.625 -5.363 -10.562 1 90.88 430 ASP A O 1
ATOM 3414 N N . ALA A 1 431 ? -25.828 -6.609 -12.031 1 94.31 431 ALA A N 1
ATOM 3415 C CA . ALA A 1 431 ? -24.938 -7.766 -11.961 1 94.31 431 ALA A CA 1
ATOM 3416 C C . ALA A 1 431 ? -23.531 -7.41 -12.461 1 94.31 431 ALA A C 1
ATOM 3418 O O . ALA A 1 431 ? -22.547 -7.961 -11.977 1 94.31 431 ALA A O 1
ATOM 3419 N N . LYS A 1 432 ? -23.438 -6.531 -13.406 1 95.25 432 LYS A N 1
ATOM 3420 C CA . LYS A 1 432 ? -22.141 -6.105 -13.914 1 95.25 432 LYS A CA 1
ATOM 3421 C C . LYS A 1 432 ? -21.344 -5.359 -12.852 1 95.25 432 LYS A C 1
ATOM 3423 O O . LYS A 1 432 ? -20.141 -5.582 -12.688 1 95.25 432 LYS A O 1
ATOM 3428 N N . LYS A 1 433 ? -22.016 -4.492 -12.102 1 93.62 433 LYS A N 1
ATOM 3429 C CA . LYS A 1 433 ? -21.359 -3.758 -11.023 1 93.62 433 LYS A CA 1
ATOM 3430 C C . LYS A 1 433 ? -20.953 -4.695 -9.891 1 93.62 433 LYS A C 1
ATOM 3432 O O . LYS A 1 433 ? -19.906 -4.496 -9.266 1 93.62 433 LYS A O 1
ATOM 3437 N N . ARG A 1 434 ? -21.781 -5.656 -9.641 1 95.81 434 ARG A N 1
ATOM 3438 C CA . ARG A 1 434 ? -21.438 -6.664 -8.648 1 95.81 434 ARG A CA 1
ATOM 3439 C C . ARG A 1 434 ? -20.172 -7.41 -9.047 1 95.81 434 ARG A C 1
ATOM 3441 O O . ARG A 1 434 ? -19.297 -7.672 -8.211 1 95.81 434 ARG A O 1
ATOM 3448 N N . GLN A 1 435 ? -20.094 -7.773 -10.344 1 97.19 435 GLN A N 1
ATOM 3449 C CA . GLN A 1 435 ? -18.906 -8.461 -10.836 1 97.19 435 GLN A CA 1
ATOM 3450 C C . GLN A 1 435 ? -17.656 -7.617 -10.625 1 97.19 435 GLN A C 1
ATOM 3452 O O . GLN A 1 435 ? -16.609 -8.141 -10.242 1 97.19 435 GLN A O 1
ATOM 3457 N N . GLU A 1 436 ? -17.797 -6.367 -10.906 1 95.75 436 GLU A N 1
ATOM 3458 C CA . GLU A 1 436 ? -16.656 -5.469 -10.703 1 95.75 436 GLU A CA 1
ATOM 3459 C C . GLU A 1 436 ? -16.234 -5.449 -9.234 1 95.75 436 GLU A C 1
ATOM 3461 O O . GLU A 1 436 ? -15.047 -5.555 -8.93 1 95.75 436 GLU A O 1
ATOM 3466 N N . ARG A 1 437 ? -17.219 -5.309 -8.32 1 94.06 437 ARG A N 1
ATOM 3467 C CA . ARG A 1 437 ? -16.922 -5.281 -6.895 1 94.06 437 ARG A CA 1
ATOM 3468 C C . ARG A 1 437 ? -16.25 -6.586 -6.449 1 94.06 437 ARG A C 1
ATOM 3470 O O . ARG A 1 437 ? -15.328 -6.57 -5.641 1 94.06 437 ARG A O 1
ATOM 3477 N N . THR A 1 438 ? -16.734 -7.699 -6.992 1 96.69 438 THR A N 1
ATOM 3478 C CA . THR A 1 438 ? -16.203 -9.008 -6.645 1 96.69 438 THR A CA 1
ATOM 3479 C C . THR A 1 438 ? -14.727 -9.109 -7.027 1 96.69 438 THR A C 1
ATOM 3481 O O . THR A 1 438 ? -13.906 -9.562 -6.227 1 96.69 438 THR A O 1
ATOM 3484 N N . ILE A 1 439 ? -14.422 -8.656 -8.227 1 96.88 439 ILE A N 1
ATOM 3485 C CA . ILE A 1 439 ? -13.055 -8.734 -8.742 1 96.88 439 ILE A CA 1
ATOM 3486 C C . ILE A 1 439 ? -12.156 -7.781 -7.953 1 96.88 439 ILE A C 1
ATOM 3488 O O . ILE A 1 439 ? -11.078 -8.172 -7.5 1 96.88 439 ILE A O 1
ATOM 3492 N N . ARG A 1 440 ? -12.625 -6.547 -7.734 1 95.19 440 ARG A N 1
ATOM 3493 C CA . ARG A 1 440 ? -11.82 -5.531 -7.059 1 95.19 440 ARG A CA 1
ATOM 3494 C C . ARG A 1 440 ? -11.594 -5.895 -5.598 1 95.19 440 ARG A C 1
ATOM 3496 O O . ARG A 1 440 ? -10.539 -5.59 -5.031 1 95.19 440 ARG A O 1
ATOM 3503 N N . ASP A 1 441 ? -12.539 -6.523 -5.027 1 94.62 441 ASP A N 1
ATOM 3504 C CA . ASP A 1 441 ? -12.406 -6.934 -3.635 1 94.62 441 ASP A CA 1
ATOM 3505 C C . ASP A 1 441 ? -11.312 -7.992 -3.477 1 94.62 441 ASP A C 1
ATOM 3507 O O . ASP A 1 441 ? -10.5 -7.922 -2.555 1 94.62 441 ASP A O 1
ATOM 3511 N N . ILE A 1 442 ? -11.328 -8.984 -4.32 1 97.31 442 ILE A N 1
ATOM 3512 C CA . ILE A 1 442 ? -10.312 -10.023 -4.27 1 97.31 442 ILE A CA 1
ATOM 3513 C C . ILE A 1 442 ? -8.945 -9.422 -4.57 1 97.31 442 ILE A C 1
ATOM 3515 O O . ILE A 1 442 ? -7.965 -9.711 -3.875 1 97.31 442 ILE A O 1
ATOM 3519 N N . GLU A 1 443 ? -8.898 -8.602 -5.59 1 96.19 443 GLU A N 1
ATOM 3520 C CA . GLU A 1 443 ? -7.656 -7.93 -5.957 1 96.19 443 GLU A CA 1
ATOM 3521 C C . GLU A 1 443 ? -7.098 -7.129 -4.785 1 96.19 443 GLU A C 1
ATOM 3523 O O . GLU A 1 443 ? -5.895 -7.176 -4.512 1 96.19 443 GLU A O 1
ATOM 3528 N N . SER A 1 444 ? -7.992 -6.414 -4.16 1 94.12 444 SER A N 1
ATOM 3529 C CA . SER A 1 444 ? -7.566 -5.617 -3.016 1 94.12 444 SER A CA 1
ATOM 3530 C C . SER A 1 444 ? -6.941 -6.488 -1.936 1 94.12 444 SER A C 1
ATOM 3532 O O . SER A 1 444 ? -5.926 -6.121 -1.343 1 94.12 444 SER A O 1
ATOM 3534 N N . HIS A 1 445 ? -7.52 -7.582 -1.645 1 95.81 445 HIS A N 1
ATOM 3535 C CA . HIS A 1 445 ? -6.961 -8.492 -0.646 1 95.81 445 HIS A CA 1
ATOM 3536 C C . HIS A 1 445 ? -5.594 -9.008 -1.076 1 95.81 445 HIS A C 1
ATOM 3538 O O . HIS A 1 445 ? -4.668 -9.086 -0.265 1 95.81 445 HIS A O 1
ATOM 3544 N N . ILE A 1 446 ? -5.461 -9.375 -2.344 1 96.81 446 ILE A N 1
ATOM 3545 C CA . ILE A 1 446 ? -4.199 -9.875 -2.871 1 96.81 446 ILE A CA 1
ATOM 3546 C C . ILE A 1 446 ? -3.115 -8.805 -2.719 1 96.81 446 ILE A C 1
ATOM 3548 O O . ILE A 1 446 ? -1.992 -9.109 -2.309 1 96.81 446 ILE A O 1
ATOM 3552 N N . GLN A 1 447 ? -3.461 -7.613 -3.041 1 95.06 447 GLN A N 1
ATOM 3553 C CA . GLN A 1 447 ? -2.49 -6.523 -2.971 1 95.06 447 GLN A CA 1
ATOM 3554 C C . GLN A 1 447 ? -2.074 -6.254 -1.528 1 95.06 447 GLN A C 1
ATOM 3556 O O . GLN A 1 447 ? -0.94 -5.84 -1.271 1 95.06 447 GLN A O 1
ATOM 3561 N N . GLN A 1 448 ? -2.955 -6.5 -0.576 1 93.25 448 GLN A N 1
ATOM 3562 C CA . GLN A 1 448 ? -2.586 -6.41 0.833 1 93.25 448 GLN A CA 1
ATOM 3563 C C . GLN A 1 448 ? -1.629 -7.535 1.222 1 93.25 448 GLN A C 1
ATOM 3565 O O . GLN A 1 448 ? -0.668 -7.312 1.961 1 93.25 448 GLN A O 1
ATOM 3570 N N . VAL A 1 449 ? -1.921 -8.719 0.708 1 96.44 449 VAL A N 1
ATOM 3571 C CA . VAL A 1 449 ? -1.039 -9.852 0.967 1 96.44 449 VAL A CA 1
ATOM 3572 C C . VAL A 1 449 ? 0.349 -9.562 0.4 1 96.44 449 VAL A C 1
ATOM 3574 O O . VAL A 1 449 ? 1.361 -9.883 1.027 1 96.44 449 VAL A O 1
ATOM 3577 N N . LEU A 1 450 ? 0.397 -8.984 -0.765 1 96.69 450 LEU A N 1
ATOM 3578 C CA . LEU A 1 450 ? 1.658 -8.594 -1.388 1 96.69 450 LEU A CA 1
ATOM 3579 C C . LEU A 1 450 ? 2.469 -7.695 -0.459 1 96.69 450 LEU A C 1
ATOM 3581 O O . LEU A 1 450 ? 3.662 -7.926 -0.25 1 96.69 450 LEU A O 1
ATOM 3585 N N . ARG A 1 451 ? 1.854 -6.77 0.115 1 91.88 451 ARG A N 1
ATOM 3586 C CA . ARG A 1 451 ? 2.521 -5.809 0.987 1 91.88 451 ARG A CA 1
ATOM 3587 C C . ARG A 1 451 ? 3.061 -6.488 2.24 1 91.88 451 ARG A C 1
ATOM 3589 O O . ARG A 1 451 ? 4.121 -6.117 2.748 1 91.88 451 ARG A O 1
ATOM 3596 N N . MET A 1 452 ? 2.375 -7.449 2.727 1 94 452 MET A N 1
ATOM 3597 C CA . MET A 1 452 ? 2.732 -8.094 3.99 1 94 452 MET A CA 1
ATOM 3598 C C . MET A 1 452 ? 3.732 -9.219 3.764 1 94 452 MET A C 1
ATOM 3600 O O . MET A 1 452 ? 4.355 -9.703 4.711 1 94 452 MET A O 1
ATOM 3604 N N . SER A 1 453 ? 3.887 -9.602 2.52 1 96.94 453 SER A N 1
ATOM 3605 C CA . SER A 1 453 ? 4.742 -10.75 2.242 1 96.94 453 SER A CA 1
ATOM 3606 C C . SER A 1 453 ? 6.18 -10.484 2.684 1 96.94 453 SER A C 1
ATOM 3608 O O . SER A 1 453 ? 6.887 -11.406 3.098 1 96.94 453 SER A O 1
ATOM 3610 N N . GLU A 1 454 ? 6.602 -9.273 2.58 1 96.19 454 GLU A N 1
ATOM 3611 C CA . GLU A 1 454 ? 7.949 -8.922 3.014 1 96.19 454 GLU A CA 1
ATOM 3612 C C . GLU A 1 454 ? 8.133 -9.164 4.508 1 96.19 454 GLU A C 1
ATOM 3614 O O . GLU A 1 454 ? 9.203 -9.594 4.945 1 96.19 454 GLU A O 1
ATOM 3619 N N . LYS A 1 455 ? 7.164 -8.828 5.305 1 94.56 455 LYS A N 1
ATOM 3620 C CA . LYS A 1 455 ? 7.219 -9.07 6.746 1 94.56 455 LYS A CA 1
ATOM 3621 C C . LYS A 1 455 ? 7.359 -10.562 7.047 1 94.56 455 LYS A C 1
ATOM 3623 O O . LYS A 1 455 ? 8.07 -10.945 7.98 1 94.56 455 LYS A O 1
ATOM 3628 N N . THR A 1 456 ? 6.656 -11.328 6.273 1 96.62 456 THR A N 1
ATOM 3629 C CA . THR A 1 456 ? 6.77 -12.773 6.434 1 96.62 456 THR A CA 1
ATOM 3630 C C . THR A 1 456 ? 8.195 -13.242 6.16 1 96.62 456 THR A C 1
ATOM 3632 O O . THR A 1 456 ? 8.75 -14.047 6.918 1 96.62 456 THR A O 1
ATOM 3635 N N . ARG A 1 457 ? 8.82 -12.734 5.109 1 97.38 457 ARG A N 1
ATOM 3636 C CA . ARG A 1 457 ? 10.188 -13.117 4.773 1 97.38 457 ARG A CA 1
ATOM 3637 C C . ARG A 1 457 ? 11.164 -12.617 5.824 1 97.38 457 ARG A C 1
ATOM 3639 O O . ARG A 1 457 ? 12.164 -13.281 6.113 1 97.38 457 ARG A O 1
ATOM 3646 N N . LYS A 1 458 ? 10.875 -11.406 6.34 1 95.94 458 LYS A N 1
ATOM 3647 C CA . LYS A 1 458 ? 11.727 -10.922 7.422 1 95.94 458 LYS A CA 1
ATOM 3648 C C . LYS A 1 458 ? 11.75 -11.898 8.594 1 95.94 458 LYS A C 1
ATOM 3650 O O . LYS A 1 458 ? 12.812 -12.258 9.094 1 95.94 458 LYS A O 1
ATOM 3655 N N . LYS A 1 459 ? 10.594 -12.383 8.992 1 95 459 LYS A N 1
ATOM 3656 C CA . LYS A 1 459 ? 10.453 -13.266 10.148 1 95 459 LYS A CA 1
ATOM 3657 C C . LYS A 1 459 ? 10.992 -14.656 9.852 1 95 459 LYS A C 1
ATOM 3659 O O . LYS A 1 459 ? 11.719 -15.234 10.656 1 95 459 LYS A O 1
ATOM 3664 N N . LYS A 1 460 ? 10.711 -15.141 8.68 1 96.19 460 LYS A N 1
ATOM 3665 C CA . LYS A 1 460 ? 10.961 -16.547 8.398 1 96.19 460 LYS A CA 1
ATOM 3666 C C . LYS A 1 460 ? 12.352 -16.75 7.801 1 96.19 460 LYS A C 1
ATOM 3668 O O . LYS A 1 460 ? 12.875 -17.875 7.789 1 96.19 460 LYS A O 1
ATOM 3673 N N . PHE A 1 461 ? 12.961 -15.703 7.324 1 97.38 461 PHE A N 1
ATOM 3674 C CA . PHE A 1 461 ? 14.242 -15.859 6.652 1 97.38 461 PHE A CA 1
ATOM 3675 C C . PHE A 1 461 ? 15.297 -14.953 7.289 1 97.38 461 PHE A C 1
ATOM 3677 O O . PHE A 1 461 ? 16.188 -15.43 8 1 97.38 461 PHE A O 1
ATOM 3684 N N . TRP A 1 462 ? 15.141 -13.641 7.23 1 96.69 462 TRP A N 1
ATOM 3685 C CA . TRP A 1 462 ? 16.188 -12.695 7.613 1 96.69 462 TRP A CA 1
ATOM 3686 C C . TRP A 1 462 ? 16.469 -12.773 9.109 1 96.69 462 TRP A C 1
ATOM 3688 O O . TRP A 1 462 ? 17.625 -12.711 9.523 1 96.69 462 TRP A O 1
ATOM 3698 N N . ASP A 1 463 ? 15.422 -12.859 9.945 1 94.44 463 ASP A N 1
ATOM 3699 C CA . ASP A 1 463 ? 15.617 -12.914 11.391 1 94.44 463 ASP A CA 1
ATOM 3700 C C . ASP A 1 463 ? 16.375 -14.172 11.789 1 94.44 463 ASP A C 1
ATOM 3702 O O . ASP A 1 463 ? 17.047 -14.195 12.828 1 94.44 463 ASP A O 1
ATOM 3706 N N . THR A 1 464 ? 16.266 -15.18 10.945 1 94.31 464 THR A N 1
ATOM 3707 C CA . THR A 1 464 ? 16.969 -16.422 11.25 1 94.31 464 THR A CA 1
ATOM 3708 C C . THR A 1 464 ? 18.469 -16.266 11 1 94.31 464 THR A C 1
ATOM 3710 O O . THR A 1 464 ? 19.281 -17.031 11.523 1 94.31 464 THR A O 1
ATOM 3713 N N . LEU A 1 465 ? 18.766 -15.328 10.125 1 92.75 465 LEU A N 1
ATOM 3714 C CA . LEU A 1 465 ? 20.172 -15.117 9.773 1 92.75 465 LEU A CA 1
ATOM 3715 C C . LEU A 1 465 ? 20.844 -14.195 10.781 1 92.75 465 LEU A C 1
ATOM 3717 O O . LEU A 1 465 ? 22.062 -14 10.734 1 92.75 465 LEU A O 1
ATOM 3721 N N . LYS A 1 466 ? 19.953 -13.484 11.586 1 77.19 466 LYS A N 1
ATOM 3722 C CA . LYS A 1 466 ? 20.516 -12.562 12.578 1 77.19 466 LYS A CA 1
ATOM 3723 C C . LYS A 1 466 ? 21.141 -13.312 13.734 1 77.19 466 LYS A C 1
ATOM 3725 O O . LYS A 1 466 ? 20.688 -14.391 14.109 1 77.19 466 LYS A O 1
ATOM 3730 N N . GLU A 1 467 ? 22.328 -13.438 13.711 1 55.12 467 GLU A N 1
ATOM 3731 C CA . GLU A 1 467 ? 23.078 -14.062 14.805 1 55.12 467 GLU A CA 1
ATOM 3732 C C . GLU A 1 467 ? 22.484 -13.695 16.156 1 55.12 467 GLU A C 1
ATOM 3734 O O . GLU A 1 467 ? 22 -12.578 16.359 1 55.12 467 GLU A O 1
ATOM 3739 N N . ASP A 1 468 ? 21.875 -14.672 16.859 1 43.94 468 ASP A N 1
ATOM 3740 C CA . ASP A 1 468 ? 21.562 -14.516 18.281 1 43.94 468 ASP A CA 1
ATOM 3741 C C . ASP A 1 468 ? 22.625 -13.672 18.969 1 43.94 468 ASP A C 1
ATOM 3743 O O . ASP A 1 468 ? 23.75 -14.125 19.188 1 43.94 468 ASP A O 1
ATOM 3747 N N . LYS A 1 469 ? 22.562 -12.398 18.828 1 42.16 469 LYS A N 1
ATOM 3748 C CA . LYS A 1 469 ? 23.484 -11.609 19.625 1 42.16 469 LYS A CA 1
ATOM 3749 C C . LYS A 1 469 ? 23.5 -12.07 21.078 1 42.16 469 LYS A C 1
ATOM 3751 O O . LYS A 1 469 ? 24.234 -11.516 21.906 1 42.16 469 LYS A O 1
ATOM 3756 N N . THR A 1 470 ? 22.438 -12.523 21.531 1 36.44 470 THR A N 1
ATOM 3757 C CA . THR A 1 470 ? 22.562 -12.867 22.938 1 36.44 470 THR A CA 1
ATOM 3758 C C . THR A 1 470 ? 23.719 -13.828 23.172 1 36.44 470 THR A C 1
ATOM 3760 O O . THR A 1 470 ? 24.094 -14.102 24.312 1 36.44 470 THR A O 1
ATOM 3763 N N . SER A 1 471 ? 23.812 -14.852 22.297 1 34.5 471 SER A N 1
ATOM 3764 C CA . SER A 1 471 ? 24.922 -15.688 22.75 1 34.5 471 SER A CA 1
ATOM 3765 C C . SER A 1 471 ? 26.266 -15.062 22.375 1 34.5 471 SER A C 1
ATOM 3767 O O . SER A 1 471 ? 26.375 -14.391 21.359 1 34.5 471 SER A O 1
ATOM 3769 N N . GLY A 1 472 ? 26.953 -14.328 23.234 1 35.06 472 GLY A N 1
ATOM 3770 C CA . GLY A 1 472 ? 28.297 -13.789 23.297 1 35.06 472 GLY A CA 1
ATOM 3771 C C . GLY A 1 472 ? 29.078 -13.977 22 1 35.06 472 GLY A C 1
ATOM 3772 O O . GLY A 1 472 ? 30.234 -13.602 21.906 1 35.06 472 GLY A O 1
ATOM 3773 N N . ASN A 1 473 ? 28.891 -15.047 21.406 1 35.81 473 ASN A N 1
ATOM 3774 C CA . ASN A 1 473 ? 29.766 -15.312 20.266 1 35.81 473 ASN A CA 1
ATOM 3775 C C . ASN A 1 473 ? 29.422 -14.438 19.062 1 35.81 473 ASN A C 1
ATOM 3777 O O . ASN A 1 473 ? 28.344 -14.594 18.469 1 35.81 473 ASN A O 1
ATOM 3781 N N . THR A 1 474 ? 29.672 -13.086 19.109 1 40.16 474 THR A N 1
ATOM 3782 C CA . THR A 1 474 ? 29.641 -11.961 18.172 1 40.16 474 THR A CA 1
ATOM 3783 C C . THR A 1 474 ? 29.875 -12.43 16.75 1 40.16 474 THR A C 1
ATOM 3785 O O . THR A 1 474 ? 29.672 -11.672 15.797 1 40.16 474 THR A O 1
ATOM 3788 N N . GLU A 1 475 ? 30.844 -13.281 16.531 1 43.09 475 GLU A N 1
ATOM 3789 C CA . GLU A 1 475 ? 31.344 -13.461 15.164 1 43.09 475 GLU A CA 1
ATOM 3790 C C . GLU A 1 475 ? 30.406 -14.336 14.344 1 43.09 475 GLU A C 1
ATOM 3792 O O . GLU A 1 475 ? 30.375 -15.555 14.508 1 43.09 475 GLU A O 1
ATOM 3797 N N . CYS A 1 476 ? 29.188 -13.922 14.156 1 50.03 476 CYS A N 1
ATOM 3798 C CA . CYS A 1 476 ? 28.438 -14.656 13.141 1 50.03 476 CYS A CA 1
ATOM 3799 C C . CYS A 1 476 ? 29.266 -14.844 11.883 1 50.03 476 CYS A C 1
ATOM 3801 O O . CYS A 1 476 ? 29.375 -13.938 11.055 1 50.03 476 CYS A O 1
ATOM 3803 N N . ASP A 1 477 ? 30.281 -15.531 11.977 1 60.25 477 ASP A N 1
ATOM 3804 C CA . ASP A 1 477 ? 31.109 -15.789 10.797 1 60.25 477 ASP A CA 1
ATOM 3805 C C . ASP A 1 477 ? 30.344 -16.641 9.773 1 60.25 477 ASP A C 1
ATOM 3807 O O . ASP A 1 477 ? 29.297 -17.203 10.086 1 60.25 477 ASP A O 1
ATOM 3811 N N . SER A 1 478 ? 30.594 -16.406 8.508 1 66.5 478 SER A N 1
ATOM 3812 C CA . SER A 1 478 ? 30.016 -17.094 7.352 1 66.5 478 SER A CA 1
ATOM 3813 C C . SER A 1 478 ? 29.859 -18.594 7.629 1 66.5 478 SER A C 1
ATOM 3815 O O . SER A 1 478 ? 28.906 -19.219 7.184 1 66.5 478 SER A O 1
ATOM 3817 N N . ASP A 1 479 ? 30.516 -19.062 8.523 1 70.38 479 ASP A N 1
ATOM 3818 C CA . ASP A 1 479 ? 30.469 -20.484 8.781 1 70.38 479 ASP A CA 1
ATOM 3819 C C . ASP A 1 479 ? 29.297 -20.844 9.695 1 70.38 479 ASP A C 1
ATOM 3821 O O . ASP A 1 479 ? 28.672 -21.891 9.531 1 70.38 479 ASP A O 1
ATOM 3825 N N . GLY A 1 480 ? 29.031 -19.969 10.641 1 78.5 480 GLY A N 1
ATOM 3826 C CA . GLY A 1 480 ? 27.922 -20.203 11.547 1 78.5 480 GLY A CA 1
ATOM 3827 C C . GLY A 1 480 ? 26.578 -20.172 10.859 1 78.5 480 GLY A C 1
ATOM 3828 O O . GLY A 1 480 ? 25.625 -20.797 11.32 1 78.5 480 GLY A O 1
ATOM 3829 N N . LEU A 1 481 ? 26.531 -19.578 9.742 1 89.38 481 LEU A N 1
ATOM 3830 C CA . LEU A 1 481 ? 25.266 -19.406 9.031 1 89.38 481 LEU A CA 1
ATOM 3831 C C . LEU A 1 481 ? 25.016 -20.578 8.086 1 89.38 481 LEU A C 1
ATOM 3833 O O . LEU A 1 481 ? 23.906 -20.734 7.566 1 89.38 481 LEU A O 1
ATOM 3837 N N . LYS A 1 482 ? 25.969 -21.406 7.941 1 90.44 482 LYS A N 1
ATOM 3838 C CA . LYS A 1 482 ? 25.922 -22.438 6.91 1 90.44 482 LYS A CA 1
ATOM 3839 C C . LYS A 1 482 ? 24.719 -23.359 7.117 1 90.44 482 LYS A C 1
ATOM 3841 O O . LYS A 1 482 ? 23.969 -23.625 6.18 1 90.44 482 LYS A O 1
ATOM 3846 N N . PRO A 1 483 ? 24.484 -23.859 8.359 1 92.69 483 PRO A N 1
ATOM 3847 C CA . PRO A 1 483 ? 23.328 -24.75 8.531 1 92.69 483 PRO A CA 1
ATOM 3848 C C . PRO A 1 483 ? 22 -24.047 8.273 1 92.69 483 PRO A C 1
ATOM 3850 O O . PRO A 1 483 ? 21.062 -24.672 7.754 1 92.69 483 PRO A O 1
ATOM 3853 N N . ILE A 1 484 ? 21.938 -22.812 8.719 1 94.44 484 ILE A N 1
ATOM 3854 C CA . ILE A 1 484 ? 20.719 -22.031 8.508 1 94.44 484 ILE A CA 1
ATOM 3855 C C . ILE A 1 484 ? 20.484 -21.828 7.012 1 94.44 484 ILE A C 1
ATOM 3857 O O . ILE A 1 484 ? 19.359 -21.984 6.52 1 94.44 484 ILE A O 1
ATOM 3861 N N . LYS A 1 485 ? 21.5 -21.531 6.301 1 95.38 485 LYS A N 1
ATOM 3862 C CA . LYS A 1 485 ? 21.406 -21.328 4.859 1 95.38 485 LYS A CA 1
ATOM 3863 C C . LYS A 1 485 ? 21.078 -22.625 4.133 1 95.38 485 LYS A C 1
ATOM 3865 O O . LYS A 1 485 ? 20.359 -22.609 3.129 1 95.38 485 LYS A O 1
ATOM 3870 N N . GLU A 1 486 ? 21.625 -23.672 4.586 1 96.06 486 GLU A N 1
ATOM 3871 C CA . GLU A 1 486 ? 21.312 -24.969 4 1 96.06 486 GLU A CA 1
ATOM 3872 C C . GLU A 1 486 ? 19.828 -25.297 4.156 1 96.06 486 GLU A C 1
ATOM 3874 O O . GLU A 1 486 ? 19.203 -25.828 3.238 1 96.06 486 GLU A O 1
ATOM 3879 N N . PHE A 1 487 ? 19.312 -24.984 5.316 1 96.19 487 PHE A N 1
ATOM 3880 C CA . PHE A 1 487 ? 17.891 -25.172 5.543 1 96.19 487 PHE A CA 1
ATOM 3881 C C . PHE A 1 487 ? 17.062 -24.375 4.551 1 96.19 487 PHE A C 1
ATOM 3883 O O . PHE A 1 487 ? 16.141 -24.891 3.932 1 96.19 487 PHE A O 1
ATOM 3890 N N . HIS A 1 488 ? 17.391 -23.094 4.43 1 97.25 488 HIS A N 1
ATOM 3891 C CA . HIS A 1 488 ? 16.672 -22.219 3.518 1 97.25 488 HIS A CA 1
ATOM 3892 C C . HIS A 1 488 ? 16.875 -22.641 2.068 1 97.25 488 HIS A C 1
ATOM 3894 O O . HIS A 1 488 ? 15.961 -22.531 1.25 1 97.25 488 HIS A O 1
ATOM 3900 N N . ARG A 1 489 ? 18.062 -23.109 1.69 1 97.56 489 ARG A N 1
ATOM 3901 C CA . ARG A 1 489 ? 18.328 -23.594 0.34 1 97.56 489 ARG A CA 1
ATOM 3902 C C . ARG A 1 489 ? 17.469 -24.828 0.018 1 97.56 489 ARG A C 1
ATOM 3904 O O . ARG A 1 489 ? 16.938 -24.938 -1.091 1 97.56 489 ARG A O 1
ATOM 3911 N N . ASN A 1 490 ? 17.359 -25.656 0.953 1 97.12 490 ASN A N 1
ATOM 3912 C CA . ASN A 1 490 ? 16.5 -26.828 0.771 1 97.12 490 ASN A CA 1
ATOM 3913 C C . ASN A 1 490 ? 15.047 -26.422 0.524 1 97.12 490 ASN A C 1
ATOM 3915 O O . ASN A 1 490 ? 14.352 -27.031 -0.297 1 97.12 490 ASN A O 1
ATOM 3919 N N . ARG A 1 491 ? 14.578 -25.469 1.248 1 96.88 491 ARG A N 1
ATOM 3920 C CA . ARG A 1 491 ? 13.227 -24.969 1.041 1 96.88 491 ARG A CA 1
ATOM 3921 C C . ARG A 1 491 ? 13.086 -24.344 -0.341 1 96.88 491 ARG A C 1
ATOM 3923 O O . ARG A 1 491 ? 12.039 -24.469 -0.983 1 96.88 491 ARG A O 1
ATOM 3930 N N . LEU A 1 492 ? 14.117 -23.594 -0.776 1 97.81 492 LEU A N 1
ATOM 3931 C CA . LEU A 1 492 ? 14.07 -23 -2.111 1 97.81 492 LEU A CA 1
ATOM 3932 C C . LEU A 1 492 ? 13.969 -24.094 -3.18 1 97.81 492 LEU A C 1
ATOM 3934 O O . LEU A 1 492 ? 13.273 -23.906 -4.18 1 97.81 492 LEU A O 1
ATOM 3938 N N . TRP A 1 493 ? 14.672 -25.234 -2.955 1 96.62 493 TRP A N 1
ATOM 3939 C CA . TRP A 1 493 ? 14.547 -26.375 -3.848 1 96.62 493 TRP A CA 1
ATOM 3940 C C . TRP A 1 493 ? 13.086 -26.812 -3.971 1 96.62 493 TRP A C 1
ATOM 3942 O O . TRP A 1 493 ? 12.617 -27.109 -5.07 1 96.62 493 TRP A O 1
ATOM 3952 N N . ASP A 1 494 ? 12.43 -26.75 -2.91 1 94.44 494 ASP A N 1
ATOM 3953 C CA . ASP A 1 494 ? 11.031 -27.188 -2.881 1 94.44 494 ASP A CA 1
ATOM 3954 C C . ASP A 1 494 ? 10.117 -26.172 -3.555 1 94.44 494 ASP A C 1
ATOM 3956 O O . ASP A 1 494 ? 9.148 -26.531 -4.219 1 94.44 494 ASP A O 1
ATOM 3960 N N . VAL A 1 495 ? 10.398 -24.922 -3.367 1 95.44 495 VAL A N 1
ATOM 3961 C CA . VAL A 1 495 ? 9.602 -23.859 -3.957 1 95.44 495 VAL A CA 1
ATOM 3962 C C . VAL A 1 495 ? 9.734 -23.891 -5.477 1 95.44 495 VAL A C 1
ATOM 3964 O O . VAL A 1 495 ? 8.75 -23.719 -6.199 1 95.44 495 VAL A O 1
ATOM 3967 N N . ILE A 1 496 ? 10.922 -24.141 -5.977 1 96.19 496 ILE A N 1
ATOM 3968 C CA . ILE A 1 496 ? 11.195 -24.188 -7.41 1 96.19 496 ILE A CA 1
ATOM 3969 C C . ILE A 1 496 ? 10.688 -25.516 -7.984 1 96.19 496 ILE A C 1
ATOM 3971 O O . ILE A 1 496 ? 10.211 -25.562 -9.117 1 96.19 496 ILE A O 1
ATOM 3975 N N . GLY A 1 497 ? 10.68 -26.516 -7.246 1 96.56 497 GLY A N 1
ATOM 3976 C CA . GLY A 1 497 ? 10.43 -27.891 -7.664 1 96.56 497 GLY A CA 1
ATOM 3977 C C . GLY A 1 497 ? 11.695 -28.719 -7.789 1 96.56 497 GLY A C 1
ATOM 3978 O O . GLY A 1 497 ? 12.477 -28.531 -8.727 1 96.56 497 GLY A O 1
ATOM 3979 N N . ARG A 1 498 ? 11.859 -29.688 -7.023 1 94.12 498 ARG A N 1
ATOM 3980 C CA . ARG A 1 498 ? 13.094 -30.469 -6.934 1 94.12 498 ARG A CA 1
ATOM 3981 C C . ARG A 1 498 ? 13.055 -31.656 -7.895 1 94.12 498 ARG A C 1
ATOM 3983 O O . ARG A 1 498 ? 12.102 -32.438 -7.895 1 94.12 498 ARG A O 1
ATOM 3990 N N . LEU A 1 499 ? 13.977 -31.688 -8.727 1 95.69 499 LEU A N 1
ATOM 3991 C CA . LEU A 1 499 ? 14.297 -32.875 -9.492 1 95.69 499 LEU A CA 1
ATOM 3992 C C . LEU A 1 499 ? 15.594 -33.531 -8.992 1 95.69 499 LEU A C 1
ATOM 3994 O O . LEU A 1 499 ? 16.422 -32.844 -8.359 1 95.69 499 LEU A O 1
ATOM 3998 N N . PRO A 1 500 ? 15.75 -34.812 -9.141 1 94.5 500 PRO A N 1
ATOM 3999 C CA . PRO A 1 500 ? 17.016 -35.406 -8.734 1 94.5 500 PRO A CA 1
ATOM 4000 C C . PRO A 1 500 ? 18.219 -34.844 -9.5 1 94.5 500 PRO A C 1
ATOM 4002 O O . PRO A 1 500 ? 18.047 -34.219 -10.555 1 94.5 500 PRO A O 1
ATOM 4005 N N . SER A 1 501 ? 19.344 -35 -8.883 1 95.06 501 SER A N 1
ATOM 4006 C CA . SER A 1 501 ? 20.562 -34.656 -9.625 1 95.06 501 SER A CA 1
ATOM 4007 C C . SER A 1 501 ? 20.641 -35.438 -10.938 1 95.06 501 SER A C 1
ATOM 4009 O O . SER A 1 501 ? 20.047 -36.5 -11.062 1 95.06 501 SER A O 1
ATOM 4011 N N . PRO A 1 502 ? 21.344 -34.781 -11.953 1 95 502 PRO A N 1
ATOM 4012 C CA . PRO A 1 502 ? 21.5 -35.5 -13.211 1 95 502 PRO A CA 1
ATOM 4013 C C . PRO A 1 502 ? 21.828 -36.969 -13.008 1 95 502 PRO A C 1
ATOM 4015 O O . PRO A 1 502 ? 22.781 -37.281 -12.289 1 95 502 PRO A O 1
ATOM 4018 N N . SER A 1 503 ? 21.125 -37.844 -13.672 1 89.81 503 SER A N 1
ATOM 4019 C CA . SER A 1 503 ? 21.141 -39.25 -13.312 1 89.81 503 SER A CA 1
ATOM 4020 C C . SER A 1 503 ? 21.781 -40.094 -14.406 1 89.81 503 SER A C 1
ATOM 4022 O O . SER A 1 503 ? 21.969 -41.281 -14.242 1 89.81 503 SER A O 1
ATOM 4024 N N . VAL A 1 504 ? 22.109 -39.562 -15.555 1 93 504 VAL A N 1
ATOM 4025 C CA . VAL A 1 504 ? 22.75 -40.281 -16.641 1 93 504 VAL A CA 1
ATOM 4026 C C . VAL A 1 504 ? 24.156 -39.719 -16.875 1 93 504 VAL A C 1
ATOM 4028 O O . VAL A 1 504 ? 24.453 -38.625 -16.438 1 93 504 VAL A O 1
ATOM 4031 N N . PRO A 1 505 ? 24.938 -40.531 -17.516 1 94.12 505 PRO A N 1
ATOM 4032 C CA . PRO A 1 505 ? 26.234 -39.938 -17.891 1 94.12 505 PRO A CA 1
ATOM 4033 C C . PRO A 1 505 ? 26.094 -38.719 -18.797 1 94.12 505 PRO A C 1
ATOM 4035 O O . PRO A 1 505 ? 25.156 -38.656 -19.609 1 94.12 505 PRO A O 1
ATOM 4038 N N . ALA A 1 506 ? 27.016 -37.812 -18.734 1 95.38 506 ALA A N 1
ATOM 4039 C CA . ALA A 1 506 ? 26.938 -36.562 -19.5 1 95.38 506 ALA A CA 1
ATOM 4040 C C . ALA A 1 506 ? 26.969 -36.812 -21 1 95.38 506 ALA A C 1
ATOM 4042 O O . ALA A 1 506 ? 26.391 -36.062 -21.781 1 95.38 506 ALA A O 1
ATOM 4043 N N . ASN A 1 507 ? 27.672 -37.844 -21.453 1 94.62 507 ASN A N 1
ATOM 4044 C CA . ASN A 1 507 ? 27.812 -38.188 -22.859 1 94.62 507 ASN A CA 1
ATOM 4045 C C . ASN A 1 507 ? 28.109 -36.969 -23.719 1 94.62 507 ASN A C 1
ATOM 4047 O O . ASN A 1 507 ? 27.344 -36.625 -24.625 1 94.62 507 ASN A O 1
ATOM 4051 N N . PRO A 1 508 ? 29.25 -36.344 -23.438 1 95.81 508 PRO A N 1
ATOM 4052 C CA . PRO A 1 508 ? 29.547 -35.062 -24.094 1 95.81 508 PRO A CA 1
ATOM 4053 C C . PRO A 1 508 ? 29.734 -35.219 -25.609 1 95.81 508 PRO A C 1
ATOM 4055 O O . PRO A 1 508 ? 30.438 -36.125 -26.062 1 95.81 508 PRO A O 1
ATOM 4058 N N . ARG A 1 509 ? 29.031 -34.469 -26.359 1 94.25 509 ARG A N 1
ATOM 4059 C CA . ARG A 1 509 ? 29.219 -34.281 -27.781 1 94.25 509 ARG A CA 1
ATOM 4060 C C . ARG A 1 509 ? 29.75 -32.875 -28.078 1 94.25 509 ARG A C 1
ATOM 4062 O O . ARG A 1 509 ? 29.031 -31.891 -27.906 1 94.25 509 ARG A O 1
ATOM 4069 N N . VAL A 1 510 ? 31.016 -32.812 -28.469 1 93.5 510 VAL A N 1
ATOM 4070 C CA . VAL A 1 510 ? 31.703 -31.531 -28.672 1 93.5 510 VAL A CA 1
ATOM 4071 C C . VAL A 1 510 ? 32.156 -31.422 -30.125 1 93.5 510 VAL A C 1
ATOM 4073 O O . VAL A 1 510 ? 32.781 -32.344 -30.641 1 93.5 510 VAL A O 1
ATOM 4076 N N . GLU A 1 511 ? 31.844 -30.359 -30.797 1 92.44 511 GLU A N 1
ATOM 4077 C CA . GLU A 1 511 ? 32.25 -30.125 -32.188 1 92.44 511 GLU A CA 1
ATOM 4078 C C . GLU A 1 511 ? 32.844 -28.734 -32.344 1 92.44 511 GLU A C 1
ATOM 4080 O O . GLU A 1 511 ? 32.281 -27.75 -31.859 1 92.44 511 GLU A O 1
ATOM 4085 N N . VAL A 1 512 ? 33.906 -28.625 -33.062 1 92.88 512 VAL A N 1
ATOM 4086 C CA . VAL A 1 512 ? 34.531 -27.328 -33.375 1 92.88 512 VAL A CA 1
ATOM 4087 C C . VAL A 1 512 ? 33.625 -26.547 -34.312 1 92.88 512 VAL A C 1
ATOM 4089 O O . VAL A 1 512 ? 33.188 -27.062 -35.344 1 92.88 512 VAL A O 1
ATOM 4092 N N . MET A 1 513 ? 33.344 -25.391 -33.938 1 91.25 513 MET A N 1
ATOM 4093 C CA . MET A 1 513 ? 32.531 -24.531 -34.75 1 91.25 513 MET A CA 1
ATOM 4094 C C . MET A 1 513 ? 33.375 -23.609 -35.594 1 91.25 513 MET A C 1
ATOM 4096 O O . MET A 1 513 ? 33.312 -23.625 -36.844 1 91.25 513 MET A O 1
ATOM 4100 N N . GLU A 1 514 ? 34.156 -22.812 -34.906 1 90.69 514 GLU A N 1
ATOM 4101 C CA . GLU A 1 514 ? 35.031 -21.859 -35.562 1 90.69 514 GLU A CA 1
ATOM 4102 C C . GLU A 1 514 ? 36.375 -21.719 -34.844 1 90.69 514 GLU A C 1
ATOM 4104 O O . GLU A 1 514 ? 36.375 -21.609 -33.594 1 90.69 514 GLU A O 1
ATOM 4109 N N . LYS A 1 515 ? 37.469 -21.781 -35.625 1 92.94 515 LYS A N 1
ATOM 4110 C CA . LYS A 1 515 ? 38.812 -21.516 -35.094 1 92.94 515 LYS A CA 1
ATOM 4111 C C . LYS A 1 515 ? 39.219 -20.062 -35.344 1 92.94 515 LYS A C 1
ATOM 4113 O O . LYS A 1 515 ? 39.719 -19.75 -36.438 1 92.94 515 LYS A O 1
ATOM 4118 N N . GLY A 1 516 ? 39 -19.344 -34.312 1 91.56 516 GLY A N 1
ATOM 4119 C CA . GLY A 1 516 ? 39.375 -17.938 -34.469 1 91.56 516 GLY A CA 1
ATOM 4120 C C . GLY A 1 516 ? 40.812 -17.656 -34.031 1 91.56 516 GLY A C 1
ATOM 4121 O O . GLY A 1 516 ? 41.531 -18.562 -33.625 1 91.56 516 GLY A O 1
ATOM 4122 N N . LYS A 1 517 ? 41.188 -16.391 -34.125 1 93.31 517 LYS A N 1
ATOM 4123 C CA . LYS A 1 517 ? 42.531 -15.961 -33.75 1 93.31 517 LYS A CA 1
ATOM 4124 C C . LYS A 1 517 ? 42.719 -15.945 -32.25 1 93.31 517 LYS A C 1
ATOM 4126 O O . LYS A 1 517 ? 43.781 -16.312 -31.719 1 93.31 517 LYS A O 1
ATOM 4131 N N . LYS A 1 518 ? 41.688 -15.539 -31.578 1 95.75 518 LYS A N 1
ATOM 4132 C CA . LYS A 1 518 ? 41.812 -15.32 -30.141 1 95.75 518 LYS A CA 1
ATOM 4133 C C . LYS A 1 518 ? 41.156 -16.438 -29.344 1 95.75 518 LYS A C 1
ATOM 4135 O O . LYS A 1 518 ? 41.469 -16.672 -28.188 1 95.75 518 LYS A O 1
ATOM 4140 N N . TRP A 1 519 ? 40.25 -17.125 -29.938 1 96.25 519 TRP A N 1
ATOM 4141 C CA . TRP A 1 519 ? 39.562 -18.234 -29.297 1 96.25 519 TRP A CA 1
ATOM 4142 C C . TRP A 1 519 ? 39 -19.188 -30.328 1 96.25 519 TRP A C 1
ATOM 4144 O O . TRP A 1 519 ? 38.812 -18.812 -31.5 1 96.25 519 TRP A O 1
ATOM 4154 N N . THR A 1 520 ? 38.781 -20.406 -29.891 1 96.19 520 THR A N 1
ATOM 4155 C CA . THR A 1 520 ? 38.062 -21.422 -30.656 1 96.19 520 THR A CA 1
ATOM 4156 C C . THR A 1 520 ? 36.719 -21.719 -30.031 1 96.19 520 THR A C 1
ATOM 4158 O O . THR A 1 520 ? 36.562 -21.797 -28.812 1 96.19 520 THR A O 1
ATOM 4161 N N . SER A 1 521 ? 35.688 -21.75 -30.906 1 96.75 521 SER A N 1
ATOM 4162 C CA . SER A 1 521 ? 34.344 -22.031 -30.422 1 96.75 521 SER A CA 1
ATOM 4163 C C . SER A 1 521 ? 33.969 -23.484 -30.656 1 96.75 521 SER A C 1
ATOM 4165 O O . SER A 1 521 ? 34.344 -24.062 -31.703 1 96.75 521 SER A O 1
ATOM 4167 N N . TYR A 1 522 ? 33.312 -24.078 -29.688 1 96.31 522 TYR A N 1
ATOM 4168 C CA . TYR A 1 522 ? 32.875 -25.469 -29.734 1 96.31 522 TYR A CA 1
ATOM 4169 C C . TYR A 1 522 ? 31.375 -25.562 -29.422 1 96.31 522 TYR A C 1
ATOM 4171 O O . TYR A 1 522 ? 30.891 -24.891 -28.5 1 96.31 522 TYR A O 1
ATOM 4179 N N . ASN A 1 523 ? 30.656 -26.281 -30.234 1 95.38 523 ASN A N 1
ATOM 4180 C CA . ASN A 1 523 ? 29.312 -26.703 -29.844 1 95.38 523 ASN A CA 1
ATOM 4181 C C . ASN A 1 523 ? 29.359 -27.859 -28.859 1 95.38 523 ASN A C 1
ATOM 4183 O O . ASN A 1 523 ? 30.062 -28.844 -29.078 1 95.38 523 ASN A O 1
ATOM 4187 N N . VAL A 1 524 ? 28.625 -27.75 -27.797 1 96.5 524 VAL A N 1
ATOM 4188 C CA . VAL A 1 524 ? 28.641 -28.766 -26.734 1 96.5 524 VAL A CA 1
ATOM 4189 C C . VAL A 1 524 ? 27.219 -29.219 -26.453 1 96.5 524 VAL A C 1
ATOM 4191 O O . VAL A 1 524 ? 26.297 -28.406 -26.328 1 96.5 524 VAL A O 1
ATOM 4194 N N . ARG A 1 525 ? 26.953 -30.5 -26.328 1 96.31 525 ARG A N 1
ATOM 4195 C CA . ARG A 1 525 ? 25.703 -31.109 -25.891 1 96.31 525 ARG A CA 1
ATOM 4196 C C . ARG A 1 525 ? 25.953 -32.125 -24.781 1 96.31 525 ARG A C 1
ATOM 4198 O O . ARG A 1 525 ? 26.859 -32.938 -24.859 1 96.31 525 ARG A O 1
ATOM 4205 N N . LEU A 1 526 ? 25.219 -32.062 -23.75 1 97.44 526 LEU A N 1
ATOM 4206 C CA . LEU A 1 526 ? 25.344 -32.938 -22.594 1 97.44 526 LEU A CA 1
ATOM 4207 C C . LEU A 1 526 ? 23.984 -33.531 -22.203 1 97.44 526 LEU A C 1
ATOM 4209 O O . LEU A 1 526 ? 22.969 -32.844 -22.219 1 97.44 526 LEU A O 1
ATOM 4213 N N . ASP A 1 527 ? 23.969 -34.781 -21.875 1 97 527 ASP A N 1
ATOM 4214 C CA . ASP A 1 527 ? 22.75 -35.406 -21.344 1 97 527 ASP A CA 1
ATOM 4215 C C . ASP A 1 527 ? 22.562 -35.062 -19.875 1 97 527 ASP A C 1
ATOM 4217 O O . ASP A 1 527 ? 23.547 -35.031 -19.109 1 97 527 ASP A O 1
ATOM 4221 N N . VAL A 1 528 ? 21.391 -34.781 -19.453 1 97.81 528 VAL A N 1
ATOM 4222 C CA . VAL A 1 528 ? 21.094 -34.5 -18.047 1 97.81 528 VAL A CA 1
ATOM 4223 C C . VAL A 1 528 ? 20.219 -35.594 -17.453 1 97.81 528 VAL A C 1
ATOM 4225 O O . VAL A 1 528 ? 20.594 -36.219 -16.453 1 97.81 528 VAL A O 1
ATOM 4228 N N . TRP A 1 529 ? 19 -35.812 -17.984 1 97.06 529 TRP A N 1
ATOM 4229 C CA . TRP A 1 529 ? 18.062 -36.906 -17.703 1 97.06 529 TRP A CA 1
ATOM 4230 C C . TRP A 1 529 ? 17.594 -37.562 -18.984 1 97.06 529 TRP A C 1
ATOM 4232 O O . TRP A 1 529 ? 17.859 -37.062 -20.078 1 97.06 529 TRP A O 1
ATOM 4242 N N . PRO A 1 530 ? 16.891 -38.719 -18.828 1 93.12 530 PRO A N 1
ATOM 4243 C CA . PRO A 1 530 ? 16.281 -39.25 -20.078 1 93.12 530 PRO A CA 1
ATOM 4244 C C . PRO A 1 530 ? 15.445 -38.188 -20.797 1 93.12 530 PRO A C 1
ATOM 4246 O O . PRO A 1 530 ? 14.594 -37.531 -20.172 1 93.12 530 PRO A O 1
ATOM 4249 N N . GLU A 1 531 ? 15.719 -37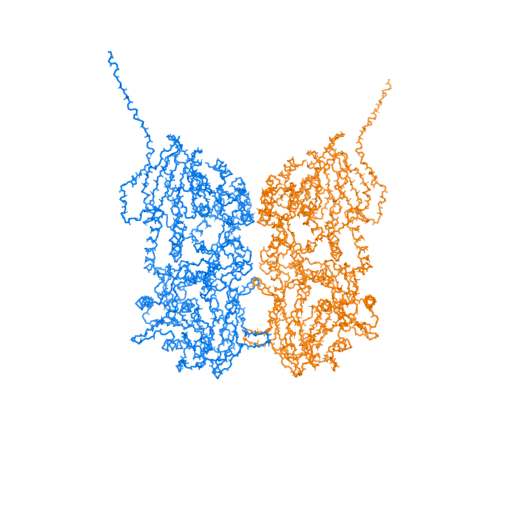.875 -22.047 1 93.62 531 GLU A N 1
ATOM 4250 C CA . GLU A 1 531 ? 15.008 -36.938 -22.938 1 93.62 531 GLU A CA 1
ATOM 4251 C C . GLU A 1 531 ? 15.477 -35.5 -22.734 1 93.62 531 GLU A C 1
ATOM 4253 O O . GLU A 1 531 ? 15.211 -34.625 -23.562 1 93.62 531 GLU A O 1
ATOM 4258 N N . VAL A 1 532 ? 16.125 -35.219 -21.578 1 97.25 532 VAL A N 1
ATOM 4259 C CA . VAL A 1 532 ? 16.5 -33.844 -21.25 1 97.25 532 VAL A CA 1
ATOM 4260 C C . VAL A 1 532 ? 18 -33.688 -21.438 1 97.25 532 VAL A C 1
ATOM 4262 O O . VAL A 1 532 ? 18.797 -34.406 -20.844 1 97.25 532 VAL A O 1
ATOM 4265 N N . GLU A 1 533 ? 18.375 -32.75 -22.203 1 96.88 533 GLU A N 1
ATOM 4266 C CA . GLU A 1 533 ? 19.781 -32.438 -22.453 1 96.88 533 GLU A CA 1
ATOM 4267 C C . GLU A 1 533 ? 20.031 -30.938 -22.297 1 96.88 533 GLU A C 1
ATOM 4269 O O . GLU A 1 533 ? 19.094 -30.172 -22.078 1 96.88 533 GLU A O 1
ATOM 4274 N N . VAL A 1 534 ? 21.297 -30.547 -22.281 1 97.19 534 VAL A N 1
ATOM 4275 C CA . VAL A 1 534 ? 21.688 -29.141 -22.328 1 97.19 534 VAL A CA 1
ATOM 4276 C C . VAL A 1 534 ? 22.781 -28.953 -23.391 1 97.19 534 VAL A C 1
ATOM 4278 O O . VAL A 1 534 ? 23.641 -29.828 -23.562 1 97.19 534 VAL A O 1
ATOM 4281 N N . SER A 1 535 ? 22.656 -27.891 -24.109 1 96.44 535 SER A N 1
ATOM 4282 C CA . SER A 1 535 ? 23.625 -27.547 -25.141 1 96.44 535 SER A CA 1
ATOM 4283 C C . SER A 1 535 ? 24.125 -26.109 -24.969 1 96.44 535 SER A C 1
ATOM 4285 O O . SER A 1 535 ? 23.531 -25.328 -24.219 1 96.44 535 SER A O 1
ATOM 4287 N N . GLY A 1 536 ? 25.203 -25.812 -25.625 1 97.56 536 GLY A N 1
ATOM 4288 C CA . GLY A 1 536 ? 25.781 -24.469 -25.594 1 97.56 536 GLY A CA 1
ATOM 4289 C C . GLY A 1 536 ? 27.031 -24.344 -26.438 1 97.56 536 GLY A C 1
ATOM 4290 O O . GLY A 1 536 ? 27.422 -25.281 -27.141 1 97.56 536 GLY A O 1
ATOM 4291 N N . ILE A 1 537 ? 27.562 -23.141 -26.391 1 98 537 ILE A N 1
ATOM 4292 C CA . ILE A 1 537 ? 28.797 -22.859 -27.109 1 98 537 ILE A CA 1
ATOM 4293 C C . ILE A 1 537 ? 29.922 -22.547 -26.125 1 98 537 ILE A C 1
ATOM 4295 O O . ILE A 1 537 ? 29.766 -21.672 -25.266 1 98 537 ILE A O 1
ATOM 4299 N N . LEU A 1 538 ? 30.984 -23.234 -26.25 1 98.31 538 LEU A N 1
ATOM 4300 C CA . LEU A 1 538 ? 32.188 -23.031 -25.469 1 98.31 538 LEU A CA 1
ATOM 4301 C C . LEU A 1 538 ? 33.219 -22.234 -26.25 1 98.31 538 LEU A C 1
ATOM 4303 O O . LEU A 1 538 ? 33.5 -22.547 -27.406 1 98.31 538 LEU A O 1
ATOM 4307 N N . LEU A 1 539 ? 33.719 -21.172 -25.656 1 98.44 539 LEU A N 1
ATOM 4308 C CA . LEU A 1 539 ? 34.844 -20.438 -26.203 1 98.44 539 LEU A CA 1
ATOM 4309 C C . LEU A 1 539 ? 36.094 -20.672 -25.375 1 98.44 539 LEU A C 1
ATOM 4311 O O . LEU A 1 539 ? 36.125 -20.391 -24.188 1 98.44 539 LEU A O 1
ATOM 4315 N N . VAL A 1 540 ? 37.125 -21.156 -26.062 1 97.19 540 VAL A N 1
ATOM 4316 C CA . VAL A 1 540 ? 38.406 -21.406 -25.406 1 97.19 540 VAL A CA 1
ATOM 4317 C C . VAL A 1 540 ? 39.5 -20.516 -26.016 1 97.19 540 VAL A C 1
ATOM 4319 O O . VAL A 1 540 ? 39.781 -20.578 -27.203 1 97.19 540 VAL A O 1
ATOM 4322 N N . PRO A 1 541 ? 40.062 -19.719 -25.156 1 96.94 541 PRO A N 1
ATOM 4323 C CA . PRO A 1 541 ? 41.156 -18.906 -25.672 1 96.94 541 PRO A CA 1
ATOM 4324 C C . PRO A 1 541 ? 42.25 -19.734 -26.344 1 96.94 541 PRO A C 1
ATOM 4326 O O . PRO A 1 541 ? 42.594 -20.828 -25.875 1 96.94 541 PRO A O 1
ATOM 4329 N N . THR A 1 542 ? 42.875 -19.234 -27.391 1 94.38 542 THR A N 1
ATOM 4330 C CA . THR A 1 542 ? 43.844 -20 -28.172 1 94.38 542 THR A CA 1
ATOM 4331 C C . THR A 1 542 ? 45.156 -20.078 -27.438 1 94.38 542 THR A C 1
ATOM 4333 O O . THR A 1 542 ? 46 -20.922 -27.766 1 94.38 542 THR A O 1
ATOM 4336 N N . ASP A 1 543 ? 45.344 -19.281 -26.438 1 93.31 543 ASP A N 1
ATOM 4337 C CA . ASP A 1 543 ? 46.625 -19.219 -25.766 1 93.31 543 ASP A CA 1
ATOM 4338 C C . ASP A 1 543 ? 46.625 -20.062 -24.484 1 93.31 543 ASP A C 1
ATOM 4340 O O . ASP A 1 543 ? 47.531 -19.938 -23.656 1 93.31 543 ASP A O 1
ATOM 4344 N N . VAL A 1 544 ? 45.594 -20.891 -24.312 1 92.25 544 VAL A N 1
ATOM 4345 C CA . VAL A 1 544 ? 45.594 -21.781 -23.156 1 92.25 544 VAL A CA 1
ATOM 4346 C C . VAL A 1 544 ? 46.719 -22.797 -23.281 1 92.25 544 VAL A C 1
ATOM 4348 O O . VAL A 1 544 ? 46.812 -23.5 -24.281 1 92.25 544 VAL A O 1
ATOM 4351 N N . LYS A 1 545 ? 47.562 -22.906 -22.234 1 88.25 545 LYS A N 1
ATOM 4352 C CA . LYS A 1 545 ? 48.688 -23.812 -22.234 1 88.25 545 LYS A CA 1
ATOM 4353 C C . LYS A 1 545 ? 48.375 -25.109 -21.5 1 88.25 545 LYS A C 1
ATOM 4355 O O . LYS A 1 545 ? 47.5 -25.141 -20.625 1 88.25 545 LYS A O 1
ATOM 4360 N N . GLU A 1 546 ? 49.094 -26.062 -21.922 1 83.25 546 GLU A N 1
ATOM 4361 C CA . GLU A 1 546 ? 48.906 -27.359 -21.25 1 83.25 546 GLU A CA 1
ATOM 4362 C C . GLU A 1 546 ? 49.25 -27.266 -19.766 1 83.25 546 GLU A C 1
ATOM 4364 O O . GLU A 1 546 ? 50.25 -26.656 -19.391 1 83.25 546 GLU A O 1
ATOM 4369 N N . GLY A 1 547 ? 48.438 -27.719 -19 1 87.25 547 GLY A N 1
ATOM 4370 C CA . GLY A 1 547 ? 48.656 -27.766 -17.562 1 87.25 547 GLY A CA 1
ATOM 4371 C C . GLY A 1 547 ? 48.219 -26.5 -16.859 1 87.25 547 GLY A C 1
ATOM 4372 O O . GLY A 1 547 ? 48.25 -26.438 -15.625 1 87.25 547 GLY A O 1
ATOM 4373 N N . VAL A 1 548 ? 47.875 -25.578 -17.594 1 92.75 548 VAL A N 1
ATOM 4374 C CA . VAL A 1 548 ? 47.406 -24.328 -16.984 1 92.75 548 VAL A CA 1
ATOM 4375 C C . VAL A 1 548 ? 45.875 -24.281 -16.969 1 92.75 548 VAL A C 1
ATOM 4377 O O . VAL A 1 548 ? 45.25 -24.547 -18 1 92.75 548 VAL A O 1
ATOM 4380 N N . GLN A 1 549 ? 45.375 -23.984 -15.836 1 95.44 549 GLN A N 1
ATOM 4381 C CA . GLN A 1 549 ? 43.906 -23.891 -15.703 1 95.44 549 GLN A CA 1
ATOM 4382 C C . GLN A 1 549 ? 43.469 -22.438 -15.766 1 95.44 549 GLN A C 1
ATOM 4384 O O . GLN A 1 549 ? 44.156 -21.547 -15.289 1 95.44 549 GLN A O 1
ATOM 4389 N N . ARG A 1 550 ? 42.344 -22.219 -16.344 1 96.88 550 ARG A N 1
ATOM 4390 C CA . ARG A 1 550 ? 41.719 -20.906 -16.469 1 96.88 550 ARG A CA 1
ATOM 4391 C C . ARG A 1 550 ? 40.375 -20.859 -15.812 1 96.88 550 ARG A C 1
ATOM 4393 O O . ARG A 1 550 ? 39.688 -21.891 -15.703 1 96.88 550 ARG A O 1
ATOM 4400 N N . PRO A 1 551 ? 39.938 -19.672 -15.305 1 98 551 PRO A N 1
ATOM 4401 C CA . PRO A 1 551 ? 38.562 -19.516 -14.891 1 98 551 PRO A CA 1
ATOM 4402 C C . PRO A 1 551 ? 37.594 -19.562 -16.062 1 98 551 PRO A C 1
ATOM 4404 O O . PRO A 1 551 ? 38 -19.344 -17.203 1 98 551 PRO A O 1
ATOM 4407 N N . VAL A 1 552 ? 36.406 -19.891 -15.797 1 98.5 552 VAL A N 1
ATOM 4408 C CA . VAL A 1 552 ? 35.344 -19.922 -16.828 1 98.5 552 VAL A CA 1
ATOM 4409 C C . VAL A 1 552 ? 34.156 -19.062 -16.406 1 98.5 552 VAL A C 1
ATOM 4411 O O . VAL A 1 552 ? 33.844 -19.016 -15.219 1 98.5 552 VAL A O 1
ATOM 4414 N N . VAL A 1 553 ? 33.594 -18.312 -17.297 1 98.88 553 VAL A N 1
ATOM 4415 C CA . VAL A 1 553 ? 32.375 -17.562 -17.062 1 98.88 553 VAL A CA 1
ATOM 4416 C C . VAL A 1 553 ? 31.234 -18.125 -17.922 1 98.88 553 VAL A C 1
ATOM 4418 O O . VAL A 1 553 ? 31.344 -18.203 -19.141 1 98.88 553 VAL A O 1
ATOM 4421 N N . VAL A 1 554 ? 30.219 -18.625 -17.266 1 98.94 554 VAL A N 1
ATOM 4422 C CA . VAL A 1 554 ? 28.984 -19.016 -17.953 1 98.94 554 VAL A CA 1
ATOM 4423 C C . VAL A 1 554 ? 28.172 -17.781 -18.297 1 98.94 554 VAL A C 1
ATOM 4425 O O . VAL A 1 554 ? 27.766 -17.031 -17.422 1 98.94 554 VAL A O 1
ATOM 4428 N N . CYS A 1 555 ? 27.922 -17.516 -19.578 1 98.88 555 CYS A N 1
ATOM 4429 C CA . CYS A 1 555 ? 27.234 -16.344 -20.094 1 98.88 555 CYS A CA 1
ATOM 4430 C C . CYS A 1 555 ? 25.859 -16.703 -20.609 1 98.88 555 CYS A C 1
ATOM 4432 O O . CYS A 1 555 ? 25.719 -17.312 -21.672 1 98.88 555 CYS A O 1
ATOM 4434 N N . GLN A 1 556 ? 24.844 -16.25 -19.953 1 98.69 556 GLN A N 1
ATOM 4435 C CA . GLN A 1 556 ? 23.484 -16.688 -20.234 1 98.69 556 GLN A CA 1
ATOM 4436 C C . GLN A 1 556 ? 22.688 -15.594 -20.953 1 98.69 556 GLN A C 1
ATOM 4438 O O . GLN A 1 556 ? 22.609 -14.469 -20.453 1 98.69 556 GLN A O 1
ATOM 4443 N N . HIS A 1 557 ? 22.094 -15.875 -22.078 1 98.12 557 HIS A N 1
ATOM 4444 C CA . HIS A 1 557 ? 21.219 -14.977 -22.812 1 98.12 557 HIS A CA 1
ATOM 4445 C C . HIS A 1 557 ? 19.844 -14.883 -22.156 1 98.12 557 HIS A C 1
ATOM 4447 O O . HIS A 1 557 ? 19.547 -15.641 -21.219 1 98.12 557 HIS A O 1
ATOM 4453 N N . GLY A 1 558 ? 19.016 -13.938 -22.703 1 97.5 558 GLY A N 1
ATOM 4454 C CA . GLY A 1 558 ? 17.672 -13.727 -22.172 1 97.5 558 GLY A CA 1
ATOM 4455 C C . GLY A 1 558 ? 16.594 -14.398 -23.016 1 97.5 558 GLY A C 1
ATOM 4456 O O . GLY A 1 558 ? 16.859 -15.352 -23.734 1 97.5 558 GLY A O 1
ATOM 4457 N N . LEU A 1 559 ? 15.398 -13.906 -22.891 1 96.25 559 LEU A N 1
ATOM 4458 C CA . LEU A 1 559 ? 14.203 -14.453 -23.516 1 96.25 559 LEU A CA 1
ATOM 4459 C C . LEU A 1 559 ? 14.391 -14.586 -25.016 1 96.25 559 LEU A C 1
ATOM 4461 O O . LEU A 1 559 ? 14.852 -13.656 -25.672 1 96.25 559 LEU A O 1
ATOM 4465 N N . GLU A 1 560 ? 14.109 -15.734 -25.547 1 95.56 560 GLU A N 1
ATOM 4466 C CA . GLU A 1 560 ? 14.125 -16.062 -26.969 1 95.56 560 GLU A CA 1
ATOM 4467 C C . GLU A 1 560 ? 15.531 -15.953 -27.547 1 95.56 560 GLU A C 1
ATOM 4469 O O . GLU A 1 560 ? 15.719 -15.977 -28.766 1 95.56 560 GLU A O 1
ATOM 4474 N N . GLY A 1 561 ? 16.516 -15.852 -26.656 1 95.5 561 GLY A N 1
ATOM 4475 C CA . GLY A 1 561 ? 17.891 -15.703 -27.109 1 95.5 561 GLY A CA 1
ATOM 4476 C C . GLY A 1 561 ? 18.547 -17.031 -27.469 1 95.5 561 GLY A C 1
ATOM 4477 O O . GLY A 1 561 ? 17.969 -18.094 -27.25 1 95.5 561 GLY A O 1
ATOM 4478 N N . ARG A 1 562 ? 19.781 -16.844 -28.047 1 95.5 562 ARG A N 1
ATOM 4479 C CA . ARG A 1 562 ? 20.656 -17.953 -28.422 1 95.5 562 ARG A CA 1
ATOM 4480 C C . ARG A 1 562 ? 22.078 -17.719 -27.953 1 95.5 562 ARG A C 1
ATOM 4482 O O . ARG A 1 562 ? 22.469 -16.578 -27.688 1 95.5 562 ARG A O 1
ATOM 4489 N N . PRO A 1 563 ? 22.797 -18.875 -27.797 1 97.25 563 PRO A N 1
ATOM 4490 C CA . PRO A 1 563 ? 24.203 -18.688 -27.391 1 97.25 563 PRO A CA 1
ATOM 4491 C C . PRO A 1 563 ? 24.953 -17.719 -28.312 1 97.25 563 PRO A C 1
ATOM 4493 O O . PRO A 1 563 ? 25.766 -16.922 -27.844 1 97.25 563 PRO A O 1
ATOM 4496 N N . GLU A 1 564 ? 24.641 -17.672 -29.578 1 95.62 564 GLU A N 1
ATOM 4497 C CA . GLU A 1 564 ? 25.297 -16.812 -30.562 1 95.62 564 GLU A CA 1
ATOM 4498 C C . GLU A 1 564 ? 25.062 -15.336 -30.234 1 95.62 564 GLU A C 1
ATOM 4500 O O . GLU A 1 564 ? 25.906 -14.492 -30.562 1 95.62 564 GLU A O 1
ATOM 4505 N N . ASP A 1 565 ? 23.953 -15.102 -29.594 1 96.88 565 ASP A N 1
ATOM 4506 C CA . ASP A 1 565 ? 23.578 -13.719 -29.312 1 96.88 565 ASP A CA 1
ATOM 4507 C C . ASP A 1 565 ? 24.562 -13.078 -28.344 1 96.88 565 ASP A C 1
ATOM 4509 O O . ASP A 1 565 ? 24.875 -11.891 -28.453 1 96.88 565 ASP A O 1
ATOM 4513 N N . VAL A 1 566 ? 25.078 -13.859 -27.391 1 98 566 VAL A N 1
ATOM 4514 C CA . VAL A 1 566 ? 25.969 -13.281 -26.391 1 98 566 VAL A CA 1
ATOM 4515 C C . VAL A 1 566 ? 27.406 -13.297 -26.891 1 98 566 VAL A C 1
ATOM 4517 O O . VAL A 1 566 ? 28.312 -12.758 -26.25 1 98 566 VAL A O 1
ATOM 4520 N N . ILE A 1 567 ? 27.656 -13.867 -28.078 1 97.38 567 ILE A N 1
ATOM 4521 C CA . ILE A 1 567 ? 29 -14.039 -28.609 1 97.38 567 ILE A CA 1
ATOM 4522 C C . ILE A 1 567 ? 29.234 -13.031 -29.734 1 97.38 567 ILE A C 1
ATOM 4524 O O . ILE A 1 567 ? 30.344 -12.492 -29.875 1 97.38 567 ILE A O 1
ATOM 4528 N N . THR A 1 568 ? 28.234 -12.742 -30.516 1 95.19 568 THR A N 1
ATOM 4529 C CA . THR A 1 568 ? 28.406 -11.969 -31.75 1 95.19 568 THR A CA 1
ATOM 4530 C C . THR A 1 568 ? 28.812 -10.531 -31.438 1 95.19 568 THR A C 1
ATOM 4532 O O . THR A 1 568 ? 28.359 -9.961 -30.438 1 95.19 568 THR A O 1
ATOM 4535 N N . LYS A 1 569 ? 29.656 -10.008 -32.25 1 93.81 569 LYS A N 1
ATOM 4536 C CA . LYS A 1 569 ? 30.078 -8.617 -32.156 1 93.81 569 LYS A CA 1
ATOM 4537 C C . LYS A 1 569 ? 29.781 -7.867 -33.469 1 93.81 569 LYS A C 1
ATOM 4539 O O . LYS A 1 569 ? 30.375 -6.82 -33.719 1 93.81 569 LYS A O 1
ATOM 4544 N N . GLU A 1 570 ? 28.984 -8.453 -34.188 1 91.81 570 GLU A N 1
ATOM 4545 C CA . GLU A 1 570 ? 28.625 -7.824 -35.438 1 91.81 570 GLU A CA 1
ATOM 4546 C C . GLU A 1 570 ? 27.797 -6.566 -35.219 1 91.81 570 GLU A C 1
ATOM 4548 O O . GLU A 1 570 ? 26.641 -6.645 -34.781 1 91.81 570 GLU A O 1
ATOM 4553 N N . PRO A 1 571 ? 28.297 -5.488 -35.656 1 89.81 571 PRO A N 1
ATOM 4554 C CA . PRO A 1 571 ? 27.547 -4.242 -35.438 1 89.81 571 PRO A CA 1
ATOM 4555 C C . PRO A 1 571 ? 26.219 -4.207 -36.188 1 89.81 571 PRO A C 1
ATOM 4557 O O . PRO A 1 571 ? 26.125 -4.742 -37.281 1 89.81 571 PRO A O 1
ATOM 4560 N N . GLY A 1 572 ? 25.234 -3.539 -35.688 1 89.06 572 GLY A N 1
ATOM 4561 C CA . GLY A 1 572 ? 23.953 -3.354 -36.375 1 89.06 572 GLY A CA 1
ATOM 4562 C C . GLY A 1 572 ? 22.969 -4.469 -36.094 1 89.06 572 GLY A C 1
ATOM 4563 O O . GLY A 1 572 ? 21.781 -4.352 -36.406 1 89.06 572 GLY A O 1
ATOM 4564 N N . THR A 1 573 ? 23.5 -5.582 -35.469 1 89.88 573 THR A N 1
ATOM 4565 C CA . THR A 1 573 ? 22.578 -6.641 -35.094 1 89.88 573 THR A CA 1
ATOM 4566 C C . THR A 1 573 ? 21.906 -6.32 -33.781 1 89.88 573 THR A C 1
ATOM 4568 O O . THR A 1 573 ? 22.484 -5.641 -32.938 1 89.88 573 THR A O 1
ATOM 4571 N N . ARG A 1 574 ? 20.672 -6.742 -33.688 1 90.25 574 ARG A N 1
ATOM 4572 C CA . ARG A 1 574 ? 19.953 -6.555 -32.438 1 90.25 574 ARG A CA 1
ATOM 4573 C C . ARG A 1 574 ? 20.703 -7.176 -31.266 1 90.25 574 ARG A C 1
ATOM 4575 O O . ARG A 1 574 ? 20.734 -6.609 -30.172 1 90.25 574 ARG A O 1
ATOM 4582 N N . ALA A 1 575 ? 21.281 -8.312 -31.5 1 93.44 575 ALA A N 1
ATOM 4583 C CA . ALA A 1 575 ? 22.016 -9.016 -30.453 1 93.44 575 ALA A CA 1
ATOM 4584 C C . ALA A 1 575 ? 23.188 -8.18 -29.953 1 93.44 575 ALA A C 1
ATOM 4586 O O . ALA A 1 575 ? 23.406 -8.086 -28.75 1 93.44 575 ALA A O 1
ATOM 4587 N N . TYR A 1 576 ? 23.891 -7.617 -30.828 1 94.19 576 TYR A N 1
ATOM 4588 C CA . TYR A 1 576 ? 25.031 -6.812 -30.422 1 94.19 576 TYR A CA 1
ATOM 4589 C C . TYR A 1 576 ? 24.594 -5.57 -29.656 1 94.19 576 TYR A C 1
ATOM 4591 O O . TYR A 1 576 ? 25.266 -5.129 -28.719 1 94.19 576 TYR A O 1
ATOM 4599 N N . GLU A 1 577 ? 23.531 -5.023 -30.062 1 94.06 577 GLU A N 1
ATOM 4600 C CA . GLU A 1 577 ? 23.031 -3.826 -29.406 1 94.06 577 GLU A CA 1
ATOM 4601 C C . GLU A 1 577 ? 22.656 -4.117 -27.953 1 94.06 577 GLU A C 1
ATOM 4603 O O . GLU A 1 577 ? 22.781 -3.242 -27.094 1 94.06 577 GLU A O 1
ATOM 4608 N N . VAL A 1 578 ? 22.297 -5.312 -27.672 1 96.38 578 VAL A N 1
ATOM 4609 C CA . VAL A 1 578 ? 21.781 -5.684 -26.344 1 96.38 578 VAL A CA 1
ATOM 4610 C C . VAL A 1 578 ? 22.906 -6.348 -25.547 1 96.38 578 VAL A C 1
ATOM 4612 O O . VAL A 1 578 ? 23.141 -5.984 -24.391 1 96.38 578 VAL A O 1
ATOM 4615 N N . TYR A 1 579 ? 23.656 -7.297 -26.172 1 97.62 579 TYR A N 1
ATOM 4616 C CA . TYR A 1 579 ? 24.578 -8.148 -25.422 1 97.62 579 TYR A CA 1
ATOM 4617 C C . TYR A 1 579 ? 26.016 -7.676 -25.594 1 97.62 579 TYR A C 1
ATOM 4619 O O . TYR A 1 579 ? 26.906 -8.055 -24.812 1 97.62 579 TYR A O 1
ATOM 4627 N N . GLU A 1 580 ? 26.359 -6.996 -26.594 1 95.19 580 GLU A N 1
ATOM 4628 C CA . GLU A 1 580 ? 27.656 -6.41 -26.875 1 95.19 580 GLU A CA 1
ATOM 4629 C C . GLU A 1 580 ? 28.75 -7.477 -26.891 1 95.19 580 GLU A C 1
ATOM 4631 O O . GLU A 1 580 ? 29.891 -7.219 -26.484 1 95.19 580 GLU A O 1
ATOM 4636 N N . GLY A 1 581 ? 28.344 -8.695 -27.203 1 97.56 581 GLY A N 1
ATOM 4637 C CA . GLY A 1 581 ? 29.312 -9.781 -27.297 1 97.56 581 GLY A CA 1
ATOM 4638 C C . GLY A 1 581 ? 30.094 -10.008 -26.016 1 97.56 581 GLY A C 1
ATOM 4639 O O . GLY A 1 581 ? 31.297 -10.219 -26.047 1 97.56 581 GLY A O 1
ATOM 4640 N N . PHE A 1 582 ? 29.422 -9.93 -24.891 1 98.06 582 PHE A N 1
ATOM 4641 C CA . PHE A 1 582 ? 30.141 -9.945 -23.625 1 98.06 582 PHE A CA 1
ATOM 4642 C C . PHE A 1 582 ? 30.828 -11.289 -23.406 1 98.06 582 PHE A C 1
ATOM 4644 O O . PHE A 1 582 ? 31.875 -11.359 -22.75 1 98.06 582 PHE A O 1
ATOM 4651 N N . ALA A 1 583 ? 30.344 -12.422 -24 1 98.56 583 ALA A N 1
ATOM 4652 C CA . ALA A 1 583 ? 31.016 -13.711 -23.875 1 98.56 583 ALA A CA 1
ATOM 4653 C C . ALA A 1 583 ? 32.312 -13.727 -24.656 1 98.56 583 ALA A C 1
ATOM 4655 O O . ALA A 1 583 ? 33.344 -14.195 -24.141 1 98.56 583 ALA A O 1
ATOM 4656 N N . SER A 1 584 ? 32.344 -13.234 -25.875 1 97.88 584 SER A N 1
ATOM 4657 C CA . SER A 1 584 ? 33.531 -13.203 -26.688 1 97.88 584 SER A CA 1
ATOM 4658 C C . SER A 1 584 ? 34.562 -12.195 -26.141 1 97.88 584 SER A C 1
ATOM 4660 O O . SER A 1 584 ? 35.75 -12.43 -26.203 1 97.88 584 SER A O 1
ATOM 4662 N N . THR A 1 585 ? 34.031 -11.086 -25.609 1 98 585 THR A N 1
ATOM 4663 C CA . THR A 1 585 ? 34.906 -10.102 -25.016 1 98 585 THR A CA 1
ATOM 4664 C C . THR A 1 585 ? 35.656 -10.695 -23.812 1 98 585 THR A C 1
ATOM 4666 O O . THR A 1 585 ? 36.844 -10.477 -23.641 1 98 585 THR A O 1
ATOM 4669 N N . LEU A 1 586 ? 34.938 -11.406 -23 1 98.5 586 LEU A N 1
ATOM 4670 C CA . LEU A 1 586 ? 35.562 -12.062 -21.844 1 98.5 586 LEU A CA 1
ATOM 4671 C C . LEU A 1 586 ? 36.562 -13.117 -22.312 1 98.5 586 LEU A C 1
ATOM 4673 O O . LEU A 1 586 ? 37.625 -13.281 -21.703 1 98.5 586 LEU A O 1
ATOM 4677 N N . ALA A 1 587 ? 36.25 -13.859 -23.359 1 98.06 587 ALA A N 1
ATOM 4678 C CA . ALA A 1 587 ? 37.156 -14.836 -23.906 1 98.06 587 ALA A CA 1
ATOM 4679 C C . ALA A 1 587 ? 38.469 -14.172 -24.391 1 98.06 587 ALA A C 1
ATOM 4681 O O . ALA A 1 587 ? 39.562 -14.703 -24.203 1 98.06 587 ALA A O 1
ATOM 4682 N N . GLU A 1 588 ? 38.344 -13.031 -25 1 97.38 588 GLU A N 1
ATOM 4683 C CA . GLU A 1 588 ? 39.5 -12.266 -25.484 1 97.38 588 GLU A CA 1
ATOM 4684 C C . GLU A 1 588 ? 40.344 -11.773 -24.312 1 97.38 588 GLU A C 1
ATOM 4686 O O . GLU A 1 588 ? 41.562 -11.57 -24.469 1 97.38 588 GLU A O 1
ATOM 4691 N N . LYS A 1 589 ? 39.688 -11.656 -23.188 1 96.81 589 LYS A N 1
ATOM 4692 C CA . LYS A 1 589 ? 40.406 -11.219 -22 1 96.81 589 LYS A CA 1
ATOM 4693 C C . LYS A 1 589 ? 41.062 -12.391 -21.297 1 96.81 589 LYS A C 1
ATOM 4695 O O . LYS A 1 589 ? 41.75 -12.211 -20.281 1 96.81 589 LYS A O 1
ATOM 4700 N N . GLY A 1 590 ? 40.844 -13.617 -21.781 1 96.19 590 GLY A N 1
ATOM 4701 C CA . GLY A 1 590 ? 41.594 -14.758 -21.266 1 96.19 590 GLY A CA 1
ATOM 4702 C C . GLY A 1 590 ? 40.719 -15.734 -20.484 1 96.19 590 GLY A C 1
ATOM 4703 O O . GLY A 1 590 ? 41.219 -16.766 -20.031 1 96.19 590 GLY A O 1
ATOM 4704 N N . TYR A 1 591 ? 39.469 -15.461 -20.359 1 98.19 591 TYR A N 1
ATOM 4705 C CA . TYR A 1 591 ? 38.562 -16.391 -19.703 1 98.19 591 TYR A CA 1
ATOM 4706 C C . TYR A 1 591 ? 38.062 -17.438 -20.672 1 98.19 591 TYR A C 1
ATOM 4708 O O . TYR A 1 591 ? 37.875 -17.156 -21.859 1 98.19 591 TYR A O 1
ATOM 4716 N N . VAL A 1 592 ? 37.906 -18.672 -20.219 1 98.19 592 VAL A N 1
ATOM 4717 C CA . VAL A 1 592 ? 37 -19.562 -20.953 1 98.19 592 VAL A CA 1
ATOM 4718 C C . VAL A 1 592 ? 35.562 -19.125 -20.75 1 98.19 592 VAL A C 1
ATOM 4720 O O . VAL A 1 592 ? 35.188 -18.656 -19.672 1 98.19 592 VAL A O 1
ATOM 4723 N N . THR A 1 593 ? 34.75 -19.156 -21.797 1 98.75 593 THR A N 1
ATOM 4724 C CA . THR A 1 593 ? 33.344 -18.828 -21.609 1 98.75 593 THR A CA 1
ATOM 4725 C C . THR A 1 593 ? 32.469 -19.922 -22.156 1 98.75 593 THR A C 1
ATOM 4727 O O . THR A 1 593 ? 32.812 -20.594 -23.125 1 98.75 593 THR A O 1
ATOM 4730 N N . PHE A 1 594 ? 31.422 -20.219 -21.531 1 98.81 594 PHE A N 1
ATOM 4731 C CA . PHE A 1 594 ? 30.391 -21.141 -21.984 1 98.81 594 PHE A CA 1
ATOM 4732 C C . PHE A 1 594 ? 29.031 -20.453 -22.047 1 98.81 594 PHE A C 1
ATOM 4734 O O . PHE A 1 594 ? 28.562 -19.875 -21.062 1 98.81 594 PHE A O 1
ATOM 4741 N N . ALA A 1 595 ? 28.391 -20.438 -23.172 1 98.75 595 ALA A N 1
ATOM 4742 C CA . ALA A 1 595 ? 27.078 -19.859 -23.359 1 98.75 595 ALA A CA 1
ATOM 4743 C C . ALA A 1 595 ? 26.016 -20.938 -23.547 1 98.75 595 ALA A C 1
ATOM 4745 O O . ALA A 1 595 ? 25.766 -21.391 -24.656 1 98.75 595 ALA A O 1
ATOM 4746 N N . PRO A 1 596 ? 25.359 -21.281 -22.5 1 98.56 596 PRO A N 1
ATOM 4747 C CA . PRO A 1 596 ? 24.344 -22.328 -22.625 1 98.56 596 PRO A CA 1
ATOM 4748 C C . PRO A 1 596 ? 23.062 -21.812 -23.266 1 98.56 596 PRO A C 1
ATOM 4750 O O . PRO A 1 596 ? 22.688 -20.656 -23.094 1 98.56 596 PRO A O 1
ATOM 4753 N N . GLN A 1 597 ? 22.422 -22.719 -23.969 1 97.5 597 GLN A N 1
ATOM 4754 C CA . GLN A 1 597 ? 21.078 -22.438 -24.469 1 97.5 597 GLN A CA 1
ATOM 4755 C C . GLN A 1 597 ? 20.047 -22.578 -23.359 1 97.5 597 GLN A C 1
ATOM 4757 O O . GLN A 1 597 ? 19.938 -23.641 -22.734 1 97.5 597 GLN A O 1
ATOM 4762 N N . GLY A 1 598 ? 19.297 -21.469 -23.094 1 95.81 598 GLY A N 1
ATOM 4763 C CA . GLY A 1 598 ? 18.203 -21.547 -22.141 1 95.81 598 GLY A CA 1
ATOM 4764 C C . GLY A 1 598 ? 16.953 -22.203 -22.703 1 95.81 598 GLY A C 1
ATOM 4765 O O . GLY A 1 598 ? 16.828 -22.359 -23.922 1 95.81 598 GLY A O 1
ATOM 4766 N N . LEU A 1 599 ? 16.031 -22.531 -21.859 1 96.56 599 LEU A N 1
ATOM 4767 C CA . LEU A 1 599 ? 14.805 -23.203 -22.281 1 96.56 599 LEU A CA 1
ATOM 4768 C C . LEU A 1 599 ? 13.758 -22.188 -22.719 1 96.56 599 LEU A C 1
ATOM 4770 O O . LEU A 1 599 ? 12.695 -22.562 -23.219 1 96.56 599 LEU A O 1
ATOM 4774 N N . PHE A 1 600 ? 13.977 -20.891 -22.578 1 95.62 600 PHE A N 1
ATOM 4775 C CA . PHE A 1 600 ? 13 -19.859 -22.859 1 95.62 600 PHE A CA 1
ATOM 4776 C C . PHE A 1 600 ? 13.008 -19.484 -24.344 1 95.62 600 PHE A C 1
ATOM 4778 O O . PHE A 1 600 ? 13.219 -18.312 -24.688 1 95.62 600 PHE A O 1
ATOM 4785 N N . ARG A 1 601 ? 12.68 -20.422 -25.172 1 93.69 601 ARG A N 1
ATOM 4786 C CA . ARG A 1 601 ? 12.633 -20.297 -26.625 1 93.69 601 ARG A CA 1
ATOM 4787 C C . ARG A 1 601 ? 11.344 -20.891 -27.203 1 93.69 601 ARG A C 1
ATOM 4789 O O . ARG A 1 601 ? 10.891 -21.938 -26.75 1 93.69 601 ARG A O 1
ATOM 4796 N N . GLY A 1 602 ? 10.758 -20.172 -28.141 1 93.62 602 GLY A N 1
ATOM 4797 C CA . GLY A 1 602 ? 9.609 -20.703 -28.844 1 93.62 602 GLY A CA 1
ATOM 4798 C C . GLY A 1 602 ? 8.289 -20.141 -28.359 1 93.62 602 GLY A C 1
ATOM 4799 O O . GLY A 1 602 ? 7.25 -20.797 -28.453 1 93.62 602 GLY A O 1
ATOM 4800 N N . GLU A 1 603 ? 8.32 -19 -27.734 1 92.81 603 GLU A N 1
ATOM 4801 C CA . GLU A 1 603 ? 7.148 -18.234 -27.312 1 92.81 603 GLU A CA 1
ATOM 4802 C C . GLU A 1 603 ? 6.227 -19.094 -26.453 1 92.81 603 GLU A C 1
ATOM 4804 O O . GLU A 1 603 ? 6.57 -19.453 -25.312 1 92.81 603 GLU A O 1
ATOM 4809 N N . GLU A 1 604 ? 5.207 -19.656 -27.125 1 92.56 604 GLU A N 1
ATOM 4810 C CA . GLU A 1 604 ? 4.219 -20.422 -26.375 1 92.56 604 GLU A CA 1
ATOM 4811 C C . GLU A 1 604 ? 4.758 -21.797 -25.984 1 92.56 604 GLU A C 1
ATOM 4813 O O . GLU A 1 604 ? 4.418 -22.328 -24.922 1 92.56 604 GLU A O 1
ATOM 4818 N N . ASN A 1 605 ? 5.562 -22.312 -26.781 1 93.94 605 ASN A N 1
ATOM 4819 C CA . ASN A 1 605 ? 6.035 -23.688 -26.594 1 93.94 605 ASN A CA 1
ATOM 4820 C C . ASN A 1 605 ? 6.777 -23.844 -25.266 1 93.94 605 ASN A C 1
ATOM 4822 O O . ASN A 1 605 ? 6.562 -24.812 -24.547 1 93.94 605 ASN A O 1
ATOM 4826 N N . PHE A 1 606 ? 7.664 -22.984 -24.922 1 95.12 606 PHE A N 1
ATOM 4827 C CA . PHE A 1 606 ? 8.383 -23.141 -23.672 1 95.12 606 PHE A CA 1
ATOM 4828 C C . PHE A 1 606 ? 7.5 -22.781 -22.484 1 95.12 606 PHE A C 1
ATOM 4830 O O . PHE A 1 606 ? 7.695 -23.297 -21.375 1 95.12 606 PHE A O 1
ATOM 4837 N N . ARG A 1 607 ? 6.535 -21.891 -22.703 1 95.62 607 ARG A N 1
ATOM 4838 C CA . ARG A 1 607 ? 5.641 -21.5 -21.625 1 95.62 607 ARG A CA 1
ATOM 4839 C C . ARG A 1 607 ? 4.762 -22.672 -21.188 1 95.62 607 ARG A C 1
ATOM 4841 O O . ARG A 1 607 ? 4.418 -22.797 -20.016 1 95.62 607 ARG A O 1
ATOM 4848 N N . LEU A 1 608 ? 4.469 -23.5 -22.125 1 95.81 608 LEU A N 1
ATOM 4849 C CA . LEU A 1 608 ? 3.666 -24.688 -21.844 1 95.81 608 LEU A CA 1
ATOM 4850 C C . LEU A 1 608 ? 4.402 -25.641 -20.906 1 95.81 608 LEU A C 1
ATOM 4852 O O . LEU A 1 608 ? 3.779 -26.453 -20.219 1 95.81 608 LEU A O 1
ATOM 4856 N N . ILE A 1 609 ? 5.762 -25.578 -20.906 1 96.31 609 ILE A N 1
ATOM 4857 C CA . ILE A 1 609 ? 6.531 -26.375 -19.953 1 96.31 609 ILE A CA 1
ATOM 4858 C C . ILE A 1 609 ? 6.082 -26.078 -18.531 1 96.31 609 ILE A C 1
ATOM 4860 O O . ILE A 1 609 ? 5.871 -26.984 -17.734 1 96.31 609 ILE A O 1
ATOM 4864 N N . GLN A 1 610 ? 5.922 -24.828 -18.297 1 94.69 610 GLN A N 1
ATOM 4865 C CA . GLN A 1 610 ? 5.484 -24.422 -16.953 1 94.69 610 GLN A CA 1
ATOM 4866 C C . GLN A 1 610 ? 4.082 -24.938 -16.656 1 94.69 610 GLN A C 1
ATOM 4868 O O . GLN A 1 610 ? 3.801 -25.359 -15.531 1 94.69 610 GLN A O 1
ATOM 4873 N N . ARG A 1 611 ? 3.186 -24.938 -17.625 1 96.31 611 ARG A N 1
ATOM 4874 C CA . ARG A 1 611 ? 1.81 -25.391 -17.469 1 96.31 611 ARG A CA 1
ATOM 4875 C C . ARG A 1 611 ? 1.769 -26.875 -17.109 1 96.31 611 ARG A C 1
ATOM 4877 O O . ARG A 1 611 ? 0.93 -27.312 -16.312 1 96.31 611 ARG A O 1
ATOM 4884 N N . LYS A 1 612 ? 2.639 -27.609 -17.75 1 97.31 612 LYS A N 1
ATOM 4885 C CA . LYS A 1 612 ? 2.699 -29.047 -17.516 1 97.31 612 LYS A CA 1
ATOM 4886 C C . LYS A 1 612 ? 3.436 -29.359 -16.219 1 97.31 612 LYS A C 1
ATOM 4888 O O . LYS A 1 612 ? 3.107 -30.312 -15.523 1 97.31 612 LYS A O 1
ATOM 4893 N N . ALA A 1 613 ? 4.43 -28.562 -15.891 1 97.88 613 ALA A N 1
ATOM 4894 C CA . ALA A 1 613 ? 5.305 -28.812 -14.75 1 97.88 613 ALA A CA 1
ATOM 4895 C C . ALA A 1 613 ? 4.609 -28.469 -13.438 1 97.88 613 ALA A C 1
ATOM 4897 O O . ALA A 1 613 ? 4.738 -29.188 -12.445 1 97.88 613 ALA A O 1
ATOM 4898 N N . ASN A 1 614 ? 3.828 -27.391 -13.344 1 97.62 614 ASN A N 1
ATOM 4899 C CA . ASN A 1 614 ? 3.285 -26.859 -12.102 1 97.62 614 ASN A CA 1
ATOM 4900 C C . ASN A 1 614 ? 2.395 -27.875 -11.391 1 97.62 614 ASN A C 1
ATOM 4902 O O . ASN A 1 614 ? 2.512 -28.078 -10.18 1 97.62 614 ASN A O 1
ATOM 4906 N N . PRO A 1 615 ? 1.498 -28.562 -12.078 1 97.38 615 PRO A N 1
ATOM 4907 C CA . PRO A 1 615 ? 0.66 -29.531 -11.375 1 97.38 615 PRO A CA 1
ATOM 4908 C C . PRO A 1 615 ? 1.472 -30.656 -10.742 1 97.38 615 PRO A C 1
ATOM 4910 O O . PRO A 1 615 ? 0.976 -31.359 -9.852 1 97.38 615 PRO A O 1
ATOM 4913 N N . LEU A 1 616 ? 2.717 -30.859 -11.211 1 96.69 616 LEU A N 1
ATOM 4914 C CA . LEU A 1 616 ? 3.605 -31.875 -10.656 1 96.69 616 LEU A CA 1
ATOM 4915 C C . LEU A 1 616 ? 4.5 -31.281 -9.57 1 96.69 616 LEU A C 1
ATOM 4917 O O . LEU A 1 616 ? 5.379 -31.969 -9.047 1 96.69 616 LEU A O 1
ATOM 4921 N N . GLY A 1 617 ? 4.309 -29.984 -9.227 1 96.88 617 GLY A N 1
ATOM 4922 C CA . GLY A 1 617 ? 5.16 -29.312 -8.258 1 96.88 617 GLY A CA 1
ATOM 4923 C C . GLY A 1 617 ? 6.527 -28.953 -8.805 1 96.88 617 GLY A C 1
ATOM 4924 O O . GLY A 1 617 ? 7.5 -28.859 -8.055 1 96.88 617 GLY A O 1
ATOM 4925 N N . LEU A 1 618 ? 6.625 -28.844 -10.086 1 97.44 618 LEU A N 1
ATOM 4926 C CA . LEU A 1 618 ? 7.855 -28.469 -10.766 1 97.44 618 LEU A CA 1
ATOM 4927 C C . LEU A 1 618 ? 7.691 -27.141 -11.492 1 97.44 618 LEU A C 1
ATOM 4929 O O . LEU A 1 618 ? 6.582 -26.594 -11.57 1 97.44 618 LEU A O 1
ATOM 4933 N N . SER A 1 619 ? 8.742 -26.547 -11.961 1 97.12 619 SER A N 1
ATOM 4934 C CA . SER A 1 619 ? 8.766 -25.297 -12.719 1 97.12 619 SER A CA 1
ATOM 4935 C C . SER A 1 619 ? 9.812 -25.359 -13.836 1 97.12 619 SER A C 1
ATOM 4937 O O . SER A 1 619 ? 10.539 -26.344 -13.961 1 97.12 619 SER A O 1
ATOM 4939 N N . LEU A 1 620 ? 9.773 -24.344 -14.625 1 96.56 620 LEU A N 1
ATOM 4940 C CA . LEU A 1 620 ? 10.797 -24.219 -15.656 1 96.56 620 LEU A CA 1
ATOM 4941 C C . LEU A 1 620 ? 12.195 -24.297 -15.062 1 96.56 620 LEU A C 1
ATOM 4943 O O . LEU A 1 620 ? 13.086 -24.938 -15.633 1 96.56 620 LEU A O 1
ATOM 4947 N N . TYR A 1 621 ? 12.375 -23.734 -13.914 1 97.5 621 TYR A N 1
ATOM 4948 C CA . TYR A 1 621 ? 13.695 -23.672 -13.297 1 97.5 621 TYR A CA 1
ATOM 4949 C C . TYR A 1 621 ? 14.039 -24.984 -12.617 1 97.5 621 TYR A C 1
ATOM 4951 O O . TYR A 1 621 ? 15.203 -25.219 -12.266 1 97.5 621 TYR A O 1
ATOM 4959 N N . SER A 1 622 ? 13.062 -25.891 -12.469 1 97.81 622 SER A N 1
ATOM 4960 C CA . SER A 1 622 ? 13.414 -27.234 -12.062 1 97.81 622 SER A CA 1
ATOM 4961 C C . SER A 1 622 ? 14.375 -27.891 -13.055 1 97.81 622 SER A C 1
ATOM 4963 O O . SER A 1 622 ? 15.359 -28.516 -12.656 1 97.81 622 SER A O 1
ATOM 4965 N N . PHE A 1 623 ? 14.133 -27.672 -14.258 1 97.88 623 PHE A N 1
ATOM 4966 C CA . PHE A 1 623 ? 14.922 -28.266 -15.328 1 97.88 623 PHE A CA 1
ATOM 4967 C C . PHE A 1 623 ? 16.219 -27.5 -15.547 1 97.88 623 PHE A C 1
ATOM 4969 O O . PHE A 1 623 ? 17.281 -28.094 -15.727 1 97.88 623 PHE A O 1
ATOM 4976 N N . MET A 1 624 ? 16.109 -26.219 -15.5 1 97.81 624 MET A N 1
ATOM 4977 C CA . MET A 1 624 ? 17.281 -25.406 -15.766 1 97.81 624 MET A CA 1
ATOM 4978 C C . MET A 1 624 ? 18.344 -25.594 -14.68 1 97.81 624 MET A C 1
ATOM 4980 O O . MET A 1 624 ? 19.531 -25.562 -14.969 1 97.81 624 MET A O 1
ATOM 4984 N N . VAL A 1 625 ? 17.938 -25.734 -13.461 1 98.12 625 VAL A N 1
ATOM 4985 C CA . VAL A 1 625 ? 18.875 -25.969 -12.383 1 98.12 625 VAL A CA 1
ATOM 4986 C C . VAL A 1 625 ? 19.625 -27.281 -12.625 1 98.12 625 VAL A C 1
ATOM 4988 O O . VAL A 1 625 ? 20.844 -27.359 -12.461 1 98.12 625 VAL A O 1
ATOM 4991 N N . GLY A 1 626 ? 18.875 -28.344 -13.016 1 97.94 626 GLY A N 1
ATOM 4992 C CA . GLY A 1 626 ? 19.531 -29.609 -13.352 1 97.94 626 GLY A CA 1
ATOM 4993 C C . GLY A 1 626 ? 20.484 -29.484 -14.516 1 97.94 626 GLY A C 1
ATOM 4994 O O . GLY A 1 626 ? 21.547 -30.109 -14.516 1 97.94 626 GLY A O 1
ATOM 4995 N N . GLN A 1 627 ? 20.141 -28.75 -15.477 1 98.31 627 GLN A N 1
ATOM 4996 C CA . GLN A 1 627 ? 21.016 -28.5 -16.609 1 98.31 627 GLN A CA 1
ATOM 4997 C C . GLN A 1 627 ? 22.312 -27.812 -16.156 1 98.31 627 GLN A C 1
ATOM 4999 O O . GLN A 1 627 ? 23.406 -28.172 -16.594 1 98.31 627 GLN A O 1
ATOM 5004 N N . HIS A 1 628 ? 22.188 -26.859 -15.281 1 98.62 628 HIS A N 1
ATOM 5005 C CA . HIS A 1 628 ? 23.359 -26.125 -14.812 1 98.62 628 HIS A CA 1
ATOM 5006 C C . HIS A 1 628 ? 24.188 -26.984 -13.867 1 98.62 628 HIS A C 1
ATOM 5008 O O . HIS A 1 628 ? 25.406 -26.828 -13.805 1 98.62 628 HIS A O 1
ATOM 5014 N N . GLN A 1 629 ? 23.562 -27.875 -13.102 1 98.38 629 GLN A N 1
ATOM 5015 C CA . GLN A 1 629 ? 24.344 -28.844 -12.359 1 98.38 629 GLN A CA 1
ATOM 5016 C C . GLN A 1 629 ? 25.234 -29.656 -13.281 1 98.38 629 GLN A C 1
ATOM 5018 O O . GLN A 1 629 ? 26.422 -29.859 -12.992 1 98.38 629 GLN A O 1
ATOM 5023 N N . ARG A 1 630 ? 24.688 -30.109 -14.406 1 98.31 630 ARG A N 1
ATOM 5024 C CA . ARG A 1 630 ? 25.453 -30.859 -15.398 1 98.31 630 ARG A CA 1
ATOM 5025 C C . ARG A 1 630 ? 26.547 -30.016 -16.016 1 98.31 630 ARG A C 1
ATOM 5027 O O . ARG A 1 630 ? 27.656 -30.484 -16.25 1 98.31 630 ARG A O 1
ATOM 5034 N N . ILE A 1 631 ? 26.219 -28.766 -16.281 1 98.56 631 ILE A N 1
ATOM 5035 C CA . ILE A 1 631 ? 27.172 -27.844 -16.906 1 98.56 631 ILE A CA 1
ATOM 5036 C C . ILE A 1 631 ? 28.391 -27.672 -16 1 98.56 631 ILE A C 1
ATOM 5038 O O . ILE A 1 631 ? 29.516 -27.844 -16.438 1 98.56 631 ILE A O 1
ATOM 5042 N N . VAL A 1 632 ? 28.172 -27.312 -14.727 1 98.44 632 VAL A N 1
ATOM 5043 C CA . VAL A 1 632 ? 29.297 -27.047 -13.836 1 98.44 632 VAL A CA 1
ATOM 5044 C C . VAL A 1 632 ? 30.094 -28.328 -13.586 1 98.44 632 VAL A C 1
ATOM 5046 O O . VAL A 1 632 ? 31.312 -28.297 -13.43 1 98.44 632 VAL A O 1
ATOM 5049 N N . GLU A 1 633 ? 29.391 -29.438 -13.562 1 97.81 633 GLU A N 1
ATOM 5050 C CA . GLU A 1 633 ? 30.062 -30.734 -13.445 1 97.81 633 GLU A CA 1
ATOM 5051 C C . GLU A 1 633 ? 31.016 -30.969 -14.617 1 97.81 633 GLU A C 1
ATOM 5053 O O . GLU A 1 633 ? 32.188 -31.266 -14.43 1 97.81 633 GLU A O 1
ATOM 5058 N N . TRP A 1 634 ? 30.5 -30.844 -15.766 1 97.94 634 TRP A N 1
ATOM 5059 C CA . TRP A 1 634 ? 31.266 -31.125 -16.969 1 97.94 634 TRP A CA 1
ATOM 5060 C C . TRP A 1 634 ? 32.406 -30.125 -17.125 1 97.94 634 TRP A C 1
ATOM 5062 O O . TRP A 1 634 ? 33.531 -30.5 -17.469 1 97.94 634 TRP A O 1
ATOM 5072 N N . LEU A 1 635 ? 32.125 -28.812 -16.906 1 97.94 635 LEU A N 1
ATOM 5073 C CA . LEU A 1 635 ? 33.156 -27.797 -16.969 1 97.94 635 LEU A CA 1
ATOM 5074 C C . LEU A 1 635 ? 34.281 -28.094 -15.977 1 97.94 635 LEU A C 1
ATOM 5076 O O . LEU A 1 635 ? 35.469 -27.984 -16.312 1 97.94 635 LEU A O 1
ATOM 5080 N N . GLY A 1 636 ? 33.906 -28.484 -14.812 1 96.31 636 GLY A N 1
ATOM 5081 C CA . GLY A 1 636 ? 34.875 -28.75 -13.766 1 96.31 636 GLY A CA 1
ATOM 5082 C C . GLY A 1 636 ? 35.781 -29.953 -14.078 1 96.31 636 GLY A C 1
ATOM 5083 O O . GLY A 1 636 ? 36.844 -30.109 -13.484 1 96.31 636 GLY A O 1
ATOM 5084 N N . GLU A 1 637 ? 35.375 -30.781 -15.008 1 95.06 637 GLU A N 1
ATOM 5085 C CA . GLU A 1 637 ? 36.125 -31.984 -15.375 1 95.06 637 GLU A CA 1
ATOM 5086 C C . GLU A 1 637 ? 37.125 -31.703 -16.484 1 95.06 637 GLU A C 1
ATOM 5088 O O . GLU A 1 637 ? 38 -32.5 -16.75 1 95.06 637 GLU A O 1
ATOM 5093 N N . GLN A 1 638 ? 37 -30.516 -17.047 1 94.81 638 GLN A N 1
ATOM 5094 C CA . GLN A 1 638 ? 37.969 -30.172 -18.078 1 94.81 638 GLN A CA 1
ATOM 5095 C C . GLN A 1 638 ? 39.312 -29.828 -17.484 1 94.81 638 GLN A C 1
ATOM 5097 O O . GLN A 1 638 ? 39.406 -29.062 -16.516 1 94.81 638 GLN A O 1
ATOM 5102 N N . SER A 1 639 ? 40.406 -30.297 -18.047 1 93.94 639 SER A N 1
ATOM 5103 C CA . SER A 1 639 ? 41.719 -30.156 -17.469 1 93.94 639 SER A CA 1
ATOM 5104 C C . SER A 1 639 ? 42.188 -28.703 -17.516 1 93.94 639 SER A C 1
ATOM 5106 O O . SER A 1 639 ? 43.031 -28.297 -16.719 1 93.94 639 SER A O 1
ATOM 5108 N N . TYR A 1 640 ? 41.656 -27.922 -18.422 1 94.81 640 TYR A N 1
ATOM 5109 C CA . TYR A 1 640 ? 42.125 -26.547 -18.609 1 94.81 640 TYR A CA 1
ATOM 5110 C C . TYR A 1 640 ? 41.219 -25.562 -17.875 1 94.81 640 TYR A C 1
ATOM 5112 O O . TYR A 1 640 ? 41.344 -24.359 -18.016 1 94.81 640 TYR A O 1
ATOM 5120 N N . ILE A 1 641 ? 40.25 -26.031 -17.094 1 96.88 641 ILE A N 1
ATOM 5121 C CA . ILE A 1 641 ? 39.312 -25.172 -16.359 1 96.88 641 ILE A CA 1
ATOM 5122 C C . ILE A 1 641 ? 39.531 -25.375 -14.867 1 96.88 641 ILE A C 1
ATOM 5124 O O . ILE A 1 641 ? 39.688 -26.5 -14.398 1 96.88 641 ILE A O 1
ATOM 5128 N N . ASP A 1 642 ? 39.625 -24.281 -14.133 1 96.81 642 ASP A N 1
ATOM 5129 C CA . ASP A 1 642 ? 39.656 -24.312 -12.672 1 96.81 642 ASP A CA 1
ATOM 5130 C C . ASP A 1 642 ? 38.25 -24.453 -12.117 1 96.81 642 ASP A C 1
ATOM 5132 O O . ASP A 1 642 ? 37.438 -23.516 -12.148 1 96.81 642 ASP A O 1
ATOM 5136 N N . SER A 1 643 ? 37.938 -25.578 -11.531 1 96.44 643 SER A N 1
ATOM 5137 C CA . SER A 1 643 ? 36.594 -25.906 -11.102 1 96.44 643 SER A CA 1
ATOM 5138 C C . SER A 1 643 ? 36.156 -25.016 -9.945 1 96.44 643 SER A C 1
ATOM 5140 O O . SER A 1 643 ? 34.938 -24.922 -9.664 1 96.44 643 SER A O 1
ATOM 5142 N N . GLU A 1 644 ? 37 -24.312 -9.281 1 97.44 644 GLU A N 1
ATOM 5143 C CA . GLU A 1 644 ? 36.656 -23.453 -8.156 1 97.44 644 GLU A CA 1
ATOM 5144 C C . GLU A 1 644 ? 36.406 -22.016 -8.625 1 97.44 644 GLU A C 1
ATOM 5146 O O . GLU A 1 644 ? 36 -21.172 -7.836 1 97.44 644 GLU A O 1
ATOM 5151 N N . ARG A 1 645 ? 36.625 -21.766 -9.914 1 98.44 645 ARG A N 1
ATOM 5152 C CA . ARG A 1 645 ? 36.5 -20.422 -10.453 1 98.44 645 ARG A CA 1
ATOM 5153 C C . ARG A 1 645 ? 35.531 -20.406 -11.648 1 98.44 645 ARG A C 1
ATOM 5155 O O . ARG A 1 645 ? 35.906 -19.906 -12.719 1 98.44 645 ARG A O 1
ATOM 5162 N N . ILE A 1 646 ? 34.344 -20.859 -11.453 1 98.75 646 ILE A N 1
ATOM 5163 C CA . ILE A 1 646 ? 33.281 -20.797 -12.43 1 98.75 646 ILE A CA 1
ATOM 5164 C C . ILE A 1 646 ? 32.312 -19.656 -12.07 1 98.75 646 ILE A C 1
ATOM 5166 O O . ILE A 1 646 ? 31.688 -19.688 -11.016 1 98.75 646 ILE A O 1
ATOM 5170 N N . GLY A 1 647 ? 32.188 -18.656 -12.875 1 98.81 647 GLY A N 1
ATOM 5171 C CA . GLY A 1 647 ? 31.297 -17.531 -12.648 1 98.81 647 GLY A CA 1
ATOM 5172 C C . GLY A 1 647 ? 30.047 -17.594 -13.508 1 98.81 647 GLY A C 1
ATOM 5173 O O . GLY A 1 647 ? 30.016 -18.297 -14.523 1 98.81 647 GLY A O 1
ATOM 5174 N N . PHE A 1 648 ? 29.016 -16.922 -13.094 1 98.94 648 PHE A N 1
ATOM 5175 C CA . PHE A 1 648 ? 27.766 -16.812 -13.844 1 98.94 648 PHE A CA 1
ATOM 5176 C C . PHE A 1 648 ? 27.453 -15.359 -14.164 1 98.94 648 PHE A C 1
ATOM 5178 O O . PHE A 1 648 ? 27.516 -14.492 -13.281 1 98.94 648 PHE A O 1
ATOM 5185 N N . TYR A 1 649 ? 27.188 -15.016 -15.367 1 98.88 649 TYR A N 1
ATOM 5186 C CA . TYR A 1 649 ? 26.844 -13.688 -15.852 1 98.88 649 TYR A CA 1
ATOM 5187 C C . TYR A 1 649 ? 25.688 -13.75 -16.859 1 98.88 649 TYR A C 1
ATOM 5189 O O . TYR A 1 649 ? 25.844 -14.336 -17.938 1 98.88 649 TYR A O 1
ATOM 5197 N N . GLY A 1 650 ? 24.531 -13.211 -16.531 1 98.75 650 GLY A N 1
ATOM 5198 C CA . GLY A 1 650 ? 23.391 -13.312 -17.422 1 98.75 650 GLY A CA 1
ATOM 5199 C C . GLY A 1 650 ? 22.594 -12.031 -17.516 1 98.75 650 GLY A C 1
ATOM 5200 O O . GLY A 1 650 ? 22.531 -11.266 -16.547 1 98.75 650 GLY A O 1
ATOM 5201 N N . LEU A 1 651 ? 21.891 -11.766 -18.656 1 98.25 651 LEU A N 1
ATOM 5202 C CA . LEU A 1 651 ? 21.047 -10.602 -18.891 1 98.25 651 LEU A CA 1
ATOM 5203 C C . LEU A 1 651 ? 19.594 -11.008 -19.031 1 98.25 651 LEU A C 1
ATOM 5205 O O . LEU A 1 651 ? 19.266 -12.008 -19.672 1 98.25 651 LEU A O 1
ATOM 5209 N N . SER A 1 652 ? 18.609 -10.18 -18.516 1 97.75 652 SER A N 1
ATOM 5210 C CA . SER A 1 652 ? 17.172 -10.398 -18.656 1 97.75 652 SER A CA 1
ATOM 5211 C C . SER A 1 652 ? 16.766 -11.742 -18.062 1 97.75 652 SER A C 1
ATOM 5213 O O . SER A 1 652 ? 17.062 -12.039 -16.906 1 97.75 652 SER A O 1
ATOM 5215 N N . TYR A 1 653 ? 16.297 -12.703 -18.922 1 97.88 653 TYR A N 1
ATOM 5216 C CA . TYR A 1 653 ? 16.016 -14.039 -18.406 1 97.88 653 TYR A CA 1
ATOM 5217 C C . TYR A 1 653 ? 17.312 -14.719 -17.938 1 97.88 653 TYR A C 1
ATOM 5219 O O . TYR A 1 653 ? 17.281 -15.578 -17.062 1 97.88 653 TYR A O 1
ATOM 5227 N N . GLY A 1 654 ? 18.422 -14.328 -18.562 1 98.5 654 GLY A N 1
ATOM 5228 C CA . GLY A 1 654 ? 19.703 -14.734 -18.016 1 98.5 654 GLY A CA 1
ATOM 5229 C C . GLY A 1 654 ? 19.984 -14.156 -16.641 1 98.5 654 GLY A C 1
ATOM 5230 O O . GLY A 1 654 ? 20.609 -14.805 -15.805 1 98.5 654 GLY A O 1
ATOM 5231 N N . GLY A 1 655 ? 19.562 -12.875 -16.453 1 98.56 655 GLY A N 1
ATOM 5232 C CA . GLY A 1 655 ? 19.625 -12.289 -15.117 1 98.56 655 GLY A CA 1
ATOM 5233 C C . GLY A 1 655 ? 18.734 -12.984 -14.117 1 98.56 655 GLY A C 1
ATOM 5234 O O . GLY A 1 655 ? 19.109 -13.172 -12.961 1 98.56 655 GLY A O 1
ATOM 5235 N N . LYS A 1 656 ? 17.5 -13.375 -14.547 1 98.06 656 LYS A N 1
ATOM 5236 C CA . LYS A 1 656 ? 16.625 -14.188 -13.711 1 98.06 656 LYS A CA 1
ATOM 5237 C C . LYS A 1 656 ? 17.297 -15.492 -13.312 1 98.06 656 LYS A C 1
ATOM 5239 O O . LYS A 1 656 ? 17.188 -15.93 -12.164 1 98.06 656 LYS A O 1
ATOM 5244 N N . THR A 1 657 ? 18.016 -16.078 -14.227 1 98.69 657 THR A N 1
ATOM 5245 C CA . THR A 1 657 ? 18.75 -17.312 -13.984 1 98.69 657 THR A CA 1
ATOM 5246 C C . THR A 1 657 ? 19.891 -17.078 -12.984 1 98.69 657 THR A C 1
ATOM 5248 O O . THR A 1 657 ? 20.172 -17.938 -12.148 1 98.69 657 THR A O 1
ATOM 5251 N N . ALA A 1 658 ? 20.484 -15.898 -13.062 1 98.88 658 ALA A N 1
ATOM 5252 C CA . ALA A 1 658 ? 21.594 -15.523 -12.188 1 98.88 658 ALA A CA 1
ATOM 5253 C C . ALA A 1 658 ? 21.156 -15.469 -10.734 1 98.88 658 ALA A C 1
ATOM 5255 O O . ALA A 1 658 ? 21.984 -15.461 -9.82 1 98.88 658 ALA A O 1
ATOM 5256 N N . MET A 1 659 ? 19.875 -15.422 -10.492 1 98.62 659 MET A N 1
ATOM 5257 C CA . MET A 1 659 ? 19.344 -15.383 -9.133 1 98.62 659 MET A CA 1
ATOM 5258 C C . MET A 1 659 ? 18.969 -16.781 -8.648 1 98.62 659 MET A C 1
ATOM 5260 O O . MET A 1 659 ? 19.312 -17.172 -7.531 1 98.62 659 MET A O 1
ATOM 5264 N N . ARG A 1 660 ? 18.391 -17.609 -9.445 1 98.19 660 ARG A N 1
ATOM 5265 C CA . ARG A 1 660 ? 17.859 -18.906 -9.023 1 98.19 660 ARG A CA 1
ATOM 5266 C C . ARG A 1 660 ? 18.953 -19.969 -9.031 1 98.19 660 ARG A C 1
ATOM 5268 O O . ARG A 1 660 ? 19.141 -20.703 -8.055 1 98.19 660 ARG A O 1
ATOM 5275 N N . VAL A 1 661 ? 19.672 -19.984 -10.094 1 98.62 661 VAL A N 1
ATOM 5276 C CA . VAL A 1 661 ? 20.578 -21.109 -10.32 1 98.62 661 VAL A CA 1
ATOM 5277 C C . VAL A 1 661 ? 21.75 -21.031 -9.352 1 98.62 661 VAL A C 1
ATOM 5279 O O . VAL A 1 661 ? 22.016 -21.969 -8.602 1 98.62 661 VAL A O 1
ATOM 5282 N N . PRO A 1 662 ? 22.484 -19.875 -9.281 1 98.75 662 PRO A N 1
ATOM 5283 C CA . PRO A 1 662 ? 23.609 -19.828 -8.359 1 98.75 662 PRO A CA 1
ATOM 5284 C C . PRO A 1 662 ? 23.188 -19.969 -6.898 1 98.75 662 PRO A C 1
ATOM 5286 O O . PRO A 1 662 ? 23.984 -20.391 -6.055 1 98.75 662 PRO A O 1
ATOM 5289 N N . ALA A 1 663 ? 21.953 -19.641 -6.547 1 98.5 663 ALA A N 1
ATOM 5290 C CA . ALA A 1 663 ? 21.453 -19.844 -5.188 1 98.5 663 ALA A CA 1
ATOM 5291 C C . ALA A 1 663 ? 21.359 -21.328 -4.848 1 98.5 663 ALA A C 1
ATOM 5293 O O . ALA A 1 663 ? 21.484 -21.703 -3.682 1 98.5 663 ALA A O 1
ATOM 5294 N N . LEU A 1 664 ? 21.203 -22.156 -5.828 1 98.38 664 LEU A N 1
ATOM 5295 C CA . LEU A 1 664 ? 21 -23.578 -5.617 1 98.38 664 LEU A CA 1
ATOM 5296 C C . LEU A 1 664 ? 22.25 -24.375 -6.008 1 98.38 664 LEU A C 1
ATOM 5298 O O . LEU A 1 664 ? 22.547 -25.406 -5.406 1 98.38 664 LEU A O 1
ATOM 5302 N N . VAL A 1 665 ? 22.922 -23.922 -7.086 1 98.38 665 VAL A N 1
ATOM 5303 C CA . VAL A 1 665 ? 24.141 -24.562 -7.574 1 98.38 665 VAL A CA 1
ATOM 5304 C C . VAL A 1 665 ? 25.359 -23.844 -7 1 98.38 665 VAL A C 1
ATOM 5306 O O . VAL A 1 665 ? 25.891 -22.922 -7.613 1 98.38 665 VAL A O 1
ATOM 5309 N N . GLU A 1 666 ? 25.906 -24.344 -6 1 97.19 666 GLU A N 1
ATOM 5310 C CA . GLU A 1 666 ? 26.891 -23.641 -5.18 1 97.19 666 GLU A CA 1
ATOM 5311 C C . GLU A 1 666 ? 28.266 -23.656 -5.836 1 97.19 666 GLU A C 1
ATOM 5313 O O . GLU A 1 666 ? 29.172 -22.938 -5.398 1 97.19 666 GLU A O 1
ATOM 5318 N N . GLU A 1 667 ? 28.406 -24.406 -6.875 1 98 667 GLU A N 1
ATOM 5319 C CA . GLU A 1 667 ? 29.688 -24.469 -7.594 1 98 667 GLU A CA 1
ATOM 5320 C C . GLU A 1 667 ? 29.984 -23.156 -8.312 1 98 667 GLU A C 1
ATOM 5322 O O . GLU A 1 667 ? 31.109 -22.922 -8.734 1 98 667 GLU A O 1
ATOM 5327 N N . TYR A 1 668 ? 29.016 -22.344 -8.523 1 98.75 668 TYR A N 1
ATOM 5328 C CA . TYR A 1 668 ? 29.266 -21.031 -9.078 1 98.75 668 TYR A CA 1
ATOM 5329 C C . TYR A 1 668 ? 29.938 -20.125 -8.055 1 98.75 668 TYR A C 1
ATOM 5331 O O . TYR A 1 668 ? 29.359 -19.844 -7 1 98.75 668 TYR A O 1
ATOM 5339 N N . ALA A 1 669 ? 31.047 -19.609 -8.391 1 98.56 669 ALA A N 1
ATOM 5340 C CA . ALA A 1 669 ? 31.891 -18.844 -7.473 1 98.56 669 ALA A CA 1
ATOM 5341 C C . ALA A 1 669 ? 31.453 -17.391 -7.418 1 98.56 669 ALA A C 1
ATOM 5343 O O . ALA A 1 669 ? 31.828 -16.656 -6.492 1 98.56 669 ALA A O 1
ATOM 5344 N N . LEU A 1 670 ? 30.75 -16.953 -8.344 1 98.06 670 LEU A N 1
ATOM 5345 C CA . LEU A 1 670 ? 30.203 -15.594 -8.391 1 98.06 670 LEU A CA 1
ATOM 5346 C C . LEU A 1 670 ? 28.984 -15.523 -9.297 1 98.06 670 LEU A C 1
ATOM 5348 O O . LEU A 1 670 ? 28.797 -16.391 -10.164 1 98.06 670 LEU A O 1
ATOM 5352 N N . SER A 1 671 ? 28.094 -14.562 -9.094 1 98.88 671 SER A N 1
ATOM 5353 C CA . SER A 1 671 ? 26.875 -14.383 -9.883 1 98.88 671 SER A CA 1
ATOM 5354 C C . SER A 1 671 ? 26.656 -12.914 -10.227 1 98.88 671 SER A C 1
ATOM 5356 O O . SER A 1 671 ? 26.75 -12.047 -9.359 1 98.88 671 SER A O 1
ATOM 5358 N N . ILE A 1 672 ? 26.391 -12.594 -11.477 1 98.94 672 ILE A N 1
ATOM 5359 C CA . ILE A 1 672 ? 26.078 -11.25 -11.938 1 98.94 672 ILE A CA 1
ATOM 5360 C C . ILE A 1 672 ? 24.703 -11.234 -12.594 1 98.94 672 ILE A C 1
ATOM 5362 O O . ILE A 1 672 ? 24.484 -11.898 -13.609 1 98.94 672 ILE A O 1
ATOM 5366 N N . CYS A 1 673 ? 23.766 -10.547 -12.008 1 98.88 673 CYS A N 1
ATOM 5367 C CA . CYS A 1 673 ? 22.406 -10.344 -12.531 1 98.88 673 CYS A CA 1
ATOM 5368 C C . CYS A 1 673 ? 22.312 -9.031 -13.281 1 98.88 673 CYS A C 1
ATOM 5370 O O . CYS A 1 673 ? 22.297 -7.957 -12.68 1 98.88 673 CYS A O 1
ATOM 5372 N N . SER A 1 674 ? 22.234 -9.094 -14.578 1 98.62 674 SER A N 1
ATOM 5373 C CA . SER A 1 674 ? 22.125 -7.883 -15.391 1 98.62 674 SER A CA 1
ATOM 5374 C C . SER A 1 674 ? 20.719 -7.719 -15.953 1 98.62 674 SER A C 1
ATOM 5376 O O . SER A 1 674 ? 20.141 -8.672 -16.469 1 98.62 674 SER A O 1
ATOM 5378 N N . GLY A 1 675 ? 20.203 -6.578 -15.789 1 97.94 675 GLY A N 1
ATOM 5379 C CA . GLY A 1 675 ? 18.969 -6.164 -16.453 1 97.94 675 GLY A CA 1
ATOM 5380 C C . GLY A 1 675 ? 17.75 -6.895 -15.938 1 97.94 675 GLY A C 1
ATOM 5381 O O . GLY A 1 675 ? 16.75 -7.027 -16.656 1 97.94 675 GLY A O 1
ATOM 5382 N N . ASP A 1 676 ? 17.797 -7.402 -14.734 1 97.69 676 ASP A N 1
ATOM 5383 C CA . ASP A 1 676 ? 16.609 -8.133 -14.273 1 97.69 676 ASP A CA 1
ATOM 5384 C C . ASP A 1 676 ? 16.375 -7.895 -12.781 1 97.69 676 ASP A C 1
ATOM 5386 O O . ASP A 1 676 ? 15.25 -8.023 -12.305 1 97.69 676 ASP A O 1
ATOM 5390 N N . PHE A 1 677 ? 17.391 -7.578 -12 1 98.19 677 PHE A N 1
ATOM 5391 C CA . PHE A 1 677 ? 17.281 -7.48 -10.547 1 98.19 677 PHE A CA 1
ATOM 5392 C C . PHE A 1 677 ? 16.266 -6.43 -10.148 1 98.19 677 PHE A C 1
ATOM 5394 O O . PHE A 1 677 ? 16.25 -5.32 -10.688 1 98.19 677 PHE A O 1
ATOM 5401 N N . ASN A 1 678 ? 15.398 -6.777 -9.312 1 95.62 678 ASN A N 1
ATOM 5402 C CA . ASN A 1 678 ? 14.336 -5.91 -8.812 1 95.62 678 ASN A CA 1
ATOM 5403 C C . ASN A 1 678 ? 13.617 -6.527 -7.617 1 95.62 678 ASN A C 1
ATOM 5405 O O . ASN A 1 678 ? 13.945 -7.641 -7.203 1 95.62 678 ASN A O 1
ATOM 5409 N N . GLU A 1 679 ? 12.719 -5.672 -6.91 1 97.12 679 GLU A N 1
ATOM 5410 C CA . GLU A 1 679 ? 11.75 -6.328 -6.031 1 97.12 679 GLU A CA 1
ATOM 5411 C C . GLU A 1 679 ? 10.828 -7.25 -6.82 1 97.12 679 GLU A C 1
ATOM 5413 O O . GLU A 1 679 ? 9.75 -6.832 -7.254 1 97.12 679 GLU A O 1
ATOM 5418 N N . TRP A 1 680 ? 11.242 -8.445 -6.914 1 97.81 680 TRP A N 1
ATOM 5419 C CA . TRP A 1 680 ? 10.719 -9.383 -7.902 1 97.81 680 TRP A CA 1
ATOM 5420 C C . TRP A 1 680 ? 9.266 -9.742 -7.598 1 97.81 680 TRP A C 1
ATOM 5422 O O . TRP A 1 680 ? 8.422 -9.766 -8.5 1 97.81 680 TRP A O 1
ATOM 5432 N N . VAL A 1 681 ? 8.93 -10.016 -6.363 1 98.12 681 VAL A N 1
ATOM 5433 C CA . VAL A 1 681 ? 7.586 -10.414 -5.977 1 98.12 681 VAL A CA 1
ATOM 5434 C C . VAL A 1 681 ? 6.59 -9.312 -6.344 1 98.12 681 VAL A C 1
ATOM 5436 O O . VAL A 1 681 ? 5.512 -9.594 -6.871 1 98.12 681 VAL A O 1
ATOM 5439 N N . ARG A 1 682 ? 6.992 -8.094 -6.086 1 97.06 682 ARG A N 1
ATOM 5440 C CA . ARG A 1 682 ? 6.16 -6.953 -6.465 1 97.06 682 ARG A CA 1
ATOM 5441 C C . ARG A 1 682 ? 6.004 -6.867 -7.977 1 97.06 682 ARG A C 1
ATOM 5443 O O . ARG A 1 682 ? 4.906 -6.629 -8.484 1 97.06 682 ARG A O 1
ATOM 5450 N N . LYS A 1 683 ? 7.074 -7.023 -8.664 1 97.25 683 LYS A N 1
ATOM 5451 C CA . LYS A 1 683 ? 7.055 -6.992 -10.125 1 97.25 683 LYS A CA 1
ATOM 5452 C C . LYS A 1 683 ? 6.082 -8.023 -10.68 1 97.25 683 LYS A C 1
ATOM 5454 O O . LYS A 1 683 ? 5.434 -7.789 -11.703 1 97.25 683 LYS A O 1
ATOM 5459 N N . VAL A 1 684 ? 5.984 -9.102 -10.023 1 97.81 684 VAL A N 1
ATOM 5460 C CA . VAL A 1 684 ? 5.207 -10.234 -10.523 1 97.81 684 VAL A CA 1
ATOM 5461 C C . VAL A 1 684 ? 3.736 -10.055 -10.148 1 97.81 684 VAL A C 1
ATOM 5463 O O . VAL A 1 684 ? 2.844 -10.453 -10.898 1 97.81 684 VAL A O 1
ATOM 5466 N N . ALA A 1 685 ? 3.432 -9.352 -9.039 1 98.06 685 ALA A N 1
ATOM 5467 C CA . ALA A 1 685 ? 2.082 -9.445 -8.492 1 98.06 685 ALA A CA 1
ATOM 5468 C C . ALA A 1 685 ? 1.379 -8.086 -8.531 1 98.06 685 ALA A C 1
ATOM 5470 O O . ALA A 1 685 ? 0.154 -8.016 -8.414 1 98.06 685 ALA A O 1
ATOM 5471 N N . ASN A 1 686 ? 2.102 -7.02 -8.656 1 97.06 686 ASN A N 1
ATOM 5472 C CA . ASN A 1 686 ? 1.508 -5.699 -8.477 1 97.06 686 ASN A CA 1
ATOM 5473 C C . ASN A 1 686 ? 0.583 -5.336 -9.641 1 97.06 686 ASN A C 1
ATOM 5475 O O . ASN A 1 686 ? 1.021 -5.273 -10.789 1 97.06 686 ASN A O 1
ATOM 5479 N N . ALA A 1 687 ? -0.625 -5.117 -9.336 1 96.06 687 ALA A N 1
ATOM 5480 C CA . ALA A 1 687 ? -1.626 -4.711 -10.32 1 96.06 687 ALA A CA 1
ATOM 5481 C C . ALA A 1 687 ? -2.25 -3.369 -9.938 1 96.06 687 ALA A C 1
ATOM 5483 O O . ALA A 1 687 ? -3.26 -2.963 -10.516 1 96.06 687 ALA A O 1
ATOM 5484 N N . GLY A 1 688 ? -1.713 -2.742 -8.953 1 92.62 688 GLY A N 1
ATOM 5485 C CA . GLY A 1 688 ? -2.232 -1.472 -8.469 1 92.62 688 GLY A CA 1
ATOM 5486 C C . GLY A 1 688 ? -1.823 -0.296 -9.336 1 92.62 688 GLY A C 1
ATOM 5487 O O . GLY A 1 688 ? -1.13 -0.469 -10.344 1 92.62 688 GLY A O 1
ATOM 5488 N N . PRO A 1 689 ? -2.26 0.888 -8.914 1 91.44 689 PRO A N 1
ATOM 5489 C CA . PRO A 1 689 ? -1.996 2.082 -9.719 1 91.44 689 PRO A CA 1
ATOM 5490 C C . PRO A 1 689 ? -0.514 2.447 -9.766 1 91.44 689 PRO A C 1
ATOM 5492 O O . PRO A 1 689 ? -0.095 3.238 -10.609 1 91.44 689 PRO A O 1
ATOM 5495 N N . ASP A 1 690 ? 0.252 1.899 -8.844 1 91.19 690 ASP A N 1
ATOM 5496 C CA . ASP A 1 690 ? 1.681 2.199 -8.828 1 91.19 690 ASP A CA 1
ATOM 5497 C C . ASP A 1 690 ? 2.48 1.111 -9.539 1 91.19 690 ASP A C 1
ATOM 5499 O O . ASP A 1 690 ? 3.711 1.096 -9.469 1 91.19 690 ASP A O 1
ATOM 5503 N N . ALA A 1 691 ? 1.79 0.234 -10.18 1 92.88 691 ALA A N 1
ATOM 5504 C CA . ALA A 1 691 ? 2.467 -0.818 -10.93 1 92.88 691 ALA A CA 1
ATOM 5505 C C . ALA A 1 691 ? 3.273 -0.234 -12.086 1 92.88 691 ALA A C 1
ATOM 5507 O O . ALA A 1 691 ? 2.828 0.708 -12.75 1 92.88 691 ALA A O 1
ATOM 5508 N N . TYR A 1 692 ? 4.5 -0.727 -12.203 1 92 692 TYR A N 1
ATOM 5509 C CA . TYR A 1 692 ? 5.383 -0.341 -13.297 1 92 692 TYR A CA 1
ATOM 5510 C C . TYR A 1 692 ? 5.848 -1.563 -14.078 1 92 692 TYR A C 1
ATOM 5512 O O . TYR A 1 692 ? 6.684 -2.334 -13.602 1 92 692 TYR A O 1
ATOM 5520 N N . ASN A 1 693 ? 5.352 -1.74 -15.234 1 93.19 693 ASN A N 1
ATOM 5521 C CA . ASN A 1 693 ? 5.676 -2.855 -16.125 1 93.19 693 ASN A CA 1
ATOM 5522 C C . ASN A 1 693 ? 5.609 -4.191 -15.391 1 93.19 693 ASN A C 1
ATOM 5524 O O . ASN A 1 693 ? 6.527 -5.004 -15.484 1 93.19 693 ASN A O 1
ATOM 5528 N N . SER A 1 694 ? 4.59 -4.328 -14.641 1 95.81 694 SER A N 1
ATOM 5529 C CA . SER A 1 694 ? 4.398 -5.535 -13.836 1 95.81 694 SER A CA 1
ATOM 5530 C C . SER A 1 694 ? 3.822 -6.668 -14.68 1 95.81 694 SER A C 1
ATOM 5532 O O . SER A 1 694 ? 3.109 -6.426 -15.656 1 95.81 694 SER A O 1
ATOM 5534 N N . TYR A 1 695 ? 4.035 -7.809 -14.273 1 97.19 695 TYR A N 1
ATOM 5535 C CA . TYR A 1 695 ? 3.807 -8.992 -15.102 1 97.19 695 TYR A CA 1
ATOM 5536 C C . TYR A 1 695 ? 2.32 -9.312 -15.195 1 97.19 695 TYR A C 1
ATOM 5538 O O . TYR A 1 695 ? 1.884 -10 -16.125 1 97.19 695 TYR A O 1
ATOM 5546 N N . PRO A 1 696 ? 1.438 -8.883 -14.297 1 97.12 696 PRO A N 1
ATOM 5547 C CA . PRO A 1 696 ? 0.011 -9.133 -14.508 1 97.12 696 PRO A CA 1
ATOM 5548 C C . PRO A 1 696 ? -0.515 -8.508 -15.797 1 97.12 696 PRO A C 1
ATOM 5550 O O . PRO A 1 696 ? -1.533 -8.953 -16.328 1 97.12 696 PRO A O 1
ATOM 5553 N N . PHE A 1 697 ? 0.147 -7.551 -16.344 1 97.25 697 PHE A N 1
ATOM 5554 C CA . PHE A 1 697 ? -0.345 -6.824 -17.5 1 97.25 697 PHE A CA 1
ATOM 5555 C C . PHE A 1 697 ? 0.27 -7.379 -18.781 1 97.25 697 PHE A C 1
ATOM 5557 O O . PHE A 1 697 ? 0.021 -6.859 -19.875 1 97.25 697 PHE A O 1
ATOM 5564 N N . THR A 1 698 ? 1.125 -8.414 -18.656 1 95.94 698 THR A N 1
ATOM 5565 C CA . THR A 1 698 ? 1.865 -8.883 -19.812 1 95.94 698 THR A CA 1
ATOM 5566 C C . THR A 1 698 ? 1.494 -10.328 -20.141 1 95.94 698 THR A C 1
ATOM 5568 O O . THR A 1 698 ? 0.694 -10.945 -19.438 1 95.94 698 THR A O 1
ATOM 5571 N N . LYS A 1 699 ? 2.02 -10.844 -21.203 1 96.06 699 LYS A N 1
ATOM 5572 C CA . LYS A 1 699 ? 1.675 -12.18 -21.672 1 96.06 699 LYS A CA 1
ATOM 5573 C C . LYS A 1 699 ? 2.52 -13.242 -20.984 1 96.06 699 LYS A C 1
ATOM 5575 O O . LYS A 1 699 ? 2.334 -14.445 -21.203 1 96.06 699 LYS A O 1
ATOM 5580 N N . GLU A 1 700 ? 3.439 -12.836 -20.141 1 95.88 700 GLU A N 1
ATOM 5581 C CA . GLU A 1 700 ? 4.387 -13.758 -19.516 1 95.88 700 GLU A CA 1
ATOM 5582 C C . GLU A 1 700 ? 3.756 -14.484 -18.328 1 95.88 700 GLU A C 1
ATOM 5584 O O . GLU A 1 700 ? 4.219 -14.344 -17.203 1 95.88 700 GLU A O 1
ATOM 5589 N N . TYR A 1 701 ? 2.838 -15.398 -18.609 1 96 701 TYR A N 1
ATOM 5590 C CA . TYR A 1 701 ? 2.092 -16.094 -17.578 1 96 701 TYR A CA 1
ATOM 5591 C C . TYR A 1 701 ? 2.943 -17.188 -16.938 1 96 701 TYR A C 1
ATOM 5593 O O . TYR A 1 701 ? 2.555 -17.766 -15.914 1 96 701 TYR A O 1
ATOM 5601 N N . GLU A 1 702 ? 4.258 -17.438 -17.469 1 94.31 702 GLU A N 1
ATOM 5602 C CA . GLU A 1 702 ? 5.137 -18.469 -16.938 1 94.31 702 GLU A CA 1
ATOM 5603 C C . GLU A 1 702 ? 6 -17.938 -15.797 1 94.31 702 GLU A C 1
ATOM 5605 O O . GLU A 1 702 ? 6.633 -18.719 -15.078 1 94.31 702 GLU A O 1
ATOM 5610 N N . ILE A 1 703 ? 5.969 -16.703 -15.461 1 92.94 703 ILE A N 1
ATOM 5611 C CA . ILE A 1 703 ? 6.926 -16 -14.609 1 92.94 703 ILE A CA 1
ATOM 5612 C C . ILE A 1 703 ? 6.66 -16.344 -13.148 1 92.94 703 ILE A C 1
ATOM 5614 O O . ILE A 1 703 ? 7.594 -16.578 -12.375 1 92.94 703 ILE A O 1
ATOM 5618 N N . PRO A 1 704 ? 5.355 -16.375 -12.734 1 94.56 704 PRO A N 1
ATOM 5619 C CA . PRO A 1 704 ? 5.121 -16.547 -11.305 1 94.56 704 PRO A CA 1
ATOM 5620 C C . PRO A 1 704 ? 5.5 -17.953 -10.812 1 94.56 704 PRO A C 1
ATOM 5622 O O . PRO A 1 704 ? 5.27 -18.938 -11.516 1 94.56 704 PRO A O 1
ATOM 5625 N N . GLU A 1 705 ? 6.109 -18 -9.75 1 96.56 705 GLU A N 1
ATOM 5626 C CA . GLU A 1 705 ? 6.367 -19.219 -9 1 96.56 705 GLU A CA 1
ATOM 5627 C C . GLU A 1 705 ? 5.516 -19.281 -7.73 1 96.56 705 GLU A C 1
ATOM 5629 O O . GLU A 1 705 ? 5.379 -18.281 -7.027 1 96.56 705 GLU A O 1
ATOM 5634 N N . TRP A 1 706 ? 4.949 -20.453 -7.469 1 97.56 706 TRP A N 1
ATOM 5635 C CA . TRP A 1 706 ? 3.943 -20.594 -6.422 1 97.56 706 TRP A CA 1
ATOM 5636 C C . TRP A 1 706 ? 4.508 -20.188 -5.066 1 97.56 706 TRP A C 1
ATOM 5638 O O . TRP A 1 706 ? 5.523 -20.719 -4.621 1 97.56 706 TRP A O 1
ATOM 5648 N N . ASP A 1 707 ? 3.889 -19.172 -4.359 1 97.62 707 ASP A N 1
ATOM 5649 C CA . ASP A 1 707 ? 4.086 -18.703 -2.992 1 97.62 707 ASP A CA 1
ATOM 5650 C C . ASP A 1 707 ? 5.535 -18.281 -2.762 1 97.62 707 ASP A C 1
ATOM 5652 O O . ASP A 1 707 ? 6.043 -18.375 -1.643 1 97.62 707 ASP A O 1
ATOM 5656 N N . LEU A 1 708 ? 6.191 -17.906 -3.852 1 97.94 708 LEU A N 1
ATOM 5657 C CA . LEU A 1 708 ? 7.531 -17.359 -3.715 1 97.94 708 LEU A CA 1
ATOM 5658 C C . LEU A 1 708 ? 7.527 -16.156 -2.779 1 97.94 708 LEU A C 1
ATOM 5660 O O . LEU A 1 708 ? 8.484 -15.945 -2.023 1 97.94 708 LEU A O 1
ATOM 5664 N N . GLY A 1 709 ? 6.492 -15.383 -2.791 1 97.81 709 GLY A N 1
ATOM 5665 C CA . GLY A 1 709 ? 6.391 -14.117 -2.078 1 97.81 709 GLY A CA 1
ATOM 5666 C C . GLY A 1 709 ? 6.551 -14.266 -0.576 1 97.81 709 GLY A C 1
ATOM 5667 O O . GLY A 1 709 ? 7.023 -13.352 0.097 1 97.81 709 GLY A O 1
ATOM 5668 N N . HIS A 1 710 ? 6.18 -15.383 0.009 1 97.56 710 HIS A N 1
ATOM 5669 C CA . HIS A 1 710 ? 6.281 -15.57 1.452 1 97.56 710 HIS A CA 1
ATOM 5670 C C . HIS A 1 710 ? 7.586 -16.266 1.831 1 97.56 710 HIS A C 1
ATOM 5672 O O . HIS A 1 710 ? 7.879 -16.438 3.016 1 97.56 710 HIS A O 1
ATOM 5678 N N . THR A 1 711 ? 8.391 -16.609 0.835 1 97.12 711 THR A N 1
ATOM 5679 C CA . THR A 1 711 ? 9.602 -17.359 1.128 1 97.12 711 THR A CA 1
ATOM 5680 C C . THR A 1 711 ? 10.844 -16.625 0.632 1 97.12 711 THR A C 1
ATOM 5682 O O . THR A 1 711 ? 11.781 -16.391 1.396 1 97.12 711 THR A O 1
ATOM 5685 N N . TYR A 1 712 ? 10.852 -16.25 -0.686 1 98 712 TYR A N 1
ATOM 5686 C CA . TYR A 1 712 ? 12.07 -15.68 -1.247 1 98 712 TYR A CA 1
ATOM 5687 C C . TYR A 1 712 ? 11.75 -14.5 -2.158 1 98 712 TYR A C 1
ATOM 5689 O O . TYR A 1 712 ? 10.672 -14.453 -2.76 1 98 712 TYR A O 1
ATOM 5697 N N . ASN A 1 713 ? 12.555 -13.547 -2.188 1 98.38 713 ASN A N 1
ATOM 5698 C CA . ASN A 1 713 ? 12.742 -12.516 -3.205 1 98.38 713 ASN A CA 1
ATOM 5699 C C . ASN A 1 713 ? 14.188 -12.469 -3.689 1 98.38 713 ASN A C 1
ATOM 5701 O O . ASN A 1 713 ? 14.984 -13.367 -3.383 1 98.38 713 ASN A O 1
ATOM 5705 N N . TYR A 1 714 ? 14.578 -11.609 -4.516 1 98.62 714 TYR A N 1
ATOM 5706 C CA . TYR A 1 714 ? 15.93 -11.578 -5.059 1 98.62 714 TYR A CA 1
ATOM 5707 C C . TYR A 1 714 ? 16.953 -11.344 -3.957 1 98.62 714 TYR A C 1
ATOM 5709 O O . TYR A 1 714 ? 18.047 -11.914 -3.99 1 98.62 714 TYR A O 1
ATOM 5717 N N . ALA A 1 715 ? 16.641 -10.555 -2.939 1 98.75 715 ALA A N 1
ATOM 5718 C CA . ALA A 1 715 ? 17.562 -10.344 -1.836 1 98.75 715 ALA A CA 1
ATOM 5719 C C . ALA A 1 715 ? 17.812 -11.633 -1.066 1 98.75 715 ALA A C 1
ATOM 5721 O O . ALA A 1 715 ? 18.938 -11.922 -0.666 1 98.75 715 ALA A O 1
ATOM 5722 N N . GLU A 1 716 ? 16.75 -12.422 -0.776 1 98.44 716 GLU A N 1
ATOM 5723 C CA . GLU A 1 716 ? 16.906 -13.695 -0.078 1 98.44 716 GLU A CA 1
ATOM 5724 C C . GLU A 1 716 ? 17.766 -14.664 -0.878 1 98.44 716 GLU A C 1
ATOM 5726 O O . GLU A 1 716 ? 18.594 -15.367 -0.312 1 98.44 716 GLU A O 1
ATOM 5731 N N . MET A 1 717 ? 17.578 -14.68 -2.156 1 98.75 717 MET A N 1
ATOM 5732 C CA . MET A 1 717 ? 18.391 -15.547 -3 1 98.75 717 MET A CA 1
ATOM 5733 C C . MET A 1 717 ? 19.859 -15.109 -2.973 1 98.75 717 MET A C 1
ATOM 5735 O O . MET A 1 717 ? 20.75 -15.953 -2.908 1 98.75 717 MET A O 1
ATOM 5739 N N . ALA A 1 718 ? 20.031 -13.789 -3.078 1 98.69 718 ALA A N 1
ATOM 5740 C CA . ALA A 1 718 ? 21.391 -13.273 -2.982 1 98.69 718 ALA A CA 1
ATOM 5741 C C . ALA A 1 718 ? 22.031 -13.648 -1.646 1 98.69 718 ALA A C 1
ATOM 5743 O O . ALA A 1 718 ? 23.234 -13.898 -1.573 1 98.69 718 ALA A O 1
ATOM 5744 N N . ALA A 1 719 ? 21.234 -13.641 -0.601 1 97.94 719 ALA A N 1
ATOM 5745 C CA . ALA A 1 719 ? 21.734 -14.047 0.71 1 97.94 719 ALA A CA 1
ATOM 5746 C C . ALA A 1 719 ? 22.188 -15.5 0.698 1 97.94 719 ALA A C 1
ATOM 5748 O O . ALA A 1 719 ? 23.141 -15.867 1.384 1 97.94 719 ALA A O 1
ATOM 5749 N N . LEU A 1 720 ? 21.516 -16.344 -0.05 1 97.94 720 LEU A N 1
ATOM 5750 C CA . LEU A 1 720 ? 21.906 -17.734 -0.18 1 97.94 720 LEU A CA 1
ATOM 5751 C C . LEU A 1 720 ? 23.188 -17.859 -1.015 1 97.94 720 LEU A C 1
ATOM 5753 O O . LEU A 1 720 ? 23.969 -18.797 -0.827 1 97.94 720 LEU A O 1
ATOM 5757 N N . ILE A 1 721 ? 23.438 -16.953 -1.901 1 98.31 721 ILE A N 1
ATOM 5758 C CA . ILE A 1 721 ? 24.656 -16.906 -2.707 1 98.31 721 ILE A CA 1
ATOM 5759 C C . ILE A 1 721 ? 25.828 -16.453 -1.845 1 98.31 721 ILE A C 1
ATOM 5761 O O . ILE A 1 721 ? 26.938 -16.984 -1.978 1 98.31 721 ILE A O 1
ATOM 5765 N N . ALA A 1 722 ? 25.547 -15.531 -0.989 1 97.06 722 ALA A N 1
ATOM 5766 C CA . ALA A 1 722 ? 26.578 -15.094 -0.053 1 97.06 722 ALA A CA 1
ATOM 5767 C C . ALA A 1 722 ? 27.188 -16.281 0.691 1 97.06 722 ALA A C 1
ATOM 5769 O O . ALA A 1 722 ? 26.469 -17.234 1.038 1 97.06 722 ALA A O 1
ATOM 5770 N N . PRO A 1 723 ? 28.562 -16.312 0.945 1 96.38 723 PRO A N 1
ATOM 5771 C CA . PRO A 1 723 ? 29.484 -15.188 0.878 1 96.38 723 PRO A CA 1
ATOM 5772 C C . PRO A 1 723 ? 30.125 -15.031 -0.496 1 96.38 723 PRO A C 1
ATOM 5774 O O . PRO A 1 723 ? 31.016 -14.195 -0.674 1 96.38 723 PRO A O 1
ATOM 5777 N N . ARG A 1 724 ? 29.766 -15.82 -1.447 1 97.88 724 ARG A N 1
ATOM 5778 C CA . ARG A 1 724 ? 30.312 -15.688 -2.795 1 97.88 724 ARG A CA 1
ATOM 5779 C C . ARG A 1 724 ? 29.938 -14.336 -3.398 1 97.88 724 ARG A C 1
ATOM 5781 O O . ARG A 1 724 ? 28.875 -13.789 -3.119 1 97.88 724 ARG A O 1
ATOM 5788 N N . PRO A 1 725 ? 30.828 -13.734 -4.238 1 98.69 725 PRO A N 1
ATOM 5789 C CA . PRO A 1 725 ? 30.594 -12.398 -4.801 1 98.69 725 PRO A CA 1
ATOM 5790 C C . PRO A 1 725 ? 29.312 -12.336 -5.637 1 98.69 725 PRO A C 1
ATOM 5792 O O . PRO A 1 725 ? 29 -13.273 -6.371 1 98.69 725 PRO A O 1
ATOM 5795 N N . PHE A 1 726 ? 28.609 -11.242 -5.531 1 98.81 726 PHE A N 1
ATOM 5796 C CA . PHE A 1 726 ? 27.344 -11 -6.23 1 98.81 726 PHE A CA 1
ATOM 5797 C C . PHE A 1 726 ? 27.281 -9.578 -6.758 1 98.81 726 PHE A C 1
ATOM 5799 O O . PHE A 1 726 ? 27.578 -8.625 -6.027 1 98.81 726 PHE A O 1
ATOM 5806 N N . MET A 1 727 ? 26.844 -9.398 -8.016 1 98.81 727 MET A N 1
ATOM 5807 C CA . MET A 1 727 ? 26.797 -8.062 -8.602 1 98.81 727 MET A CA 1
ATOM 5808 C C . MET A 1 727 ? 25.531 -7.883 -9.438 1 98.81 727 MET A C 1
ATOM 5810 O O . MET A 1 727 ? 25.031 -8.844 -10.023 1 98.81 727 MET A O 1
ATOM 5814 N N . VAL A 1 728 ? 24.969 -6.66 -9.43 1 98.75 728 VAL A N 1
ATOM 5815 C CA . VAL A 1 728 ? 23.844 -6.262 -10.258 1 98.75 728 VAL A CA 1
ATOM 5816 C C . VAL A 1 728 ? 24.281 -5.188 -11.25 1 98.75 728 VAL A C 1
ATOM 5818 O O . VAL A 1 728 ? 25.047 -4.289 -10.906 1 98.75 728 VAL A O 1
ATOM 5821 N N . GLU A 1 729 ? 23.953 -5.312 -12.484 1 98.44 729 GLU A N 1
ATOM 5822 C CA . GLU A 1 729 ? 24.156 -4.316 -13.531 1 98.44 729 GLU A CA 1
ATOM 5823 C C . GLU A 1 729 ? 22.828 -3.768 -14.031 1 98.44 729 GLU A C 1
ATOM 5825 O O . GLU A 1 729 ? 21.953 -4.527 -14.461 1 98.44 729 GLU A O 1
ATOM 5830 N N . ARG A 1 730 ? 22.703 -2.449 -13.953 1 96.5 730 ARG A N 1
ATOM 5831 C CA . ARG A 1 730 ? 21.406 -1.851 -14.234 1 96.5 730 ARG A CA 1
ATOM 5832 C C . ARG A 1 730 ? 21.547 -0.583 -15.07 1 96.5 730 ARG A C 1
ATOM 5834 O O . ARG A 1 730 ? 22.25 0.349 -14.672 1 96.5 730 ARG A O 1
ATOM 5841 N N . GLY A 1 731 ? 20.859 -0.561 -16.25 1 97.06 731 GLY A N 1
ATOM 5842 C CA . GLY A 1 731 ? 20.703 0.69 -16.969 1 97.06 731 GLY A CA 1
ATOM 5843 C C . GLY A 1 731 ? 19.531 1.524 -16.469 1 97.06 731 GLY A C 1
ATOM 5844 O O . GLY A 1 731 ? 18.438 1 -16.234 1 97.06 731 GLY A O 1
ATOM 5845 N N . HIS A 1 732 ? 19.688 2.836 -16.344 1 96 732 HIS A N 1
ATOM 5846 C CA . HIS A 1 732 ? 18.672 3.734 -15.812 1 96 732 HIS A CA 1
ATOM 5847 C C . HIS A 1 732 ? 17.391 3.674 -16.641 1 96 732 HIS A C 1
ATOM 5849 O O . HIS A 1 732 ? 16.297 3.9 -16.125 1 96 732 HIS A O 1
ATOM 5855 N N . PHE A 1 733 ? 17.5 3.328 -17.906 1 95.5 733 PHE A N 1
ATOM 5856 C CA . PHE A 1 733 ? 16.359 3.354 -18.812 1 95.5 733 PHE A CA 1
ATOM 5857 C C . PHE A 1 733 ? 15.859 1.94 -19.109 1 95.5 733 PHE A C 1
ATOM 5859 O O . PHE A 1 733 ? 15.141 1.716 -20.078 1 95.5 733 PHE A O 1
ATOM 5866 N N . ASP A 1 734 ? 16.391 0.957 -18.359 1 96.25 734 ASP A N 1
ATOM 5867 C CA . ASP A 1 734 ? 15.875 -0.407 -18.469 1 96.25 734 ASP A CA 1
ATOM 5868 C C . ASP A 1 734 ? 14.445 -0.5 -17.938 1 96.25 734 ASP A C 1
ATOM 5870 O O . ASP A 1 734 ? 14.211 -0.384 -16.734 1 96.25 734 ASP A O 1
ATOM 5874 N N . GLY A 1 735 ? 13.516 -0.761 -18.781 1 93.81 735 GLY A N 1
ATOM 5875 C CA . GLY A 1 735 ? 12.094 -0.758 -18.453 1 93.81 735 GLY A CA 1
ATOM 5876 C C . GLY A 1 735 ? 11.672 -1.969 -17.641 1 93.81 735 GLY A C 1
ATOM 5877 O O . GLY A 1 735 ? 10.531 -2.043 -17.172 1 93.81 735 GLY A O 1
ATOM 5878 N N . VAL A 1 736 ? 12.578 -2.898 -17.375 1 94 736 VAL A N 1
ATOM 5879 C CA . VAL A 1 736 ? 12.242 -4.09 -16.594 1 94 736 VAL A CA 1
ATOM 5880 C C . VAL A 1 736 ? 11.883 -3.691 -15.164 1 94 736 VAL A C 1
ATOM 5882 O O . VAL A 1 736 ? 11.016 -4.305 -14.539 1 94 736 VAL A O 1
ATOM 5885 N N . GLY A 1 737 ? 12.492 -2.768 -14.688 1 92.69 737 GLY A N 1
ATOM 5886 C CA . GLY A 1 737 ? 12.188 -2.27 -13.359 1 92.69 737 GLY A CA 1
ATOM 5887 C C . GLY A 1 737 ? 12.492 -0.793 -13.188 1 92.69 737 GLY A C 1
ATOM 5888 O O . GLY A 1 737 ? 13.016 -0.154 -14.102 1 92.69 737 GLY A O 1
ATOM 5889 N N . LYS A 1 738 ? 12.117 -0.272 -12 1 94.06 738 LYS A N 1
ATOM 5890 C CA . LYS A 1 738 ? 12.469 1.091 -11.609 1 94.06 738 LYS A CA 1
ATOM 5891 C C . LYS A 1 738 ? 13.734 1.111 -10.758 1 94.06 738 LYS A C 1
ATOM 5893 O O . LYS A 1 738 ? 13.938 0.236 -9.914 1 94.06 738 LYS A O 1
ATOM 5898 N N . ASP A 1 739 ? 14.547 2.152 -10.984 1 97.38 739 ASP A N 1
ATOM 5899 C CA . ASP A 1 739 ? 15.742 2.312 -10.156 1 97.38 739 ASP A CA 1
ATOM 5900 C C . ASP A 1 739 ? 15.398 2.203 -8.672 1 97.38 739 ASP A C 1
ATOM 5902 O O . ASP A 1 739 ? 16.172 1.625 -7.895 1 97.38 739 ASP A O 1
ATOM 5906 N N . GLU A 1 740 ? 14.258 2.762 -8.344 1 97.69 740 GLU A N 1
ATOM 5907 C CA . GLU A 1 740 ? 13.836 2.838 -6.949 1 97.69 740 GLU A CA 1
ATOM 5908 C C . GLU A 1 740 ? 13.68 1.446 -6.34 1 97.69 740 GLU A C 1
ATOM 5910 O O . GLU A 1 740 ? 14.266 1.149 -5.297 1 97.69 740 GLU A O 1
ATOM 5915 N N . TRP A 1 741 ? 13.008 0.542 -7.008 1 97.69 741 TRP A N 1
ATOM 5916 C CA . TRP A 1 741 ? 12.734 -0.786 -6.465 1 97.69 741 TRP A CA 1
ATOM 5917 C C . TRP A 1 741 ? 13.969 -1.682 -6.586 1 97.69 741 TRP A C 1
ATOM 5919 O O . TRP A 1 741 ? 14.18 -2.562 -5.75 1 97.69 741 TRP A O 1
ATOM 5929 N N . VAL A 1 742 ? 14.797 -1.454 -7.617 1 98.38 742 VAL A N 1
ATOM 5930 C CA . VAL A 1 742 ? 16.062 -2.16 -7.715 1 98.38 742 VAL A CA 1
ATOM 5931 C C . VAL A 1 742 ? 16.938 -1.821 -6.504 1 98.38 742 VAL A C 1
ATOM 5933 O O . VAL A 1 742 ? 17.5 -2.715 -5.859 1 98.38 742 VAL A O 1
ATOM 5936 N N . ALA A 1 743 ? 17 -0.509 -6.199 1 98.44 743 ALA A N 1
ATOM 5937 C CA . ALA A 1 743 ? 17.797 -0.043 -5.07 1 98.44 743 ALA A CA 1
ATOM 5938 C C . ALA A 1 743 ? 17.25 -0.553 -3.748 1 98.44 743 ALA A C 1
ATOM 5940 O O . ALA A 1 743 ? 18 -0.943 -2.855 1 98.44 743 ALA A O 1
ATOM 5941 N N . TYR A 1 744 ? 15.93 -0.521 -3.596 1 98.19 744 TYR A N 1
ATOM 5942 C CA . TYR A 1 744 ? 15.258 -1.016 -2.398 1 98.19 744 TYR A CA 1
ATOM 5943 C C . TYR A 1 744 ? 15.68 -2.451 -2.096 1 98.19 744 TYR A C 1
ATOM 5945 O O . TYR A 1 744 ? 16.062 -2.768 -0.966 1 98.19 744 TYR A O 1
ATOM 5953 N N . GLU A 1 745 ? 15.5 -3.314 -3.1 1 98.56 745 GLU A N 1
ATOM 5954 C CA . GLU A 1 745 ? 15.805 -4.73 -2.93 1 98.56 745 GLU A CA 1
ATOM 5955 C C . GLU A 1 745 ? 17.297 -4.945 -2.697 1 98.56 745 GLU A C 1
ATOM 5957 O O . GLU A 1 745 ? 17.688 -5.762 -1.859 1 98.56 745 GLU A O 1
ATOM 5962 N N . PHE A 1 746 ? 18.219 -4.195 -3.387 1 98.56 746 PHE A N 1
ATOM 5963 C CA . PHE A 1 746 ? 19.656 -4.367 -3.268 1 98.56 746 PHE A CA 1
ATOM 5964 C C . PHE A 1 746 ? 20.156 -3.898 -1.903 1 98.56 746 PHE A C 1
ATOM 5966 O O . PHE A 1 746 ? 21.188 -4.352 -1.423 1 98.56 746 PHE A O 1
ATOM 5973 N N . ALA A 1 747 ? 19.453 -3 -1.29 1 98.44 747 ALA A N 1
ATOM 5974 C CA . ALA A 1 747 ? 19.828 -2.527 0.038 1 98.44 747 ALA A CA 1
ATOM 5975 C C . ALA A 1 747 ? 19.922 -3.688 1.026 1 98.44 747 ALA A C 1
ATOM 5977 O O . ALA A 1 747 ? 20.797 -3.703 1.898 1 98.44 747 ALA A O 1
ATOM 5978 N N . LYS A 1 748 ? 19.016 -4.645 0.933 1 98 748 LYS A N 1
ATOM 5979 C CA . LYS A 1 748 ? 19.047 -5.828 1.791 1 98 748 LYS A CA 1
ATOM 5980 C C . LYS A 1 748 ? 20.312 -6.656 1.541 1 98 748 LYS A C 1
ATOM 5982 O O . LYS A 1 748 ? 20.906 -7.176 2.48 1 98 748 LYS A O 1
ATOM 5987 N N . VAL A 1 749 ? 20.609 -6.762 0.225 1 98.38 749 VAL A N 1
ATOM 5988 C CA . VAL A 1 749 ? 21.797 -7.512 -0.168 1 98.38 749 VAL A CA 1
ATOM 5989 C C . VAL A 1 749 ? 23.047 -6.844 0.408 1 98.38 749 VAL A C 1
ATOM 5991 O O . VAL A 1 749 ? 23.875 -7.5 1.038 1 98.38 749 VAL A O 1
ATOM 5994 N N . ARG A 1 750 ? 23.172 -5.527 0.193 1 97.88 750 ARG A N 1
ATOM 5995 C CA . ARG A 1 750 ? 24.312 -4.77 0.682 1 97.88 750 ARG A CA 1
ATOM 5996 C C . ARG A 1 750 ? 24.469 -4.922 2.191 1 97.88 750 ARG A C 1
ATOM 5998 O O . ARG A 1 750 ? 25.562 -5.172 2.688 1 97.88 750 ARG A O 1
ATOM 6005 N N . ARG A 1 751 ? 23.391 -4.715 2.896 1 96.94 751 ARG A N 1
ATOM 6006 C CA . ARG A 1 751 ? 23.422 -4.816 4.352 1 96.94 751 ARG A CA 1
ATOM 6007 C C . ARG A 1 751 ? 23.938 -6.184 4.793 1 96.94 751 ARG A C 1
ATOM 6009 O O . ARG A 1 751 ? 24.781 -6.277 5.688 1 96.94 751 ARG A O 1
ATOM 6016 N N . HIS A 1 752 ? 23.406 -7.258 4.164 1 96.44 752 HIS A N 1
ATOM 6017 C CA . HIS A 1 752 ? 23.812 -8.609 4.535 1 96.44 752 HIS A CA 1
ATOM 6018 C C . HIS A 1 752 ? 25.297 -8.828 4.316 1 96.44 752 HIS A C 1
ATOM 6020 O O . HIS A 1 752 ? 25.984 -9.359 5.191 1 96.44 752 HIS A O 1
ATOM 6026 N N . TYR A 1 753 ? 25.828 -8.445 3.139 1 96.88 753 TYR A N 1
ATOM 6027 C CA . TYR A 1 753 ? 27.25 -8.609 2.838 1 96.88 753 TYR A CA 1
ATOM 6028 C C . TYR A 1 753 ? 28.109 -7.75 3.758 1 96.88 753 TYR A C 1
ATOM 6030 O O . TYR A 1 753 ? 29.172 -8.18 4.215 1 96.88 753 TYR A O 1
ATOM 6038 N N . ASP A 1 754 ? 27.672 -6.504 4.023 1 96.19 754 ASP A N 1
ATOM 6039 C CA . ASP A 1 754 ? 28.406 -5.617 4.922 1 96.19 754 ASP A CA 1
ATOM 6040 C C . ASP A 1 754 ? 28.516 -6.223 6.32 1 96.19 754 ASP A C 1
ATOM 6042 O O . ASP A 1 754 ? 29.578 -6.172 6.941 1 96.19 754 ASP A O 1
ATOM 6046 N N . LEU A 1 755 ? 27.438 -6.75 6.777 1 93.25 755 LEU A N 1
ATOM 6047 C CA . LEU A 1 755 ? 27.422 -7.316 8.125 1 93.25 755 LEU A CA 1
ATOM 6048 C C . LEU A 1 755 ? 28.312 -8.547 8.211 1 93.25 755 LEU A C 1
ATOM 6050 O O . LEU A 1 755 ? 28.719 -8.945 9.305 1 93.25 755 LEU A O 1
ATOM 6054 N N . LEU A 1 756 ? 28.625 -9.195 7.07 1 93.06 756 LEU A N 1
ATOM 6055 C CA . LEU A 1 756 ? 29.547 -10.328 7.008 1 93.06 756 LEU A CA 1
ATOM 6056 C C . LEU A 1 756 ? 30.984 -9.852 6.754 1 93.06 756 LEU A C 1
ATOM 6058 O O . LEU A 1 756 ? 31.875 -10.664 6.512 1 93.06 756 LEU A O 1
ATOM 6062 N N . ASP A 1 757 ? 31.203 -8.516 6.691 1 93.75 757 ASP A N 1
ATOM 6063 C CA . ASP A 1 757 ? 32.5 -7.895 6.41 1 93.75 757 ASP A CA 1
ATOM 6064 C C . ASP A 1 757 ? 32.969 -8.242 5.004 1 93.75 757 ASP A C 1
ATOM 6066 O O . ASP A 1 757 ? 34.156 -8.531 4.805 1 93.75 757 ASP A O 1
ATOM 6070 N N . LEU A 1 758 ? 32.031 -8.32 4.074 1 95.56 758 LEU A N 1
ATOM 6071 C CA . LEU A 1 758 ? 32.281 -8.633 2.676 1 95.56 758 LEU A CA 1
ATOM 6072 C C . LEU A 1 758 ? 31.812 -7.516 1.759 1 95.56 758 LEU A C 1
ATOM 6074 O O . LEU A 1 758 ? 31.203 -7.777 0.721 1 95.56 758 LEU A O 1
ATOM 6078 N N . SER A 1 759 ? 32.031 -6.277 2.084 1 94.12 759 SER A N 1
ATOM 6079 C CA . SER A 1 759 ? 31.469 -5.113 1.4 1 94.12 759 SER A CA 1
ATOM 6080 C C . SER A 1 759 ? 31.891 -5.07 -0.061 1 94.12 759 SER A C 1
ATOM 6082 O O . SER A 1 759 ? 31.141 -4.637 -0.928 1 94.12 759 SER A O 1
ATOM 6084 N N . GLU A 1 760 ? 33 -5.543 -0.356 1 95.5 760 GLU A N 1
ATOM 6085 C CA . GLU A 1 760 ? 33.531 -5.465 -1.715 1 95.5 760 GLU A CA 1
ATOM 6086 C C . GLU A 1 760 ? 32.969 -6.574 -2.594 1 95.5 760 GLU A C 1
ATOM 6088 O O . GLU A 1 760 ? 33.062 -6.512 -3.822 1 95.5 760 GLU A O 1
ATOM 6093 N N . ALA A 1 761 ? 32.312 -7.547 -1.985 1 97.69 761 ALA A N 1
ATOM 6094 C CA . ALA A 1 761 ? 31.844 -8.719 -2.715 1 97.69 761 ALA A CA 1
ATOM 6095 C C . ALA A 1 761 ? 30.422 -8.508 -3.225 1 97.69 761 ALA A C 1
ATOM 6097 O O . ALA A 1 761 ? 29.906 -9.32 -3.994 1 97.69 761 ALA A O 1
ATOM 6098 N N . ALA A 1 762 ? 29.766 -7.5 -2.816 1 97.88 762 ALA A N 1
ATOM 6099 C CA . ALA A 1 762 ? 28.438 -7.152 -3.324 1 97.88 762 ALA A CA 1
ATOM 6100 C C . ALA A 1 762 ? 28.438 -5.762 -3.959 1 97.88 762 ALA A C 1
ATOM 6102 O O . ALA A 1 762 ? 28.703 -4.766 -3.281 1 97.88 762 ALA A O 1
ATOM 6103 N N . ARG A 1 763 ? 28.141 -5.723 -5.195 1 97.88 763 ARG A N 1
ATOM 6104 C CA . ARG A 1 763 ? 28.234 -4.461 -5.918 1 97.88 763 ARG A CA 1
ATOM 6105 C C . ARG A 1 763 ? 27.062 -4.289 -6.879 1 97.88 763 ARG A C 1
ATOM 6107 O O . ARG A 1 763 ? 26.516 -5.273 -7.387 1 97.88 763 ARG A O 1
ATOM 6114 N N . ILE A 1 764 ? 26.562 -3.082 -7.059 1 98.06 764 ILE A N 1
ATOM 6115 C CA . ILE A 1 764 ? 25.609 -2.742 -8.109 1 98.06 764 ILE A CA 1
ATOM 6116 C C . ILE A 1 764 ? 26.172 -1.606 -8.969 1 98.06 764 ILE A C 1
ATOM 6118 O O . ILE A 1 764 ? 26.75 -0.649 -8.438 1 98.06 764 ILE A O 1
ATOM 6122 N N . GLU A 1 765 ? 26.141 -1.76 -10.219 1 97.62 765 GLU A N 1
ATOM 6123 C CA . GLU A 1 765 ? 26.547 -0.721 -11.164 1 97.62 765 GLU A CA 1
ATOM 6124 C C . GLU A 1 765 ? 25.328 -0.167 -11.914 1 97.62 765 GLU A C 1
ATOM 6126 O O . GLU A 1 765 ? 24.562 -0.926 -12.5 1 97.62 765 GLU A O 1
ATOM 6131 N N . TYR A 1 766 ? 25.203 1.173 -11.836 1 97 766 TYR A N 1
ATOM 6132 C CA . TYR A 1 766 ? 24.234 1.884 -12.656 1 97 766 TYR A CA 1
ATOM 6133 C C . TYR A 1 766 ? 24.906 2.541 -13.852 1 97 766 TYR A C 1
ATOM 6135 O O . TYR A 1 766 ? 26.047 2.998 -13.758 1 97 766 TYR A O 1
ATOM 6143 N N . PHE A 1 767 ? 24.25 2.539 -14.969 1 96.12 767 PHE A N 1
ATOM 6144 C CA . PHE A 1 767 ? 24.797 3.258 -16.109 1 96.12 767 PHE A CA 1
ATOM 6145 C C . PHE A 1 767 ? 23.672 3.904 -16.922 1 96.12 767 PHE A C 1
ATOM 6147 O O . PHE A 1 767 ? 22.516 3.51 -16.797 1 96.12 767 PHE A O 1
ATOM 6154 N N . ASN A 1 768 ? 24.016 4.984 -17.688 1 94.75 768 ASN A N 1
ATOM 6155 C CA . ASN A 1 768 ? 23.047 5.664 -18.547 1 94.75 768 ASN A CA 1
ATOM 6156 C C . ASN A 1 768 ? 22.781 4.875 -19.812 1 94.75 768 ASN A C 1
ATOM 6158 O O . ASN A 1 768 ? 23.344 5.176 -20.875 1 94.75 768 ASN A O 1
ATOM 6162 N N . GLY A 1 769 ? 21.875 3.945 -19.719 1 95.12 769 GLY A N 1
ATOM 6163 C CA . GLY A 1 769 ? 21.531 3.1 -20.844 1 95.12 769 GLY A CA 1
ATOM 6164 C C . GLY A 1 769 ? 20.266 2.301 -20.641 1 95.12 769 GLY A C 1
ATOM 6165 O O . GLY A 1 769 ? 19.672 2.332 -19.562 1 95.12 769 GLY A O 1
ATOM 6166 N N . PRO A 1 770 ? 19.828 1.753 -21.75 1 95.88 770 PRO A N 1
ATOM 6167 C CA . PRO A 1 770 ? 18.594 0.95 -21.719 1 95.88 770 PRO A CA 1
ATOM 6168 C C . PRO A 1 770 ? 18.844 -0.488 -21.266 1 95.88 770 PRO A C 1
ATOM 6170 O O . PRO A 1 770 ? 19.719 -0.731 -20.422 1 95.88 770 PRO A O 1
ATOM 6173 N N . HIS A 1 771 ? 18.062 -1.418 -21.609 1 95.81 771 HIS A N 1
ATOM 6174 C CA . HIS A 1 771 ? 18.141 -2.848 -21.328 1 95.81 771 HIS A CA 1
ATOM 6175 C C . HIS A 1 771 ? 19.25 -3.506 -22.141 1 95.81 771 HIS A C 1
ATOM 6177 O O . HIS A 1 771 ? 18.984 -4.07 -23.219 1 95.81 771 HIS A O 1
ATOM 6183 N N . LYS A 1 772 ? 20.516 -3.439 -21.594 1 97.19 772 LYS A N 1
ATOM 6184 C CA . LYS A 1 772 ? 21.656 -3.988 -22.312 1 97.19 772 LYS A CA 1
ATOM 6185 C C . LYS A 1 772 ? 22.844 -4.23 -21.375 1 97.19 772 LYS A C 1
ATOM 6187 O O . LYS A 1 772 ? 22.828 -3.781 -20.219 1 97.19 772 LYS A O 1
ATOM 6192 N N . ILE A 1 773 ? 23.844 -4.934 -21.875 1 97.75 773 ILE A N 1
ATOM 6193 C CA . ILE A 1 773 ? 25.109 -5.141 -21.172 1 97.75 773 ILE A CA 1
ATOM 6194 C C . ILE A 1 773 ? 25.969 -3.875 -21.25 1 97.75 773 ILE A C 1
ATOM 6196 O O . ILE A 1 773 ? 26.125 -3.303 -22.344 1 97.75 773 ILE A O 1
ATOM 6200 N N . HIS A 1 774 ? 26.406 -3.416 -20.094 1 96.69 774 HIS A N 1
ATOM 6201 C CA . HIS A 1 774 ? 27.375 -2.32 -20.062 1 96.69 774 HIS A CA 1
ATOM 6202 C C . HIS A 1 774 ? 28.797 -2.838 -20.203 1 96.69 774 HIS A C 1
ATOM 6204 O O . HIS A 1 774 ? 29.594 -2.289 -20.969 1 96.69 774 HIS A O 1
ATOM 6210 N N . GLY A 1 775 ? 29.156 -3.922 -19.484 1 96.62 775 GLY A N 1
ATOM 6211 C CA . GLY A 1 775 ? 30.406 -4.664 -19.656 1 96.62 775 GLY A CA 1
ATOM 6212 C C . GLY A 1 775 ? 31.609 -3.922 -19.125 1 96.62 775 GLY A C 1
ATOM 6213 O O . GLY A 1 775 ? 32.719 -4.113 -19.625 1 96.62 775 GLY A O 1
ATOM 6214 N N . LYS A 1 776 ? 31.516 -3 -18.188 1 96.5 776 LYS A N 1
ATOM 6215 C CA . LYS A 1 776 ? 32.656 -2.291 -17.609 1 96.5 776 LYS A CA 1
ATOM 6216 C C . LYS A 1 776 ? 32.875 -2.705 -16.156 1 96.5 776 LYS A C 1
ATOM 6218 O O . LYS A 1 776 ? 33.75 -3.516 -15.852 1 96.5 776 LYS A O 1
ATOM 6223 N N . GLY A 1 777 ? 31.922 -2.227 -15.383 1 97.12 777 GLY A N 1
ATOM 6224 C CA . GLY A 1 777 ? 32.031 -2.611 -13.984 1 97.12 777 GLY A CA 1
ATOM 6225 C C . GLY A 1 777 ? 31.969 -4.109 -13.773 1 97.12 777 GLY A C 1
ATOM 6226 O O . GLY A 1 777 ? 32.625 -4.645 -12.867 1 97.12 777 GLY A O 1
ATOM 6227 N N . THR A 1 778 ? 31.25 -4.789 -14.586 1 98.31 778 THR A N 1
ATOM 6228 C CA . THR A 1 778 ? 31.094 -6.234 -14.453 1 98.31 778 THR A CA 1
ATOM 6229 C C . THR A 1 778 ? 32.375 -6.957 -14.812 1 98.31 778 THR A C 1
ATOM 6231 O O . THR A 1 778 ? 32.75 -7.93 -14.156 1 98.31 778 THR A O 1
ATOM 6234 N N . PHE A 1 779 ? 33.094 -6.492 -15.82 1 98.38 779 PHE A N 1
ATOM 6235 C CA . PHE A 1 779 ? 34.375 -7.094 -16.172 1 98.38 779 PHE A CA 1
ATOM 6236 C C . PHE A 1 779 ? 35.406 -6.863 -15.086 1 98.38 779 PHE A C 1
ATOM 6238 O O . PHE A 1 779 ? 36.188 -7.762 -14.75 1 98.38 779 PHE A O 1
ATOM 6245 N N . GLU A 1 780 ? 35.406 -5.707 -14.516 1 98.19 780 GLU A N 1
ATOM 6246 C CA . GLU A 1 780 ? 36.281 -5.418 -13.391 1 98.19 780 GLU A CA 1
ATOM 6247 C C . GLU A 1 780 ? 36 -6.324 -12.203 1 98.19 780 GLU A C 1
ATOM 6249 O O . GLU A 1 780 ? 36.906 -6.793 -11.523 1 98.19 780 GLU A O 1
ATOM 6254 N N . PHE A 1 781 ? 34.781 -6.5 -11.969 1 98.25 781 PHE A N 1
ATOM 6255 C CA . PHE A 1 781 ? 34.344 -7.348 -10.875 1 98.25 781 PHE A CA 1
ATOM 6256 C C . PHE A 1 781 ? 34.812 -8.789 -11.078 1 98.25 781 PHE A C 1
ATOM 6258 O O . PHE A 1 781 ? 35.25 -9.438 -10.141 1 98.25 781 PHE A O 1
ATOM 6265 N N . ILE A 1 782 ? 34.594 -9.305 -12.305 1 98.62 782 ILE A N 1
ATOM 6266 C CA . ILE A 1 782 ? 35.031 -10.656 -12.664 1 98.62 782 ILE A CA 1
ATOM 6267 C C . ILE A 1 782 ? 36.531 -10.773 -12.477 1 98.62 782 ILE A C 1
ATOM 6269 O O . ILE A 1 782 ? 37.031 -11.75 -11.906 1 98.62 782 ILE A O 1
ATOM 6273 N N . ASP A 1 783 ? 37.312 -9.742 -12.859 1 98.12 783 ASP A N 1
ATOM 6274 C CA . ASP A 1 783 ? 38.781 -9.742 -12.703 1 98.12 783 ASP A CA 1
ATOM 6275 C C . ASP A 1 783 ? 39.156 -9.797 -11.227 1 98.12 783 ASP A C 1
ATOM 6277 O O . ASP A 1 783 ? 40.125 -10.477 -10.859 1 98.12 783 ASP A O 1
ATOM 6281 N N . GLN A 1 784 ? 38.375 -9.125 -10.477 1 97.88 784 GLN A N 1
ATOM 6282 C CA . GLN A 1 784 ? 38.688 -8.984 -9.062 1 97.88 784 GLN A CA 1
ATOM 6283 C C . GLN A 1 784 ? 38.375 -10.266 -8.305 1 97.88 784 GLN A C 1
ATOM 6285 O O . GLN A 1 784 ? 39.094 -10.656 -7.391 1 97.88 784 GLN A O 1
ATOM 6290 N N . HIS A 1 785 ? 37.344 -10.93 -8.672 1 97.69 785 HIS A N 1
ATOM 6291 C CA . HIS A 1 785 ? 36.812 -11.938 -7.766 1 97.69 785 HIS A CA 1
ATOM 6292 C C . HIS A 1 785 ? 36.938 -13.344 -8.352 1 97.69 785 HIS A C 1
ATOM 6294 O O . HIS A 1 785 ? 36.781 -14.336 -7.645 1 97.69 785 HIS A O 1
ATOM 6300 N N . LEU A 1 786 ? 37.188 -13.391 -9.664 1 96.12 786 LEU A N 1
ATOM 6301 C CA . LEU A 1 786 ? 37.312 -14.703 -10.289 1 96.12 786 LEU A CA 1
ATOM 6302 C C . LEU A 1 786 ? 38.75 -14.984 -10.68 1 96.12 786 LEU A C 1
ATOM 6304 O O . LEU A 1 786 ? 39.156 -16.141 -10.828 1 96.12 786 LEU A O 1
ATOM 6308 N N . MET B 1 1 ? 77.812 41.719 42.125 1 20.75 1 MET B N 1
ATOM 6309 C CA . MET B 1 1 ? 77.312 42.406 40.938 1 20.75 1 MET B CA 1
ATOM 6310 C C . MET B 1 1 ? 75.938 41.938 40.562 1 20.75 1 MET B C 1
ATOM 6312 O O . MET B 1 1 ? 75.625 40.75 40.656 1 20.75 1 MET B O 1
ATOM 6316 N N . ASP B 1 2 ? 74.875 42.938 40.625 1 17.33 2 ASP B N 1
ATOM 6317 C CA . ASP B 1 2 ? 73.438 43.062 40.719 1 17.33 2 ASP B CA 1
ATOM 6318 C C . ASP B 1 2 ? 72.75 42.594 39.438 1 17.33 2 ASP B C 1
ATOM 6320 O O . ASP B 1 2 ? 72.938 43.156 38.375 1 17.33 2 ASP B O 1
ATOM 6324 N N . ARG B 1 3 ? 72.75 41.219 39.219 1 18.27 3 ARG B N 1
ATOM 6325 C CA . ARG B 1 3 ? 72.25 40.375 38.125 1 18.27 3 ARG B CA 1
ATOM 6326 C C . ARG B 1 3 ? 70.875 40.75 37.719 1 18.27 3 ARG B C 1
ATOM 6328 O O . ARG B 1 3 ? 69.938 40.531 38.5 1 18.27 3 ARG B O 1
ATOM 6335 N N . ARG B 1 4 ? 70.75 41.938 36.969 1 20.16 4 ARG B N 1
ATOM 6336 C CA . ARG B 1 4 ? 69.688 42.719 36.406 1 20.16 4 ARG B CA 1
ATOM 6337 C C . ARG B 1 4 ? 68.75 41.844 35.562 1 20.16 4 ARG B C 1
ATOM 6339 O O . ARG B 1 4 ? 69.125 41.406 34.469 1 20.16 4 ARG B O 1
ATOM 6346 N N . ASN B 1 5 ? 68.188 40.75 36.156 1 18.69 5 ASN B N 1
ATOM 6347 C CA . ASN B 1 5 ? 67.375 39.75 35.469 1 18.69 5 ASN B CA 1
ATOM 6348 C C . ASN B 1 5 ? 66.188 40.375 34.719 1 18.69 5 ASN B C 1
ATOM 6350 O O . ASN B 1 5 ? 65.25 40.844 35.344 1 18.69 5 ASN B O 1
ATOM 6354 N N . PHE B 1 6 ? 66.5 41.25 33.656 1 22.64 6 PHE B N 1
ATOM 6355 C CA . PHE B 1 6 ? 65.438 41.875 32.844 1 22.64 6 PHE B CA 1
ATOM 6356 C C . PHE B 1 6 ? 64.5 40.844 32.219 1 22.64 6 PHE B C 1
ATOM 6358 O O . PHE B 1 6 ? 65 39.938 31.5 1 22.64 6 PHE B O 1
ATOM 6365 N N . ILE B 1 7 ? 63.5 40.406 32.906 1 20.86 7 ILE B N 1
ATOM 6366 C CA . ILE B 1 7 ? 62.438 39.531 32.438 1 20.86 7 ILE B CA 1
ATOM 6367 C C . ILE B 1 7 ? 61.75 40.156 31.203 1 20.86 7 ILE B C 1
ATOM 6369 O O . ILE B 1 7 ? 61.156 41.25 31.312 1 20.86 7 ILE B O 1
ATOM 6373 N N . LYS B 1 8 ? 62.438 40.125 30.016 1 23.09 8 LYS B N 1
ATOM 6374 C CA . LYS B 1 8 ? 61.875 40.625 28.766 1 23.09 8 LYS B CA 1
ATOM 6375 C C . LYS B 1 8 ? 60.5 40.062 28.531 1 23.09 8 LYS B C 1
ATOM 6377 O O . LYS B 1 8 ? 60.312 38.844 28.5 1 23.09 8 LYS B O 1
ATOM 6382 N N . SER B 1 9 ? 59.375 40.781 28.891 1 19.97 9 SER B N 1
ATOM 6383 C CA . SER B 1 9 ? 57.938 40.594 28.656 1 19.97 9 SER B CA 1
ATOM 6384 C C . SER B 1 9 ? 57.656 40.406 27.172 1 19.97 9 SER B C 1
ATOM 6386 O O . SER B 1 9 ? 57.875 41.312 26.375 1 19.97 9 SER B O 1
ATOM 6388 N N . SER B 1 10 ? 57.969 39.312 26.484 1 22.89 10 SER B N 1
ATOM 6389 C CA . SER B 1 10 ? 57.688 39.062 25.094 1 22.89 10 SER B CA 1
ATOM 6390 C C . SER B 1 10 ? 56.188 39.188 24.812 1 22.89 10 SER B C 1
ATOM 6392 O O . SER B 1 10 ? 55.375 38.469 25.406 1 22.89 10 SER B O 1
ATOM 6394 N N . ALA B 1 11 ? 55.625 40.375 24.438 1 24.81 11 ALA B N 1
ATOM 6395 C CA . ALA B 1 11 ? 54.344 40.781 23.859 1 24.81 11 ALA B CA 1
ATOM 6396 C C . ALA B 1 11 ? 54.031 39.969 22.625 1 24.81 11 ALA B C 1
ATOM 6398 O O . ALA 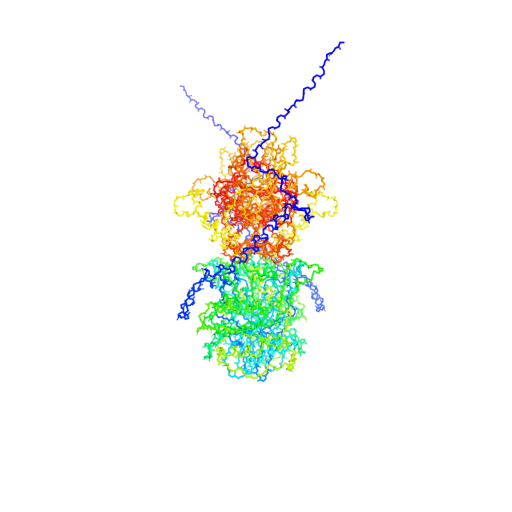B 1 11 ? 54.656 40.156 21.562 1 24.81 11 ALA B O 1
ATOM 6399 N N . PHE B 1 12 ? 53.781 38.688 22.75 1 24.12 12 PHE B N 1
ATOM 6400 C CA . PHE B 1 12 ? 53.219 37.875 21.688 1 24.12 12 PHE B CA 1
ATOM 6401 C C . PHE B 1 12 ? 52.031 38.594 21.031 1 24.12 12 PHE B C 1
ATOM 6403 O O . PHE B 1 12 ? 51.094 39 21.703 1 24.12 12 PHE B O 1
ATOM 6410 N N . PHE B 1 13 ? 52.25 39.5 20.016 1 26.88 13 PHE B N 1
ATOM 6411 C CA . PHE B 1 13 ? 51.312 40.094 19.06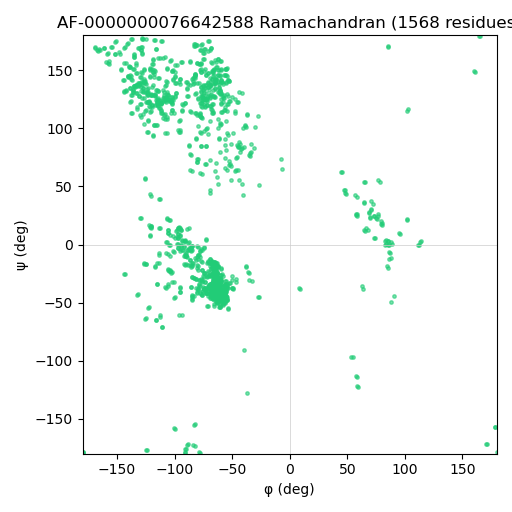2 1 26.88 13 PHE B CA 1
ATOM 6412 C C . PHE B 1 13 ? 50.375 39.031 18.5 1 26.88 13 PHE B C 1
ATOM 6414 O O . PHE B 1 13 ? 50.75 38.25 17.641 1 26.88 13 PHE B O 1
ATOM 6421 N N . GLY B 1 14 ? 49.656 38.281 19.312 1 28.08 14 GLY B N 1
ATOM 6422 C CA . GLY B 1 14 ? 48.531 37.5 18.781 1 28.08 14 GLY B CA 1
ATOM 6423 C C . GLY B 1 14 ? 47.688 38.281 17.797 1 28.08 14 GLY B C 1
ATOM 6424 O O . GLY B 1 14 ? 47.156 39.344 18.109 1 28.08 14 GLY B O 1
ATOM 6425 N N . THR B 1 15 ? 47.969 38.344 16.5 1 32.34 15 THR B N 1
ATOM 6426 C CA . THR B 1 15 ? 47.219 38.906 15.383 1 32.34 15 THR B CA 1
ATOM 6427 C C . THR B 1 15 ? 45.75 38.562 15.5 1 32.34 15 THR B C 1
ATOM 6429 O O . THR B 1 15 ? 45.344 37.406 15.5 1 32.34 15 THR B O 1
ATOM 6432 N N . ALA B 1 16 ? 44.875 39.25 16.266 1 36.41 16 ALA B N 1
ATOM 6433 C CA . ALA B 1 16 ? 43.438 39.281 16.359 1 36.41 16 ALA B CA 1
ATOM 6434 C C . ALA B 1 16 ? 42.781 39.25 14.977 1 36.41 16 ALA B C 1
ATOM 6436 O O . ALA B 1 16 ? 43 40.125 14.156 1 36.41 16 ALA B O 1
ATOM 6437 N N . LEU B 1 17 ? 42.594 38.094 14.344 1 42.94 17 LEU B N 1
ATOM 6438 C CA . LEU B 1 17 ? 41.688 38.094 13.211 1 42.94 17 LEU B CA 1
ATOM 6439 C C . LEU B 1 17 ? 40.531 39.062 13.438 1 42.94 17 LEU B C 1
ATOM 6441 O O . LEU B 1 17 ? 39.75 38.938 14.391 1 42.94 17 LEU B O 1
ATOM 6445 N N . GLY B 1 18 ? 40.75 40.375 13.289 1 44.66 18 GLY B N 1
ATOM 6446 C CA . GLY B 1 18 ? 39.75 41.406 13.383 1 44.66 18 GLY B CA 1
ATOM 6447 C C . GLY B 1 18 ? 38.469 41.062 12.641 1 44.66 18 GLY B C 1
ATOM 6448 O O . GLY B 1 18 ? 38.5 40.781 11.445 1 44.66 18 GLY B O 1
ATOM 6449 N N . PHE B 1 19 ? 37.594 40.312 13.344 1 47.56 19 PHE B N 1
ATOM 6450 C CA . PHE B 1 19 ? 36.281 40.188 12.742 1 47.56 19 PHE B CA 1
ATOM 6451 C C . PHE B 1 19 ? 35.688 41.562 12.438 1 47.56 19 PHE B C 1
ATOM 6453 O O . PHE B 1 19 ? 35.469 42.344 13.352 1 47.56 19 PHE B O 1
ATOM 6460 N N . PRO B 1 20 ? 35.844 42.031 11.336 1 44.53 20 PRO B N 1
ATOM 6461 C CA . PRO B 1 20 ? 35.25 43.344 11.07 1 44.53 20 PRO B CA 1
ATOM 6462 C C . PRO B 1 20 ? 33.812 43.469 11.578 1 44.53 20 PRO B C 1
ATOM 6464 O O . PRO B 1 20 ? 33 42.562 11.336 1 44.53 20 PRO B O 1
ATOM 6467 N N . GLY B 1 21 ? 33.594 44.438 12.414 1 45.81 21 GLY B N 1
ATOM 6468 C CA . GLY B 1 21 ? 32.25 44.812 12.883 1 45.81 21 GLY B CA 1
ATOM 6469 C C . GLY B 1 21 ? 31.828 44.062 14.117 1 45.81 21 GLY B C 1
ATOM 6470 O O . GLY B 1 21 ? 30.672 44.125 14.523 1 45.81 21 GLY B O 1
ATOM 6471 N N . SER B 1 22 ? 32.719 43.156 14.633 1 50.06 22 SER B N 1
ATOM 6472 C CA . SER B 1 22 ? 32.281 42.344 15.773 1 50.06 22 SER B CA 1
ATOM 6473 C C . SER B 1 22 ? 32.312 43.125 17.062 1 50.06 22 SER B C 1
ATOM 6475 O O . SER B 1 22 ? 33.25 43.906 17.312 1 50.06 22 SER B O 1
ATOM 6477 N N . ILE B 1 23 ? 31.203 43.5 17.688 1 43.75 23 ILE B N 1
ATOM 6478 C CA . ILE B 1 23 ? 31.078 44.062 19.016 1 43.75 23 ILE B CA 1
ATOM 6479 C C . ILE B 1 23 ? 31.297 42.969 20.062 1 43.75 23 ILE B C 1
ATOM 6481 O O . ILE B 1 23 ? 30.938 41.812 19.859 1 43.75 23 ILE B O 1
ATOM 6485 N N . SER B 1 24 ? 32.281 43.188 21.031 1 43.09 24 SER B N 1
ATOM 6486 C CA . SER B 1 24 ? 32.562 42.25 22.109 1 43.09 24 SER B CA 1
ATOM 6487 C C . SER B 1 24 ? 31.297 41.781 22.812 1 43.09 24 SER B C 1
ATOM 6489 O O . SER B 1 24 ? 30.359 42.562 23 1 43.09 24 SER B O 1
ATOM 6491 N N . LEU B 1 25 ? 31.031 40.469 22.922 1 45.47 25 LEU B N 1
ATOM 6492 C CA . LEU B 1 25 ? 29.922 39.812 23.625 1 45.47 25 LEU B CA 1
ATOM 6493 C C . LEU B 1 25 ? 29.797 40.344 25.047 1 45.47 25 LEU B C 1
ATOM 6495 O O . LEU B 1 25 ? 28.844 40.031 25.75 1 45.47 25 LEU B O 1
ATOM 6499 N N . LEU B 1 26 ? 30.953 40.875 25.734 1 36.41 26 LEU B N 1
ATOM 6500 C CA . LEU B 1 26 ? 30.906 41.156 27.156 1 36.41 26 LEU B CA 1
ATOM 6501 C C . LEU B 1 26 ? 29.844 42.188 27.484 1 36.41 26 LEU B C 1
ATOM 6503 O O . LEU B 1 26 ? 29.453 42.344 28.641 1 36.41 26 LEU B O 1
ATOM 6507 N N . GLN B 1 27 ? 29.766 43.25 26.734 1 32.78 27 GLN B N 1
ATOM 6508 C CA . GLN B 1 27 ? 28.984 44.375 27.266 1 32.78 27 GLN B CA 1
ATOM 6509 C C . GLN B 1 27 ? 27.516 43.969 27.422 1 32.78 27 GLN B C 1
ATOM 6511 O O . GLN B 1 27 ? 26.703 44.781 27.906 1 32.78 27 GLN B O 1
ATOM 6516 N N . GLN B 1 28 ? 27.031 43.125 26.656 1 32.16 28 GLN B N 1
ATOM 6517 C CA . GLN B 1 28 ? 25.594 43.031 26.859 1 32.16 28 GLN B CA 1
ATOM 6518 C C . GLN B 1 28 ? 25.266 42.25 28.141 1 32.16 28 GLN B C 1
ATOM 6520 O O . GLN B 1 28 ? 25.844 41.219 28.391 1 32.16 28 GLN B O 1
ATOM 6525 N N . SER B 1 29 ? 24.766 43.031 29.203 1 31.89 29 SER B N 1
ATOM 6526 C CA . SER B 1 29 ? 24.234 42.688 30.516 1 31.89 29 SER B CA 1
ATOM 6527 C C . SER B 1 29 ? 23.562 41.344 30.516 1 31.89 29 SER B C 1
ATOM 6529 O O . SER B 1 29 ? 22.75 41.031 29.625 1 31.89 29 SER B O 1
ATOM 6531 N N . MET B 1 30 ? 24.266 40.312 31.031 1 33.28 30 MET B N 1
ATOM 6532 C CA . MET B 1 30 ? 23.547 39.156 31.5 1 33.28 30 MET B CA 1
ATOM 6533 C C . MET B 1 30 ? 22.172 39.531 32.031 1 33.28 30 MET B C 1
ATOM 6535 O O . MET B 1 30 ? 22.078 40.312 33 1 33.28 30 MET B O 1
ATOM 6539 N N . ARG B 1 31 ? 21.234 39.688 31.422 1 34.84 31 ARG B N 1
ATOM 6540 C CA . ARG B 1 31 ? 19.984 39.781 32.156 1 34.84 31 ARG B CA 1
ATOM 6541 C C . ARG B 1 31 ? 19.953 38.812 33.312 1 34.84 31 ARG B C 1
ATOM 6543 O O . ARG B 1 31 ? 20.422 37.688 33.219 1 34.84 31 ARG B O 1
ATOM 6550 N N . ASN B 1 32 ? 20.172 39.188 34.688 1 31.88 32 ASN B N 1
ATOM 6551 C CA . ASN B 1 32 ? 20.172 38.625 36.031 1 31.88 32 ASN B CA 1
ATOM 6552 C C . ASN B 1 32 ? 19.109 37.562 36.188 1 31.88 32 ASN B C 1
ATOM 6554 O O . ASN B 1 32 ? 18.766 37.156 37.312 1 31.88 32 ASN B O 1
ATOM 6558 N N . ASP B 1 33 ? 18.062 37.5 35.469 1 32.88 33 ASP B N 1
ATOM 6559 C CA . ASP B 1 33 ? 16.922 36.75 36.031 1 32.88 33 ASP B CA 1
ATOM 6560 C C . ASP B 1 33 ? 17.219 35.25 36.094 1 32.88 33 ASP B C 1
ATOM 6562 O O . ASP B 1 33 ? 16.312 34.438 36.281 1 32.88 33 ASP B O 1
ATOM 6566 N N . GLY B 1 34 ? 18.516 34.812 36.656 1 33.47 34 GLY B N 1
ATOM 6567 C CA . GLY B 1 34 ? 18.891 33.469 37.062 1 33.47 34 GLY B CA 1
ATOM 6568 C C . GLY B 1 34 ? 18.875 32.5 35.906 1 33.47 34 GLY B C 1
ATOM 6569 O O . GLY B 1 34 ? 19.062 31.281 36.094 1 33.47 34 GLY B O 1
ATOM 6570 N N . ILE B 1 35 ? 18.016 32.594 35 1 35.84 35 ILE B N 1
ATOM 6571 C CA . ILE B 1 35 ? 18.094 31.547 34 1 35.84 35 ILE B CA 1
ATOM 6572 C C . ILE B 1 35 ? 19.484 31.516 33.375 1 35.84 35 ILE B C 1
ATOM 6574 O O . ILE B 1 35 ? 19.922 32.5 32.781 1 35.84 35 ILE B O 1
ATOM 6578 N N . ASP B 1 36 ? 20.625 31.203 33.969 1 40.12 36 ASP B N 1
ATOM 6579 C CA . ASP B 1 36 ? 21.797 30.844 33.188 1 40.12 36 ASP B CA 1
ATOM 6580 C C . ASP B 1 36 ? 21.469 30.734 31.703 1 40.12 36 ASP B C 1
ATOM 6582 O O . ASP B 1 36 ? 20.781 29.797 31.281 1 40.12 36 ASP B O 1
ATOM 6586 N N . ASP B 1 37 ? 21.078 31.75 30.938 1 51.22 37 ASP B N 1
ATOM 6587 C CA . ASP B 1 37 ? 20.312 32.125 29.75 1 51.22 37 ASP B CA 1
ATOM 6588 C C . ASP B 1 37 ? 20.953 31.531 28.484 1 51.22 37 ASP B C 1
ATOM 6590 O O . ASP B 1 37 ? 21.891 32.125 27.938 1 51.22 37 ASP B O 1
ATOM 6594 N N . ASP B 1 38 ? 21 30.156 28.375 1 79.69 38 ASP B N 1
ATOM 6595 C CA . ASP B 1 38 ? 21.406 29.281 27.297 1 79.69 38 ASP B CA 1
ATOM 6596 C C . ASP B 1 38 ? 20.969 29.828 25.938 1 79.69 38 ASP B C 1
ATOM 6598 O O . ASP B 1 38 ? 19.797 30.219 25.766 1 79.69 38 ASP B O 1
ATOM 6602 N N . LEU B 1 39 ? 22.016 30.438 25.266 1 86.06 39 LEU B N 1
ATOM 6603 C CA . LEU B 1 39 ? 21.812 31.047 23.953 1 86.06 39 LEU B CA 1
ATOM 6604 C C . LEU B 1 39 ? 20.75 30.297 23.156 1 86.06 39 LEU B C 1
ATOM 6606 O O . LEU B 1 39 ? 19.984 30.922 22.406 1 86.06 39 LEU B O 1
ATOM 6610 N N . ALA B 1 40 ? 20.656 29.125 23.344 1 92.12 40 ALA B N 1
ATOM 6611 C CA . ALA B 1 40 ? 19.656 28.328 22.641 1 92.12 40 ALA B CA 1
ATOM 6612 C C . ALA B 1 40 ? 18.234 28.719 23.062 1 92.12 40 ALA B C 1
ATOM 6614 O O . ALA B 1 40 ? 17.344 28.859 22.219 1 92.12 40 ALA B O 1
ATOM 6615 N N . SER B 1 41 ? 18.078 28.844 24.359 1 92.94 41 SER B N 1
ATOM 6616 C CA . SER B 1 41 ? 16.766 29.234 24.875 1 92.94 41 SER B CA 1
ATOM 6617 C C . SER B 1 41 ? 16.391 30.641 24.438 1 92.94 41 SER B C 1
ATOM 6619 O O . SER B 1 41 ? 15.219 30.906 24.156 1 92.94 41 SER B O 1
ATOM 6621 N N . ILE B 1 42 ? 17.359 31.5 24.438 1 92.5 42 ILE B N 1
ATOM 6622 C CA . ILE B 1 42 ? 17.141 32.875 24.031 1 92.5 42 ILE B CA 1
ATOM 6623 C C . ILE B 1 42 ? 16.672 32.906 22.578 1 92.5 42 ILE B C 1
ATOM 6625 O O . ILE B 1 42 ? 15.742 33.656 22.234 1 92.5 42 ILE B O 1
ATOM 6629 N N . MET B 1 43 ? 17.25 32.188 21.797 1 95.56 43 MET B N 1
ATOM 6630 C CA . MET B 1 43 ? 16.875 32.125 20.375 1 95.56 43 MET B CA 1
ATOM 6631 C C . MET B 1 43 ? 15.445 31.609 20.219 1 95.56 43 MET B C 1
ATOM 6633 O O . MET B 1 43 ? 14.664 32.188 19.469 1 95.56 43 MET B O 1
ATOM 6637 N N . VAL B 1 44 ? 15.125 30.531 20.922 1 96.38 44 VAL B N 1
ATOM 6638 C CA . VAL B 1 44 ? 13.781 29.953 20.844 1 96.38 44 VAL B CA 1
ATOM 6639 C C . VAL B 1 44 ? 12.75 30.969 21.328 1 96.38 44 VAL B C 1
ATOM 6641 O O . VAL B 1 44 ? 11.719 31.172 20.688 1 96.38 44 VAL B O 1
ATOM 6644 N N . GLU B 1 45 ? 13.047 31.625 22.422 1 96.25 45 GLU B N 1
ATOM 6645 C CA . GLU B 1 45 ? 12.141 32.625 22.984 1 96.25 45 GLU B CA 1
ATOM 6646 C C . GLU B 1 45 ? 11.969 33.812 22.031 1 96.25 45 GLU B C 1
ATOM 6648 O O . GLU B 1 45 ? 10.891 34.406 21.953 1 96.25 45 GLU B O 1
ATOM 6653 N N . GLY B 1 46 ? 13.055 34.188 21.422 1 96.81 46 GLY B N 1
ATOM 6654 C CA . GLY B 1 46 ? 12.969 35.25 20.422 1 96.81 46 GLY B CA 1
ATOM 6655 C C . GLY B 1 46 ? 11.992 34.938 19.312 1 96.81 46 GLY B C 1
ATOM 6656 O O . GLY B 1 46 ? 11.234 35.812 18.891 1 96.81 46 GLY B O 1
ATOM 6657 N N . VAL B 1 47 ? 12.016 33.75 18.812 1 97.69 47 VAL B N 1
ATOM 6658 C CA . VAL B 1 47 ? 11.102 33.312 17.75 1 97.69 47 VAL B CA 1
ATOM 6659 C C . VAL B 1 47 ? 9.664 33.344 18.266 1 97.69 47 VAL B C 1
ATOM 6661 O O . VAL B 1 47 ? 8.742 33.719 17.547 1 97.69 47 VAL B O 1
ATOM 6664 N N . HIS B 1 48 ? 9.445 32.906 19.562 1 97.5 48 HIS B N 1
ATOM 6665 C CA . HIS B 1 48 ? 8.117 33 20.156 1 97.5 48 HIS B CA 1
ATOM 6666 C C . HIS B 1 48 ? 7.594 34.406 20.156 1 97.5 48 HIS B C 1
ATOM 6668 O O . HIS B 1 48 ? 6.441 34.656 19.781 1 97.5 48 HIS B O 1
ATOM 6674 N N . ARG B 1 49 ? 8.43 35.375 20.531 1 97.25 49 ARG B N 1
ATOM 6675 C CA . ARG B 1 49 ? 8.016 36.75 20.562 1 97.25 49 ARG B CA 1
ATOM 6676 C C . ARG B 1 49 ? 7.699 37.281 19.156 1 97.25 49 ARG B C 1
ATOM 6678 O O . ARG B 1 49 ? 6.734 38 18.969 1 97.25 49 ARG B O 1
ATOM 6685 N N . PHE B 1 50 ? 8.531 36.938 18.25 1 96.94 50 PHE B N 1
ATOM 6686 C CA . PHE B 1 50 ? 8.273 37.281 16.844 1 96.94 50 PHE B CA 1
ATOM 6687 C C . PHE B 1 50 ? 6.902 36.781 16.406 1 96.94 50 PHE B C 1
ATOM 6689 O O . PHE B 1 50 ? 6.117 37.531 15.836 1 96.94 50 PHE B O 1
ATOM 6696 N N . LEU B 1 51 ? 6.59 35.5 16.719 1 97.56 51 LEU B N 1
ATOM 6697 C CA . LEU B 1 51 ? 5.344 34.875 16.281 1 97.56 51 LEU B CA 1
ATOM 6698 C C . LEU B 1 51 ? 4.148 35.5 17 1 97.56 51 LEU B C 1
ATOM 6700 O O . LEU B 1 51 ? 3.088 35.688 16.406 1 97.56 51 LEU B O 1
ATOM 6704 N N . ASP B 1 52 ? 4.297 35.75 18.297 1 96.38 52 ASP B N 1
ATOM 6705 C CA . ASP B 1 52 ? 3.227 36.375 19.047 1 96.38 52 ASP B CA 1
ATOM 6706 C C . ASP B 1 52 ? 2.857 37.719 18.422 1 96.38 52 ASP B C 1
ATOM 6708 O O . ASP B 1 52 ? 1.675 38.062 18.297 1 96.38 52 ASP B O 1
ATOM 6712 N N . SER B 1 53 ? 3.871 38.438 18.031 1 95.5 53 SER B N 1
ATOM 6713 C CA . SER B 1 53 ? 3.652 39.719 17.391 1 95.5 53 SER B CA 1
ATOM 6714 C C . SER B 1 53 ? 2.988 39.562 16.031 1 95.5 53 SER B C 1
ATOM 6716 O O . SER B 1 53 ? 2.07 40.312 15.688 1 95.5 53 SER B O 1
ATOM 6718 N N . GLU B 1 54 ? 3.438 38.625 15.289 1 94.5 54 GLU B N 1
ATOM 6719 C CA . GLU B 1 54 ? 2.9 38.375 13.953 1 94.5 54 GLU B CA 1
ATOM 6720 C C . GLU B 1 54 ? 1.441 37.938 14.016 1 94.5 54 GLU B C 1
ATOM 6722 O O . GLU B 1 54 ? 0.632 38.344 13.172 1 94.5 54 GLU B O 1
ATOM 6727 N N . ILE B 1 55 ? 1.05 37.125 14.945 1 95 55 ILE B N 1
ATOM 6728 C CA . ILE B 1 55 ? -0.319 36.625 15.109 1 95 55 ILE B CA 1
ATOM 6729 C C . ILE B 1 55 ? -1.257 37.812 15.328 1 95 55 ILE B C 1
ATOM 6731 O O . ILE B 1 55 ? -2.316 37.906 14.703 1 95 55 ILE B O 1
ATOM 6735 N N . GLN B 1 56 ? -0.832 38.781 16.094 1 91.56 56 GLN B N 1
ATOM 6736 C CA . GLN B 1 56 ? -1.64 39.969 16.344 1 91.56 56 GLN B CA 1
ATOM 6737 C C . GLN B 1 56 ? -1.691 40.875 15.125 1 91.56 56 GLN B C 1
ATOM 6739 O O . GLN B 1 56 ? -2.734 41.469 14.82 1 91.56 56 GLN B O 1
ATOM 6744 N N . SER B 1 57 ? -0.614 40.938 14.492 1 91.19 57 SER B N 1
ATOM 6745 C CA . SER B 1 57 ? -0.536 41.781 13.305 1 91.19 57 SER B CA 1
ATOM 6746 C C . SER B 1 57 ? -1.442 41.281 12.195 1 91.19 57 SER B C 1
ATOM 6748 O O . SER B 1 57 ? -2.051 42.062 11.469 1 91.19 57 SER B O 1
ATOM 6750 N N . PHE B 1 58 ? -1.526 40.031 12.023 1 88.81 58 PHE B N 1
ATOM 6751 C CA . PHE B 1 58 ? -2.346 39.438 10.969 1 88.81 58 PHE B CA 1
ATOM 6752 C C . PHE B 1 58 ? -3.824 39.719 11.227 1 88.81 58 PHE B C 1
ATOM 6754 O O . PHE B 1 58 ? -4.602 39.906 10.281 1 88.81 58 PHE B O 1
ATOM 6761 N N . LYS B 1 59 ? -4.23 39.656 12.406 1 85.31 59 LYS B N 1
ATOM 6762 C CA . LYS B 1 59 ? -5.625 39.938 12.734 1 85.31 59 LYS B CA 1
ATOM 6763 C C . LYS B 1 59 ? -6.035 41.312 12.195 1 85.31 59 LYS B C 1
ATOM 6765 O O . LYS B 1 59 ? -7.133 41.469 11.656 1 85.31 59 LYS B O 1
ATOM 6770 N N . LYS B 1 60 ? -5.164 42.219 12.188 1 84.75 60 LYS B N 1
ATOM 6771 C CA . LYS B 1 60 ? -5.434 43.594 11.758 1 84.75 60 LYS B CA 1
ATOM 6772 C C . LYS B 1 60 ? -5.383 43.719 10.234 1 84.75 60 LYS B C 1
ATOM 6774 O O . LYS B 1 60 ? -6.113 44.5 9.641 1 84.75 60 LYS B O 1
ATOM 6779 N N . ARG B 1 61 ? -4.594 42.906 9.648 1 88.81 61 ARG B N 1
ATOM 6780 C CA . ARG B 1 61 ? -4.316 43.031 8.227 1 88.81 61 ARG B CA 1
ATOM 6781 C C . ARG B 1 61 ? -5.223 42.125 7.395 1 88.81 61 ARG B C 1
ATOM 6783 O O . ARG B 1 61 ? -5.281 42.281 6.168 1 88.81 61 ARG B O 1
ATOM 6790 N N . ARG B 1 62 ? -6.027 41.344 7.941 1 90.88 62 ARG B N 1
ATOM 6791 C CA . ARG B 1 62 ? -6.828 40.344 7.242 1 90.88 62 ARG B CA 1
ATOM 6792 C C . ARG B 1 62 ? -7.777 41 6.246 1 90.88 62 ARG B C 1
ATOM 6794 O O . ARG B 1 62 ? -8.055 40.438 5.184 1 90.88 62 ARG B O 1
ATOM 6801 N N . ASP B 1 63 ? -8.164 42.125 6.566 1 90.25 63 ASP B N 1
ATOM 6802 C CA . ASP B 1 63 ? -9.188 42.781 5.766 1 90.25 63 ASP B CA 1
ATOM 6803 C C . ASP B 1 63 ? -8.68 43.062 4.355 1 90.25 63 ASP B C 1
ATOM 6805 O O . ASP B 1 63 ? -9.461 43.156 3.412 1 90.25 63 ASP B O 1
ATOM 6809 N N . ARG B 1 64 ? -7.406 43.156 4.262 1 91.25 64 ARG B N 1
ATOM 6810 C CA . ARG B 1 64 ? -6.816 43.469 2.969 1 91.25 64 ARG B CA 1
ATOM 6811 C C . ARG B 1 64 ? -7.074 42.344 1.956 1 91.25 64 ARG B C 1
ATOM 6813 O O . ARG B 1 64 ? -7.027 42.594 0.746 1 91.25 64 ARG B O 1
ATOM 6820 N N . PHE B 1 65 ? -7.398 41.188 2.461 1 92.81 65 PHE B N 1
ATOM 6821 C CA . PHE B 1 65 ? -7.586 40.031 1.582 1 92.81 65 PHE B CA 1
ATOM 6822 C C . PHE B 1 65 ? -9.047 39.906 1.164 1 92.81 65 PHE B C 1
ATOM 6824 O O . PHE B 1 65 ? -9.391 39.031 0.36 1 92.81 65 PHE B O 1
ATOM 6831 N N . TRP B 1 66 ? -9.898 40.781 1.667 1 95.25 66 TRP B N 1
ATOM 6832 C CA . TRP B 1 66 ? -11.328 40.594 1.438 1 95.25 66 TRP B CA 1
ATOM 6833 C C . TRP B 1 66 ? -11.906 41.844 0.728 1 95.25 66 TRP B C 1
ATOM 6835 O O . TRP B 1 66 ? -11.789 42.969 1.219 1 95.25 66 TRP B O 1
ATOM 6845 N N . LYS B 1 67 ? -12.461 41.656 -0.472 1 95.12 67 LYS B N 1
ATOM 6846 C CA . LYS B 1 67 ? -13.234 42.625 -1.233 1 95.12 67 LYS B CA 1
ATOM 6847 C C . LYS B 1 67 ? -14.617 42.094 -1.582 1 95.12 67 LYS B C 1
ATOM 6849 O O . LYS B 1 67 ? -14.828 41.562 -2.678 1 95.12 67 LYS B O 1
ATOM 6854 N N . TYR B 1 68 ? -15.562 42.469 -0.775 1 96.12 68 TYR B N 1
ATOM 6855 C CA . TYR B 1 68 ? -16.906 41.906 -0.886 1 96.12 68 TYR B CA 1
ATOM 6856 C C . TYR B 1 68 ? -17.719 42.656 -1.942 1 96.12 68 TYR B C 1
ATOM 6858 O O . TYR B 1 68 ? -17.562 43.844 -2.119 1 96.12 68 TYR B O 1
ATOM 6866 N N . ASP B 1 69 ? -18.531 41.938 -2.658 1 97.56 69 ASP B N 1
ATOM 6867 C CA . ASP B 1 69 ? -19.609 42.469 -3.475 1 97.56 69 ASP B CA 1
ATOM 6868 C C . ASP B 1 69 ? -20.969 41.969 -2.998 1 97.56 69 ASP B C 1
ATOM 6870 O O . ASP B 1 69 ? -21.359 40.844 -3.289 1 97.56 69 ASP B O 1
ATOM 6874 N N . PHE B 1 70 ? -21.75 42.812 -2.281 1 97 70 PHE B N 1
ATOM 6875 C CA . PHE B 1 70 ? -23.016 42.438 -1.668 1 97 70 PHE B CA 1
ATOM 6876 C C . PHE B 1 70 ? -24.188 42.812 -2.566 1 97 70 PHE B C 1
ATOM 6878 O O . PHE B 1 70 ? -25.328 42.844 -2.111 1 97 70 PHE B O 1
ATOM 6885 N N . SER B 1 71 ? -23.953 43.125 -3.791 1 96.88 71 SER B N 1
ATOM 6886 C CA . SER B 1 71 ? -25 43.594 -4.691 1 96.88 71 SER B CA 1
ATOM 6887 C C . SER B 1 71 ? -25.969 42.469 -5.051 1 96.88 71 SER B C 1
ATOM 6889 O O . SER B 1 71 ? -27.141 42.719 -5.332 1 96.88 71 SER B O 1
ATOM 6891 N N . SER B 1 72 ? -25.438 41.25 -5.16 1 96.44 72 SER B N 1
ATOM 6892 C CA . SER B 1 72 ? -26.266 40.062 -5.395 1 96.44 72 SER B CA 1
ATOM 6893 C C . SER B 1 72 ? -25.609 38.812 -4.812 1 96.44 72 SER B C 1
ATOM 6895 O O . SER B 1 72 ? -24.422 38.812 -4.516 1 96.44 72 SER B O 1
ATOM 6897 N N . ASN B 1 73 ? -26.438 37.875 -4.715 1 95.75 73 ASN B N 1
ATOM 6898 C CA . ASN B 1 73 ? -25.922 36.625 -4.25 1 95.75 73 ASN B CA 1
ATOM 6899 C C . ASN B 1 73 ? -24.812 36.094 -5.16 1 95.75 73 ASN B C 1
ATOM 6901 O O . ASN B 1 73 ? -23.781 35.625 -4.68 1 95.75 73 ASN B O 1
ATOM 6905 N N . MET B 1 74 ? -24.984 36.094 -6.43 1 97.12 74 MET B N 1
ATOM 6906 C CA . MET B 1 74 ? -24.016 35.594 -7.418 1 97.12 74 MET B CA 1
ATOM 6907 C C . MET B 1 74 ? -22.719 36.406 -7.332 1 97.12 74 MET B C 1
ATOM 6909 O O . MET B 1 74 ? -21.625 35.812 -7.316 1 97.12 74 MET B O 1
ATOM 6913 N N . LYS B 1 75 ? -22.812 37.719 -7.266 1 97.62 75 LYS B N 1
ATOM 6914 C CA . LYS B 1 75 ? -21.625 38.562 -7.223 1 97.62 75 LYS B CA 1
ATOM 6915 C C . LYS B 1 75 ? -20.859 38.375 -5.918 1 97.62 75 LYS B C 1
ATOM 6917 O O . LYS B 1 75 ? -19.641 38.469 -5.895 1 97.62 75 LYS B O 1
ATOM 6922 N N . PHE B 1 76 ? -21.609 38.219 -4.93 1 97.75 76 PHE B N 1
ATOM 6923 C CA . PHE B 1 76 ? -20.969 37.938 -3.648 1 97.75 76 PHE B CA 1
ATOM 6924 C C . PHE B 1 76 ? -20.125 36.688 -3.723 1 97.75 76 PHE B C 1
ATOM 6926 O O . PHE B 1 76 ? -18.953 36.688 -3.357 1 97.75 76 PHE B O 1
ATOM 6933 N N . ASN B 1 77 ? -20.734 35.625 -4.195 1 97.88 77 ASN B N 1
ATOM 6934 C CA . ASN B 1 77 ? -20.016 34.344 -4.297 1 97.88 77 ASN B CA 1
ATOM 6935 C C . ASN B 1 77 ? -18.812 34.438 -5.223 1 97.88 77 ASN B C 1
ATOM 6937 O O . ASN B 1 77 ? -17.766 33.844 -4.961 1 97.88 77 ASN B O 1
ATOM 6941 N N . GLU B 1 78 ? -18.859 35.125 -6.227 1 97.88 78 GLU B N 1
ATOM 6942 C CA . GLU B 1 78 ? -17.734 35.344 -7.133 1 97.88 78 GLU B CA 1
ATOM 6943 C C . GLU B 1 78 ? -16.625 36.156 -6.441 1 97.88 78 GLU B C 1
ATOM 6945 O O . GLU B 1 78 ? -15.445 35.844 -6.637 1 97.88 78 GLU B O 1
ATOM 6950 N N . SER B 1 79 ? -17.047 37.094 -5.645 1 97.94 79 SER B N 1
ATOM 6951 C CA . SER B 1 79 ? -16.094 38 -5.02 1 97.94 79 SER B CA 1
ATOM 6952 C C . SER B 1 79 ? -15.234 37.281 -3.99 1 97.94 79 SER B C 1
ATOM 6954 O O . SER B 1 79 ? -14.109 37.688 -3.705 1 97.94 79 SER B O 1
ATOM 6956 N N . ILE B 1 80 ? -15.742 36.125 -3.496 1 97.94 80 ILE B N 1
ATOM 6957 C CA . ILE B 1 80 ? -14.977 35.469 -2.455 1 97.94 80 ILE B CA 1
ATOM 6958 C C . ILE B 1 80 ? -14.586 34.062 -2.93 1 97.94 80 ILE B C 1
ATOM 6960 O O . ILE B 1 80 ? -14.281 33.188 -2.117 1 97.94 80 ILE B O 1
ATOM 6964 N N . ALA B 1 81 ? -14.68 33.781 -4.207 1 97.81 81 ALA B N 1
ATOM 6965 C CA . ALA B 1 81 ? -14.406 32.469 -4.781 1 97.81 81 ALA B CA 1
ATOM 6966 C C . ALA B 1 81 ? -12.992 32 -4.449 1 97.81 81 ALA B C 1
ATOM 6968 O O . ALA B 1 81 ? -12.773 30.844 -4.137 1 97.81 81 ALA B O 1
ATOM 6969 N N . SER B 1 82 ? -12.039 32.844 -4.523 1 97.44 82 SER B N 1
ATOM 6970 C CA . SER B 1 82 ? -10.648 32.5 -4.242 1 97.44 82 SER B CA 1
ATOM 6971 C C . SER B 1 82 ? -10.461 32.156 -2.771 1 97.44 82 SER B C 1
ATOM 6973 O O . SER B 1 82 ? -9.688 31.25 -2.443 1 97.44 82 SER B O 1
ATOM 6975 N N . GLN B 1 83 ? -11.125 32.875 -1.886 1 97.5 83 GLN B N 1
ATOM 6976 C CA . GLN B 1 83 ? -11.055 32.562 -0.459 1 97.5 83 GLN B CA 1
ATOM 6977 C C . GLN B 1 83 ? -11.664 31.203 -0.159 1 97.5 83 GLN B C 1
ATOM 6979 O O . GLN B 1 83 ? -11.133 30.453 0.664 1 97.5 83 GLN B O 1
ATOM 6984 N N . ARG B 1 84 ? -12.719 30.938 -0.847 1 98.25 84 ARG B N 1
ATOM 6985 C CA . ARG B 1 84 ? -13.375 29.656 -0.65 1 98.25 84 ARG B CA 1
ATOM 6986 C C . ARG B 1 84 ? -12.484 28.5 -1.122 1 98.25 84 ARG B C 1
ATOM 6988 O O . ARG B 1 84 ? -12.383 27.469 -0.451 1 98.25 84 ARG B O 1
ATOM 6995 N N . GLU B 1 85 ? -11.883 28.672 -2.215 1 97.81 85 GLU B N 1
ATOM 6996 C CA . GLU B 1 85 ? -10.969 27.672 -2.742 1 97.81 85 GLU B CA 1
ATOM 6997 C C . GLU B 1 85 ? -9.773 27.469 -1.815 1 97.81 85 GLU B C 1
ATOM 6999 O O . GLU B 1 85 ? -9.344 26.344 -1.576 1 97.81 85 GLU B O 1
ATOM 7004 N N . GLU B 1 86 ? -9.234 28.547 -1.322 1 97.5 86 GLU B N 1
ATOM 7005 C CA . GLU B 1 86 ? -8.094 28.484 -0.415 1 97.5 86 GLU B CA 1
ATOM 7006 C C . GLU B 1 86 ? -8.461 27.797 0.889 1 97.5 86 GLU B C 1
ATOM 7008 O O . GLU B 1 86 ? -7.688 26.969 1.4 1 97.5 86 GLU B O 1
ATOM 7013 N N . LEU B 1 87 ? -9.617 28.109 1.384 1 98.44 87 LEU B N 1
ATOM 7014 C CA . LEU B 1 87 ? -10.078 27.484 2.611 1 98.44 87 LEU B CA 1
ATOM 7015 C C . LEU B 1 87 ? -10.234 25.969 2.424 1 98.44 87 LEU B C 1
ATOM 7017 O O . LEU B 1 87 ? -9.812 25.188 3.281 1 98.44 87 LEU B O 1
ATOM 7021 N N . ALA B 1 88 ? -10.82 25.594 1.306 1 98.69 88 ALA B N 1
ATOM 7022 C CA . ALA B 1 88 ? -10.992 24.188 1.004 1 98.69 88 ALA B CA 1
ATOM 7023 C C . ALA B 1 88 ? -9.648 23.469 0.956 1 98.69 88 ALA B C 1
ATOM 7025 O O . ALA B 1 88 ? -9.492 22.375 1.515 1 98.69 88 ALA B O 1
ATOM 7026 N N . TYR B 1 89 ? -8.727 24.078 0.344 1 97.94 89 TYR B N 1
ATOM 7027 C CA . TYR B 1 89 ? -7.395 23.5 0.229 1 97.94 89 TYR B CA 1
ATOM 7028 C C . TYR B 1 89 ? -6.734 23.375 1.597 1 97.94 89 TYR B C 1
ATOM 7030 O O . TYR B 1 89 ? -6.156 22.328 1.92 1 97.94 89 TYR B O 1
ATOM 7038 N N . GLN B 1 90 ? -6.824 24.406 2.393 1 98.25 90 GLN B N 1
ATOM 7039 C CA . GLN B 1 90 ? -6.176 24.438 3.697 1 98.25 90 GLN B CA 1
ATOM 7040 C C . GLN B 1 90 ? -6.773 23.391 4.633 1 98.25 90 GLN B C 1
ATOM 7042 O O . GLN B 1 90 ? -6.109 22.922 5.559 1 98.25 90 GLN B O 1
ATOM 7047 N N . LEU B 1 91 ? -8.031 23.016 4.332 1 98.69 91 LEU B N 1
ATOM 7048 C CA . LEU B 1 91 ? -8.727 22.047 5.176 1 98.69 91 LEU B CA 1
ATOM 7049 C C . LEU B 1 91 ? -8.633 20.641 4.59 1 98.69 91 LEU B C 1
ATOM 7051 O O . LEU B 1 91 ? -9.117 19.688 5.191 1 98.69 91 LEU B O 1
ATOM 7055 N N . GLY B 1 92 ? -8.039 20.469 3.461 1 98.12 92 GLY B N 1
ATOM 7056 C CA . GLY B 1 92 ? -7.867 19.172 2.814 1 98.12 92 GLY B CA 1
ATOM 7057 C C . GLY B 1 92 ? -9.109 18.703 2.082 1 98.12 92 GLY B C 1
ATOM 7058 O O . GLY B 1 92 ? -9.273 17.5 1.834 1 98.12 92 GLY B O 1
ATOM 7059 N N . VAL B 1 93 ? -10.047 19.578 1.809 1 98.5 93 VAL B N 1
ATOM 7060 C CA . VAL B 1 93 ? -11.25 19.25 1.043 1 98.5 93 VAL B CA 1
ATOM 7061 C C . VAL B 1 93 ? -10.953 19.375 -0.451 1 98.5 93 VAL B C 1
ATOM 7063 O O . VAL B 1 93 ? -11.422 20.312 -1.105 1 98.5 93 VAL B O 1
ATOM 7066 N N . VAL B 1 94 ? -10.266 18.375 -0.997 1 97.12 94 VAL B N 1
ATOM 7067 C CA . VAL B 1 94 ? -9.75 18.547 -2.352 1 97.12 94 VAL B CA 1
ATOM 7068 C C . VAL B 1 94 ? -10.203 17.375 -3.221 1 97.12 94 VAL B C 1
ATOM 7070 O O . VAL B 1 94 ? -10.172 17.453 -4.449 1 97.12 94 VAL B O 1
ATOM 7073 N N . ASP B 1 95 ? -10.664 16.266 -2.662 1 95.62 95 ASP B N 1
ATOM 7074 C CA . ASP B 1 95 ? -11.055 15.078 -3.406 1 95.62 95 ASP B CA 1
ATOM 7075 C C . ASP B 1 95 ? -12.477 15.203 -3.947 1 95.62 95 ASP B C 1
ATOM 7077 O O . ASP B 1 95 ? -13.352 15.766 -3.281 1 95.62 95 ASP B O 1
ATOM 7081 N N . ASP B 1 96 ? -12.672 14.633 -5.074 1 94.69 96 ASP B N 1
ATOM 7082 C CA . ASP B 1 96 ? -14.031 14.562 -5.605 1 94.69 96 ASP B CA 1
ATOM 7083 C C . ASP B 1 96 ? -14.859 13.516 -4.863 1 94.69 96 ASP B C 1
ATOM 7085 O O . ASP B 1 96 ? -14.406 12.391 -4.664 1 94.69 96 ASP B O 1
ATOM 7089 N N . ARG B 1 97 ? -16.016 13.859 -4.5 1 96.88 97 ARG B N 1
ATOM 7090 C CA . ARG B 1 97 ? -16.922 12.938 -3.844 1 96.88 97 ARG B CA 1
ATOM 7091 C C . ARG B 1 97 ? -17.578 12 -4.859 1 96.88 97 ARG B C 1
ATOM 7093 O O . ARG B 1 97 ? -17.719 12.344 -6.031 1 96.88 97 ARG B O 1
ATOM 7100 N N . VAL B 1 98 ? -18 10.828 -4.352 1 93.88 98 VAL B N 1
ATOM 7101 C CA . VAL B 1 98 ? -18.672 9.844 -5.195 1 93.88 98 VAL B CA 1
ATOM 7102 C C . VAL B 1 98 ? -20.078 10.32 -5.527 1 93.88 98 VAL B C 1
ATOM 7104 O O . VAL B 1 98 ? -20.781 10.875 -4.672 1 93.88 98 VAL B O 1
ATOM 7107 N N . SER B 1 99 ? -20.578 10.203 -6.746 1 91.75 99 SER B N 1
ATOM 7108 C CA . SER B 1 99 ? -21.922 10.539 -7.199 1 91.75 99 SER B CA 1
ATOM 7109 C C . SER B 1 99 ? -22.484 9.469 -8.133 1 91.75 99 SER B C 1
ATOM 7111 O O . SER B 1 99 ? -21.812 9.07 -9.086 1 91.75 99 SER B O 1
ATOM 7113 N N . PRO B 1 100 ? -23.641 8.938 -7.93 1 89.56 100 PRO B N 1
ATOM 7114 C CA . PRO B 1 100 ? -24.531 9.266 -6.82 1 89.56 100 PRO B CA 1
ATOM 7115 C C . PRO B 1 100 ? -24.078 8.664 -5.492 1 89.56 100 PRO B C 1
ATOM 7117 O O . PRO B 1 100 ? -23.312 7.695 -5.48 1 89.56 100 PRO B O 1
ATOM 7120 N N . VAL B 1 101 ? -24.609 9.297 -4.41 1 90.62 101 VAL B N 1
ATOM 7121 C CA . VAL B 1 101 ? -24.25 8.836 -3.07 1 90.62 101 VAL B CA 1
ATOM 7122 C C . VAL B 1 101 ? -25 7.547 -2.748 1 90.62 101 VAL B C 1
ATOM 7124 O O . VAL B 1 101 ? -26.234 7.488 -2.854 1 90.62 101 VAL B O 1
ATOM 7127 N N . ASN B 1 102 ? -24.219 6.547 -2.408 1 88.81 102 ASN B N 1
ATOM 7128 C CA . ASN B 1 102 ? -24.828 5.312 -1.923 1 88.81 102 ASN B CA 1
ATOM 7129 C C . ASN B 1 102 ? -25.094 5.371 -0.422 1 88.81 102 ASN B C 1
ATOM 7131 O O . ASN B 1 102 ? -24.156 5.539 0.373 1 88.81 102 ASN B O 1
ATOM 7135 N N . MET B 1 103 ? -26.359 5.355 -0.055 1 93.12 103 MET B N 1
ATOM 7136 C CA . MET B 1 103 ? -26.812 5.336 1.338 1 93.12 103 MET B CA 1
ATOM 7137 C C . MET B 1 103 ? -27.406 3.982 1.702 1 93.12 103 MET B C 1
ATOM 7139 O O . MET B 1 103 ? -28.266 3.465 0.989 1 93.12 103 MET B O 1
ATOM 7143 N N . GLU B 1 104 ? -26.875 3.344 2.867 1 91.12 104 GLU B N 1
ATOM 7144 C CA . GLU B 1 104 ? -27.328 2.012 3.268 1 91.12 104 GLU B CA 1
ATOM 7145 C C . GLU B 1 104 ? -27.734 1.986 4.738 1 91.12 104 GLU B C 1
ATOM 7147 O O . GLU B 1 104 ? -27.141 2.686 5.562 1 91.12 104 GLU B O 1
ATOM 7152 N N . THR B 1 105 ? -28.797 1.185 5.059 1 91.81 105 THR B N 1
ATOM 7153 C CA . THR B 1 105 ? -29.109 0.866 6.449 1 91.81 105 THR B CA 1
ATOM 7154 C C . THR B 1 105 ? -28.219 -0.272 6.953 1 91.81 105 THR B C 1
ATOM 7156 O O . THR B 1 105 ? -28.094 -1.304 6.293 1 91.81 105 THR B O 1
ATOM 7159 N N . LEU B 1 106 ? -27.641 -0.098 8.023 1 89.94 106 LEU B N 1
ATOM 7160 C CA . LEU B 1 106 ? -26.766 -1.119 8.586 1 89.94 106 LEU B CA 1
ATOM 7161 C C . LEU B 1 106 ? -27.578 -2.312 9.094 1 89.94 106 LEU B C 1
ATOM 7163 O O . LEU B 1 106 ? -28.719 -2.158 9.516 1 89.94 106 LEU B O 1
ATOM 7167 N N . THR B 1 107 ? -26.875 -3.502 8.961 1 86.31 107 THR B N 1
ATOM 7168 C CA . THR B 1 107 ? -27.531 -4.742 9.375 1 86.31 107 THR B CA 1
ATOM 7169 C C . THR B 1 107 ? -26.625 -5.531 10.32 1 86.31 107 THR B C 1
ATOM 7171 O O . THR B 1 107 ? -25.391 -5.457 10.219 1 86.31 107 THR B O 1
ATOM 7174 N N . GLY B 1 108 ? -27.203 -6.242 11.227 1 79.06 108 GLY B N 1
ATOM 7175 C CA . GLY B 1 108 ? -26.469 -7.145 12.086 1 79.06 108 GLY B CA 1
ATOM 7176 C C . GLY B 1 108 ? -26.188 -8.492 11.445 1 79.06 108 GLY B C 1
ATOM 7177 O O . GLY B 1 108 ? -26.438 -8.672 10.25 1 79.06 108 GLY B O 1
ATOM 7178 N N . ASN B 1 109 ? -25.625 -9.492 12.156 1 75.75 109 ASN B N 1
ATOM 7179 C CA . ASN B 1 109 ? -25.141 -10.773 11.656 1 75.75 109 ASN B CA 1
ATOM 7180 C C . ASN B 1 109 ? -26.266 -11.602 11.031 1 75.75 109 ASN B C 1
ATOM 7182 O O . ASN B 1 109 ? -26.016 -12.414 10.141 1 75.75 109 ASN B O 1
ATOM 7186 N N . HIS B 1 110 ? -27.516 -11.5 11.469 1 79.25 110 HIS B N 1
ATOM 7187 C CA . HIS B 1 110 ? -28.609 -12.312 10.945 1 79.25 110 HIS B CA 1
ATOM 7188 C C . HIS B 1 110 ? -29.625 -11.445 10.195 1 79.25 110 HIS B C 1
ATOM 7190 O O . HIS B 1 110 ? -30.828 -11.633 10.344 1 79.25 110 HIS B O 1
ATOM 7196 N N . LEU B 1 111 ? -29.109 -10.422 9.422 1 79.75 111 LEU B N 1
ATOM 7197 C CA . LEU B 1 111 ? -29.844 -9.586 8.484 1 79.75 111 LEU B CA 1
ATOM 7198 C C . LEU B 1 111 ? -30.812 -8.68 9.227 1 79.75 111 LEU B C 1
ATOM 7200 O O . LEU B 1 111 ? -31.75 -8.133 8.625 1 79.75 111 LEU B O 1
ATOM 7204 N N . ARG B 1 112 ? -30.641 -8.617 10.5 1 80.62 112 ARG B N 1
ATOM 7205 C CA . ARG B 1 112 ? -31.469 -7.688 11.258 1 80.62 112 ARG B CA 1
ATOM 7206 C C . ARG B 1 112 ? -31.062 -6.242 10.992 1 80.62 112 ARG B C 1
ATOM 7208 O O . ARG B 1 112 ? -29.922 -5.855 11.273 1 80.62 112 ARG B O 1
ATOM 7215 N N . ARG B 1 113 ? -32.062 -5.5 10.594 1 82.25 113 ARG B N 1
ATOM 7216 C CA . ARG B 1 113 ? -31.781 -4.086 10.352 1 82.25 113 ARG B CA 1
ATOM 7217 C C . ARG B 1 113 ? -31.828 -3.295 11.656 1 82.25 113 ARG B C 1
ATOM 7219 O O . ARG B 1 113 ? -32.625 -3.582 12.539 1 82.25 113 ARG B O 1
ATOM 7226 N N . PHE B 1 114 ? -30.984 -2.369 11.711 1 87.19 114 PHE B N 1
ATOM 7227 C CA . PHE B 1 114 ? -31 -1.469 12.859 1 87.19 114 PHE B CA 1
ATOM 7228 C C . PHE B 1 114 ? -31.953 -0.307 12.625 1 87.19 114 PHE B C 1
ATOM 7230 O O . PHE B 1 114 ? -31.531 0.776 12.211 1 87.19 114 PHE B O 1
ATOM 7237 N N . ILE B 1 115 ? -33.188 -0.546 12.93 1 89.75 115 ILE B N 1
ATOM 7238 C CA . ILE B 1 115 ? -34.25 0.412 12.742 1 89.75 115 ILE B CA 1
ATOM 7239 C C . ILE B 1 115 ? -35.125 0.491 14.008 1 89.75 115 ILE B C 1
ATOM 7241 O O . ILE B 1 115 ? -35.375 -0.528 14.648 1 89.75 115 ILE B O 1
ATOM 7245 N N . ILE B 1 116 ? -35.469 1.674 14.367 1 90.44 116 ILE B N 1
ATOM 7246 C CA . ILE B 1 116 ? -36.438 1.938 15.438 1 90.44 116 ILE B CA 1
ATOM 7247 C C . ILE B 1 116 ? -37.594 2.771 14.898 1 90.44 116 ILE B C 1
ATOM 7249 O O . ILE B 1 116 ? -37.375 3.873 14.391 1 90.44 116 ILE B O 1
ATOM 7253 N N . ASP B 1 117 ? -38.75 2.264 15.039 1 90.06 117 ASP B N 1
ATOM 7254 C CA . ASP B 1 117 ? -39.938 3.008 14.656 1 90.06 117 ASP B CA 1
ATOM 7255 C C . ASP B 1 117 ? -40.625 3.594 15.875 1 90.06 117 ASP B C 1
ATOM 7257 O O . ASP B 1 117 ? -41 2.863 16.812 1 90.06 117 ASP B O 1
ATOM 7261 N N . THR B 1 118 ? -40.75 4.902 15.836 1 86.44 118 THR B N 1
ATOM 7262 C CA . THR B 1 118 ? -41.531 5.59 16.844 1 86.44 118 THR B CA 1
ATOM 7263 C C . THR B 1 118 ? -42.812 6.184 16.219 1 86.44 118 THR B C 1
ATOM 7265 O O . THR B 1 118 ? -43.031 6.059 15.016 1 86.44 118 THR B O 1
ATOM 7268 N N . GLU B 1 119 ? -43.625 6.723 17.047 1 85.75 119 GLU B N 1
ATOM 7269 C CA . GLU B 1 119 ? -44.812 7.367 16.547 1 85.75 119 GLU B CA 1
ATOM 7270 C C . GLU B 1 119 ? -44.5 8.578 15.68 1 85.75 119 GLU B C 1
ATOM 7272 O O . GLU B 1 119 ? -45.219 8.898 14.734 1 85.75 119 GLU B O 1
ATOM 7277 N N . GLN B 1 120 ? -43.406 9.164 15.906 1 86.62 120 GLN B N 1
ATOM 7278 C CA . GLN B 1 120 ? -43.094 10.445 15.281 1 86.62 120 GLN B CA 1
ATOM 7279 C C . GLN B 1 120 ? -42.125 10.266 14.117 1 86.62 120 GLN B C 1
ATOM 7281 O O . GLN B 1 120 ? -42.125 11.055 13.172 1 86.62 120 GLN B O 1
ATOM 7286 N N . CYS B 1 121 ? -41.25 9.258 14.266 1 93.06 121 CYS B N 1
ATOM 7287 C CA . CYS B 1 121 ? -40.25 9.125 13.219 1 93.06 121 CYS B CA 1
ATOM 7288 C C . CYS B 1 121 ? -39.688 7.719 13.18 1 93.06 121 CYS B C 1
ATOM 7290 O O . CYS B 1 121 ? -39.906 6.922 14.094 1 93.06 121 CYS B O 1
ATOM 7292 N N . THR B 1 122 ? -39.031 7.395 12.109 1 94 122 THR B N 1
ATOM 7293 C CA . THR B 1 122 ? -38.219 6.191 11.945 1 94 122 THR B CA 1
ATOM 7294 C C . THR B 1 122 ? -36.719 6.523 12.062 1 94 122 THR B C 1
ATOM 7296 O O . THR B 1 122 ? -36.219 7.406 11.359 1 94 122 THR B O 1
ATOM 7299 N N . ILE B 1 123 ? -36.062 5.84 13.023 1 94.94 123 ILE B N 1
ATOM 7300 C CA . ILE B 1 123 ? -34.625 6.027 13.219 1 94.94 123 ILE B CA 1
ATOM 7301 C C . ILE B 1 123 ? -33.875 4.852 12.609 1 94.94 123 ILE B C 1
ATOM 7303 O O . ILE B 1 123 ? -34.156 3.693 12.922 1 94.94 123 ILE B O 1
ATOM 7307 N N . ARG B 1 124 ? -32.906 5.105 11.742 1 94.44 124 ARG B N 1
ATOM 7308 C CA . ARG B 1 124 ? -32.094 4.082 11.102 1 94.44 124 ARG B CA 1
ATOM 7309 C C . ARG B 1 124 ? -30.609 4.328 11.359 1 94.44 124 ARG B C 1
ATOM 7311 O O . ARG B 1 124 ? -30.156 5.469 11.336 1 94.44 124 ARG B O 1
ATOM 7318 N N . ALA B 1 125 ? -29.844 3.26 11.734 1 94.94 125 ALA B N 1
ATOM 7319 C CA . ALA B 1 125 ? -28.391 3.326 11.609 1 94.94 125 ALA B CA 1
ATOM 7320 C C . ALA B 1 125 ? -27.969 3.191 10.148 1 94.94 125 ALA B C 1
ATOM 7322 O O . ALA B 1 125 ? -28.375 2.248 9.461 1 94.94 125 ALA B O 1
ATOM 7323 N N . VAL B 1 126 ? -27.172 4.16 9.664 1 95.56 126 VAL B N 1
ATOM 7324 C CA . VAL B 1 126 ? -26.906 4.188 8.227 1 95.56 126 VAL B CA 1
ATOM 7325 C C . VAL B 1 126 ? -25.422 4.426 7.984 1 95.56 126 VAL B C 1
ATOM 7327 O O . VAL B 1 126 ? -24.703 4.84 8.891 1 95.56 126 VAL B O 1
ATOM 7330 N N . ARG B 1 127 ? -25 4.105 6.793 1 95.62 127 ARG B N 1
ATOM 7331 C CA . ARG B 1 127 ? -23.719 4.535 6.238 1 95.62 127 ARG B CA 1
ATOM 7332 C C . ARG B 1 127 ? -23.891 5.059 4.812 1 95.62 127 ARG B C 1
ATOM 7334 O O . ARG B 1 127 ? -24.781 4.629 4.09 1 95.62 127 ARG B O 1
ATOM 7341 N N . TRP B 1 128 ? -23.062 6.055 4.43 1 96.5 128 TRP B N 1
ATOM 7342 C CA . TRP B 1 128 ? -23.125 6.578 3.068 1 96.5 128 TRP B CA 1
ATOM 7343 C C . TRP B 1 128 ? -21.734 6.797 2.496 1 96.5 128 TRP B C 1
ATOM 7345 O O . TRP B 1 128 ? -20.812 7.152 3.227 1 96.5 128 TRP B O 1
ATOM 7355 N N . GLN B 1 129 ? -21.578 6.512 1.242 1 94.69 129 GLN B N 1
ATOM 7356 C CA . GLN B 1 129 ? -20.312 6.605 0.539 1 94.69 129 GLN B CA 1
ATOM 7357 C C . GLN B 1 129 ? -19.891 8.062 0.341 1 94.69 129 GLN B C 1
ATOM 7359 O O . GLN B 1 129 ? -20.719 8.898 -0.04 1 94.69 129 GLN B O 1
ATOM 7364 N N . VAL B 1 130 ? -18.625 8.375 0.583 1 97.94 130 VAL B N 1
ATOM 7365 C CA . VAL B 1 130 ? -18.156 9.758 0.553 1 97.94 130 VAL B CA 1
ATOM 7366 C C . VAL B 1 130 ? -17.141 9.938 -0.57 1 97.94 130 VAL B C 1
ATOM 7368 O O . VAL B 1 130 ? -17.406 10.625 -1.56 1 97.94 130 VAL B O 1
ATOM 7371 N N . LEU B 1 131 ? -16.016 9.266 -0.435 1 97.12 131 LEU B N 1
ATOM 7372 C CA . LEU B 1 131 ? -14.945 9.352 -1.419 1 97.12 131 LEU B CA 1
ATOM 7373 C C . LEU B 1 131 ? -14.617 7.98 -1.995 1 97.12 131 LEU B C 1
ATOM 7375 O O . LEU B 1 131 ? -14.703 6.973 -1.29 1 97.12 131 LEU B O 1
ATOM 7379 N N . GLY B 1 132 ? -14.281 8.016 -3.287 1 90.88 132 GLY B N 1
ATOM 7380 C CA . GLY B 1 132 ? -13.75 6.797 -3.881 1 90.88 132 GLY B CA 1
ATOM 7381 C C . GLY B 1 132 ? -12.305 6.531 -3.506 1 90.88 132 GLY B C 1
ATOM 7382 O O . GLY B 1 132 ? -11.555 7.461 -3.189 1 90.88 132 GLY B O 1
ATOM 7383 N N . GLY B 1 133 ? -11.961 5.281 -3.473 1 85.5 133 GLY B N 1
ATOM 7384 C CA . GLY B 1 133 ? -10.578 4.918 -3.207 1 85.5 133 GLY B CA 1
ATOM 7385 C C . GLY B 1 133 ? -10.008 3.955 -4.23 1 85.5 133 GLY B C 1
ATOM 7386 O O . GLY B 1 133 ? -10.688 3.582 -5.188 1 85.5 133 GLY B O 1
ATOM 7387 N N . ILE B 1 134 ? -8.695 3.66 -4.02 1 78.31 134 ILE B N 1
ATOM 7388 C CA . ILE B 1 134 ? -7.992 2.711 -4.875 1 78.31 134 ILE B CA 1
ATOM 7389 C C . ILE B 1 134 ? -8.391 1.285 -4.504 1 78.31 134 ILE B C 1
ATOM 7391 O O . ILE B 1 134 ? -8.703 0.472 -5.379 1 78.31 134 ILE B O 1
ATOM 7395 N N . TYR B 1 135 ? -8.438 1.09 -3.244 1 75.62 135 TYR B N 1
ATOM 7396 C CA . TYR B 1 135 ? -8.742 -0.254 -2.766 1 75.62 135 TYR B CA 1
ATOM 7397 C C . TYR B 1 135 ? -10.062 -0.276 -2.008 1 75.62 135 TYR B C 1
ATOM 7399 O O . TYR B 1 135 ? -10.766 -1.291 -1.997 1 75.62 135 TYR B O 1
ATOM 7407 N N . ASN B 1 136 ? -10.273 0.817 -1.347 1 83.25 136 ASN B N 1
ATOM 7408 C CA . ASN B 1 136 ? -11.523 0.935 -0.596 1 83.25 136 ASN B CA 1
ATOM 7409 C C . ASN B 1 136 ? -12.031 2.373 -0.58 1 83.25 136 ASN B C 1
ATOM 7411 O O . ASN B 1 136 ? -11.242 3.316 -0.556 1 83.25 136 ASN B O 1
ATOM 7415 N N . ASP B 1 137 ? -13.266 2.439 -0.496 1 90.31 137 ASP B N 1
ATOM 7416 C CA . ASP B 1 137 ? -13.922 3.744 -0.452 1 90.31 137 ASP B CA 1
ATOM 7417 C C . ASP B 1 137 ? -14 4.27 0.979 1 90.31 137 ASP B C 1
ATOM 7419 O O . ASP B 1 137 ? -13.852 3.508 1.936 1 90.31 137 ASP B O 1
ATOM 7423 N N . LEU B 1 138 ? -14.141 5.582 1.077 1 95.81 138 LEU B N 1
ATOM 7424 C CA . LEU B 1 138 ? -14.414 6.219 2.361 1 95.81 138 LEU B CA 1
ATOM 7425 C C . LEU B 1 138 ? -15.914 6.312 2.613 1 95.81 138 LEU B C 1
ATOM 7427 O O . LEU B 1 138 ? -16.656 6.805 1.763 1 95.81 138 LEU B O 1
ATOM 7431 N N . TRP B 1 139 ? -16.297 5.832 3.75 1 95.69 139 TRP B N 1
ATOM 7432 C CA . TRP B 1 139 ? -17.719 5.867 4.133 1 95.69 139 TRP B CA 1
ATOM 7433 C C . TRP B 1 139 ? -17.906 6.695 5.398 1 95.69 139 TRP B C 1
ATOM 7435 O O . TRP B 1 139 ? -17 6.836 6.207 1 95.69 139 TRP B O 1
ATOM 7445 N N . ALA B 1 140 ? -19.047 7.324 5.484 1 98.06 140 ALA B N 1
ATOM 7446 C CA . ALA B 1 140 ? -19.531 7.914 6.73 1 98.06 140 ALA B CA 1
ATOM 7447 C C . ALA B 1 140 ? -20.594 7.039 7.375 1 98.06 140 ALA B C 1
ATOM 7449 O O . ALA B 1 140 ? -21.297 6.293 6.688 1 98.06 140 ALA B O 1
ATOM 7450 N N . GLU B 1 141 ? -20.672 7.066 8.695 1 97.69 141 GLU B N 1
ATOM 7451 C CA . GLU B 1 141 ? -21.734 6.367 9.438 1 97.69 141 GLU B CA 1
ATOM 7452 C C . GLU B 1 141 ? -22.453 7.312 10.391 1 97.69 141 GLU B C 1
ATOM 7454 O O . GLU B 1 141 ? -21.891 8.32 10.82 1 97.69 141 GLU B O 1
ATOM 7459 N N . GLY B 1 142 ? -23.656 7.027 10.633 1 98 142 GLY B N 1
ATOM 7460 C CA . GLY B 1 142 ? -24.469 7.805 11.555 1 98 142 GLY B CA 1
ATOM 7461 C C . GLY B 1 142 ? -25.891 7.301 11.664 1 98 142 GLY B C 1
ATOM 7462 O O . GLY B 1 142 ? -26.141 6.098 11.578 1 98 142 GLY B O 1
ATOM 7463 N N . LEU B 1 143 ? -26.766 8.211 12.078 1 97.88 143 LEU B N 1
ATOM 7464 C CA . LEU B 1 143 ? -28.188 7.902 12.188 1 97.88 143 LEU B CA 1
ATOM 7465 C C . LEU B 1 143 ? -29 8.789 11.25 1 97.88 143 LEU B C 1
ATOM 7467 O O . LEU B 1 143 ? -28.656 9.945 11.008 1 97.88 143 LEU B O 1
ATOM 7471 N N . TYR B 1 144 ? -30.031 8.234 10.758 1 97.19 144 TYR B N 1
ATOM 7472 C CA . TYR B 1 144 ? -30.984 8.938 9.914 1 97.19 144 TYR B CA 1
ATOM 7473 C C . TYR B 1 144 ? -32.375 8.859 10.5 1 97.19 144 TYR B C 1
ATOM 7475 O O . TYR B 1 144 ? -32.906 7.77 10.75 1 97.19 144 TYR B O 1
ATOM 7483 N N . LEU B 1 145 ? -32.969 10.016 10.742 1 96.94 145 LEU B N 1
ATOM 7484 C CA . LEU B 1 145 ? -34.344 10.102 11.234 1 96.94 145 LEU B CA 1
ATOM 7485 C C . LEU B 1 145 ? -35.281 10.617 10.156 1 96.94 145 LEU B C 1
ATOM 7487 O O . LEU B 1 145 ? -35.062 11.703 9.609 1 96.94 145 LEU B O 1
ATOM 7491 N N . LYS B 1 146 ? -36.25 9.891 9.906 1 95.19 146 LYS B N 1
ATOM 7492 C CA . LYS B 1 146 ? -37.281 10.281 8.961 1 95.19 146 LYS B CA 1
ATOM 7493 C C . LYS B 1 146 ? -38.625 10.469 9.656 1 95.19 146 LYS B C 1
ATOM 7495 O O . LYS B 1 146 ? -39.156 9.539 10.281 1 95.19 146 LYS B O 1
ATOM 7500 N N . PRO B 1 147 ? -39.219 11.672 9.531 1 94.19 147 PRO B N 1
ATOM 7501 C CA . PRO B 1 147 ? -40.531 11.883 10.156 1 94.19 147 PRO B CA 1
ATOM 7502 C C . PRO B 1 147 ? -41.625 11.062 9.484 1 94.19 147 PRO B C 1
ATOM 7504 O O . PRO B 1 147 ? -41.562 10.781 8.289 1 94.19 147 PRO B O 1
ATOM 7507 N N . GLN B 1 148 ? -42.625 10.68 10.289 1 91.88 148 GLN B N 1
ATOM 7508 C CA . GLN B 1 148 ? -43.75 9.953 9.75 1 91.88 148 GLN B CA 1
ATOM 7509 C C . GLN B 1 148 ? -44.656 10.875 8.93 1 91.88 148 GLN B C 1
ATOM 7511 O O . GLN B 1 148 ? -45.312 10.438 7.977 1 91.88 148 GLN B O 1
ATOM 7516 N N . GLU B 1 149 ? -44.594 12.117 9.227 1 86.88 149 GLU B N 1
ATOM 7517 C CA . GLU B 1 149 ? -45.406 13.109 8.547 1 86.88 149 GLU B CA 1
ATOM 7518 C C . GLU B 1 149 ? -44.719 13.672 7.32 1 86.88 149 GLU B C 1
ATOM 7520 O O . GLU B 1 149 ? -43.656 13.164 6.914 1 86.88 149 GLU B O 1
ATOM 7525 N N . GLU B 1 150 ? -45.312 14.672 6.75 1 87.25 150 GLU B N 1
ATOM 7526 C CA . GLU B 1 150 ? -44.781 15.32 5.555 1 87.25 150 GLU B CA 1
ATOM 7527 C C . GLU B 1 150 ? -43.438 15.977 5.84 1 87.25 150 GLU B C 1
ATOM 7529 O O . GLU B 1 150 ? -43.25 16.578 6.895 1 87.25 150 GLU B O 1
ATOM 7534 N N . ILE B 1 151 ? -42.594 15.891 4.898 1 90.81 151 ILE B N 1
ATOM 7535 C CA . ILE B 1 151 ? -41.25 16.438 5.039 1 90.81 151 ILE B CA 1
ATOM 7536 C C . ILE B 1 151 ? -41.281 17.938 4.82 1 90.81 151 ILE B C 1
ATOM 7538 O O . ILE B 1 151 ? -41.75 18.422 3.777 1 90.81 151 ILE B O 1
ATOM 7542 N N . GLN B 1 152 ? -40.75 18.656 5.789 1 90.5 152 GLN B N 1
ATOM 7543 C CA . GLN B 1 152 ? -40.75 20.109 5.723 1 90.5 152 GLN B CA 1
ATOM 7544 C C . GLN B 1 152 ? -39.344 20.641 5.402 1 90.5 152 GLN B C 1
ATOM 7546 O O . GLN B 1 152 ? -39.219 21.781 4.961 1 90.5 152 GLN B O 1
ATOM 7551 N N . GLY B 1 153 ? -38.375 19.906 5.656 1 92.94 153 GLY B N 1
ATOM 7552 C CA . GLY B 1 153 ? -37 20.297 5.43 1 92.94 153 GLY B CA 1
ATOM 7553 C C . GLY B 1 153 ? -36 19.219 5.824 1 92.94 153 GLY B C 1
ATOM 7554 O O . GLY B 1 153 ? -36.406 18.125 6.215 1 92.94 153 GLY B O 1
ATOM 7555 N N . ARG B 1 154 ? -34.75 19.547 5.668 1 96.62 154 ARG B N 1
ATOM 7556 C CA . ARG B 1 154 ? -33.688 18.594 5.949 1 96.62 154 ARG B CA 1
ATOM 7557 C C . ARG B 1 154 ? -32.562 19.234 6.746 1 96.62 154 ARG B C 1
ATOM 7559 O O . ARG B 1 154 ? -32.188 20.391 6.477 1 96.62 154 ARG B O 1
ATOM 7566 N N . ILE B 1 155 ? -32.062 18.5 7.77 1 98.12 155 ILE B N 1
ATOM 7567 C CA . ILE B 1 155 ? -31.016 19.062 8.633 1 98.12 155 ILE B CA 1
ATOM 7568 C C . ILE B 1 155 ? -29.938 18.016 8.891 1 98.12 155 ILE B C 1
ATOM 7570 O O . ILE B 1 155 ? -30.234 16.844 9.117 1 98.12 155 ILE B O 1
ATOM 7574 N N . ILE B 1 156 ? -28.75 18.375 8.758 1 98.81 156 ILE B N 1
ATOM 7575 C CA . ILE B 1 156 ? -27.609 17.609 9.266 1 98.81 156 ILE B CA 1
ATOM 7576 C C . ILE B 1 156 ? -27.234 18.109 10.656 1 98.81 156 ILE B C 1
ATOM 7578 O O . ILE B 1 156 ? -26.875 19.281 10.82 1 98.81 156 ILE B O 1
ATOM 7582 N N . LEU B 1 157 ? -27.375 17.297 11.625 1 98.75 157 LEU B N 1
ATOM 7583 C CA . LEU B 1 157 ? -27.109 17.656 13.016 1 98.75 157 LEU B CA 1
ATOM 7584 C C . LEU B 1 157 ? -25.766 17.094 13.469 1 98.75 157 LEU B C 1
ATOM 7586 O O . LEU B 1 157 ? -25.516 15.898 13.383 1 98.75 157 LEU B O 1
ATOM 7590 N N . LEU B 1 158 ? -24.875 18 13.977 1 98.81 158 LEU B N 1
ATOM 7591 C CA . LEU B 1 158 ? -23.516 17.641 14.344 1 98.81 158 LEU B CA 1
ATOM 7592 C C . LEU B 1 158 ? -23.297 17.828 15.844 1 98.81 158 LEU B C 1
ATOM 7594 O O . LEU B 1 158 ? -23 18.922 16.297 1 98.81 158 LEU B O 1
ATOM 7598 N N . PRO B 1 159 ? -23.312 16.734 16.562 1 97.69 159 PRO B N 1
ATOM 7599 C CA . PRO B 1 159 ? -22.953 16.859 17.984 1 97.69 159 PRO B CA 1
ATOM 7600 C C . PRO B 1 159 ? -21.469 17.156 18.203 1 97.69 159 PRO B C 1
ATOM 7602 O O . PRO B 1 159 ? -20.703 17.219 17.234 1 97.69 159 PRO B O 1
ATOM 7605 N N . ASP B 1 160 ? -21.125 17.375 19.438 1 97.75 160 ASP B N 1
ATOM 7606 C CA . ASP B 1 160 ? -19.703 17.422 19.75 1 97.75 160 ASP B CA 1
ATOM 7607 C C . ASP B 1 160 ? -19.031 16.078 19.453 1 97.75 160 ASP B C 1
ATOM 7609 O O . ASP B 1 160 ? -19.703 15.047 19.359 1 97.75 160 ASP B O 1
ATOM 7613 N N . ALA B 1 161 ? -17.75 16.109 19.297 1 98.19 161 ALA B N 1
ATOM 7614 C CA . ALA B 1 161 ? -16.969 14.938 18.891 1 98.19 161 ALA B CA 1
ATOM 7615 C C . ALA B 1 161 ? -17.125 13.805 19.891 1 98.19 161 ALA B C 1
ATOM 7617 O O . ALA B 1 161 ? -17.094 12.633 19.531 1 98.19 161 ALA B O 1
ATOM 7618 N N . ASP B 1 162 ? -17.328 14.125 21.172 1 97.12 162 ASP B N 1
ATOM 7619 C CA . ASP B 1 162 ? -17.375 13.109 22.219 1 97.12 162 ASP B CA 1
ATOM 7620 C C . ASP B 1 162 ? -18.812 12.703 22.516 1 97.12 162 ASP B C 1
ATOM 7622 O O . ASP B 1 162 ? -19.078 12.016 23.5 1 97.12 162 ASP B O 1
ATOM 7626 N N . ILE B 1 163 ? -19.781 13.164 21.719 1 96.75 163 ILE B N 1
ATOM 7627 C CA . ILE B 1 163 ? -21.188 12.812 21.875 1 96.75 163 ILE B CA 1
ATOM 7628 C C . ILE B 1 163 ? -21.625 11.961 20.688 1 96.75 163 ILE B C 1
ATOM 7630 O O . ILE B 1 163 ? -21.531 12.391 19.531 1 96.75 163 ILE B O 1
ATOM 7634 N N . ILE B 1 164 ? -22.094 10.789 20.953 1 96.62 164 ILE B N 1
ATOM 7635 C CA . ILE B 1 164 ? -22.484 9.867 19.906 1 96.62 164 ILE B CA 1
ATOM 7636 C C . ILE B 1 164 ? -23.844 10.273 19.328 1 96.62 164 ILE B C 1
ATOM 7638 O O . ILE B 1 164 ? -24.641 10.93 20.016 1 96.62 164 ILE B O 1
ATOM 7642 N N . PRO B 1 165 ? -24.156 9.906 18.109 1 97.31 165 PRO B N 1
ATOM 7643 C CA . PRO B 1 165 ? -25.422 10.266 17.469 1 97.31 165 PRO B CA 1
ATOM 7644 C C . PRO B 1 165 ? -26.641 9.828 18.281 1 97.31 165 PRO B C 1
ATOM 7646 O O . PRO B 1 165 ? -27.688 10.477 18.234 1 97.31 165 PRO B O 1
ATOM 7649 N N . GLU B 1 166 ? -26.578 8.773 19 1 95.31 166 GLU B N 1
ATOM 7650 C CA . GLU B 1 166 ? -27.688 8.195 19.766 1 95.31 166 GLU B CA 1
ATOM 7651 C C . GLU B 1 166 ? -28.203 9.18 20.812 1 95.31 166 GLU B C 1
ATOM 7653 O O . GLU B 1 166 ? -29.391 9.156 21.156 1 95.31 166 GLU B O 1
ATOM 7658 N N . VAL B 1 167 ? -27.359 10.055 21.297 1 93.88 167 VAL B N 1
ATOM 7659 C CA . VAL B 1 167 ? -27.766 11.07 22.266 1 93.88 167 VAL B CA 1
ATOM 7660 C C . VAL B 1 167 ? -28.75 12.039 21.594 1 93.88 167 VAL B C 1
ATOM 7662 O O . VAL B 1 167 ? -29.844 12.266 22.109 1 93.88 167 VAL B O 1
ATOM 7665 N N . ALA B 1 168 ? -28.375 12.602 20.469 1 94.38 168 ALA B N 1
ATOM 7666 C CA . ALA B 1 168 ? -29.25 13.523 19.75 1 94.38 168 ALA B CA 1
ATOM 7667 C C . ALA B 1 168 ? -30.547 12.852 19.344 1 94.38 168 ALA B C 1
ATOM 7669 O O . ALA B 1 168 ? -31.594 13.5 19.281 1 94.38 168 ALA B O 1
ATOM 7670 N N . ALA B 1 169 ? -30.484 11.562 19.078 1 93.56 169 ALA B N 1
ATOM 7671 C CA . ALA B 1 169 ? -31.656 10.812 18.656 1 93.56 169 ALA B CA 1
ATOM 7672 C C . ALA B 1 169 ? -32.531 10.453 19.844 1 93.56 169 ALA B C 1
ATOM 7674 O O . ALA B 1 169 ? -33.625 9.883 19.672 1 93.56 169 ALA B O 1
ATOM 7675 N N . GLY B 1 170 ? -32.031 10.688 21.047 1 89.5 170 GLY B N 1
ATOM 7676 C CA . GLY B 1 170 ? -32.812 10.422 22.25 1 89.5 170 GLY B CA 1
ATOM 7677 C C . GLY B 1 170 ? -32.844 8.961 22.641 1 89.5 170 GLY B C 1
ATOM 7678 O O . GLY B 1 170 ? -33.75 8.508 23.344 1 89.5 170 GLY B O 1
ATOM 7679 N N . ILE B 1 171 ? -31.875 8.219 22.141 1 89.12 171 ILE B N 1
ATOM 7680 C CA . ILE B 1 171 ? -31.797 6.789 22.406 1 89.12 171 ILE B CA 1
ATOM 7681 C C . ILE B 1 171 ? -31.078 6.555 23.734 1 89.12 171 ILE B C 1
ATOM 7683 O O . ILE B 1 171 ? -31.469 5.695 24.516 1 89.12 171 ILE B O 1
ATOM 7687 N N . GLN B 1 172 ? -29.969 7.289 23.953 1 87.44 172 GLN B N 1
ATOM 7688 C CA . GLN B 1 172 ? -29.188 7.141 25.188 1 87.44 172 GLN B CA 1
ATOM 7689 C C . GLN B 1 172 ? -28.547 8.461 25.594 1 87.44 172 GLN B C 1
ATOM 7691 O O . GLN B 1 172 ? -28.562 9.43 24.828 1 87.44 172 GLN B O 1
ATOM 7696 N N . GLY B 1 173 ? -28.109 8.508 26.875 1 86.5 173 GLY B N 1
ATOM 7697 C CA . GLY B 1 173 ? -27.359 9.664 27.344 1 86.5 173 GLY B CA 1
ATOM 7698 C C . GLY B 1 173 ? -28.25 10.852 27.656 1 86.5 173 GLY B C 1
ATOM 7699 O O . GLY B 1 173 ? -28.016 11.961 27.172 1 86.5 173 GLY B O 1
ATOM 7700 N N . SER B 1 174 ? -29.188 10.719 28.422 1 83.44 174 SER B N 1
ATOM 7701 C CA . SER B 1 174 ? -30.172 11.75 28.734 1 83.44 174 SER B CA 1
ATOM 7702 C C . SER B 1 174 ? -29.547 12.938 29.453 1 83.44 174 SER B C 1
ATOM 7704 O O . SER B 1 174 ? -30.109 14.031 29.453 1 83.44 174 SER B O 1
ATOM 7706 N N . ASN B 1 175 ? -28.375 12.797 29.953 1 84.44 175 ASN B N 1
ATOM 7707 C CA . ASN B 1 175 ? -27.703 13.859 30.703 1 84.44 175 ASN B CA 1
ATOM 7708 C C . ASN B 1 175 ? -26.703 14.602 29.828 1 84.44 175 ASN B C 1
ATOM 7710 O O . ASN B 1 175 ? -26.016 15.516 30.297 1 84.44 175 ASN B O 1
ATOM 7714 N N . LYS B 1 176 ? -26.672 14.289 28.609 1 89.81 176 LYS B N 1
ATOM 7715 C CA . LYS B 1 176 ? -25.703 14.914 27.719 1 89.81 176 LYS B CA 1
ATOM 7716 C C . LYS B 1 176 ? -26.328 16.031 26.906 1 89.81 176 LYS B C 1
ATOM 7718 O O . LYS B 1 176 ? -27.531 15.984 26.594 1 89.81 176 LYS B O 1
ATOM 7723 N N . PRO B 1 177 ? -25.531 17.031 26.594 1 89.81 177 PRO B N 1
ATOM 7724 C CA . PRO B 1 177 ? -26.062 18.125 25.781 1 89.81 177 PRO B CA 1
ATOM 7725 C C . PRO B 1 177 ? -26.594 17.672 24.438 1 89.81 177 PRO B C 1
ATOM 7727 O O . PRO B 1 177 ? -25.984 16.828 23.781 1 89.81 177 PRO B O 1
ATOM 7730 N N . GLY B 1 178 ? -27.766 18.297 24.047 1 89.81 178 GLY B N 1
ATOM 7731 C CA . GLY B 1 178 ? -28.344 18.016 22.734 1 89.81 178 GLY B CA 1
ATOM 7732 C C . GLY B 1 178 ? -29.234 16.781 22.734 1 89.81 178 GLY B C 1
ATOM 7733 O O . GLY B 1 178 ? -29.766 16.406 21.688 1 89.81 178 GLY B O 1
ATOM 7734 N N . PHE B 1 179 ? -29.422 16.172 23.906 1 91.69 179 PHE B N 1
ATOM 7735 C CA . PHE B 1 179 ? -30.25 14.977 24 1 91.69 179 PHE B CA 1
ATOM 7736 C C . PHE B 1 179 ? -31.625 15.227 23.406 1 91.69 179 PHE B C 1
ATOM 7738 O O . PHE B 1 179 ? -32.312 16.172 23.781 1 91.69 179 PHE B O 1
ATOM 7745 N N . GLY B 1 180 ? -31.969 14.422 22.391 1 90.19 180 GLY B N 1
ATOM 7746 C CA . GLY B 1 180 ? -33.312 14.43 21.844 1 90.19 180 GLY B CA 1
ATOM 7747 C C . GLY B 1 180 ? -33.531 15.531 20.828 1 90.19 180 GLY B C 1
ATOM 7748 O O . GLY B 1 180 ? -34.656 15.688 20.312 1 90.19 180 GLY B O 1
ATOM 7749 N N . MET B 1 181 ? -32.562 16.312 20.562 1 92.56 181 MET B N 1
ATOM 7750 C CA . MET B 1 181 ? -32.688 17.422 19.641 1 92.56 181 MET B CA 1
ATOM 7751 C C . MET B 1 181 ? -33.125 16.938 18.266 1 92.56 181 MET B C 1
ATOM 7753 O O . MET B 1 181 ? -33.969 17.578 17.625 1 92.56 181 MET B O 1
ATOM 7757 N N . ALA B 1 182 ? -32.594 15.844 17.797 1 94.25 182 ALA B N 1
ATOM 7758 C CA . ALA B 1 182 ? -32.969 15.297 16.5 1 94.25 182 ALA B CA 1
ATOM 7759 C C . ALA B 1 182 ? -34.438 14.844 16.5 1 94.25 182 ALA B C 1
ATOM 7761 O O . ALA B 1 182 ? -35.125 14.953 15.477 1 94.25 182 ALA B O 1
ATOM 7762 N N . ASN B 1 183 ? -34.844 14.359 17.578 1 90.56 183 ASN B N 1
ATOM 7763 C CA . ASN B 1 183 ? -36.25 13.961 17.703 1 90.56 183 ASN B CA 1
ATOM 7764 C C . ASN B 1 183 ? -37.188 15.156 17.594 1 90.56 183 ASN B C 1
ATOM 7766 O O . ASN B 1 183 ? -38.219 15.07 16.938 1 90.56 183 ASN B O 1
ATOM 7770 N N . LEU B 1 184 ? -36.812 16.156 18.297 1 91.25 184 LEU B N 1
ATOM 7771 C CA . LEU B 1 184 ? -37.625 17.375 18.234 1 91.25 184 LEU B CA 1
ATOM 7772 C C . LEU B 1 184 ? -37.719 17.859 16.781 1 91.25 184 LEU B C 1
ATOM 7774 O O . LEU B 1 184 ? -38.812 18.234 16.344 1 91.25 184 LEU B O 1
ATOM 7778 N N . LEU B 1 185 ? -36.594 17.891 16.125 1 94.19 185 LEU B N 1
ATOM 7779 C CA . LEU B 1 185 ? -36.594 18.328 14.734 1 94.19 185 LEU B CA 1
ATOM 7780 C C . LEU B 1 185 ? -37.438 17.391 13.867 1 94.19 185 LEU B C 1
ATOM 7782 O O . LEU B 1 185 ? -38.219 17.859 13.016 1 94.19 185 LEU B O 1
ATOM 7786 N N . ALA B 1 186 ? -37.312 16.125 14.094 1 93.75 186 ALA B N 1
ATOM 7787 C CA . ALA B 1 186 ? -38.062 15.148 13.32 1 93.75 186 ALA B CA 1
ATOM 7788 C C . ALA B 1 186 ? -39.562 15.32 13.562 1 93.75 186 ALA B C 1
ATOM 7790 O O . ALA B 1 186 ? -40.375 15.18 12.633 1 93.75 186 ALA B O 1
ATOM 7791 N N . GLU B 1 187 ? -39.938 15.602 14.727 1 90.5 187 GLU B N 1
ATOM 7792 C CA . GLU B 1 187 ? -41.344 15.812 15.086 1 90.5 187 GLU B CA 1
ATOM 7793 C C . GLU B 1 187 ? -41.906 17.016 14.359 1 90.5 187 GLU B C 1
ATOM 7795 O O . GLU B 1 187 ? -43.125 17.125 14.18 1 90.5 187 GLU B O 1
ATOM 7800 N N . ASN B 1 188 ? -41.062 17.875 14.023 1 92.88 188 ASN B N 1
ATOM 7801 C CA . ASN B 1 188 ? -41.5 19.078 13.297 1 92.88 188 ASN B CA 1
ATOM 7802 C C . ASN B 1 188 ? -41.312 18.906 11.789 1 92.88 188 ASN B C 1
ATOM 7804 O O . ASN B 1 188 ? -41.219 19.906 11.062 1 92.88 188 ASN B O 1
ATOM 7808 N N . GLY B 1 189 ? -41.094 17.672 11.336 1 92.12 189 GLY B N 1
ATOM 7809 C CA . GLY B 1 189 ? -41.125 17.359 9.914 1 92.12 189 GLY B CA 1
ATOM 7810 C C . GLY B 1 189 ? -39.781 17.391 9.258 1 92.12 189 GLY B C 1
ATOM 7811 O O . GLY B 1 189 ? -39.656 17.281 8.031 1 92.12 189 GLY B O 1
ATOM 7812 N N . PHE B 1 190 ? -38.75 17.484 10 1 95.19 190 PHE B N 1
ATOM 7813 C CA . PHE B 1 190 ? -37.406 17.516 9.406 1 95.19 190 PHE B CA 1
ATOM 7814 C C . PHE B 1 190 ? -36.875 16.094 9.258 1 95.19 190 PHE B C 1
ATOM 7816 O O . PHE B 1 190 ? -36.969 15.281 10.172 1 95.19 190 PHE B O 1
ATOM 7823 N N . GLU B 1 191 ? -36.281 15.742 8.094 1 95.81 191 GLU B N 1
ATOM 7824 C CA . GLU B 1 191 ? -35.344 14.648 8.016 1 95.81 191 GLU B CA 1
ATOM 7825 C C . GLU B 1 191 ? -34 15.039 8.617 1 95.81 191 GLU B C 1
ATOM 7827 O O . GLU B 1 191 ? -33.469 16.109 8.32 1 95.81 191 GLU B O 1
ATOM 7832 N N . VAL B 1 192 ? -33.5 14.195 9.492 1 97.81 192 VAL B N 1
ATOM 7833 C CA . VAL B 1 192 ? -32.281 14.57 10.203 1 97.81 192 VAL B CA 1
ATOM 7834 C C . VAL B 1 192 ? -31.203 13.492 9.992 1 97.81 192 VAL B C 1
ATOM 7836 O O . VAL B 1 192 ? -31.469 12.305 10.188 1 97.81 192 VAL B O 1
ATOM 7839 N N . LEU B 1 193 ? -30.141 13.859 9.5 1 98.19 193 LEU B N 1
ATOM 7840 C CA . LEU B 1 193 ? -28.969 12.992 9.438 1 98.19 193 LEU B CA 1
ATOM 7841 C C . LEU B 1 193 ? -27.922 13.406 10.469 1 98.19 193 LEU B C 1
ATOM 7843 O O . LEU B 1 193 ? -27.578 14.586 10.57 1 98.19 193 LEU B O 1
ATOM 7847 N N . ILE B 1 194 ? -27.438 12.469 11.273 1 98.69 194 ILE B N 1
ATOM 7848 C CA . ILE B 1 194 ? -26.469 12.727 12.328 1 98.69 194 ILE B CA 1
ATOM 7849 C C . ILE B 1 194 ? -25.188 11.93 12.07 1 98.69 194 ILE B C 1
ATOM 7851 O O . ILE B 1 194 ? -25.047 10.797 12.547 1 98.69 194 ILE B O 1
ATOM 7855 N N . PRO B 1 195 ? -24.219 12.492 11.422 1 98.62 195 PRO B N 1
ATOM 7856 C CA . PRO B 1 195 ? -22.953 11.773 11.242 1 98.62 195 PRO B CA 1
ATOM 7857 C C . PRO B 1 195 ? -22.234 11.516 12.562 1 98.62 195 PRO B C 1
ATOM 7859 O O . PRO B 1 195 ? -22.234 12.367 13.453 1 98.62 195 PRO B O 1
ATOM 7862 N N . ALA B 1 196 ? -21.656 10.352 12.664 1 98.38 196 ALA B N 1
ATOM 7863 C CA . ALA B 1 196 ? -20.75 10.086 13.766 1 98.38 196 ALA B CA 1
ATOM 7864 C C . ALA B 1 196 ? -19.406 10.789 13.547 1 98.38 196 ALA B C 1
ATOM 7866 O O . ALA B 1 196 ? -18.766 10.609 12.508 1 98.38 196 ALA B O 1
ATOM 7867 N N . LEU B 1 197 ? -18.984 11.586 14.516 1 98.69 197 LEU B N 1
ATOM 7868 C CA . LEU B 1 197 ? -17.703 12.273 14.438 1 98.69 197 LEU B CA 1
ATOM 7869 C C . LEU B 1 197 ? -16.609 11.469 15.133 1 98.69 197 LEU B C 1
ATOM 7871 O O . LEU B 1 197 ? -16.906 10.594 15.945 1 98.69 197 LEU B O 1
ATOM 7875 N N . VAL B 1 198 ? -15.414 11.711 14.766 1 98.75 198 VAL B N 1
ATOM 7876 C CA . VAL B 1 198 ? -14.273 11.094 15.43 1 98.75 198 VAL B CA 1
ATOM 7877 C C . VAL B 1 198 ? -14.109 11.688 16.828 1 98.75 198 VAL B C 1
ATOM 7879 O O . VAL B 1 198 ? -14.023 12.906 16.984 1 98.75 198 VAL B O 1
ATOM 7882 N N . ASN B 1 199 ? -14.039 10.836 17.812 1 98.56 199 ASN B N 1
ATOM 7883 C CA . ASN B 1 199 ? -14.008 11.336 19.188 1 98.56 199 ASN B CA 1
ATOM 7884 C C . ASN B 1 199 ? -12.57 11.562 19.672 1 98.56 199 ASN B C 1
ATOM 7886 O O . ASN B 1 199 ? -11.633 11.492 18.875 1 98.56 199 ASN B O 1
ATOM 7890 N N . ARG B 1 200 ? -12.43 11.945 21 1 98.44 200 ARG B N 1
ATOM 7891 C CA . ARG B 1 200 ? -11.133 12.375 21.516 1 98.44 200 ARG B CA 1
ATOM 7892 C C . ARG B 1 200 ? -10.523 11.312 22.422 1 98.44 200 ARG B C 1
ATOM 7894 O O . ARG B 1 200 ? -9.633 11.602 23.219 1 98.44 200 ARG B O 1
ATOM 7901 N N . ASN B 1 201 ? -11.008 10.016 22.219 1 97.94 201 ASN B N 1
ATOM 7902 C CA . ASN B 1 201 ? -10.375 8.891 22.891 1 97.94 201 ASN B CA 1
ATOM 7903 C C . ASN B 1 201 ? -9.133 8.414 22.156 1 97.94 201 ASN B C 1
ATOM 7905 O O . ASN B 1 201 ? -8.828 8.906 21.062 1 97.94 201 ASN B O 1
ATOM 7909 N N . ASP B 1 202 ? -8.383 7.5 22.844 1 98.44 202 ASP B N 1
ATOM 7910 C CA . ASP B 1 202 ? -7.16 7.031 22.203 1 98.44 202 ASP B CA 1
ATOM 7911 C C . ASP B 1 202 ? -7.188 5.52 22 1 98.44 202 ASP B C 1
ATOM 7913 O O . ASP B 1 202 ? -6.16 4.91 21.688 1 98.44 202 ASP B O 1
ATOM 7917 N N . THR B 1 203 ? -8.352 4.895 22.109 1 98.06 203 THR B N 1
ATOM 7918 C CA . THR B 1 203 ? -8.492 3.445 22.078 1 98.06 203 THR B CA 1
ATOM 7919 C C . THR B 1 203 ? -7.906 2.881 20.781 1 98.06 203 THR B C 1
ATOM 7921 O O . THR B 1 203 ? -7.289 1.813 20.797 1 98.06 203 THR B O 1
ATOM 7924 N N . PHE B 1 204 ? -8.086 3.521 19.703 1 97.38 204 PHE B N 1
ATOM 7925 C CA . PHE B 1 204 ? -7.723 2.982 18.391 1 97.38 204 PHE B CA 1
ATOM 7926 C C . PHE B 1 204 ? -6.574 3.773 17.781 1 97.38 204 PHE B C 1
ATOM 7928 O O . PHE B 1 204 ? -6.32 3.682 16.578 1 97.38 204 PHE B O 1
ATOM 7935 N N . SER B 1 205 ? -5.902 4.586 18.578 1 98.38 205 SER B N 1
ATOM 7936 C CA . SER B 1 205 ? -4.746 5.344 18.109 1 98.38 205 SER B CA 1
ATOM 7937 C C . SER B 1 205 ? -3.49 4.473 18.078 1 98.38 205 SER B C 1
ATOM 7939 O O . SER B 1 205 ? -2.588 4.648 18.906 1 98.38 205 SER B O 1
ATOM 7941 N N . GLY B 1 206 ? -3.445 3.627 17.141 1 97.12 206 GLY B N 1
ATOM 7942 C CA . GLY B 1 206 ? -2.352 2.682 16.984 1 97.12 206 GLY B CA 1
ATOM 7943 C C . GLY B 1 206 ? -2.619 1.618 15.945 1 97.12 206 GLY B C 1
ATOM 7944 O O . GLY B 1 206 ? -3.508 1.777 15.102 1 97.12 206 GLY B O 1
ATOM 7945 N N . ASN B 1 207 ? -1.814 0.668 15.844 1 95.06 207 ASN B N 1
ATOM 7946 C CA . ASN B 1 207 ? -1.921 -0.445 14.906 1 95.06 207 ASN B CA 1
ATOM 7947 C C . ASN B 1 207 ? -1.757 -1.789 15.609 1 95.06 207 ASN B C 1
ATOM 7949 O O . ASN B 1 207 ? -0.708 -2.064 16.188 1 95.06 207 ASN B O 1
ATOM 7953 N N . LYS B 1 208 ? -2.727 -2.564 15.492 1 90.94 208 LYS B N 1
ATOM 7954 C CA . LYS B 1 208 ? -2.793 -3.838 16.203 1 90.94 208 LYS B CA 1
ATOM 7955 C C . LYS B 1 208 ? -1.701 -4.793 15.727 1 90.94 208 LYS B C 1
ATOM 7957 O O . LYS B 1 208 ? -1.119 -5.527 16.531 1 90.94 208 LYS B O 1
ATOM 7962 N N . GLN B 1 209 ? -1.409 -4.816 14.453 1 87.88 209 GLN B N 1
ATOM 7963 C CA . GLN B 1 209 ? -0.424 -5.734 13.891 1 87.88 209 GLN B CA 1
ATOM 7964 C C . GLN B 1 209 ? 0.985 -5.379 14.359 1 87.88 209 GLN B C 1
ATOM 7966 O O . GLN B 1 209 ? 1.862 -6.246 14.414 1 87.88 209 GLN B O 1
ATOM 7971 N N . LEU B 1 210 ? 1.237 -4.141 14.672 1 93 210 LEU B N 1
ATOM 7972 C CA . LEU B 1 210 ? 2.52 -3.682 15.195 1 93 210 LEU B CA 1
ATOM 7973 C C . LEU B 1 210 ? 2.543 -3.748 16.719 1 93 210 LEU B C 1
ATOM 7975 O O . LEU B 1 210 ? 3.605 -3.629 17.328 1 93 210 LEU B O 1
ATOM 7979 N N . ASP B 1 211 ? 1.4 -4.008 17.281 1 92.81 211 ASP B N 1
ATOM 7980 C CA . ASP B 1 211 ? 1.231 -3.918 18.734 1 92.81 211 ASP B CA 1
ATOM 7981 C C . ASP B 1 211 ? 1.817 -2.617 19.266 1 92.81 211 ASP B C 1
ATOM 7983 O O . ASP B 1 211 ? 2.631 -2.635 20.203 1 92.81 211 ASP B O 1
ATOM 7987 N N . ARG B 1 212 ? 1.511 -1.533 18.625 1 96.31 212 ARG B N 1
ATOM 7988 C CA . ARG B 1 212 ? 1.978 -0.201 19 1 96.31 212 ARG B CA 1
ATOM 7989 C C . ARG B 1 212 ? 0.821 0.792 19.047 1 96.31 212 ARG B C 1
ATOM 7991 O O . ARG B 1 212 ? 0.059 0.907 18.078 1 96.31 212 ARG B O 1
ATOM 7998 N N . TYR B 1 213 ? 0.706 1.491 20.156 1 97.62 213 TYR B N 1
ATOM 7999 C CA . TYR B 1 213 ? -0.377 2.447 20.359 1 97.62 213 TYR B CA 1
ATOM 8000 C C . TYR B 1 213 ? 0.148 3.748 20.953 1 97.62 213 TYR B C 1
ATOM 8002 O O . TYR B 1 213 ? 1.312 3.83 21.359 1 97.62 213 TYR B O 1
ATOM 8010 N N . THR B 1 214 ? -0.58 4.75 20.891 1 98.56 214 THR B N 1
ATOM 8011 C CA . THR B 1 214 ? -0.276 6.062 21.453 1 98.56 214 THR B CA 1
ATOM 8012 C C . THR B 1 214 ? -1.44 6.57 22.297 1 98.56 214 THR B C 1
ATOM 8014 O O . THR B 1 214 ? -2.525 5.984 22.297 1 98.56 214 THR B O 1
ATOM 8017 N N . ASN B 1 215 ? -1.141 7.609 23.047 1 98.69 215 ASN B N 1
ATOM 8018 C CA . ASN B 1 215 ? -2.232 8.258 23.766 1 98.69 215 ASN B CA 1
ATOM 8019 C C . ASN B 1 215 ? -2.781 9.453 22.984 1 98.69 215 ASN B C 1
ATOM 8021 O O . ASN B 1 215 ? -3.422 10.328 23.562 1 98.69 215 ASN B O 1
ATOM 8025 N N . GLN B 1 216 ? -2.436 9.57 21.719 1 98.75 216 GLN B N 1
ATOM 8026 C CA . GLN B 1 216 ? -3.037 10.586 20.875 1 98.75 216 GLN B CA 1
ATOM 8027 C C . GLN B 1 216 ? -4.551 10.406 20.781 1 98.75 216 GLN B C 1
ATOM 8029 O O . GLN B 1 216 ? -5.035 9.305 20.531 1 98.75 216 GLN B O 1
ATOM 8034 N N . PRO B 1 217 ? -5.305 11.547 21.016 1 98.69 217 PRO B N 1
ATOM 8035 C CA . PRO B 1 217 ? -6.711 11.383 20.656 1 98.69 217 PRO B CA 1
ATOM 8036 C C . PRO B 1 217 ? -6.891 10.938 19.203 1 98.69 217 PRO B C 1
ATOM 8038 O O . PRO B 1 217 ? -6.051 11.234 18.344 1 98.69 217 PRO B O 1
ATOM 8041 N N . HIS B 1 218 ? -8.023 10.188 18.938 1 98.75 218 HIS B N 1
ATOM 8042 C CA . HIS B 1 218 ? -8.266 9.688 17.594 1 98.75 218 HIS B CA 1
ATOM 8043 C C . HIS B 1 218 ? -8.125 10.797 16.562 1 98.75 218 HIS B C 1
ATOM 8045 O O . HIS B 1 218 ? -7.637 10.562 15.453 1 98.75 218 HIS B O 1
ATOM 8051 N N . ARG B 1 219 ? -8.547 12.016 16.859 1 98.75 219 ARG B N 1
ATOM 8052 C CA . ARG B 1 219 ? -8.5 13.148 15.953 1 98.75 219 ARG B CA 1
ATOM 8053 C C . ARG B 1 219 ? -7.062 13.539 15.633 1 98.75 219 ARG B C 1
ATOM 8055 O O . ARG B 1 219 ? -6.734 13.836 14.484 1 98.75 219 ARG B O 1
ATOM 8062 N N . GLU B 1 220 ? -6.203 13.539 16.641 1 98.75 220 GLU B N 1
ATOM 8063 C CA . GLU B 1 220 ? -4.789 13.812 16.406 1 98.75 220 GLU B CA 1
ATOM 8064 C C . GLU B 1 220 ? -4.129 12.688 15.617 1 98.75 220 GLU B C 1
ATOM 8066 O O . GLU B 1 220 ? -3.277 12.945 14.766 1 98.75 220 GLU B O 1
ATOM 8071 N N . TRP B 1 221 ? -4.547 11.43 15.93 1 98.69 221 TRP B N 1
ATOM 8072 C CA . TRP B 1 221 ? -4.012 10.266 15.219 1 98.69 221 TRP B CA 1
ATOM 8073 C C . TRP B 1 221 ? -4.219 10.398 13.719 1 98.69 221 TRP B C 1
ATOM 8075 O O . TRP B 1 221 ? -3.305 10.141 12.93 1 98.69 221 TRP B O 1
ATOM 8085 N N . ILE B 1 222 ? -5.395 10.867 13.336 1 98.56 222 ILE B N 1
ATOM 8086 C CA . ILE B 1 222 ? -5.723 11.086 11.93 1 98.56 222 ILE B CA 1
ATOM 8087 C C . ILE B 1 222 ? -4.961 12.305 11.406 1 98.56 222 ILE B C 1
ATOM 8089 O O . ILE B 1 222 ? -4.406 12.273 10.305 1 98.56 222 ILE B O 1
ATOM 8093 N N . TYR B 1 223 ? -4.887 13.359 12.203 1 98.5 223 TYR B N 1
ATOM 8094 C CA . TYR B 1 223 ? -4.215 14.602 11.852 1 98.5 223 TYR B CA 1
ATOM 8095 C C . TYR B 1 223 ? -2.742 14.359 11.531 1 98.5 223 TYR B C 1
ATOM 8097 O O . TYR B 1 223 ? -2.227 14.859 10.531 1 98.5 223 TYR B O 1
ATOM 8105 N N . ARG B 1 224 ? -2.086 13.555 12.352 1 97.81 224 ARG B N 1
ATOM 8106 C CA . ARG B 1 224 ? -0.654 13.297 12.234 1 97.81 224 ARG B CA 1
ATOM 8107 C C . ARG B 1 224 ? -0.328 12.641 10.898 1 97.81 224 ARG B C 1
ATOM 8109 O O . ARG B 1 224 ? 0.709 12.922 10.297 1 97.81 224 ARG B O 1
ATOM 8116 N N . GLN B 1 225 ? -1.187 11.805 10.477 1 97.5 225 GLN B N 1
ATOM 8117 C CA . GLN B 1 225 ? -0.956 11.07 9.234 1 97.5 225 GLN B CA 1
ATOM 8118 C C . GLN B 1 225 ? -1.287 11.93 8.016 1 97.5 225 GLN B C 1
ATOM 8120 O O . GLN B 1 225 ? -0.605 11.852 6.996 1 97.5 225 GLN B O 1
ATOM 8125 N N . GLY B 1 226 ? -2.336 12.68 8.18 1 98.38 226 GLY B N 1
ATOM 8126 C CA . GLY B 1 226 ? -2.91 13.352 7.023 1 98.38 226 GLY B CA 1
ATOM 8127 C C . GLY B 1 226 ? -2.209 14.648 6.68 1 98.38 226 GLY B C 1
ATOM 8128 O O . GLY B 1 226 ? -2.156 15.047 5.516 1 98.38 226 GLY B O 1
ATOM 8129 N N . PHE B 1 227 ? -1.614 15.359 7.594 1 98.31 227 PHE B N 1
ATOM 8130 C CA . PHE B 1 227 ? -1.137 16.734 7.449 1 98.31 227 PHE B CA 1
ATOM 8131 C C . PHE B 1 227 ? -0.107 16.828 6.328 1 98.31 227 PHE B C 1
ATOM 8133 O O . PHE B 1 227 ? -0.228 17.672 5.441 1 98.31 227 PHE B O 1
ATOM 8140 N N . VAL B 1 228 ? 0.829 15.914 6.285 1 98.38 228 VAL B N 1
ATOM 8141 C CA . VAL B 1 228 ? 1.91 15.961 5.309 1 98.38 228 VAL B CA 1
ATOM 8142 C C . VAL B 1 228 ? 1.364 15.648 3.918 1 98.38 228 VAL B C 1
ATOM 8144 O O . VAL B 1 228 ? 1.996 15.969 2.908 1 98.38 228 VAL B O 1
ATOM 8147 N N . LEU B 1 229 ? 0.154 15.109 3.854 1 98.44 229 LEU B N 1
ATOM 8148 C CA . LEU B 1 229 ? -0.464 14.727 2.59 1 98.44 229 LEU B CA 1
ATOM 8149 C C . LEU B 1 229 ? -1.556 15.711 2.195 1 98.44 229 LEU B C 1
ATOM 8151 O O . LEU B 1 229 ? -2.369 15.43 1.313 1 98.44 229 LEU B O 1
ATOM 8155 N N . GLY B 1 230 ? -1.594 16.844 2.889 1 98.19 230 GLY B N 1
ATOM 8156 C CA . GLY B 1 230 ? -2.6 17.844 2.576 1 98.19 230 GLY B CA 1
ATOM 8157 C C . GLY B 1 230 ? -4.008 17.422 2.93 1 98.19 230 GLY B C 1
ATOM 8158 O O . GLY B 1 230 ? -4.965 17.75 2.227 1 98.19 230 GLY B O 1
ATOM 8159 N N . ARG B 1 231 ? -4.102 16.609 3.859 1 98.44 231 ARG B N 1
ATOM 8160 C CA . ARG B 1 231 ? -5.387 16.172 4.395 1 98.44 231 ARG B CA 1
ATOM 8161 C C . ARG B 1 231 ? -5.523 16.547 5.867 1 98.44 231 ARG B C 1
ATOM 8163 O O . ARG B 1 231 ? -4.523 16.719 6.562 1 98.44 231 ARG B O 1
ATOM 8170 N N . HIS B 1 232 ? -6.715 16.672 6.301 1 98.69 232 HIS B N 1
ATOM 8171 C CA . HIS B 1 232 ? -7.027 17.125 7.66 1 98.69 232 HIS B CA 1
ATOM 8172 C C . HIS B 1 232 ? -8.266 16.406 8.195 1 98.69 232 HIS B C 1
ATOM 8174 O O . HIS B 1 232 ? -9.203 16.125 7.449 1 98.69 232 HIS B O 1
ATOM 8180 N N . ILE B 1 233 ? -8.281 16.047 9.469 1 98.75 233 ILE B N 1
ATOM 8181 C CA . ILE B 1 233 ? -9.445 15.422 10.086 1 98.75 233 ILE B CA 1
ATOM 8182 C C . ILE B 1 233 ? -10.672 16.297 9.883 1 98.75 233 ILE B C 1
ATOM 8184 O O . ILE B 1 233 ? -11.766 15.789 9.625 1 98.75 233 ILE B O 1
ATOM 8188 N N . ILE B 1 234 ? -10.516 17.594 9.93 1 98.81 234 ILE B N 1
ATOM 8189 C CA . ILE B 1 234 ? -11.609 18.531 9.68 1 98.81 234 ILE B CA 1
ATOM 8190 C C . ILE B 1 234 ? -12.109 18.359 8.25 1 98.81 234 ILE B C 1
ATOM 8192 O O . ILE B 1 234 ? -13.32 18.297 8.016 1 98.81 234 ILE B O 1
ATOM 8196 N N . GLY B 1 235 ? -11.164 18.25 7.348 1 98.81 235 GLY B N 1
ATOM 8197 C CA . GLY B 1 235 ? -11.523 18.078 5.949 1 98.81 235 GLY B CA 1
ATOM 8198 C C . GLY B 1 235 ? -12.305 16.812 5.684 1 98.81 235 GLY B C 1
ATOM 8199 O O . GLY B 1 235 ? -13.258 16.812 4.902 1 98.81 235 GLY B O 1
ATOM 8200 N N . TYR B 1 236 ? -11.922 15.703 6.277 1 98.75 236 TYR B N 1
ATOM 8201 C CA . TYR B 1 236 ? -12.617 14.43 6.102 1 98.75 236 TYR B CA 1
ATOM 8202 C C . TYR B 1 236 ? -14.047 14.516 6.629 1 98.75 236 TYR B C 1
ATOM 8204 O O . TYR B 1 236 ? -14.977 14.023 5.992 1 98.75 236 TYR B O 1
ATOM 8212 N N . GLU B 1 237 ? -14.195 15.109 7.793 1 98.88 237 GLU B N 1
ATOM 8213 C CA . GLU B 1 237 ? -15.531 15.211 8.359 1 98.88 237 GLU B CA 1
ATOM 8214 C C . GLU B 1 237 ? -16.406 16.172 7.555 1 98.88 237 GLU B C 1
ATOM 8216 O O . GLU B 1 237 ? -17.609 15.953 7.414 1 98.88 237 GLU B O 1
ATOM 8221 N N . LEU B 1 238 ? -15.812 17.234 7.004 1 98.88 238 LEU B N 1
ATOM 8222 C CA . LEU B 1 238 ? -16.547 18.109 6.105 1 98.88 238 LEU B CA 1
ATOM 8223 C C . LEU B 1 238 ? -17 17.359 4.855 1 98.88 238 LEU B C 1
ATOM 8225 O O . LEU B 1 238 ? -18.125 17.531 4.402 1 98.88 238 LEU B O 1
ATOM 8229 N N . GLN B 1 239 ? -16.125 16.562 4.328 1 98.69 239 GLN B N 1
ATOM 8230 C CA . GLN B 1 239 ? -16.484 15.766 3.16 1 98.69 239 GLN B CA 1
ATOM 8231 C C . GLN B 1 239 ? -17.656 14.852 3.465 1 98.69 239 GLN B C 1
ATOM 8233 O O . GLN B 1 239 ? -18.547 14.656 2.619 1 98.69 239 GLN B O 1
ATOM 8238 N N . LYS B 1 240 ? -17.656 14.273 4.617 1 98.62 240 LYS B N 1
ATOM 8239 C CA . LYS B 1 240 ? -18.781 13.438 5.027 1 98.62 240 LYS B CA 1
ATOM 8240 C C . LYS B 1 240 ? -20.078 14.242 5.094 1 98.62 240 LYS B C 1
ATOM 8242 O O . LYS B 1 240 ? -21.141 13.766 4.688 1 98.62 240 LYS B O 1
ATOM 8247 N N . ILE B 1 241 ? -20.016 15.453 5.613 1 98.81 241 ILE B N 1
ATOM 8248 C CA . ILE B 1 241 ? -21.156 16.359 5.699 1 98.81 241 ILE B CA 1
ATOM 8249 C C . ILE B 1 241 ? -21.641 16.719 4.297 1 98.81 241 ILE B C 1
ATOM 8251 O O . ILE B 1 241 ? -22.844 16.688 4.016 1 98.81 241 ILE B O 1
ATOM 8255 N N . PHE B 1 242 ? -20.703 17.078 3.418 1 98.69 242 PHE B N 1
ATOM 8256 C CA . PHE B 1 242 ? -21.062 17.469 2.062 1 98.69 242 PHE B CA 1
ATOM 8257 C C . PHE B 1 242 ? -21.688 16.297 1.304 1 98.69 242 PHE B C 1
ATOM 8259 O O . PHE B 1 242 ? -22.594 16.5 0.483 1 98.69 242 PHE B O 1
ATOM 8266 N N . ALA B 1 243 ? -21.172 15.086 1.576 1 98.06 243 ALA B N 1
ATOM 8267 C CA . ALA B 1 243 ? -21.797 13.906 0.979 1 98.06 243 ALA B CA 1
ATOM 8268 C C . ALA B 1 243 ? -23.234 13.742 1.465 1 98.06 243 ALA B C 1
ATOM 8270 O O . ALA B 1 243 ? -24.109 13.289 0.714 1 98.06 243 ALA B O 1
ATOM 8271 N N . ALA B 1 244 ? -23.469 14.031 2.693 1 97.88 244 ALA B N 1
ATOM 8272 C CA . ALA B 1 244 ? -24.828 14.031 3.223 1 97.88 244 ALA B CA 1
ATOM 8273 C C . ALA B 1 244 ? -25.703 15.062 2.506 1 97.88 244 ALA B C 1
ATOM 8275 O O . ALA B 1 244 ? -26.859 14.797 2.199 1 97.88 244 ALA B O 1
ATOM 8276 N N . VAL B 1 245 ? -25.172 16.25 2.273 1 97.94 245 VAL B N 1
ATOM 8277 C CA . VAL B 1 245 ? -25.875 17.266 1.522 1 97.94 245 VAL B CA 1
ATOM 8278 C C . VAL B 1 245 ? -26.203 16.75 0.124 1 97.94 245 VAL B C 1
ATOM 8280 O O . VAL B 1 245 ? -27.312 16.953 -0.369 1 97.94 245 VAL B O 1
ATOM 8283 N N . ASP B 1 246 ? -25.188 16.094 -0.499 1 96.5 246 ASP B N 1
ATOM 8284 C CA . ASP B 1 246 ? -25.406 15.508 -1.812 1 96.5 246 ASP B CA 1
ATOM 8285 C C . ASP B 1 246 ? -26.609 14.555 -1.784 1 96.5 246 ASP B C 1
ATOM 8287 O O . ASP B 1 246 ? -27.438 14.562 -2.695 1 96.5 246 ASP B O 1
ATOM 8291 N N . TRP B 1 247 ? -26.641 13.734 -0.809 1 95.44 247 TRP B N 1
ATOM 8292 C CA . TRP B 1 247 ? -27.703 12.734 -0.7 1 95.44 247 TRP B CA 1
ATOM 8293 C C . TRP B 1 247 ? -29.062 13.398 -0.502 1 95.44 247 TRP B C 1
ATOM 8295 O O . TRP B 1 247 ? -30.031 13.039 -1.158 1 95.44 247 TRP B O 1
ATOM 8305 N N . PHE B 1 248 ? -29.203 14.398 0.385 1 95.44 248 PHE B N 1
ATOM 8306 C CA . PHE B 1 248 ? -30.438 15.125 0.641 1 95.44 248 PHE B CA 1
ATOM 8307 C C . PHE B 1 248 ? -30.938 15.812 -0.626 1 95.44 248 PHE B C 1
ATOM 8309 O O . PHE B 1 248 ? -32.156 15.812 -0.903 1 95.44 248 PHE B O 1
ATOM 8316 N N . ARG B 1 249 ? -30.047 16.375 -1.305 1 93.5 249 ARG B N 1
ATOM 8317 C CA . ARG B 1 249 ? -30.438 17.031 -2.541 1 93.5 249 ARG B CA 1
ATOM 8318 C C . ARG B 1 249 ? -30.953 16.031 -3.566 1 93.5 249 ARG B C 1
ATOM 8320 O O . ARG B 1 249 ? -31.875 16.344 -4.332 1 93.5 249 ARG B O 1
ATOM 8327 N N . SER B 1 250 ? -30.297 14.914 -3.613 1 91.44 250 SER B N 1
ATOM 8328 C CA . SER B 1 250 ? -30.75 13.875 -4.531 1 91.44 250 SER B CA 1
ATOM 8329 C C . SER B 1 250 ? -32.156 13.398 -4.172 1 91.44 250 SER B C 1
ATOM 8331 O O . SER B 1 250 ? -32.938 13.07 -5.055 1 91.44 250 SER B O 1
ATOM 8333 N N . LEU B 1 251 ? -32.469 13.328 -2.9 1 88.94 251 LEU B N 1
ATOM 8334 C CA . LEU B 1 251 ? -33.781 12.961 -2.438 1 88.94 251 LEU B CA 1
ATOM 8335 C C . LEU B 1 251 ? -34.812 14 -2.855 1 88.94 251 LEU B C 1
ATOM 8337 O O . LEU B 1 251 ? -35.938 13.648 -3.264 1 88.94 251 LEU B O 1
ATOM 8341 N N . ALA B 1 252 ? -34.469 15.164 -2.678 1 87.69 252 ALA B N 1
ATOM 8342 C CA . ALA B 1 252 ? -35.375 16.25 -3.031 1 87.69 252 ALA B CA 1
ATOM 8343 C C . ALA B 1 252 ? -35.719 16.219 -4.516 1 87.69 252 ALA B C 1
ATOM 8345 O O . ALA B 1 252 ? -36.875 16.516 -4.898 1 87.69 252 ALA B O 1
ATOM 8346 N N . LYS B 1 253 ? -34.844 15.938 -5.297 1 85 253 LYS B N 1
ATOM 8347 C CA . LYS B 1 253 ? -35.062 15.82 -6.734 1 85 253 LYS B CA 1
ATOM 8348 C C . LYS B 1 253 ? -36.031 14.672 -7.039 1 85 253 LYS B C 1
ATOM 8350 O O . LYS B 1 253 ? -36.844 14.766 -7.961 1 85 253 LYS B O 1
ATOM 8355 N N . THR B 1 254 ? -35.906 13.703 -6.25 1 81.75 254 THR B N 1
ATOM 8356 C CA . THR B 1 254 ? -36.688 12.508 -6.5 1 81.75 254 THR B CA 1
ATOM 8357 C C . THR B 1 254 ? -38.125 12.68 -5.957 1 81.75 254 THR B C 1
ATOM 8359 O O . THR B 1 254 ? -39.094 12.258 -6.59 1 81.75 254 THR B O 1
ATOM 8362 N N . ASP B 1 255 ? -38.25 13.367 -4.797 1 78.62 255 ASP B N 1
ATOM 8363 C CA . ASP B 1 255 ? -39.562 13.414 -4.164 1 78.62 255 ASP B CA 1
ATOM 8364 C C . ASP B 1 255 ? -40.219 14.773 -4.371 1 78.62 255 ASP B C 1
ATOM 8366 O O . ASP B 1 255 ? -41.375 14.969 -3.99 1 78.62 255 ASP B O 1
ATOM 8370 N N . GLY B 1 256 ? -39.594 15.656 -5.02 1 75.31 256 GLY B N 1
ATOM 8371 C CA . GLY B 1 256 ? -40.156 16.953 -5.348 1 75.31 256 GLY B CA 1
ATOM 8372 C C . GLY B 1 256 ? -40.25 17.875 -4.156 1 75.31 256 GLY B C 1
ATOM 8373 O O . GLY B 1 256 ? -40.875 18.953 -4.238 1 75.31 256 GLY B O 1
ATOM 8374 N N . SER B 1 257 ? -39.719 17.453 -3.041 1 74.25 257 SER B N 1
ATOM 8375 C CA . SER B 1 257 ? -39.75 18.297 -1.846 1 74.25 257 SER B CA 1
ATOM 8376 C C . SER B 1 257 ? -38.781 19.453 -1.943 1 74.25 257 SER B C 1
ATOM 8378 O O . SER B 1 257 ? -38 19.547 -2.895 1 74.25 257 SER B O 1
ATOM 8380 N N . ARG B 1 258 ? -38.969 20.375 -0.967 1 71.44 258 ARG B N 1
ATOM 8381 C CA . ARG B 1 258 ? -38.062 21.516 -0.902 1 71.44 258 ARG B CA 1
ATOM 8382 C C . ARG B 1 258 ? -36.625 21.047 -0.678 1 71.44 258 ARG B C 1
ATOM 8384 O O . ARG B 1 258 ? -36.375 20.109 0.08 1 71.44 258 ARG B O 1
ATOM 8391 N N . GLY B 1 259 ? -35.75 21.516 -1.369 1 77 259 GLY B N 1
ATOM 8392 C CA . GLY B 1 259 ? -34.344 21.109 -1.42 1 77 259 GLY B CA 1
ATOM 8393 C C . GLY B 1 259 ? -33.469 21.844 -0.414 1 77 259 GLY B C 1
ATOM 8394 O O . GLY B 1 259 ? -32.25 21.734 -0.441 1 77 259 GLY B O 1
ATOM 8395 N N . SER B 1 260 ? -34.188 22.547 0.58 1 88.19 260 SER B N 1
ATOM 8396 C CA . SER B 1 260 ? -33.375 23.328 1.517 1 88.19 260 SER B CA 1
ATOM 8397 C C . SER B 1 260 ? -32.719 22.422 2.555 1 88.19 260 SER B C 1
ATOM 8399 O O . SER B 1 260 ? -33.344 21.5 3.066 1 88.19 260 SER B O 1
ATOM 8401 N N . VAL B 1 261 ? -31.484 22.641 2.826 1 96.56 261 VAL B N 1
ATOM 8402 C CA . VAL B 1 261 ? -30.719 21.844 3.783 1 96.56 261 VAL B CA 1
ATOM 8403 C C . VAL B 1 261 ? -30.125 22.781 4.844 1 96.56 261 VAL B C 1
ATOM 8405 O O . VAL B 1 261 ? -29.609 23.844 4.527 1 96.56 261 VAL B O 1
ATOM 8408 N N . GLY B 1 262 ? -30.281 22.469 6.082 1 98.31 262 GLY B N 1
ATOM 8409 C CA . GLY B 1 262 ? -29.656 23.156 7.191 1 98.31 262 GLY B CA 1
ATOM 8410 C C . GLY B 1 262 ? -28.594 22.328 7.887 1 98.31 262 GLY B C 1
ATOM 8411 O O . GLY B 1 262 ? -28.531 21.109 7.691 1 98.31 262 GLY B O 1
ATOM 8412 N N . VAL B 1 263 ? -27.75 22.969 8.594 1 98.81 263 VAL B N 1
ATOM 8413 C CA . VAL B 1 263 ? -26.75 22.297 9.422 1 98.81 263 VAL B CA 1
ATOM 8414 C C . VAL B 1 263 ? -26.734 22.922 10.82 1 98.81 263 VAL B C 1
ATOM 8416 O O . VAL B 1 263 ? -26.781 24.141 10.969 1 98.81 263 VAL B O 1
ATOM 8419 N N . ALA B 1 264 ? -26.797 22.141 11.805 1 98.69 264 ALA B N 1
ATOM 8420 C CA . ALA B 1 264 ? -26.688 22.562 13.203 1 98.69 264 ALA B CA 1
ATOM 8421 C C . ALA B 1 264 ? -25.562 21.828 13.914 1 98.69 264 ALA B C 1
ATOM 8423 O O . ALA B 1 264 ? -25.484 20.594 13.852 1 98.69 264 ALA B O 1
ATOM 8424 N N . GLY B 1 265 ? -24.719 22.578 14.555 1 98.62 265 GLY B N 1
ATOM 8425 C CA . GLY B 1 265 ? -23.609 21.938 15.227 1 98.62 265 GLY B CA 1
ATOM 8426 C C . GLY B 1 265 ? -23.344 22.484 16.625 1 98.62 265 GLY B C 1
ATOM 8427 O O . GLY B 1 265 ? -23.656 23.641 16.906 1 98.62 265 GLY B O 1
ATOM 8428 N N . TYR B 1 266 ? -22.812 21.641 17.469 1 97.12 266 TYR B N 1
ATOM 8429 C CA . TYR B 1 266 ? -22.422 21.969 18.844 1 97.12 266 TYR B CA 1
ATOM 8430 C C . TYR B 1 266 ? -20.984 21.578 19.109 1 97.12 266 TYR B C 1
ATOM 8432 O O . TYR B 1 266 ? -20.547 20.5 18.719 1 97.12 266 TYR B O 1
ATOM 8440 N N . GLY B 1 267 ? -20.219 22.438 19.859 1 97.25 267 GLY B N 1
ATOM 8441 C CA . GLY B 1 267 ? -18.844 22.125 20.156 1 97.25 267 GLY B CA 1
ATOM 8442 C C . GLY B 1 267 ? -17.984 21.922 18.922 1 97.25 267 GLY B C 1
ATOM 8443 O O . GLY B 1 267 ? -17.953 22.781 18.047 1 97.25 267 GLY B O 1
ATOM 8444 N N . GLU B 1 268 ? -17.391 20.75 18.828 1 97.88 268 GLU B N 1
ATOM 8445 C CA . GLU B 1 268 ? -16.672 20.406 17.594 1 97.88 268 GLU B CA 1
ATOM 8446 C C . GLU B 1 268 ? -17.594 20.422 16.391 1 97.88 268 GLU B C 1
ATOM 8448 O O . GLU B 1 268 ? -17.188 20.812 15.297 1 97.88 268 GLU B O 1
ATOM 8453 N N . GLY B 1 269 ? -18.781 19.938 16.562 1 98.62 269 GLY B N 1
ATOM 8454 C CA . GLY B 1 269 ? -19.781 20.016 15.508 1 98.62 269 GLY B CA 1
ATOM 8455 C C . GLY B 1 269 ? -20.109 21.453 15.109 1 98.62 269 GLY B C 1
ATOM 8456 O O . GLY B 1 269 ? -20.438 21.719 13.953 1 98.62 269 GLY B O 1
ATOM 8457 N N . GLY B 1 270 ? -20.062 22.375 16.156 1 98.5 270 GLY B N 1
ATOM 8458 C CA . GLY B 1 270 ? -20.266 23.781 15.852 1 98.5 270 GLY B CA 1
ATOM 8459 C C . GLY B 1 270 ? -19.219 24.344 14.906 1 98.5 270 GLY B C 1
ATOM 8460 O O . GLY B 1 270 ? -19.531 25.109 13.992 1 98.5 270 GLY B O 1
ATOM 8461 N N . MET B 1 271 ? -17.953 23.969 15.141 1 98.62 271 MET B N 1
ATOM 8462 C CA . MET B 1 271 ? -16.875 24.359 14.227 1 98.62 271 MET B CA 1
ATOM 8463 C C . MET B 1 271 ? -17.156 23.844 12.82 1 98.62 271 MET B C 1
ATOM 8465 O O . MET B 1 271 ? -17.031 24.609 11.852 1 98.62 271 MET B O 1
ATOM 8469 N N . LEU B 1 272 ? -17.547 22.594 12.711 1 98.88 272 LEU B N 1
ATOM 8470 C CA . LEU B 1 272 ? -17.797 21.969 11.414 1 98.88 272 LEU B CA 1
ATOM 8471 C C . LEU B 1 272 ? -18.969 22.625 10.711 1 98.88 272 LEU B C 1
ATOM 8473 O O . LEU B 1 272 ? -18.969 22.797 9.492 1 98.88 272 LEU B O 1
ATOM 8477 N N . ALA B 1 273 ? -19.969 22.969 11.484 1 98.94 273 ALA B N 1
ATOM 8478 C CA . ALA B 1 273 ? -21.125 23.641 10.914 1 98.94 273 ALA B CA 1
ATOM 8479 C C . ALA B 1 273 ? -20.734 24.984 10.305 1 98.94 273 ALA B C 1
ATOM 8481 O O . ALA B 1 273 ? -21.172 25.328 9.203 1 98.94 273 ALA B O 1
ATOM 8482 N N . LEU B 1 274 ? -19.922 25.734 11.055 1 98.88 274 LEU B N 1
ATOM 8483 C CA . LEU B 1 274 ? -19.453 27.016 10.57 1 98.88 274 LEU B CA 1
ATOM 8484 C C . LEU B 1 274 ? -18.656 26.859 9.273 1 98.88 274 LEU B C 1
ATOM 8486 O O . LEU B 1 274 ? -18.906 27.578 8.305 1 98.88 274 LEU B O 1
ATOM 8490 N N . LEU B 1 275 ? -17.75 25.938 9.289 1 98.88 275 LEU B N 1
ATOM 8491 C CA . LEU B 1 275 ? -16.906 25.688 8.125 1 98.88 275 LEU B CA 1
ATOM 8492 C C . LEU B 1 275 ? -17.719 25.156 6.953 1 98.88 275 LEU B C 1
ATOM 8494 O O . LEU B 1 275 ? -17.484 25.531 5.805 1 98.88 275 LEU B O 1
ATOM 8498 N N . ALA B 1 276 ? -18.672 24.281 7.242 1 98.88 276 ALA B N 1
ATOM 8499 C CA . ALA B 1 276 ? -19.531 23.75 6.188 1 98.88 276 ALA B CA 1
ATOM 8500 C C . ALA B 1 276 ? -20.328 24.859 5.52 1 98.88 276 ALA B C 1
ATOM 8502 O O . ALA B 1 276 ? -20.469 24.875 4.293 1 98.88 276 ALA B O 1
ATOM 8503 N N . SER B 1 277 ? -20.859 25.75 6.324 1 98.31 277 SER B N 1
ATOM 8504 C CA . SER B 1 277 ? -21.656 26.859 5.801 1 98.31 277 SER B CA 1
ATOM 8505 C C . SER B 1 277 ? -20.797 27.781 4.938 1 98.31 277 SER B C 1
ATOM 8507 O O . SER B 1 277 ? -21.281 28.344 3.957 1 98.31 277 SER B O 1
ATOM 8509 N N . ALA B 1 278 ? -19.547 27.953 5.34 1 98.69 278 ALA B N 1
ATOM 8510 C CA . ALA B 1 278 ? -18.625 28.797 4.59 1 98.69 278 ALA B CA 1
ATOM 8511 C C . ALA B 1 278 ? -18.297 28.188 3.23 1 98.69 278 ALA B C 1
ATOM 8513 O O . ALA B 1 278 ? -18.203 28.891 2.227 1 98.69 278 ALA B O 1
ATOM 8514 N N . LEU B 1 279 ? -18.219 26.891 3.117 1 98.69 279 LEU B N 1
ATOM 8515 C CA . LEU B 1 279 ? -17.688 26.219 1.938 1 98.69 279 LEU B CA 1
ATOM 8516 C C . LEU B 1 279 ? -18.812 25.828 0.981 1 98.69 279 LEU B C 1
ATOM 8518 O O . LEU B 1 279 ? -18.625 25.797 -0.236 1 98.69 279 LEU B O 1
ATOM 8522 N N . ASP B 1 280 ? -19.938 25.422 1.521 1 98.19 280 ASP B N 1
ATOM 8523 C CA . ASP B 1 280 ? -20.984 24.859 0.674 1 98.19 280 ASP B CA 1
ATOM 8524 C C . ASP B 1 280 ? -22.188 25.781 0.595 1 98.19 280 ASP B C 1
ATOM 8526 O O . ASP B 1 280 ? -22.984 25.859 1.534 1 98.19 280 ASP B O 1
ATOM 8530 N N . THR B 1 281 ? -22.453 26.328 -0.527 1 97.06 281 THR B N 1
ATOM 8531 C CA . THR B 1 281 ? -23.484 27.344 -0.709 1 97.06 281 THR B CA 1
ATOM 8532 C C . THR B 1 281 ? -24.875 26.703 -0.751 1 97.06 281 THR B C 1
ATOM 8534 O O . THR B 1 281 ? -25.891 27.406 -0.729 1 97.06 281 THR B O 1
ATOM 8537 N N . ARG B 1 282 ? -25 25.484 -0.733 1 96.06 282 ARG B N 1
ATOM 8538 C CA . ARG B 1 282 ? -26.281 24.797 -0.767 1 96.06 282 ARG B CA 1
ATOM 8539 C C . ARG B 1 282 ? -26.922 24.766 0.615 1 96.06 282 ARG B C 1
ATOM 8541 O O . ARG B 1 282 ? -28.109 24.484 0.744 1 96.06 282 ARG B O 1
ATOM 8548 N N . ILE B 1 283 ? -26.141 24.953 1.671 1 98.25 283 ILE B N 1
ATOM 8549 C CA . ILE B 1 283 ? -26.656 25.031 3.039 1 98.25 283 ILE B CA 1
ATOM 8550 C C . ILE B 1 283 ? -27.312 26.391 3.277 1 98.25 283 ILE B C 1
ATOM 8552 O O . ILE B 1 283 ? -26.641 27.422 3.268 1 98.25 283 ILE B O 1
ATOM 8556 N N . THR B 1 284 ? -28.547 26.438 3.637 1 96.88 284 THR B N 1
ATOM 8557 C CA . THR B 1 284 ? -29.297 27.688 3.605 1 96.88 284 THR B CA 1
ATOM 8558 C C . THR B 1 284 ? -29.469 28.25 5.012 1 96.88 284 THR B C 1
ATOM 8560 O O . THR B 1 284 ? -29.766 29.438 5.18 1 96.88 284 THR B O 1
ATOM 8563 N N . SER B 1 285 ? -29.375 27.469 5.977 1 98.25 285 SER B N 1
ATOM 8564 C CA . SER B 1 285 ? -29.484 27.891 7.371 1 98.25 285 SER B CA 1
ATOM 8565 C C . SER B 1 285 ? -28.531 27.094 8.258 1 98.25 285 SER B C 1
ATOM 8567 O O . SER B 1 285 ? -28.453 25.875 8.172 1 98.25 285 SER B O 1
ATOM 8569 N N . THR B 1 286 ? -27.781 27.812 9.117 1 98.88 286 THR B N 1
ATOM 8570 C CA . THR B 1 286 ? -26.75 27.156 9.93 1 98.88 286 THR B CA 1
ATOM 8571 C C . THR B 1 286 ? -26.828 27.641 11.375 1 98.88 286 THR B C 1
ATOM 8573 O O . THR B 1 286 ? -26.984 28.844 11.633 1 98.88 286 THR B O 1
ATOM 8576 N N . LEU B 1 287 ? -26.734 26.734 12.312 1 98.62 287 LEU B N 1
ATOM 8577 C CA . LEU B 1 287 ? -26.625 27.047 13.734 1 98.62 287 LEU B CA 1
ATOM 8578 C C . LEU B 1 287 ? -25.266 26.594 14.273 1 98.62 287 LEU B C 1
ATOM 8580 O O . LEU B 1 287 ? -24.922 25.422 14.195 1 98.62 287 LEU B O 1
ATOM 8584 N N . VAL B 1 288 ? -24.5 27.516 14.773 1 98.44 288 VAL B N 1
ATOM 8585 C CA . VAL B 1 288 ? -23.219 27.281 15.445 1 98.44 288 VAL B CA 1
ATOM 8586 C C . VAL B 1 288 ? -23.375 27.484 16.953 1 98.44 288 VAL B C 1
ATOM 8588 O O . VAL B 1 288 ? -23.469 28.609 17.422 1 98.44 288 VAL B O 1
ATOM 8591 N N . SER B 1 289 ? -23.344 26.406 17.641 1 96.81 289 SER B N 1
ATOM 8592 C CA . SER B 1 289 ? -23.578 26.484 19.078 1 96.81 289 SER B CA 1
ATOM 8593 C C . SER B 1 289 ? -22.344 26.094 19.875 1 96.81 289 SER B C 1
ATOM 8595 O O . SER B 1 289 ? -21.75 25.031 19.641 1 96.81 289 SER B O 1
ATOM 8597 N N . GLY B 1 290 ? -21.859 26.938 20.766 1 94.94 290 GLY B N 1
ATOM 8598 C CA . GLY B 1 290 ? -20.828 26.625 21.734 1 94.94 290 GLY B CA 1
ATOM 8599 C C . GLY B 1 290 ? -19.438 26.594 21.141 1 94.94 290 GLY B C 1
ATOM 8600 O O . GLY B 1 290 ? -18.547 25.891 21.656 1 94.94 290 GLY B O 1
ATOM 8601 N N . TYR B 1 291 ? -19.125 27.234 20.078 1 96.81 291 TYR B N 1
ATOM 8602 C CA . TYR B 1 291 ? -17.812 27.156 19.453 1 96.81 291 TYR B CA 1
ATOM 8603 C C . TYR B 1 291 ? -17.266 28.531 19.125 1 96.81 291 TYR B C 1
ATOM 8605 O O . TYR B 1 291 ? -16.094 28.812 19.375 1 96.81 291 TYR B O 1
ATOM 8613 N N . PHE B 1 292 ? -17.969 29.469 18.625 1 97.5 292 PHE B N 1
ATOM 8614 C CA . PHE B 1 292 ? -17.578 30.719 17.969 1 97.5 292 PHE B CA 1
ATOM 8615 C C . PHE B 1 292 ? -16.719 31.562 18.891 1 97.5 292 PHE B C 1
ATOM 8617 O O . PHE B 1 292 ? -17.078 31.812 20.047 1 97.5 292 PHE B O 1
ATOM 8624 N N . ASP B 1 293 ? -15.555 31.938 18.391 1 96.5 293 ASP B N 1
ATOM 8625 C CA . ASP B 1 293 ? -14.57 32.625 19.203 1 96.5 293 ASP B CA 1
ATOM 8626 C C . ASP B 1 293 ? -13.484 33.281 18.344 1 96.5 293 ASP B C 1
ATOM 8628 O O . ASP B 1 293 ? -13.453 33.062 17.125 1 96.5 293 ASP B O 1
ATOM 8632 N N . SER B 1 294 ? -12.648 34.188 19.031 1 95.44 294 SER B N 1
ATOM 8633 C CA . SER B 1 294 ? -11.406 34.594 18.375 1 95.44 294 SER B CA 1
ATOM 8634 C C . SER B 1 294 ? -10.461 33.438 18.188 1 95.44 294 SER B C 1
ATOM 8636 O O . SER B 1 294 ? -10.344 32.562 19.062 1 95.44 294 SER B O 1
ATOM 8638 N N . ARG B 1 295 ? -9.734 33.375 17.047 1 96.25 295 ARG B N 1
ATOM 8639 C CA . ARG B 1 295 ? -8.977 32.188 16.703 1 96.25 295 ARG B CA 1
ATOM 8640 C C . ARG B 1 295 ? -7.48 32.406 16.891 1 96.25 295 ARG B C 1
ATOM 8642 O O . ARG B 1 295 ? -6.676 31.516 16.625 1 96.25 295 ARG B O 1
ATOM 8649 N N . GLU B 1 296 ? -7.008 33.531 17.359 1 95 296 GLU B N 1
ATOM 8650 C CA . GLU B 1 296 ? -5.598 33.906 17.438 1 95 296 GLU B CA 1
ATOM 8651 C C . GLU B 1 296 ? -4.852 32.969 18.422 1 95 296 GLU B C 1
ATOM 8653 O O . GLU B 1 296 ? -3.631 32.844 18.328 1 95 296 GLU B O 1
ATOM 8658 N N . ASP B 1 297 ? -5.582 32.312 19.312 1 94.5 297 ASP B N 1
ATOM 8659 C CA . ASP B 1 297 ? -4.961 31.438 20.281 1 94.5 297 ASP B CA 1
ATOM 8660 C C . ASP B 1 297 ? -5.168 29.969 19.906 1 94.5 297 ASP B C 1
ATOM 8662 O O . ASP B 1 297 ? -5.094 29.078 20.766 1 94.5 297 ASP B O 1
ATOM 8666 N N . VAL B 1 298 ? -5.445 29.672 18.672 1 96.69 298 VAL B N 1
ATOM 8667 C CA . VAL B 1 298 ? -5.734 28.312 18.219 1 96.69 298 VAL B CA 1
ATOM 8668 C C . VAL B 1 298 ? -4.551 27.406 18.547 1 96.69 298 VAL B C 1
ATOM 8670 O O . VAL B 1 298 ? -4.73 26.203 18.766 1 96.69 298 VAL B O 1
ATOM 8673 N N . TRP B 1 299 ? -3.291 27.938 18.641 1 96.38 299 TRP B N 1
ATOM 8674 C CA . TRP B 1 299 ? -2.094 27.156 18.922 1 96.38 299 TRP B CA 1
ATOM 8675 C C . TRP B 1 299 ? -2.145 26.531 20.312 1 96.38 299 TRP B C 1
ATOM 8677 O O . TRP B 1 299 ? -1.404 25.594 20.609 1 96.38 299 TRP B O 1
ATOM 8687 N N . ARG B 1 300 ? -3.033 27 21.203 1 96.62 300 ARG B N 1
ATOM 8688 C CA . ARG B 1 300 ? -3.199 26.453 22.547 1 96.62 300 ARG B CA 1
ATOM 8689 C C . ARG B 1 300 ? -4.168 25.266 22.531 1 96.62 300 ARG B C 1
ATOM 8691 O O . ARG B 1 300 ? -4.215 24.484 23.484 1 96.62 300 ARG B O 1
ATOM 8698 N N . GLU B 1 301 ? -4.949 25.188 21.516 1 97.56 301 GLU B N 1
ATOM 8699 C CA . GLU B 1 301 ? -5.926 24.109 21.391 1 97.56 301 GLU B CA 1
ATOM 8700 C C . GLU B 1 301 ? -5.27 22.828 20.875 1 97.56 301 GLU B C 1
ATOM 8702 O O . GLU B 1 301 ? -4.078 22.812 20.562 1 97.56 301 GLU B O 1
ATOM 8707 N N . PRO B 1 302 ? -6.016 21.703 20.875 1 98.12 302 PRO B N 1
ATOM 8708 C CA . PRO B 1 302 ? -5.426 20.469 20.344 1 98.12 302 PRO B CA 1
ATOM 8709 C C . PRO B 1 302 ? -4.934 20.625 18.906 1 98.12 302 PRO B C 1
ATOM 8711 O O . PRO B 1 302 ? -5.555 21.344 18.109 1 98.12 302 PRO B O 1
ATOM 8714 N N . ILE B 1 303 ? -3.857 19.953 18.547 1 98.12 303 ILE B N 1
ATOM 8715 C CA . ILE B 1 303 ? -3.115 20.188 17.312 1 98.12 303 ILE B CA 1
ATOM 8716 C C . ILE B 1 303 ? -4.008 19.891 16.109 1 98.12 303 ILE B C 1
ATOM 8718 O O . ILE B 1 303 ? -3.789 20.422 15.016 1 98.12 303 ILE B O 1
ATOM 8722 N N . TYR B 1 304 ? -5.031 19.031 16.344 1 98.38 304 TYR B N 1
ATOM 8723 C CA . TYR B 1 304 ? -5.906 18.688 15.219 1 98.38 304 TYR B CA 1
ATOM 8724 C C . TYR B 1 304 ? -6.812 19.859 14.859 1 98.38 304 TYR B C 1
ATOM 8726 O O . TYR B 1 304 ? -7.652 19.734 13.961 1 98.38 304 TYR B O 1
ATOM 8734 N N . ARG B 1 305 ? -6.68 21.016 15.484 1 97.94 305 ARG B N 1
ATOM 8735 C CA . ARG B 1 305 ? -7.391 22.25 15.117 1 97.94 305 ARG B CA 1
ATOM 8736 C C . ARG B 1 305 ? -6.457 23.234 14.43 1 97.94 305 ARG B C 1
ATOM 8738 O O . ARG B 1 305 ? -6.895 24.281 13.961 1 97.94 305 ARG B O 1
ATOM 8745 N N . ASN B 1 306 ? -5.152 22.875 14.438 1 96.94 306 ASN B N 1
ATOM 8746 C CA . ASN B 1 306 ? -4.168 23.703 13.75 1 96.94 306 ASN B CA 1
ATOM 8747 C C . ASN B 1 306 ? -4.277 23.562 12.234 1 96.94 306 ASN B C 1
ATOM 8749 O O . ASN B 1 306 ? -4.133 22.453 11.703 1 96.94 306 ASN B O 1
ATOM 8753 N N . VAL B 1 307 ? -4.559 24.625 11.531 1 98.12 307 VAL B N 1
ATOM 8754 C CA . VAL B 1 307 ? -4.684 24.625 10.078 1 98.12 307 VAL B CA 1
ATOM 8755 C C . VAL B 1 307 ? -3.625 25.547 9.469 1 98.12 307 VAL B C 1
ATOM 8757 O O . VAL B 1 307 ? -3.529 26.719 9.836 1 98.12 307 VAL B O 1
ATOM 8760 N N . PHE B 1 308 ? -2.891 25.078 8.547 1 97.88 308 PHE B N 1
ATOM 8761 C CA . PHE B 1 308 ? -1.766 25.797 7.961 1 97.88 308 PHE B CA 1
ATOM 8762 C C . PHE B 1 308 ? -2.25 26.984 7.156 1 97.88 308 PHE B C 1
ATOM 8764 O O . PHE B 1 308 ? -3.01 26.844 6.199 1 97.88 308 PHE B O 1
ATOM 8771 N N . GLY B 1 309 ? -1.875 28.156 7.602 1 96.56 309 GLY B N 1
ATOM 8772 C CA . GLY B 1 309 ? -2.104 29.375 6.844 1 96.56 309 GLY B CA 1
ATOM 8773 C C . GLY B 1 309 ? -3.473 29.984 7.086 1 96.56 309 GLY B C 1
ATOM 8774 O O . GLY B 1 309 ? -3.799 31.031 6.535 1 96.56 309 GLY B O 1
ATOM 8775 N N . MET B 1 310 ? -4.23 29.375 7.883 1 96.44 310 MET B N 1
ATOM 8776 C CA . MET B 1 310 ? -5.633 29.781 8.008 1 96.44 310 MET B CA 1
ATOM 8777 C C . MET B 1 310 ? -5.75 31.188 8.57 1 96.44 310 MET B C 1
ATOM 8779 O O . MET B 1 310 ? -6.543 32 8.078 1 96.44 310 MET B O 1
ATOM 8783 N N . LEU B 1 311 ? -4.961 31.547 9.578 1 96.38 311 LEU B N 1
ATOM 8784 C CA . LEU B 1 311 ? -5.09 32.812 10.289 1 96.38 311 LEU B CA 1
ATOM 8785 C C . LEU B 1 311 ? -4.68 33.969 9.398 1 96.38 311 LEU B C 1
ATOM 8787 O O . LEU B 1 311 ? -4.941 35.125 9.719 1 96.38 311 LEU B O 1
ATOM 8791 N N . LYS B 1 312 ? -4.055 33.688 8.289 1 94.44 312 LYS B N 1
ATOM 8792 C CA . LYS B 1 312 ? -3.686 34.75 7.375 1 94.44 312 LYS B CA 1
ATOM 8793 C C . LYS B 1 312 ? -4.926 35.438 6.824 1 94.44 312 LYS B C 1
ATOM 8795 O O . LYS B 1 312 ? -4.938 36.688 6.676 1 94.44 312 LYS B O 1
ATOM 8800 N N . GLN B 1 313 ? -5.91 34.625 6.594 1 95.38 313 GLN B N 1
ATOM 8801 C CA . GLN B 1 313 ? -7.062 35.188 5.906 1 95.38 313 GLN B CA 1
ATOM 8802 C C . GLN B 1 313 ? -8.352 34.969 6.688 1 95.38 313 GLN B C 1
ATOM 8804 O O . GLN B 1 313 ? -9.367 35.625 6.441 1 95.38 313 GLN B O 1
ATOM 8809 N N . PHE B 1 314 ? -8.297 34.094 7.586 1 97.06 314 PHE B N 1
ATOM 8810 C CA . PHE B 1 314 ? -9.578 33.656 8.133 1 97.06 314 PHE B CA 1
ATOM 8811 C C . PHE B 1 314 ? -9.57 33.719 9.656 1 97.06 314 PHE B C 1
ATOM 8813 O O . PHE B 1 314 ? -8.562 33.406 10.289 1 97.06 314 PHE B O 1
ATOM 8820 N N . GLY B 1 315 ? -10.477 34.156 10.273 1 96.56 315 GLY B N 1
ATOM 8821 C CA . GLY B 1 315 ? -11.023 33.969 11.609 1 96.56 315 GLY B CA 1
ATOM 8822 C C . GLY B 1 315 ? -12.492 33.594 11.602 1 96.56 315 GLY B C 1
ATOM 8823 O O . GLY B 1 315 ? -13.102 33.469 10.531 1 96.56 315 GLY B O 1
ATOM 8824 N N . ASP B 1 316 ? -13.047 33.344 12.758 1 98 316 ASP B N 1
ATOM 8825 C CA . ASP B 1 316 ? -14.461 32.969 12.781 1 98 316 ASP B CA 1
ATOM 8826 C C . ASP B 1 316 ? -15.344 34.062 12.203 1 98 316 ASP B C 1
ATOM 8828 O O . ASP B 1 316 ? -16.375 33.781 11.602 1 98 316 ASP B O 1
ATOM 8832 N N . ALA B 1 317 ? -14.961 35.312 12.344 1 97.38 317 ALA B N 1
ATOM 8833 C CA . ALA B 1 317 ? -15.719 36.406 11.773 1 97.38 317 ALA B CA 1
ATOM 8834 C C . ALA B 1 317 ? -15.75 36.344 10.25 1 97.38 317 ALA B C 1
ATOM 8836 O O . ALA B 1 317 ? -16.797 36.531 9.633 1 97.38 317 ALA B O 1
ATOM 8837 N N . GLU B 1 318 ? -14.578 36.188 9.656 1 97.44 318 GLU B N 1
ATOM 8838 C CA . GLU B 1 318 ? -14.516 36.031 8.203 1 97.44 318 GLU B CA 1
ATOM 8839 C C . GLU B 1 318 ? -15.336 34.844 7.738 1 97.44 318 GLU B C 1
ATOM 8841 O O . GLU B 1 318 ? -16.078 34.938 6.762 1 97.44 318 GLU B O 1
ATOM 8846 N N . LEU B 1 319 ? -15.172 33.719 8.469 1 98.5 319 LEU B N 1
ATOM 8847 C CA . LEU B 1 319 ? -15.914 32.5 8.117 1 98.5 319 LEU B CA 1
ATOM 8848 C C . LEU B 1 319 ? -17.422 32.75 8.18 1 98.5 319 LEU B C 1
ATOM 8850 O O . LEU B 1 319 ? -18.156 32.312 7.305 1 98.5 319 LEU B O 1
ATOM 8854 N N . ALA B 1 320 ? -17.859 33.406 9.18 1 98.5 320 ALA B N 1
ATOM 8855 C CA . ALA B 1 320 ? -19.281 33.719 9.336 1 98.5 320 ALA B CA 1
ATOM 8856 C C . ALA B 1 320 ? -19.781 34.562 8.172 1 98.5 320 ALA B C 1
ATOM 8858 O O . ALA B 1 320 ? -20.891 34.375 7.691 1 98.5 320 ALA B O 1
ATOM 8859 N N . SER B 1 321 ? -19.031 35.5 7.727 1 97.44 321 SER B N 1
ATOM 8860 C CA . SER B 1 321 ? -19.453 36.406 6.652 1 97.44 321 SER B CA 1
ATOM 8861 C C . SER B 1 321 ? -19.609 35.656 5.336 1 97.44 321 SER B C 1
ATOM 8863 O O . SER B 1 321 ? -20.359 36.062 4.461 1 97.44 321 SER B O 1
ATOM 8865 N N . MET B 1 322 ? -18.938 34.531 5.191 1 98.12 322 MET B N 1
ATOM 8866 C CA . MET B 1 322 ? -18.891 33.781 3.934 1 98.12 322 MET B CA 1
ATOM 8867 C C . MET B 1 322 ? -20.234 33.125 3.625 1 98.12 322 MET B C 1
ATOM 8869 O O . MET B 1 322 ? -20.469 32.719 2.49 1 98.12 322 MET B O 1
ATOM 8873 N N . SER B 1 323 ? -21.109 33.031 4.594 1 97.38 323 SER B N 1
ATOM 8874 C CA . SER B 1 323 ? -22.391 32.344 4.387 1 97.38 323 SER B CA 1
ATOM 8875 C C . SER B 1 323 ? -23.438 33.312 3.865 1 97.38 323 SER B C 1
ATOM 8877 O O . SER B 1 323 ? -24.594 32.938 3.627 1 97.38 323 SER B O 1
ATOM 8879 N N . TRP B 1 324 ? -23.156 34.562 3.629 1 97.44 324 TRP B N 1
ATOM 8880 C CA . TRP B 1 324 ? -24.109 35.562 3.141 1 97.44 324 TRP B CA 1
ATOM 8881 C C . TRP B 1 324 ? -24.656 35.156 1.775 1 97.44 324 TRP B C 1
ATOM 8883 O O . TRP B 1 324 ? -23.906 34.688 0.916 1 97.44 324 TRP B O 1
ATOM 8893 N N . PRO B 1 325 ? -25.938 35.344 1.591 1 97.12 325 PRO B N 1
ATOM 8894 C CA . PRO B 1 325 ? -26.953 35.906 2.482 1 97.12 325 PRO B CA 1
ATOM 8895 C C . PRO B 1 325 ? -27.703 34.844 3.275 1 97.12 325 PRO B C 1
ATOM 8897 O O . PRO B 1 325 ? -28.781 35.094 3.818 1 97.12 325 PRO B O 1
ATOM 8900 N N . ARG B 1 326 ? -27.156 33.656 3.23 1 96.94 326 ARG B N 1
ATOM 8901 C CA . ARG B 1 326 ? -27.797 32.531 3.91 1 96.94 326 ARG B CA 1
ATOM 8902 C C . ARG B 1 326 ? -27.75 32.719 5.426 1 96.94 326 ARG B C 1
ATOM 8904 O O . ARG B 1 326 ? -26.781 33.25 5.969 1 96.94 326 ARG B O 1
ATOM 8911 N N . LYS B 1 327 ? -28.703 32.25 6.129 1 97.38 327 LYS B N 1
ATOM 8912 C CA . LYS B 1 327 ? -28.859 32.5 7.555 1 97.38 327 LYS B CA 1
ATOM 8913 C C . LYS B 1 327 ? -27.797 31.781 8.367 1 97.38 327 LYS B C 1
ATOM 8915 O O . LYS B 1 327 ? -27.531 30.594 8.148 1 97.38 327 LYS B O 1
ATOM 8920 N N . LEU B 1 328 ? -27.172 32.469 9.305 1 98.62 328 LEU B N 1
ATOM 8921 C CA . LEU B 1 328 ? -26.219 31.891 10.242 1 98.62 328 LEU B CA 1
ATOM 8922 C C . LEU B 1 328 ? -26.516 32.344 11.664 1 98.62 328 LEU B C 1
ATOM 8924 O O . LEU B 1 328 ? -26.5 33.531 11.961 1 98.62 328 LEU B O 1
ATOM 8928 N N . ILE B 1 329 ? -26.812 31.406 12.492 1 98.12 329 ILE B N 1
ATOM 8929 C CA . ILE B 1 329 ? -27.141 31.625 13.891 1 98.12 329 ILE B CA 1
ATOM 8930 C C . ILE B 1 329 ? -25.969 31.219 14.773 1 98.12 329 ILE B C 1
ATOM 8932 O O . ILE B 1 329 ? -25.469 30.109 14.672 1 98.12 329 ILE B O 1
ATOM 8936 N N . ILE B 1 330 ? -25.5 32.125 15.562 1 97.81 330 ILE B N 1
ATOM 8937 C CA . ILE B 1 330 ? -24.422 31.828 16.5 1 97.81 330 ILE B CA 1
ATOM 8938 C C . ILE B 1 330 ? -24.969 31.875 17.938 1 97.81 330 ILE B C 1
ATOM 8940 O O . ILE B 1 330 ? -25.547 32.875 18.359 1 97.81 330 ILE B O 1
ATOM 8944 N N . GLU B 1 331 ? -24.797 30.766 18.609 1 96.12 331 GLU B N 1
ATOM 8945 C CA . GLU B 1 331 ? -25.234 30.656 20 1 96.12 331 GLU B CA 1
ATOM 8946 C C . GLU B 1 331 ? -24.031 30.5 20.938 1 96.12 331 GLU B C 1
ATOM 8948 O O . GLU B 1 331 ? -23.219 29.594 20.766 1 96.12 331 GLU B O 1
ATOM 8953 N N . HIS B 1 332 ? -23.922 31.422 21.859 1 95.44 332 HIS B N 1
ATOM 8954 C CA . HIS B 1 332 ? -22.922 31.266 22.906 1 95.44 332 HIS B CA 1
ATOM 8955 C C . HIS B 1 332 ? -23.391 30.281 23.969 1 95.44 332 HIS B C 1
ATOM 8957 O O . HIS B 1 332 ? -24.422 30.484 24.594 1 95.44 332 HIS B O 1
ATOM 8963 N N . ALA B 1 333 ? -22.719 29.188 24.031 1 93 333 ALA B N 1
ATOM 8964 C CA . ALA B 1 333 ? -23.047 28.125 24.969 1 93 333 ALA B CA 1
ATOM 8965 C C . ALA B 1 333 ? -21.766 27.453 25.484 1 93 333 ALA B C 1
ATOM 8967 O O . ALA B 1 333 ? -20.672 27.703 24.984 1 93 333 ALA B O 1
ATOM 8968 N N . GLU B 1 334 ? -21.938 26.641 26.484 1 91.81 334 GLU B N 1
ATOM 8969 C CA . GLU B 1 334 ? -20.812 25.906 27.047 1 91.81 334 GLU B CA 1
ATOM 8970 C C . GLU B 1 334 ? -20.234 24.922 26.031 1 91.81 334 GLU B C 1
ATOM 8972 O O . GLU B 1 334 ? -20.969 24.312 25.266 1 91.81 334 GLU B O 1
ATOM 8977 N N . PHE B 1 335 ? -18.922 24.875 26.031 1 92.56 335 PHE B N 1
ATOM 8978 C CA . PHE B 1 335 ? -18.219 23.828 25.281 1 92.56 335 PHE B CA 1
ATOM 8979 C C . PHE B 1 335 ? -17.859 22.672 26.203 1 92.56 335 PHE B C 1
ATOM 8981 O O . PHE B 1 335 ? -17.547 22.859 27.375 1 92.56 335 PHE B O 1
ATOM 8988 N N . PRO B 1 336 ? -18 21.422 25.703 1 91.19 336 PRO B N 1
ATOM 8989 C CA . PRO B 1 336 ? -17.422 20.344 26.5 1 91.19 336 PRO B CA 1
ATOM 8990 C C . PRO B 1 336 ? -15.906 20.5 26.688 1 91.19 336 PRO B C 1
ATOM 8992 O O . PRO B 1 336 ? -15.141 20.141 25.781 1 91.19 336 PRO B O 1
ATOM 8995 N N . GLU B 1 337 ? -15.477 20.891 27.703 1 92.5 337 GLU B N 1
ATOM 8996 C CA . GLU B 1 337 ? -14.094 21.312 27.906 1 92.5 337 GLU B CA 1
ATOM 8997 C C . GLU B 1 337 ? -13.141 20.125 27.781 1 92.5 337 GLU B C 1
ATOM 8999 O O . GLU B 1 337 ? -13.477 19 28.141 1 92.5 337 GLU B O 1
ATOM 9004 N N . VAL B 1 338 ? -12.062 20.328 27.172 1 97.06 338 VAL B N 1
ATOM 9005 C CA . VAL B 1 338 ? -10.953 19.406 26.984 1 97.06 338 VAL B CA 1
ATOM 9006 C C . VAL B 1 338 ? -9.734 19.891 27.766 1 97.06 338 VAL B C 1
ATOM 9008 O O . VAL B 1 338 ? -9.18 20.953 27.469 1 97.06 338 VAL B O 1
ATOM 9011 N N . THR B 1 339 ? -9.336 19.141 28.734 1 96.56 339 THR B N 1
ATOM 9012 C CA . THR B 1 339 ? -8.258 19.578 29.609 1 96.56 339 THR B CA 1
ATOM 9013 C C . THR B 1 339 ? -6.898 19.172 29.062 1 96.56 339 THR B C 1
ATOM 9015 O O . THR B 1 339 ? -5.867 19.672 29.5 1 96.56 339 THR B O 1
ATOM 9018 N N . GLY B 1 340 ? -6.848 18.297 28.203 1 97.38 340 GLY B N 1
ATOM 9019 C CA . GLY B 1 340 ? -5.652 17.75 27.578 1 97.38 340 GLY B CA 1
ATOM 9020 C C . GLY B 1 340 ? -5.902 16.453 26.828 1 97.38 340 GLY B C 1
ATOM 9021 O O . GLY B 1 340 ? -7.043 15.992 26.75 1 97.38 340 GLY B O 1
ATOM 9022 N N . PRO B 1 341 ? -4.844 15.922 26.234 1 98.06 341 PRO B N 1
ATOM 9023 C CA . PRO B 1 341 ? -5.012 14.594 25.625 1 98.06 341 PRO B CA 1
ATOM 9024 C C . PRO B 1 341 ? -5.227 13.492 26.656 1 98.06 341 PRO B C 1
ATOM 9026 O O . PRO B 1 341 ? -5.047 13.727 27.859 1 98.06 341 PRO B O 1
ATOM 9029 N N . PRO B 1 342 ? -5.621 12.305 26.156 1 98.19 342 PRO B N 1
ATOM 9030 C CA . PRO B 1 342 ? -5.672 11.188 27.094 1 98.19 342 PRO B CA 1
ATOM 9031 C C . PRO B 1 342 ? -4.355 10.992 27.844 1 98.19 342 PRO B C 1
ATOM 9033 O O . PRO B 1 342 ? -3.281 11.188 27.281 1 98.19 342 PRO B O 1
ATOM 9036 N N . PRO B 1 343 ? -4.453 10.641 29.172 1 97.44 343 PRO B N 1
ATOM 9037 C CA . PRO B 1 343 ? -3.227 10.492 29.969 1 97.44 343 PRO B 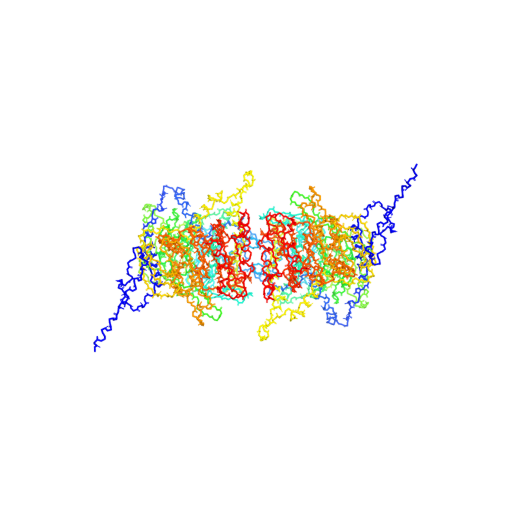CA 1
ATOM 9038 C C . PRO B 1 343 ? -2.318 9.383 29.438 1 97.44 343 PRO B C 1
ATOM 9040 O O . PRO B 1 343 ? -2.805 8.406 28.859 1 97.44 343 PRO B O 1
ATOM 9043 N N . VAL B 1 344 ? -1.094 9.547 29.625 1 97.44 344 VAL B N 1
ATOM 9044 C CA . VAL B 1 344 ? -0.113 8.523 29.266 1 97.44 344 VAL B CA 1
ATOM 9045 C C . VAL B 1 344 ? -0.392 7.25 30.062 1 97.44 344 VAL B C 1
ATOM 9047 O O . VAL B 1 344 ? -0.746 7.316 31.25 1 97.44 344 VAL B O 1
ATOM 9050 N N . SER B 1 345 ? -0.353 6.16 29.422 1 96.69 345 SER B N 1
ATOM 9051 C CA . SER B 1 345 ? -0.505 4.848 30.031 1 96.69 345 SER B CA 1
ATOM 9052 C C . SER B 1 345 ? 0.486 3.844 29.453 1 96.69 345 SER B C 1
ATOM 9054 O O . SER B 1 345 ? 1.335 4.207 28.641 1 96.69 345 SER B O 1
ATOM 9056 N N . GLU B 1 346 ? 0.478 2.643 29.984 1 94.38 346 GLU B N 1
ATOM 9057 C CA . GLU B 1 346 ? 1.445 1.647 29.531 1 94.38 346 GLU B CA 1
ATOM 9058 C C . GLU B 1 346 ? 1.351 1.43 28.031 1 94.38 346 GLU B C 1
ATOM 9060 O O . GLU B 1 346 ? 0.295 1.052 27.516 1 94.38 346 GLU B O 1
ATOM 9065 N N . GLY B 1 347 ? 2.373 1.759 27.391 1 94.94 347 GLY B N 1
ATOM 9066 C CA . GLY B 1 347 ? 2.457 1.534 25.953 1 94.94 347 GLY B CA 1
ATOM 9067 C C . GLY B 1 347 ? 1.801 2.633 25.141 1 94.94 347 GLY B C 1
ATOM 9068 O O . GLY B 1 347 ? 1.728 2.543 23.922 1 94.94 347 GLY B O 1
ATOM 9069 N N . ARG B 1 348 ? 1.329 3.633 25.781 1 97.56 348 ARG B N 1
ATOM 9070 C CA . ARG B 1 348 ? 0.634 4.703 25.078 1 97.56 348 ARG B CA 1
ATOM 9071 C C . ARG B 1 348 ? 1.188 6.07 25.484 1 97.56 348 ARG B C 1
ATOM 9073 O O . ARG B 1 348 ? 1.006 6.516 26.609 1 97.56 348 ARG B O 1
ATOM 9080 N N . SER B 1 349 ? 1.834 6.723 24.609 1 97.62 349 SER B N 1
ATOM 9081 C CA . SER B 1 349 ? 2.395 8.055 24.797 1 97.62 349 SER B CA 1
ATOM 9082 C C . SER B 1 349 ? 2.561 8.773 23.453 1 97.62 349 SER B C 1
ATOM 9084 O O . SER B 1 349 ? 2.283 8.203 22.406 1 97.62 349 SER B O 1
ATOM 9086 N N . GLY B 1 350 ? 2.883 10.109 23.531 1 96.75 350 GLY B N 1
ATOM 9087 C CA . GLY B 1 350 ? 3.293 10.797 22.328 1 96.75 350 GLY B CA 1
ATOM 9088 C C . GLY B 1 350 ? 2.305 11.859 21.875 1 96.75 350 GLY B C 1
ATOM 9089 O O . GLY B 1 350 ? 2.537 12.555 20.891 1 96.75 350 GLY B O 1
ATOM 9090 N N . ALA B 1 351 ? 1.258 12.109 22.562 1 98.31 351 ALA B N 1
ATOM 9091 C CA . ALA B 1 351 ? 0.243 13.078 22.156 1 98.31 351 ALA B CA 1
ATOM 9092 C C . ALA B 1 351 ? 0.755 14.508 22.312 1 98.31 351 ALA B C 1
ATOM 9094 O O . ALA B 1 351 ? 1.544 14.797 23.219 1 98.31 351 ALA B O 1
ATOM 9095 N N . ALA B 1 352 ? 0.382 15.367 21.484 1 97.94 352 ALA B N 1
ATOM 9096 C CA . ALA B 1 352 ? 0.642 16.797 21.625 1 97.94 352 ALA B CA 1
ATOM 9097 C C . ALA B 1 352 ? -0.256 17.406 22.703 1 97.94 352 ALA B C 1
ATOM 9099 O O . ALA B 1 352 ? -1.391 16.969 22.891 1 97.94 352 ALA B O 1
ATOM 9100 N N . PRO B 1 353 ? 0.221 18.391 23.297 1 96.56 353 PRO B N 1
ATOM 9101 C CA . PRO B 1 353 ? -0.641 19.062 24.266 1 96.56 353 PRO B CA 1
ATOM 9102 C C . PRO B 1 353 ? -1.716 19.922 23.609 1 96.56 353 PRO B C 1
ATOM 9104 O O . PRO B 1 353 ? -1.625 20.219 22.406 1 96.56 353 PRO B O 1
ATOM 9107 N N . GLY B 1 354 ? -2.77 20.328 24.406 1 97.12 354 GLY B N 1
ATOM 9108 C CA . GLY B 1 354 ? -3.838 21.203 23.969 1 97.12 354 GLY B CA 1
ATOM 9109 C C . GLY B 1 354 ? -5.074 21.125 24.844 1 97.12 354 GLY B C 1
ATOM 9110 O O . GLY B 1 354 ? -5.379 20.078 25.422 1 97.12 354 GLY B O 1
ATOM 9111 N N . ARG B 1 355 ? -5.684 22.203 24.906 1 97.38 355 ARG B N 1
ATOM 9112 C CA . ARG B 1 355 ? -6.895 22.281 25.719 1 97.38 355 ARG B CA 1
ATOM 9113 C C . ARG B 1 355 ? -7.973 23.109 25.016 1 97.38 355 ARG B C 1
ATOM 9115 O O . ARG B 1 355 ? -7.664 23.906 24.125 1 97.38 355 ARG B O 1
ATOM 9122 N N . ILE B 1 356 ? -9.18 22.828 25.312 1 97.38 356 ILE B N 1
ATOM 9123 C CA . ILE B 1 356 ? -10.328 23.609 24.844 1 97.38 356 ILE B CA 1
ATOM 9124 C C . ILE B 1 356 ? -11.188 24.031 26.031 1 97.38 356 ILE B C 1
ATOM 9126 O O . ILE B 1 356 ? -11.578 23.203 26.844 1 97.38 356 ILE B O 1
ATOM 9130 N N . THR B 1 357 ? -11.391 25.297 26.078 1 94.56 357 THR B N 1
ATOM 9131 C CA . THR B 1 357 ? -12.266 25.844 27.094 1 94.56 357 THR B CA 1
ATOM 9132 C C . THR B 1 357 ? -13.461 26.547 26.453 1 94.56 357 THR B C 1
ATOM 9134 O O . THR B 1 357 ? -13.453 26.828 25.25 1 94.56 357 THR B O 1
ATOM 9137 N N . THR B 1 358 ? -14.531 26.719 27.234 1 93.81 358 THR B N 1
ATOM 9138 C CA . THR B 1 358 ? -15.68 27.484 26.766 1 93.81 358 THR B CA 1
ATOM 9139 C C . THR B 1 358 ? -15.258 28.906 26.375 1 93.81 358 THR B C 1
ATOM 9141 O O . THR B 1 358 ? -14.578 29.578 27.141 1 93.81 358 THR B O 1
ATOM 9144 N N . PRO B 1 359 ? -15.602 29.312 25.203 1 92.19 359 PRO B N 1
ATOM 9145 C CA . PRO B 1 359 ? -15.281 30.688 24.828 1 92.19 359 PRO B CA 1
ATOM 9146 C C . PRO B 1 359 ? -15.828 31.719 25.797 1 92.19 359 PRO B C 1
ATOM 9148 O O . PRO B 1 359 ? -16.969 31.578 26.266 1 92.19 359 PRO B O 1
ATOM 9151 N N . SER B 1 360 ? -15.016 32.719 26.062 1 92.19 360 SER B N 1
ATOM 9152 C CA . SER B 1 360 ? -15.555 33.812 26.891 1 92.19 360 SER B CA 1
ATOM 9153 C C . SER B 1 360 ? -16.609 34.625 26.141 1 92.19 360 SER B C 1
ATOM 9155 O O . SER B 1 360 ? -16.469 34.844 24.938 1 92.19 360 SER B O 1
ATOM 9157 N N . LEU B 1 361 ? -17.656 35 26.844 1 93.12 361 LEU B N 1
ATOM 9158 C CA . LEU B 1 361 ? -18.719 35.781 26.203 1 93.12 361 LEU B CA 1
ATOM 9159 C C . LEU B 1 361 ? -18.156 37.031 25.562 1 93.12 361 LEU B C 1
ATOM 9161 O O . LEU B 1 361 ? -18.562 37.406 24.453 1 93.12 361 LEU B O 1
ATOM 9165 N N . THR B 1 362 ? -17.25 37.656 26.25 1 94.19 362 THR B N 1
ATOM 9166 C CA . THR B 1 362 ? -16.672 38.906 25.781 1 94.19 362 THR B CA 1
ATOM 9167 C C . THR B 1 362 ? -15.922 38.688 24.469 1 94.19 362 THR B C 1
ATOM 9169 O O . THR B 1 362 ? -16.094 39.438 23.516 1 94.19 362 THR B O 1
ATOM 9172 N N . ARG B 1 363 ? -15.133 37.719 24.406 1 94.5 363 ARG B N 1
ATOM 9173 C CA . ARG B 1 363 ? -14.336 37.438 23.219 1 94.5 363 ARG B CA 1
ATOM 9174 C C . ARG B 1 363 ? -15.219 37 22.062 1 94.5 363 ARG B C 1
ATOM 9176 O O . ARG B 1 363 ? -15.023 37.406 20.922 1 94.5 363 ARG B O 1
ATOM 9183 N N . ALA B 1 364 ? -16.172 36.125 22.359 1 95.75 364 ALA B N 1
ATOM 9184 C CA . ALA B 1 364 ? -17.078 35.656 21.328 1 95.75 364 ALA B CA 1
ATOM 9185 C C . ALA B 1 364 ? -17.922 36.781 20.75 1 95.75 364 ALA B C 1
ATOM 9187 O O . ALA B 1 364 ? -18.125 36.844 19.531 1 95.75 364 ALA B O 1
ATOM 9188 N N . LYS B 1 365 ? -18.406 37.594 21.609 1 95.31 365 LYS B N 1
ATOM 9189 C CA . LYS B 1 365 ? -19.219 38.719 21.172 1 95.31 365 LYS B CA 1
ATOM 9190 C C . LYS B 1 365 ? -18.406 39.719 20.328 1 95.31 365 LYS B C 1
ATOM 9192 O O . LYS B 1 365 ? -18.906 40.219 19.328 1 95.31 365 LYS B O 1
ATOM 9197 N N . ALA B 1 366 ? -17.219 39.938 20.828 1 96.44 366 ALA B N 1
ATOM 9198 C CA . ALA B 1 366 ? -16.344 40.812 20.062 1 96.44 366 ALA B CA 1
ATOM 9199 C C . ALA B 1 366 ? -16.109 40.281 18.672 1 96.44 366 ALA B C 1
ATOM 9201 O O . ALA B 1 366 ? -16.062 41.031 17.688 1 96.44 366 ALA B O 1
ATOM 9202 N N . GLU B 1 367 ? -15.852 39 18.562 1 96.88 367 GLU B N 1
ATOM 9203 C CA . GLU B 1 367 ? -15.656 38.344 17.266 1 96.88 367 GLU B CA 1
ATOM 9204 C C . GLU B 1 367 ? -16.922 38.438 16.406 1 96.88 367 GLU B C 1
ATOM 9206 O O . GLU B 1 367 ? -16.844 38.656 15.195 1 96.88 367 GLU B O 1
ATOM 9211 N N . TRP B 1 368 ? -18.062 38.281 16.984 1 96.5 368 TRP B N 1
ATOM 9212 C CA . TRP B 1 368 ? -19.344 38.438 16.297 1 96.5 368 TRP B CA 1
ATOM 9213 C C . TRP B 1 368 ? -19.516 39.844 15.758 1 96.5 368 TRP B C 1
ATOM 9215 O O . TRP B 1 368 ? -19.969 40.031 14.633 1 96.5 368 TRP B O 1
ATOM 9225 N N . GLU B 1 369 ? -19.188 40.781 16.547 1 96.38 369 GLU B N 1
ATOM 9226 C CA . GLU B 1 369 ? -19.281 42.156 16.125 1 96.38 369 GLU B CA 1
ATOM 9227 C C . GLU B 1 369 ? -18.375 42.438 14.914 1 96.38 369 GLU B C 1
ATOM 9229 O O . GLU B 1 369 ? -18.766 43.156 14 1 96.38 369 GLU B O 1
ATOM 9234 N N . ARG B 1 370 ? -17.234 41.844 14.977 1 96 370 ARG B N 1
ATOM 9235 C CA . ARG B 1 370 ? -16.359 41.969 13.828 1 96 370 ARG B CA 1
ATOM 9236 C C . ARG B 1 370 ? -17.016 41.406 12.57 1 96 370 ARG B C 1
ATOM 9238 O O . ARG B 1 370 ? -16.859 41.938 11.484 1 96 370 ARG B O 1
ATOM 9245 N N . ALA B 1 371 ? -17.734 40.312 12.719 1 96.94 371 ALA B N 1
ATOM 9246 C CA . ALA B 1 371 ? -18.438 39.688 11.586 1 96.94 371 ALA B CA 1
ATOM 9247 C C . ALA B 1 371 ? -19.531 40.594 11.055 1 96.94 371 ALA B C 1
ATOM 9249 O O . ALA B 1 371 ? -19.656 40.781 9.836 1 96.94 371 ALA B O 1
ATOM 9250 N N . VAL B 1 372 ? -20.281 41.188 11.906 1 97.19 372 VAL B N 1
ATOM 9251 C CA . VAL B 1 372 ? -21.391 42.062 11.555 1 97.19 372 VAL B CA 1
ATOM 9252 C C . VAL B 1 372 ? -20.875 43.281 10.82 1 97.19 372 VAL B C 1
ATOM 9254 O O . VAL B 1 372 ? -21.5 43.781 9.883 1 97.19 372 VAL B O 1
ATOM 9257 N N . GLU B 1 373 ? -19.766 43.781 11.219 1 94.94 373 GLU B N 1
ATOM 9258 C CA . GLU B 1 373 ? -19.172 44.969 10.633 1 94.94 373 GLU B CA 1
ATOM 9259 C C . GLU B 1 373 ? -18.781 44.75 9.18 1 94.94 373 GLU B C 1
ATOM 9261 O O . GLU B 1 373 ? -18.656 45.688 8.398 1 94.94 373 GLU B O 1
ATOM 9266 N N . LYS B 1 374 ? -18.594 43.531 8.812 1 94.94 374 LYS B N 1
ATOM 9267 C CA . LYS B 1 374 ? -18.188 43.188 7.453 1 94.94 374 LYS B CA 1
ATOM 9268 C C . LYS B 1 374 ? -19.375 43.219 6.5 1 94.94 374 LYS B C 1
ATOM 9270 O O . LYS B 1 374 ? -19.203 43.25 5.277 1 94.94 374 LYS B O 1
ATOM 9275 N N . ILE B 1 375 ? -20.531 43.156 7.043 1 96.5 375 ILE B N 1
ATOM 9276 C CA . ILE B 1 375 ? -21.766 43.031 6.262 1 96.5 375 ILE B CA 1
ATOM 9277 C C . ILE B 1 375 ? -22.516 44.375 6.285 1 96.5 375 ILE B C 1
ATOM 9279 O O . ILE B 1 375 ? -22.609 45 7.332 1 96.5 375 ILE B O 1
ATOM 9283 N N . PRO B 1 376 ? -23.109 44.75 5.09 1 95.44 376 PRO B N 1
ATOM 9284 C CA . PRO B 1 376 ? -23.938 45.938 5.129 1 95.44 376 PRO B CA 1
ATOM 9285 C C . PRO B 1 376 ? -25.094 45.844 6.121 1 95.44 376 PRO B C 1
ATOM 9287 O O . PRO B 1 376 ? -25.734 44.781 6.203 1 95.44 376 PRO B O 1
ATOM 9290 N N . LYS B 1 377 ? -25.375 46.812 6.82 1 92.5 377 LYS B N 1
ATOM 9291 C CA . LYS B 1 377 ? -26.312 46.844 7.93 1 92.5 377 LYS B CA 1
ATOM 9292 C C . LYS B 1 377 ? -27.703 46.375 7.484 1 92.5 377 LYS B C 1
ATOM 9294 O O . LYS B 1 377 ? -28.359 45.594 8.195 1 92.5 377 LYS B O 1
ATOM 9299 N N . GLU B 1 378 ? -28.156 46.75 6.336 1 91.62 378 GLU B N 1
ATOM 9300 C CA . GLU B 1 378 ? -29.5 46.438 5.867 1 91.62 378 GLU B CA 1
ATOM 9301 C C . GLU B 1 378 ? -29.578 45 5.328 1 91.62 378 GLU B C 1
ATOM 9303 O O . GLU B 1 378 ? -30.672 44.5 5.078 1 91.62 378 GLU B O 1
ATOM 9308 N N . GLN B 1 379 ? -28.5 44.344 5.332 1 94 379 GLN B N 1
ATOM 9309 C CA . GLN B 1 379 ? -28.469 43.031 4.711 1 94 379 GLN B CA 1
ATOM 9310 C C . GLN B 1 379 ? -27.859 41.969 5.652 1 94 379 GLN B C 1
ATOM 9312 O O . GLN B 1 379 ? -27.328 40.969 5.203 1 94 379 GLN B O 1
ATOM 9317 N N . ASN B 1 380 ? -27.906 42.25 6.875 1 93.62 380 ASN B N 1
ATOM 9318 C CA . ASN B 1 380 ? -27.297 41.375 7.867 1 93.62 380 ASN B CA 1
ATOM 9319 C C . ASN B 1 380 ? -28.031 40.062 7.957 1 93.62 380 ASN B C 1
ATOM 9321 O O . ASN B 1 380 ? -29.234 40 8.219 1 93.62 380 ASN B O 1
ATOM 9325 N N . HIS B 1 381 ? -27.344 38.969 7.715 1 93.12 381 HIS B N 1
ATOM 9326 C CA . HIS B 1 381 ? -27.891 37.625 7.746 1 93.12 381 HIS B CA 1
ATOM 9327 C C . HIS B 1 381 ? -27.547 36.906 9.047 1 93.12 381 HIS B C 1
ATOM 9329 O O . HIS B 1 381 ? -28 35.781 9.289 1 93.12 381 HIS B O 1
ATOM 9335 N N . LEU B 1 382 ? -26.688 37.5 9.938 1 97.25 382 LEU B N 1
ATOM 9336 C CA . LEU B 1 382 ? -26.172 36.906 11.156 1 97.25 382 LEU B CA 1
ATOM 9337 C C . LEU B 1 382 ? -27.109 37.156 12.336 1 97.25 382 LEU B C 1
ATOM 9339 O O . LEU B 1 382 ? -27.656 38.25 12.469 1 97.25 382 LEU B O 1
ATOM 9343 N N . GLN B 1 383 ? -27.281 36.125 13.125 1 96.69 383 GLN B N 1
ATOM 9344 C CA . GLN B 1 383 ? -28.047 36.25 14.359 1 96.69 383 GLN B CA 1
ATOM 9345 C C . GLN B 1 383 ? -27.25 35.75 15.562 1 96.69 383 GLN B C 1
ATOM 9347 O O . GLN B 1 383 ? -26.5 34.781 15.445 1 96.69 383 GLN B O 1
ATOM 9352 N N . TRP B 1 384 ? -27.391 36.469 16.656 1 95.88 384 TRP B N 1
ATOM 9353 C CA . TRP B 1 384 ? -26.641 36.156 17.875 1 95.88 384 TRP B CA 1
ATOM 9354 C C . TRP B 1 384 ? -27.594 35.781 19.016 1 95.88 384 TRP B C 1
ATOM 9356 O O . TRP B 1 384 ? -28.594 36.438 19.234 1 95.88 384 TRP B O 1
ATOM 9366 N N . TYR B 1 385 ? -27.359 34.719 19.641 1 93.25 385 TYR B N 1
ATOM 9367 C CA . TYR B 1 385 ? -28.094 34.281 20.812 1 93.25 385 TYR B CA 1
ATOM 9368 C C . TYR B 1 385 ? -27.156 34 21.984 1 93.25 385 TYR B C 1
ATOM 9370 O O . TYR B 1 385 ? -26.188 33.281 21.844 1 93.25 385 TYR B O 1
ATOM 9378 N N . ASP B 1 386 ? -27.344 34.812 22.953 1 86.44 386 ASP B N 1
ATOM 9379 C CA . ASP B 1 386 ? -26.594 34.562 24.188 1 86.44 386 ASP B CA 1
ATOM 9380 C C . ASP B 1 386 ? -27.516 34.5 25.391 1 86.44 386 ASP B C 1
ATOM 9382 O O . ASP B 1 386 ? -28.656 35 25.344 1 86.44 386 ASP B O 1
ATOM 9386 N N . ASP B 1 387 ? -27.938 33.625 26.031 1 64.69 387 ASP B N 1
ATOM 9387 C CA . ASP B 1 387 ? -28.875 33.625 27.141 1 64.69 387 ASP B CA 1
ATOM 9388 C C . ASP B 1 387 ? -28.516 34.719 28.156 1 64.69 387 ASP B C 1
ATOM 9390 O O . ASP B 1 387 ? -27.703 34.5 29.047 1 64.69 387 ASP B O 1
ATOM 9394 N N . GLU B 1 388 ? -28.844 35.938 27.75 1 56.31 388 GLU B N 1
ATOM 9395 C CA . GLU B 1 388 ? -28.734 37.062 28.688 1 56.31 388 GLU B CA 1
ATOM 9396 C C . GLU B 1 388 ? -29.516 36.781 29.969 1 56.31 388 GLU B C 1
ATOM 9398 O O . GLU B 1 388 ? -30.719 36.5 29.906 1 56.31 388 GLU B O 1
ATOM 9403 N N . GLY B 1 389 ? -28.922 36.625 31.281 1 51.53 389 GLY B N 1
ATOM 9404 C CA . GLY B 1 389 ? -29.453 36.469 32.625 1 51.53 389 GLY B CA 1
ATOM 9405 C C . GLY B 1 389 ? -29.656 35 33 1 51.53 389 GLY B C 1
ATOM 9406 O O . GLY B 1 389 ? -30 34.688 34.156 1 51.53 389 GLY B O 1
ATOM 9407 N N . ALA B 1 390 ? -30.266 34.156 32 1 47.28 390 ALA B N 1
ATOM 9408 C CA . ALA B 1 390 ? -30.641 32.844 32.5 1 47.28 390 ALA B CA 1
ATOM 9409 C C . ALA B 1 390 ? -29.406 32 32.812 1 47.28 390 ALA B C 1
ATOM 9411 O O . ALA B 1 390 ? -28.344 32.219 32.219 1 47.28 390 ALA B O 1
ATOM 9412 N N . ALA B 1 391 ? -29.578 31.391 33.938 1 44.94 391 ALA B N 1
ATOM 9413 C CA . ALA B 1 391 ? -28.562 30.5 34.469 1 44.94 391 ALA B CA 1
ATOM 9414 C C . ALA B 1 391 ? -27.938 29.656 33.344 1 44.94 391 ALA B C 1
ATOM 9416 O O . ALA B 1 391 ? -26.719 29.609 33.219 1 44.94 391 ALA B O 1
ATOM 9417 N N . LEU B 1 392 ? -28.578 28.406 33.094 1 50.88 392 LEU B N 1
ATOM 9418 C CA . LEU B 1 392 ? -27.859 27.312 32.469 1 50.88 392 LEU B CA 1
ATOM 9419 C C . LEU B 1 392 ? -27.734 27.531 30.953 1 50.88 392 LEU B C 1
ATOM 9421 O O . LEU B 1 392 ? -28.719 27.766 30.266 1 50.88 392 LEU B O 1
ATOM 9425 N N . LYS B 1 393 ? -26.609 27.812 30.25 1 65.25 393 LYS B N 1
ATOM 9426 C CA . LYS B 1 393 ? -25.672 27.875 29.141 1 65.25 393 LYS B CA 1
ATOM 9427 C C . LYS B 1 393 ? -25.656 26.562 28.359 1 65.25 393 LYS B C 1
ATOM 9429 O O . LYS B 1 393 ? -24.609 25.938 28.219 1 65.25 393 LYS B O 1
ATOM 9434 N N . THR B 1 394 ? -26.922 25.953 28.094 1 80.31 394 THR B N 1
ATOM 9435 C CA . THR B 1 394 ? -26.906 24.672 27.406 1 80.31 394 THR B CA 1
ATOM 9436 C C . THR B 1 394 ? -26.969 24.859 25.891 1 80.31 394 THR B C 1
ATOM 9438 O O . THR B 1 394 ? -27.688 25.734 25.406 1 80.31 394 THR B O 1
ATOM 9441 N N . PRO B 1 395 ? -26.297 24.156 25.172 1 91.12 395 PRO B N 1
ATOM 9442 C CA . PRO B 1 395 ? -26.312 24.25 23.703 1 91.12 395 PRO B CA 1
ATOM 9443 C C . PRO B 1 395 ? -27.688 23.891 23.109 1 91.12 395 PRO B C 1
ATOM 9445 O O . PRO B 1 395 ? -28.453 23.156 23.734 1 91.12 395 PRO B O 1
ATOM 9448 N N . PHE B 1 396 ? -27.984 24.438 21.969 1 91.56 396 PHE B N 1
ATOM 9449 C CA . PHE B 1 396 ? -29.219 24.172 21.219 1 91.56 396 PHE B CA 1
ATOM 9450 C C . PHE B 1 396 ? -30.438 24.656 22 1 91.56 396 PHE B C 1
ATOM 9452 O O . PHE B 1 396 ? -31.391 23.906 22.203 1 91.56 396 PHE B O 1
ATOM 9459 N N . SER B 1 397 ? -30.359 25.875 22.344 1 88.88 397 SER B N 1
ATOM 9460 C CA . SER B 1 397 ? -31.516 26.469 23 1 88.88 397 SER B CA 1
ATOM 9461 C C . SER B 1 397 ? -32.719 26.516 22.062 1 88.88 397 SER B C 1
ATOM 9463 O O . SER B 1 397 ? -32.562 26.5 20.844 1 88.88 397 SER B O 1
ATOM 9465 N N . ARG B 1 398 ? -33.844 26.609 22.594 1 87.19 398 ARG B N 1
ATOM 9466 C CA . ARG B 1 398 ? -35.094 26.656 21.812 1 87.19 398 ARG B CA 1
ATOM 9467 C C . ARG B 1 398 ? -35.062 27.844 20.844 1 87.19 398 ARG B C 1
ATOM 9469 O O . ARG B 1 398 ? -35.531 27.719 19.703 1 87.19 398 ARG B O 1
ATOM 9476 N N . ASN B 1 399 ? -34.594 28.953 21.344 1 89.5 399 ASN B N 1
ATOM 9477 C CA . ASN B 1 399 ? -34.531 30.141 20.484 1 89.5 399 ASN B CA 1
ATOM 9478 C C . ASN B 1 399 ? -33.625 29.938 19.297 1 89.5 399 ASN B C 1
ATOM 9480 O O . ASN B 1 399 ? -33.938 30.297 18.172 1 89.5 399 ASN B O 1
ATOM 9484 N N . ALA B 1 400 ? -32.5 29.422 19.609 1 93.38 400 ALA B N 1
ATOM 9485 C CA . ALA B 1 400 ? -31.516 29.203 18.547 1 93.38 400 ALA B CA 1
ATOM 9486 C C . ALA B 1 400 ? -32.031 28.188 17.531 1 93.38 400 ALA B C 1
ATOM 9488 O O . ALA B 1 400 ? -31.891 28.375 16.312 1 93.38 400 ALA B O 1
ATOM 9489 N N . VAL B 1 401 ? -32.656 27.109 18 1 94 401 VAL B N 1
ATOM 9490 C CA . VAL B 1 401 ? -33.156 26.062 17.125 1 94 401 VAL B CA 1
ATOM 9491 C C . VAL B 1 401 ? -34.375 26.594 16.328 1 94 401 VAL B C 1
ATOM 9493 O O . VAL B 1 401 ? -34.562 26.25 15.172 1 94 401 VAL B O 1
ATOM 9496 N N . SER B 1 402 ? -35.188 27.391 16.969 1 93.81 402 SER B N 1
ATOM 9497 C CA . SER B 1 402 ? -36.281 28.031 16.266 1 93.81 402 SER B CA 1
ATOM 9498 C C . SER B 1 402 ? -35.812 28.922 15.141 1 93.81 402 SER B C 1
ATOM 9500 O O . SER B 1 402 ? -36.438 29 14.078 1 93.81 402 SER B O 1
ATOM 9502 N N . ALA B 1 403 ? -34.781 29.625 15.469 1 95.56 403 ALA B N 1
ATOM 9503 C CA . ALA B 1 403 ? -34.188 30.484 14.438 1 95.56 403 ALA B CA 1
ATOM 9504 C C . ALA B 1 403 ? -33.656 29.656 13.266 1 95.56 403 ALA B C 1
ATOM 9506 O O . ALA B 1 403 ? -33.812 30.047 12.109 1 95.56 403 ALA B O 1
ATOM 9507 N N . LEU B 1 404 ? -33.031 28.516 13.555 1 97.06 404 LEU B N 1
ATOM 9508 C CA . LEU B 1 404 ? -32.562 27.594 12.523 1 97.06 404 LEU B CA 1
ATOM 9509 C C . LEU B 1 404 ? -33.719 27.141 11.648 1 97.06 404 LEU B C 1
ATOM 9511 O O . LEU B 1 404 ? -33.656 27.172 10.422 1 97.06 404 LEU B O 1
ATOM 9515 N N . ALA B 1 405 ? -34.781 26.719 12.258 1 95.88 405 ALA B N 1
ATOM 9516 C CA . ALA B 1 405 ? -35.969 26.234 11.555 1 95.88 405 ALA B CA 1
ATOM 9517 C C . ALA B 1 405 ? -36.562 27.328 10.695 1 95.88 405 ALA B C 1
ATOM 9519 O O . ALA B 1 405 ? -37.031 27.078 9.57 1 95.88 405 ALA B O 1
ATOM 9520 N N . SER B 1 406 ? -36.594 28.531 11.219 1 95.06 406 SER B N 1
ATOM 9521 C CA . SER B 1 406 ? -37.156 29.656 10.484 1 95.06 406 SER B CA 1
ATOM 9522 C C . SER B 1 406 ? -36.375 29.938 9.203 1 95.06 406 SER B C 1
ATOM 9524 O O . SER B 1 406 ? -36.938 30.359 8.203 1 95.06 406 SER B O 1
ATOM 9526 N N . GLY B 1 407 ? -35.094 29.75 9.32 1 95.19 407 GLY B N 1
ATOM 9527 C CA . GLY B 1 407 ? -34.281 29.891 8.133 1 95.19 407 GLY B CA 1
ATOM 9528 C C . GLY B 1 407 ? -34.594 28.891 7.051 1 95.19 407 GLY B C 1
ATOM 9529 O O . GLY B 1 407 ? -34.25 29.094 5.883 1 95.19 407 GLY B O 1
ATOM 9530 N N . LEU B 1 408 ? -35.219 27.844 7.43 1 95 408 LEU B N 1
ATOM 9531 C CA . LEU B 1 408 ? -35.688 26.812 6.496 1 95 408 LEU B CA 1
ATOM 9532 C C . LEU B 1 408 ? -37.188 26.953 6.23 1 95 408 LEU B C 1
ATOM 9534 O O . LEU B 1 408 ? -37.812 26.031 5.691 1 95 408 LEU B O 1
ATOM 9538 N N . GLU B 1 409 ? -37.75 28.047 6.742 1 92.25 409 GLU B N 1
ATOM 9539 C CA . GLU B 1 409 ? -39.156 28.406 6.52 1 92.25 409 GLU B CA 1
ATOM 9540 C C . GLU B 1 409 ? -40.094 27.469 7.254 1 92.25 409 GLU B C 1
ATOM 9542 O O . GLU B 1 409 ? -41.156 27.109 6.738 1 92.25 409 GLU B O 1
ATOM 9547 N N . VAL B 1 410 ? -39.594 27 8.297 1 93 410 VAL B N 1
ATOM 9548 C CA . VAL B 1 410 ? -40.438 26.141 9.148 1 93 410 VAL B CA 1
ATOM 9549 C C . VAL B 1 410 ? -40.594 26.781 10.531 1 93 410 VAL B C 1
ATOM 9551 O O . VAL B 1 410 ? -39.625 27.312 11.086 1 93 410 VAL B O 1
ATOM 9554 N N . GLN B 1 411 ? -41.781 26.75 11.039 1 91.94 411 GLN B N 1
ATOM 9555 C CA . GLN B 1 411 ? -42.031 27.219 12.398 1 91.94 411 GLN B CA 1
ATOM 9556 C C . GLN B 1 411 ? -41.938 26.062 13.398 1 91.94 411 GLN B C 1
ATOM 9558 O O . GLN B 1 411 ? -42.688 25.094 13.297 1 91.94 411 GLN B O 1
ATOM 9563 N N . LEU B 1 412 ? -41.031 26.188 14.328 1 91.44 412 LEU B N 1
ATOM 9564 C CA . LEU B 1 412 ? -40.781 25.141 15.297 1 91.44 412 LEU B CA 1
ATOM 9565 C C . LEU B 1 412 ? -41.906 25.109 16.359 1 91.44 412 LEU B C 1
ATOM 9567 O O . LEU B 1 412 ? -42.25 26.141 16.922 1 91.44 412 LEU B O 1
ATOM 9571 N N . SER B 1 413 ? -42.406 24 16.531 1 88.44 413 SER B N 1
ATOM 9572 C CA . SER B 1 413 ? -43.375 23.797 17.578 1 88.44 413 SER B CA 1
ATOM 9573 C C . SER B 1 413 ? -42.875 22.781 18.609 1 88.44 413 SER B C 1
ATOM 9575 O O . SER B 1 413 ? -42.031 21.953 18.312 1 88.44 413 SER B O 1
ATOM 9577 N N . GLY B 1 414 ? -43.312 22.984 19.734 1 81.12 414 GLY B N 1
ATOM 9578 C CA . GLY B 1 414 ? -42.969 22.031 20.781 1 81.12 414 GLY B CA 1
ATOM 9579 C C . GLY B 1 414 ? -41.625 22.328 21.453 1 81.12 414 GLY B C 1
ATOM 9580 O O . GLY B 1 414 ? -41 23.328 21.141 1 81.12 414 GLY B O 1
ATOM 9581 N N . GLU B 1 415 ? -41.344 21.609 22.562 1 72.69 415 GLU B N 1
ATOM 9582 C CA . GLU B 1 415 ? -40.094 21.734 23.312 1 72.69 415 GLU B CA 1
ATOM 9583 C C . GLU B 1 415 ? -39.375 20.391 23.375 1 72.69 415 GLU B C 1
ATOM 9585 O O . GLU B 1 415 ? -39.938 19.344 23.109 1 72.69 415 GLU B O 1
ATOM 9590 N N . ILE B 1 416 ? -38.031 20.625 23.484 1 64.62 416 ILE B N 1
ATOM 9591 C CA . ILE B 1 416 ? -37.281 19.406 23.734 1 64.62 416 ILE B CA 1
ATOM 9592 C C . ILE B 1 416 ? -37.75 18.75 25.016 1 64.62 416 ILE B C 1
ATOM 9594 O O . ILE B 1 416 ? -37.844 19.391 26.062 1 64.62 416 ILE B O 1
ATOM 9598 N N . ASP B 1 417 ? -38.312 17.609 24.828 1 61.06 417 ASP B N 1
ATOM 9599 C CA . ASP B 1 417 ? -38.719 16.859 26.016 1 61.06 417 ASP B CA 1
ATOM 9600 C C . ASP B 1 417 ? -37.562 16.109 26.641 1 61.06 417 ASP B C 1
ATOM 9602 O O . ASP B 1 417 ? -37.25 15 26.219 1 61.06 417 ASP B O 1
ATOM 9606 N N . LEU B 1 418 ? -36.906 16.703 27.531 1 58.62 418 LEU B N 1
ATOM 9607 C CA . LEU B 1 418 ? -35.75 16.109 28.188 1 58.62 418 LEU B CA 1
ATOM 9608 C C . LEU B 1 418 ? -36.188 14.898 29.016 1 58.62 418 LEU B C 1
ATOM 9610 O O . LEU B 1 418 ? -35.344 14.109 29.453 1 58.62 418 LEU B O 1
ATOM 9614 N N . SER B 1 419 ? -37.469 14.812 29.234 1 56 419 SER B N 1
ATOM 9615 C CA . SER B 1 419 ? -38 13.719 30.047 1 56 419 SER B CA 1
ATOM 9616 C C . SER B 1 419 ? -38.219 12.469 29.203 1 56 419 SER B C 1
ATOM 9618 O O . SER B 1 419 ? -38.594 11.414 29.734 1 56 419 SER B O 1
ATOM 9620 N N . ARG B 1 420 ? -37.938 12.625 28 1 59.34 420 ARG B N 1
ATOM 9621 C CA . ARG B 1 420 ? -38.125 11.477 27.125 1 59.34 420 ARG B CA 1
ATOM 9622 C C . ARG B 1 420 ? -37.281 10.297 27.578 1 59.34 420 ARG B C 1
ATOM 9624 O O . ARG B 1 420 ? -36.094 10.469 27.922 1 59.34 420 ARG B O 1
ATOM 9631 N N . ARG B 1 421 ? -38.031 9.289 27.734 1 57.06 421 ARG B N 1
ATOM 9632 C CA . ARG B 1 421 ? -37.375 8.047 28.172 1 57.06 421 ARG B CA 1
ATOM 9633 C C . ARG B 1 421 ? -36.438 7.508 27.078 1 57.06 421 ARG B C 1
ATOM 9635 O O . ARG B 1 421 ? -36.781 7.559 25.891 1 57.06 421 ARG B O 1
ATOM 9642 N N . VAL B 1 422 ? -35.312 7.207 27.625 1 63.09 422 VAL B N 1
ATOM 9643 C CA . VAL B 1 422 ? -34.344 6.461 26.844 1 63.09 422 VAL B CA 1
ATOM 9644 C C . VAL B 1 422 ? -35 5.273 26.172 1 63.09 422 VAL B C 1
ATOM 9646 O O . VAL B 1 422 ? -35.781 4.551 26.797 1 63.09 422 VAL B O 1
ATOM 9649 N N . LEU B 1 423 ? -35 5.379 24.891 1 67.62 423 LEU B N 1
ATOM 9650 C CA . LEU B 1 423 ? -35.5 4.215 24.172 1 67.62 423 LEU B CA 1
ATOM 9651 C C . LEU B 1 423 ? -34.625 2.992 24.438 1 67.62 423 LEU B C 1
ATOM 9653 O O . LEU B 1 423 ? -33.406 3.061 24.312 1 67.62 423 LEU B O 1
ATOM 9657 N N . GLU B 1 424 ? -35.094 2.084 25.172 1 62.62 424 GLU B N 1
ATOM 9658 C CA . GLU B 1 424 ? -34.344 0.836 25.375 1 62.62 424 GLU B CA 1
ATOM 9659 C C . GLU B 1 424 ? -34.406 -0.046 24.141 1 62.62 424 GLU B C 1
ATOM 9661 O O . GLU B 1 424 ? -35.5 -0.49 23.734 1 62.62 424 GLU B O 1
ATOM 9666 N N . VAL B 1 425 ? -33.406 0.06 23.406 1 69.12 425 VAL B N 1
ATOM 9667 C CA . VAL B 1 425 ? -33.375 -0.757 22.188 1 69.12 425 VAL B CA 1
ATOM 9668 C C . VAL B 1 425 ? -32.438 -1.948 22.406 1 69.12 425 VAL B C 1
ATOM 9670 O O . VAL B 1 425 ? -31.25 -1.772 22.688 1 69.12 425 VAL B O 1
ATOM 9673 N N . GLU B 1 426 ? -33.094 -3.162 22.422 1 67.94 426 GLU B N 1
ATOM 9674 C CA . GLU B 1 426 ? -32.312 -4.391 22.5 1 67.94 426 GLU B CA 1
ATOM 9675 C C . GLU B 1 426 ? -31.516 -4.637 21.219 1 67.94 426 GLU B C 1
ATOM 9677 O O . GLU B 1 426 ? -32.031 -4.406 20.125 1 67.94 426 GLU B O 1
ATOM 9682 N N . LYS B 1 427 ? -30.219 -4.914 21.234 1 80.44 427 LYS B N 1
ATOM 9683 C CA . LYS B 1 427 ? -29.312 -5.355 20.172 1 80.44 427 LYS B CA 1
ATOM 9684 C C . LYS B 1 427 ? -29.062 -4.238 19.172 1 80.44 427 LYS B C 1
ATOM 9686 O O . LYS B 1 427 ? -29.188 -4.457 17.953 1 80.44 427 LYS B O 1
ATOM 9691 N N . TRP B 1 428 ? -28.953 -2.979 19.531 1 89.06 428 TRP B N 1
ATOM 9692 C CA . TRP B 1 428 ? -28.609 -1.835 18.703 1 89.06 428 TRP B CA 1
ATOM 9693 C C . TRP B 1 428 ? -27.125 -1.887 18.297 1 89.06 428 TRP B C 1
ATOM 9695 O O . TRP B 1 428 ? -26.375 -2.73 18.781 1 89.06 428 TRP B O 1
ATOM 9705 N N . ILE B 1 429 ? -26.828 -1.081 17.375 1 89.44 429 ILE B N 1
ATOM 9706 C CA . ILE B 1 429 ? -25.469 -1.044 16.859 1 89.44 429 ILE B CA 1
ATOM 9707 C C . ILE B 1 429 ? -24.5 -0.672 17.969 1 89.44 429 ILE B C 1
ATOM 9709 O O . ILE B 1 429 ? -24.844 0.095 18.875 1 89.44 429 ILE B O 1
ATOM 9713 N N . ASP B 1 430 ? -23.312 -1.261 17.906 1 90.94 430 ASP B N 1
ATOM 9714 C CA . ASP B 1 430 ? -22.234 -0.955 18.859 1 90.94 430 ASP B CA 1
ATOM 9715 C C . ASP B 1 430 ? -21.5 0.324 18.453 1 90.94 430 ASP B C 1
ATOM 9717 O O . ASP B 1 430 ? -20.75 0.335 17.484 1 90.94 430 ASP B O 1
ATOM 9721 N N . ALA B 1 431 ? -21.641 1.365 19.281 1 94.31 431 ALA B N 1
ATOM 9722 C CA . ALA B 1 431 ? -21.062 2.67 18.969 1 94.31 431 ALA B CA 1
ATOM 9723 C C . ALA B 1 431 ? -19.531 2.611 19 1 94.31 431 ALA B C 1
ATOM 9725 O O . ALA B 1 431 ? -18.875 3.33 18.25 1 94.31 431 ALA B O 1
ATOM 9726 N N . LYS B 1 432 ? -18.984 1.807 19.844 1 95.31 432 LYS B N 1
ATOM 9727 C CA . LYS B 1 432 ? -17.531 1.661 19.922 1 95.31 432 LYS B CA 1
ATOM 9728 C C . LYS B 1 432 ? -16.984 1.05 18.641 1 95.31 432 LYS B C 1
ATOM 9730 O O . LYS B 1 432 ? -15.953 1.5 18.125 1 95.31 432 LYS B O 1
ATOM 9735 N N . LYS B 1 433 ? -17.656 0.043 18.109 1 93.62 433 LYS B N 1
ATOM 9736 C CA . LYS B 1 433 ? -17.25 -0.583 16.859 1 93.62 433 LYS B CA 1
ATOM 9737 C C . LYS B 1 433 ? -17.406 0.38 15.688 1 93.62 433 LYS B C 1
ATOM 9739 O O . LYS B 1 433 ? -16.578 0.37 14.758 1 93.62 433 LYS B O 1
ATOM 9744 N N . ARG B 1 434 ? -18.438 1.158 15.734 1 95.81 434 ARG B N 1
ATOM 9745 C CA . ARG B 1 434 ? -18.609 2.184 14.711 1 95.81 434 ARG B CA 1
ATOM 9746 C C . ARG B 1 434 ? -17.453 3.174 14.727 1 95.81 434 ARG B C 1
ATOM 9748 O O . ARG B 1 434 ? -16.953 3.572 13.672 1 95.81 434 ARG B O 1
ATOM 9755 N N . GLN B 1 435 ? -17.062 3.586 15.945 1 97.19 435 GLN B N 1
ATOM 9756 C CA . GLN B 1 435 ? -15.945 4.508 16.062 1 97.19 435 GLN B CA 1
ATOM 9757 C C . GLN B 1 435 ? -14.68 3.918 15.461 1 97.19 435 GLN B C 1
ATOM 9759 O O . GLN B 1 435 ? -13.922 4.621 14.789 1 97.19 435 GLN B O 1
ATOM 9764 N N . GLU B 1 436 ? -14.469 2.676 15.734 1 95.75 436 GLU B N 1
ATOM 9765 C CA . GLU B 1 436 ? -13.312 2.008 15.156 1 95.75 436 GLU B CA 1
ATOM 9766 C C . GLU B 1 436 ? -13.359 2.029 13.633 1 95.75 436 GLU B C 1
ATOM 9768 O O . GLU B 1 436 ? -12.367 2.354 12.977 1 95.75 436 GLU B O 1
ATOM 9773 N N . ARG B 1 437 ? -14.531 1.668 13.055 1 94.06 437 ARG B N 1
ATOM 9774 C CA . ARG B 1 437 ? -14.68 1.657 11.609 1 94.06 437 ARG B CA 1
ATOM 9775 C C . ARG B 1 437 ? -14.461 3.049 11.023 1 94.06 437 ARG B C 1
ATOM 9777 O O . ARG B 1 437 ? -13.844 3.193 9.969 1 94.06 437 ARG B O 1
ATOM 9784 N N . THR B 1 438 ? -14.961 4.07 11.719 1 96.69 438 THR B N 1
ATOM 9785 C CA . THR B 1 438 ? -14.82 5.449 11.266 1 96.69 438 THR B CA 1
ATOM 9786 C C . THR B 1 438 ? -13.352 5.848 11.18 1 96.69 438 THR B C 1
ATOM 9788 O O . THR B 1 438 ? -12.922 6.43 10.18 1 96.69 438 THR B O 1
ATOM 9791 N N . ILE B 1 439 ? -12.609 5.492 12.211 1 96.88 439 ILE B N 1
ATOM 9792 C CA . ILE B 1 439 ? -11.195 5.852 12.281 1 96.88 439 ILE B CA 1
ATOM 9793 C C . ILE B 1 439 ? -10.414 5.074 11.227 1 96.88 439 ILE B C 1
ATOM 9795 O O . ILE B 1 439 ? -9.625 5.656 10.477 1 96.88 439 ILE B O 1
ATOM 9799 N N . ARG B 1 440 ? -10.68 3.768 11.125 1 95.19 440 ARG B N 1
ATOM 9800 C CA . ARG B 1 440 ? -9.938 2.91 10.203 1 95.19 440 ARG B CA 1
ATOM 9801 C C . ARG B 1 440 ? -10.25 3.27 8.75 1 95.19 440 ARG B C 1
ATOM 9803 O O . ARG B 1 440 ? -9.383 3.158 7.879 1 95.19 440 ARG B O 1
ATOM 9810 N N . ASP B 1 441 ? -11.422 3.682 8.516 1 94.62 441 ASP B N 1
ATOM 9811 C CA . ASP B 1 441 ? -11.812 4.07 7.168 1 94.62 441 ASP B CA 1
ATOM 9812 C C . ASP B 1 441 ? -11.047 5.316 6.715 1 94.62 441 ASP B C 1
ATOM 9814 O O . ASP B 1 441 ? -10.562 5.379 5.586 1 94.62 441 ASP B O 1
ATOM 9818 N N . ILE B 1 442 ? -10.992 6.312 7.555 1 97.31 442 ILE B N 1
ATOM 9819 C CA . ILE B 1 442 ? -10.266 7.535 7.227 1 97.31 442 ILE B CA 1
ATOM 9820 C C . ILE B 1 442 ? -8.781 7.219 7.07 1 97.31 442 ILE B C 1
ATOM 9822 O O . ILE B 1 442 ? -8.141 7.676 6.121 1 97.31 442 ILE B O 1
ATOM 9826 N N . GLU B 1 443 ? -8.266 6.453 8 1 96.19 443 GLU B N 1
ATOM 9827 C CA . GLU B 1 443 ? -6.867 6.051 7.945 1 96.19 443 GLU B CA 1
ATOM 9828 C C . GLU B 1 443 ? -6.551 5.34 6.633 1 96.19 443 GLU B C 1
ATOM 9830 O O . GLU B 1 443 ? -5.523 5.609 6.004 1 96.19 443 GLU B O 1
ATOM 9835 N N . SER B 1 444 ? -7.441 4.438 6.301 1 94.25 444 SER B N 1
ATOM 9836 C CA . SER B 1 444 ? -7.242 3.705 5.055 1 94.25 444 SER B CA 1
ATOM 9837 C C . SER B 1 444 ? -7.16 4.652 3.861 1 94.25 444 SER B C 1
ATOM 9839 O O . SER B 1 444 ? -6.324 4.473 2.973 1 94.25 444 SER B O 1
ATOM 9841 N N . HIS B 1 445 ? -7.996 5.613 3.795 1 95.88 445 HIS B N 1
ATOM 9842 C CA . HIS B 1 445 ? -7.961 6.578 2.703 1 95.88 445 HIS B CA 1
ATOM 9843 C C . HIS B 1 445 ? -6.66 7.371 2.709 1 95.88 445 HIS B C 1
ATOM 9845 O O . HIS B 1 445 ? -6.062 7.602 1.656 1 95.88 445 HIS B O 1
ATOM 9851 N N . ILE B 1 446 ? -6.215 7.785 3.889 1 96.88 446 ILE B N 1
ATOM 9852 C CA . ILE B 1 446 ? -4.973 8.539 4.016 1 96.88 446 ILE B CA 1
ATOM 9853 C C . ILE B 1 446 ? -3.805 7.699 3.506 1 96.88 446 ILE B C 1
ATOM 9855 O O . ILE B 1 446 ? -2.941 8.203 2.779 1 96.88 446 ILE B O 1
ATOM 9859 N N . GLN B 1 447 ? -3.797 6.477 3.883 1 95.12 447 GLN B N 1
ATOM 9860 C CA . GLN B 1 447 ? -2.699 5.598 3.484 1 95.12 447 GLN B CA 1
ATOM 9861 C C . GLN B 1 447 ? -2.703 5.367 1.977 1 95.12 447 GLN B C 1
ATOM 9863 O O . GLN B 1 447 ? -1.646 5.176 1.37 1 95.12 447 GLN B O 1
ATOM 9868 N N . GLN B 1 448 ? -3.861 5.395 1.343 1 93.25 448 GLN B N 1
ATOM 9869 C CA . GLN B 1 448 ? -3.934 5.336 -0.113 1 93.25 448 GLN B CA 1
ATOM 9870 C C . GLN B 1 448 ? -3.383 6.613 -0.744 1 93.25 448 GLN B C 1
ATOM 9872 O O . GLN B 1 448 ? -2.67 6.555 -1.748 1 93.25 448 GLN B O 1
ATOM 9877 N N . VAL B 1 449 ? -3.723 7.734 -0.126 1 96.44 449 VAL B N 1
ATOM 9878 C CA . VAL B 1 449 ? -3.203 9.008 -0.609 1 96.44 449 VAL B CA 1
ATOM 9879 C C . VAL B 1 449 ? -1.679 9.016 -0.503 1 96.44 449 VAL B C 1
ATOM 9881 O O . VAL B 1 449 ? -0.991 9.508 -1.399 1 96.44 449 VAL B O 1
ATOM 9884 N N . LEU B 1 450 ? -1.17 8.492 0.573 1 96.75 450 LEU B N 1
ATOM 9885 C CA . LEU B 1 450 ? 0.271 8.375 0.767 1 96.75 450 LEU B CA 1
ATOM 9886 C C . LEU B 1 450 ? 0.918 7.629 -0.393 1 96.75 450 LEU B C 1
ATOM 9888 O O . LEU B 1 450 ? 1.922 8.086 -0.948 1 96.75 450 LEU B O 1
ATOM 9892 N N . ARG B 1 451 ? 0.355 6.586 -0.784 1 91.81 451 ARG B N 1
ATOM 9893 C CA . ARG B 1 451 ? 0.899 5.75 -1.847 1 91.81 451 ARG B CA 1
ATOM 9894 C C . ARG B 1 451 ? 0.88 6.48 -3.186 1 91.81 451 ARG B C 1
ATOM 9896 O O . ARG B 1 451 ? 1.784 6.309 -4.004 1 91.81 451 ARG B O 1
ATOM 9903 N N . MET B 1 452 ? -0.097 7.27 -3.412 1 94 452 MET B N 1
ATOM 9904 C CA . MET B 1 452 ? -0.279 7.93 -4.703 1 94 452 MET B CA 1
ATOM 9905 C C . MET B 1 452 ? 0.503 9.234 -4.762 1 94 452 MET B C 1
ATOM 9907 O O . MET B 1 452 ? 0.693 9.805 -5.84 1 94 452 MET B O 1
ATOM 9911 N N . SER B 1 453 ? 0.955 9.68 -3.611 1 97 453 SER B N 1
ATOM 9912 C CA . SER B 1 453 ? 1.612 10.984 -3.576 1 97 453 SER B CA 1
ATOM 9913 C C . SER B 1 453 ? 2.867 10.992 -4.441 1 97 453 SER B C 1
ATOM 9915 O O . SER B 1 453 ? 3.217 12.016 -5.027 1 97 453 SER B O 1
ATOM 9917 N N . GLU B 1 454 ? 3.531 9.883 -4.508 1 96.25 454 GLU B N 1
ATOM 9918 C CA . GLU B 1 454 ? 4.727 9.789 -5.344 1 96.25 454 GLU B CA 1
ATOM 9919 C C . GLU B 1 454 ? 4.391 10.016 -6.812 1 96.25 454 GLU B C 1
ATOM 9921 O O . GLU B 1 454 ? 5.172 10.633 -7.543 1 96.25 454 GLU B O 1
ATOM 9926 N N . LYS B 1 455 ? 3.311 9.469 -7.285 1 94.62 455 LYS B N 1
ATOM 9927 C CA . LYS B 1 455 ? 2.871 9.672 -8.664 1 94.62 455 LYS B CA 1
ATOM 9928 C C . LYS B 1 455 ? 2.619 11.148 -8.945 1 94.62 455 LYS B C 1
ATOM 9930 O O . LYS B 1 455 ? 2.916 11.633 -10.039 1 94.62 455 LYS B O 1
ATOM 9935 N N . THR B 1 456 ? 2.059 11.789 -7.969 1 96.56 456 THR B N 1
ATOM 9936 C CA . THR B 1 456 ? 1.826 13.219 -8.109 1 96.56 456 THR B CA 1
ATOM 9937 C C . THR B 1 456 ? 3.146 13.969 -8.273 1 96.56 456 THR B C 1
ATOM 9939 O O . THR B 1 456 ? 3.271 14.836 -9.133 1 96.56 456 THR B O 1
ATOM 9942 N N . ARG B 1 457 ? 4.145 13.625 -7.492 1 97.38 457 ARG B N 1
ATOM 9943 C CA . ARG B 1 457 ? 5.445 14.281 -7.574 1 97.38 457 ARG B CA 1
ATOM 9944 C C . ARG B 1 457 ? 6.137 13.953 -8.898 1 97.38 457 ARG B C 1
ATOM 9946 O O . ARG B 1 457 ? 6.848 14.789 -9.453 1 97.38 457 ARG B O 1
ATOM 9953 N N . LYS B 1 458 ? 5.953 12.703 -9.328 1 95.94 458 LYS B N 1
ATOM 9954 C CA . LYS B 1 458 ? 6.516 12.352 -10.633 1 95.94 458 LYS B CA 1
ATOM 9955 C C . LYS B 1 458 ? 5.98 13.281 -11.727 1 95.94 458 LYS B C 1
ATOM 9957 O O . LYS B 1 458 ? 6.75 13.828 -12.516 1 95.94 458 LYS B O 1
ATOM 9962 N N . LYS B 1 459 ? 4.695 13.516 -11.734 1 94.88 459 LYS B N 1
ATOM 9963 C CA . LYS B 1 459 ? 4.039 14.312 -12.766 1 94.88 459 LYS B CA 1
ATOM 9964 C C . LYS B 1 459 ? 4.359 15.797 -12.602 1 94.88 459 LYS B C 1
ATOM 9966 O O . LYS B 1 459 ? 4.676 16.484 -13.578 1 94.88 459 LYS B O 1
ATOM 9971 N N . LYS B 1 460 ? 4.352 16.25 -11.383 1 96.19 460 LYS B N 1
ATOM 9972 C CA . LYS B 1 460 ? 4.398 17.703 -11.148 1 96.19 460 LYS B CA 1
ATOM 9973 C C . LYS B 1 460 ? 5.836 18.188 -11 1 96.19 460 LYS B C 1
ATOM 9975 O O . LYS B 1 460 ? 6.105 19.375 -11.117 1 96.19 460 LYS B O 1
ATOM 9980 N N . PHE B 1 461 ? 6.742 17.297 -10.75 1 97.38 461 PHE B N 1
ATOM 9981 C CA . PHE B 1 461 ? 8.117 17.719 -10.508 1 97.38 461 PHE B CA 1
ATOM 9982 C C . PHE B 1 461 ? 9.078 17.016 -11.461 1 97.38 461 PHE B C 1
ATOM 9984 O O . PHE B 1 461 ? 9.594 17.641 -12.391 1 97.38 461 PHE B O 1
ATOM 9991 N N . TRP B 1 462 ? 9.211 15.703 -11.414 1 96.69 462 TRP B N 1
ATOM 9992 C CA . TRP B 1 462 ? 10.25 14.961 -12.125 1 96.69 462 TRP B CA 1
ATOM 9993 C C . TRP B 1 462 ? 10.047 15.047 -13.633 1 96.69 462 TRP B C 1
ATOM 9995 O O . TRP B 1 462 ? 11.008 15.195 -14.391 1 96.69 462 TRP B O 1
ATOM 10005 N N . ASP B 1 463 ? 8.805 14.898 -14.102 1 94.44 463 ASP B N 1
ATOM 10006 C CA . ASP B 1 463 ? 8.539 14.945 -15.531 1 94.44 463 ASP B CA 1
ATOM 10007 C C . ASP B 1 463 ? 8.875 16.312 -16.109 1 94.44 463 ASP B C 1
ATOM 10009 O O . ASP B 1 463 ? 9.172 16.438 -17.297 1 94.44 463 ASP B O 1
ATOM 10013 N N . THR B 1 464 ? 8.836 17.312 -15.242 1 94.31 464 THR B N 1
ATOM 10014 C CA . THR B 1 464 ? 9.156 18.656 -15.711 1 94.31 464 THR B CA 1
ATOM 10015 C C . THR B 1 464 ? 10.664 18.797 -15.938 1 94.31 464 THR B C 1
ATOM 10017 O O . THR B 1 464 ? 11.102 19.688 -16.672 1 94.31 464 THR B O 1
ATOM 10020 N N . LEU B 1 465 ? 11.383 17.969 -15.227 1 92.81 465 LEU B N 1
ATOM 10021 C CA . LEU B 1 465 ? 12.836 18.047 -15.336 1 92.81 465 LEU B CA 1
ATOM 10022 C C . LEU B 1 465 ? 13.336 17.25 -16.531 1 92.81 465 LEU B C 1
ATOM 10024 O O . LEU B 1 465 ? 14.523 17.297 -16.859 1 92.81 465 LEU B O 1
ATOM 10028 N N . LYS B 1 466 ? 12.398 16.344 -17.047 1 77.12 466 LYS B N 1
ATOM 10029 C CA . LYS B 1 466 ? 12.789 15.516 -18.172 1 77.12 466 LYS B CA 1
ATOM 10030 C C . LYS B 1 466 ? 12.883 16.344 -19.453 1 77.12 466 LYS B C 1
ATOM 10032 O O . LYS B 1 466 ? 12.141 17.312 -19.641 1 77.12 466 LYS B O 1
ATOM 10037 N N . GLU B 1 467 ? 13.977 16.688 -19.797 1 55.16 467 GLU B N 1
ATOM 10038 C CA . GLU B 1 467 ? 14.227 17.422 -21.031 1 55.16 467 GLU B CA 1
ATOM 10039 C C . GLU B 1 467 ? 13.305 16.938 -22.156 1 55.16 467 GLU B C 1
ATOM 10041 O O . GLU B 1 467 ? 13.008 15.742 -22.25 1 55.16 467 GLU B O 1
ATOM 10046 N N . ASP B 1 468 ? 12.367 17.797 -22.594 1 43.56 468 ASP B N 1
ATOM 10047 C CA . ASP B 1 468 ? 11.664 17.578 -23.859 1 43.56 468 ASP B CA 1
ATOM 10048 C C . ASP B 1 468 ? 12.586 16.922 -24.891 1 43.56 468 ASP B C 1
ATOM 10050 O O . ASP B 1 468 ? 13.5 17.578 -25.406 1 43.56 468 ASP B O 1
ATOM 10054 N N . LYS B 1 469 ? 12.797 15.672 -24.797 1 42.06 469 LYS B N 1
ATOM 10055 C CA . LYS B 1 469 ? 13.555 15.062 -25.891 1 42.06 469 LYS B CA 1
ATOM 10056 C C . LYS B 1 469 ? 13.023 15.508 -27.25 1 42.06 469 LYS B C 1
ATOM 10058 O O . LYS B 1 469 ? 13.555 15.109 -28.281 1 42.06 469 LYS B O 1
ATOM 10063 N N . THR B 1 470 ? 11.828 15.781 -27.328 1 36.34 470 THR B N 1
ATOM 10064 C CA . THR B 1 470 ? 11.438 16.141 -28.688 1 36.34 470 THR B CA 1
ATOM 10065 C C . THR B 1 470 ? 12.273 17.297 -29.203 1 36.34 470 THR B C 1
ATOM 10067 O O . THR B 1 470 ? 12.234 17.625 -30.391 1 36.34 470 THR B O 1
ATOM 10070 N N . SER B 1 471 ? 12.43 18.328 -28.359 1 34.31 471 SER B N 1
ATOM 10071 C CA . SER B 1 471 ? 13.172 19.359 -29.078 1 34.31 471 SER B CA 1
ATOM 10072 C C . SER B 1 471 ? 14.656 19.016 -29.156 1 34.31 471 SER B C 1
ATOM 10074 O O . SER B 1 471 ? 15.211 18.422 -28.234 1 34.31 471 SER B O 1
ATOM 10076 N N . GLY B 1 472 ? 15.18 18.406 -30.234 1 35.09 472 GLY B N 1
ATOM 10077 C CA . GLY B 1 472 ? 16.531 18.141 -30.719 1 35.09 472 GLY B CA 1
ATOM 10078 C C . GLY B 1 472 ? 17.609 18.484 -29.703 1 35.09 472 GLY B C 1
ATOM 10079 O O . GLY B 1 472 ? 18.797 18.344 -30 1 35.09 472 GLY B O 1
ATOM 10080 N N . ASN B 1 473 ? 17.438 19.5 -29.016 1 35.91 473 ASN B N 1
ATOM 10081 C CA . ASN B 1 473 ? 18.562 19.938 -28.203 1 35.91 473 ASN B CA 1
ATOM 10082 C C . ASN B 1 473 ? 18.766 19.016 -27 1 35.91 473 ASN B C 1
ATOM 10084 O O . ASN B 1 473 ? 17.922 18.984 -26.094 1 35.91 473 ASN B O 1
ATOM 10088 N N . THR B 1 474 ? 19.219 17.734 -27.172 1 40.06 474 THR B N 1
ATOM 10089 C CA . THR B 1 474 ? 19.672 16.625 -26.344 1 40.06 474 THR B CA 1
ATOM 10090 C C . THR B 1 474 ? 20.266 17.125 -25.031 1 40.06 474 THR B C 1
ATOM 10092 O O . THR B 1 474 ? 20.531 16.344 -24.125 1 40.06 474 THR B O 1
ATOM 10095 N N . GLU B 1 475 ? 21.094 18.125 -25.078 1 43.09 475 GLU B N 1
ATOM 10096 C CA . GLU B 1 475 ? 21.953 18.422 -23.938 1 43.09 475 GLU B CA 1
ATOM 10097 C C . GLU B 1 475 ? 21.172 19.109 -22.812 1 43.09 475 GLU B C 1
ATOM 10099 O O . GLU B 1 475 ? 20.844 20.297 -22.922 1 43.09 475 GLU B O 1
ATOM 10104 N N . CYS B 1 476 ? 20.172 18.469 -22.266 1 49.88 476 CYS B N 1
ATOM 10105 C CA . CYS B 1 476 ? 19.641 19.062 -21.047 1 49.88 476 CYS B CA 1
ATOM 10106 C C . CYS B 1 476 ? 20.766 19.484 -20.109 1 49.88 476 CYS B C 1
ATOM 10108 O O . CYS B 1 476 ? 21.328 18.641 -19.391 1 49.88 476 CYS B O 1
ATOM 10110 N N . ASP B 1 477 ? 21.516 20.359 -20.484 1 60.16 477 ASP B N 1
ATOM 10111 C CA . ASP B 1 477 ? 22.594 20.828 -19.609 1 60.16 477 ASP B CA 1
ATOM 10112 C C . ASP B 1 477 ? 22.031 21.547 -18.391 1 60.16 477 ASP B C 1
ATOM 10114 O O . ASP B 1 477 ? 20.844 21.875 -18.344 1 60.16 477 ASP B O 1
ATOM 10118 N N . SER B 1 478 ? 22.688 21.391 -17.25 1 66.19 478 SER B N 1
ATOM 10119 C CA . SER B 1 478 ? 22.359 21.984 -15.961 1 66.19 478 SER B CA 1
ATOM 10120 C C . SER B 1 478 ? 21.859 23.406 -16.125 1 66.19 478 SER B C 1
ATOM 10122 O O . SER B 1 478 ? 20.969 23.844 -15.398 1 66.19 478 SER B O 1
ATOM 10124 N N . ASP B 1 479 ? 22.109 23.969 -17.172 1 70.25 479 ASP B N 1
ATOM 10125 C CA . ASP B 1 479 ? 21.703 25.359 -17.359 1 70.25 479 ASP B CA 1
ATOM 10126 C C . ASP B 1 479 ? 20.266 25.453 -17.859 1 70.25 479 ASP B C 1
ATOM 10128 O O . ASP B 1 479 ? 19.531 26.375 -17.484 1 70.25 479 ASP B O 1
ATOM 10132 N N . GLY B 1 480 ? 19.891 24.516 -18.703 1 78.44 480 GLY B N 1
ATOM 10133 C CA . GLY B 1 480 ? 18.547 24.5 -19.219 1 78.44 480 GLY B CA 1
ATOM 10134 C C . GLY B 1 480 ? 17.5 24.219 -18.156 1 78.44 480 GLY B C 1
ATOM 10135 O O . GLY B 1 480 ? 16.344 24.641 -18.281 1 78.44 480 GLY B O 1
ATOM 10136 N N . LEU B 1 481 ? 17.906 23.656 -17.109 1 89.38 481 LEU B N 1
ATOM 10137 C CA . LEU B 1 481 ? 16.984 23.266 -16.047 1 89.38 481 LEU B CA 1
ATOM 10138 C C . LEU B 1 481 ? 16.812 24.391 -15.031 1 89.38 481 LEU B C 1
ATOM 10140 O O . LEU B 1 481 ? 15.898 24.359 -14.203 1 89.38 481 LEU B O 1
ATOM 10144 N N . LYS B 1 482 ? 17.562 25.406 -15.164 1 90.31 482 LYS B N 1
ATOM 10145 C CA . LYS B 1 482 ? 17.641 26.438 -14.141 1 90.31 482 LYS B CA 1
ATOM 10146 C C . LYS B 1 482 ? 16.281 27.109 -13.945 1 90.31 482 LYS B C 1
ATOM 10148 O O . LYS B 1 482 ? 15.805 27.25 -12.812 1 90.31 482 LYS B O 1
ATOM 10153 N N . PRO B 1 483 ? 15.578 27.516 -15.031 1 92.56 483 PRO B N 1
ATOM 10154 C CA . PRO B 1 483 ? 14.273 28.141 -14.812 1 92.56 483 PRO B CA 1
ATOM 10155 C C . PRO B 1 483 ? 13.258 27.203 -14.18 1 92.56 483 PRO B C 1
ATOM 10157 O O . PRO B 1 483 ? 12.422 27.641 -13.383 1 92.56 483 PRO B O 1
ATOM 10160 N N . ILE B 1 484 ? 13.297 25.969 -14.625 1 94.44 484 ILE B N 1
ATOM 10161 C CA . ILE B 1 484 ? 12.383 24.969 -14.07 1 94.44 484 ILE B CA 1
ATOM 10162 C C . ILE B 1 484 ? 12.664 24.781 -12.586 1 94.44 484 ILE B C 1
ATOM 10164 O O . ILE B 1 484 ? 11.742 24.719 -11.773 1 94.44 484 ILE B O 1
ATOM 10168 N N . LYS B 1 485 ? 13.875 24.703 -12.227 1 95.38 485 LYS B N 1
ATOM 10169 C CA . LYS B 1 485 ? 14.266 24.516 -10.836 1 95.38 485 LYS B CA 1
ATOM 10170 C C . LYS B 1 485 ? 13.922 25.75 -10 1 95.38 485 LYS B C 1
ATOM 10172 O O . LYS B 1 485 ? 13.57 25.641 -8.828 1 95.38 485 LYS B O 1
ATOM 10177 N N . GLU B 1 486 ? 14.109 26.875 -10.57 1 96.06 486 GLU B N 1
ATOM 10178 C CA . GLU B 1 486 ? 13.742 28.109 -9.875 1 96.06 486 GLU B CA 1
ATOM 10179 C C . GLU B 1 486 ? 12.25 28.125 -9.555 1 96.06 486 GLU B C 1
ATOM 10181 O O . GLU B 1 486 ? 11.844 28.562 -8.477 1 96.06 486 GLU B O 1
ATOM 10186 N N . PHE B 1 487 ? 11.453 27.688 -10.5 1 96.12 487 PHE B N 1
ATOM 10187 C CA . PHE B 1 487 ? 10.016 27.578 -10.281 1 96.12 487 PHE B CA 1
ATOM 10188 C C . PHE B 1 487 ? 9.719 26.656 -9.109 1 96.12 487 PHE B C 1
ATOM 10190 O O . PHE B 1 487 ? 8.945 27 -8.211 1 96.12 487 PHE B O 1
ATOM 10197 N N . HIS B 1 488 ? 10.32 25.484 -9.141 1 97.25 488 HIS B N 1
ATOM 10198 C CA . HIS B 1 488 ? 10.109 24.5 -8.078 1 97.25 488 HIS B CA 1
ATOM 10199 C C . HIS B 1 488 ? 10.648 25.016 -6.746 1 97.25 488 HIS B C 1
ATOM 10201 O O . HIS B 1 488 ? 10.07 24.734 -5.691 1 97.25 488 HIS B O 1
ATOM 10207 N N . ARG B 1 489 ? 11.781 25.719 -6.738 1 97.56 489 ARG B N 1
ATOM 10208 C CA . ARG B 1 489 ? 12.344 26.297 -5.52 1 97.56 489 ARG B CA 1
ATOM 10209 C C . ARG B 1 489 ? 11.406 27.328 -4.914 1 97.56 489 ARG B C 1
ATOM 10211 O O . ARG B 1 489 ? 11.234 27.391 -3.695 1 97.56 489 ARG B O 1
ATOM 10218 N N . ASN B 1 490 ? 10.852 28.094 -5.742 1 97.19 490 ASN B N 1
ATOM 10219 C CA . ASN B 1 490 ? 9.875 29.078 -5.27 1 97.19 490 ASN B CA 1
ATOM 10220 C C . ASN B 1 490 ? 8.68 28.406 -4.598 1 97.19 490 ASN B C 1
ATOM 10222 O O . ASN B 1 490 ? 8.18 28.891 -3.588 1 97.19 490 ASN B O 1
ATOM 10226 N N . ARG B 1 491 ? 8.219 27.359 -5.172 1 96.88 491 ARG B N 1
ATOM 10227 C CA . ARG B 1 491 ? 7.121 26.609 -4.578 1 96.88 491 ARG B CA 1
ATOM 10228 C C . ARG B 1 491 ? 7.535 26 -3.236 1 96.88 491 ARG B C 1
ATOM 10230 O O . ARG B 1 491 ? 6.734 25.953 -2.299 1 96.88 491 ARG B O 1
ATOM 10237 N N . LEU B 1 492 ? 8.773 25.5 -3.166 1 97.81 492 LEU B N 1
ATOM 10238 C CA . LEU B 1 492 ? 9.258 24.953 -1.902 1 97.81 492 LEU B CA 1
ATOM 10239 C C . LEU B 1 492 ? 9.281 26.031 -0.821 1 97.81 492 LEU B C 1
ATOM 10241 O O . LEU B 1 492 ? 8.977 25.75 0.342 1 97.81 492 LEU B O 1
ATOM 10245 N N . TRP B 1 493 ? 9.641 27.281 -1.213 1 96.75 493 TRP B N 1
ATOM 10246 C CA . TRP B 1 493 ? 9.57 28.406 -0.289 1 96.75 493 TRP B CA 1
ATOM 10247 C C . TRP B 1 493 ? 8.172 28.547 0.292 1 96.75 493 TRP B C 1
ATOM 10249 O O . TRP B 1 493 ? 8.008 28.781 1.491 1 96.75 493 TRP B O 1
ATOM 10259 N N . ASP B 1 494 ? 7.234 28.328 -0.516 1 94.56 494 ASP B N 1
ATOM 10260 C CA . ASP B 1 494 ? 5.848 28.484 -0.1 1 94.56 494 ASP B CA 1
ATOM 10261 C C . ASP B 1 494 ? 5.402 27.328 0.79 1 94.56 494 ASP B C 1
ATOM 10263 O O . ASP B 1 494 ? 4.633 27.516 1.732 1 94.56 494 ASP B O 1
ATOM 10267 N N . VAL B 1 495 ? 5.844 26.141 0.481 1 95.56 495 VAL B N 1
ATOM 10268 C CA . VAL B 1 495 ? 5.488 24.969 1.255 1 95.56 495 VAL B CA 1
ATOM 10269 C C . VAL B 1 495 ? 6.078 25.062 2.66 1 95.56 495 VAL B C 1
ATOM 10271 O O . VAL B 1 495 ? 5.414 24.734 3.645 1 95.56 495 VAL B O 1
ATOM 10274 N N . ILE B 1 496 ? 7.293 25.562 2.781 1 96.31 496 ILE B N 1
ATOM 10275 C CA . ILE B 1 496 ? 7.977 25.719 4.062 1 96.31 496 ILE B CA 1
ATOM 10276 C C . ILE B 1 496 ? 7.414 26.922 4.805 1 96.31 496 ILE B C 1
ATOM 10278 O O . ILE B 1 496 ? 7.316 26.922 6.035 1 96.31 496 ILE B O 1
ATOM 10282 N N . GLY B 1 497 ? 6.988 27.891 4.137 1 96.62 497 GLY B N 1
ATOM 10283 C CA . GLY B 1 497 ? 6.613 29.188 4.652 1 96.62 497 GLY B CA 1
ATOM 10284 C C . GLY B 1 497 ? 7.672 30.25 4.406 1 96.62 497 GLY B C 1
ATOM 10285 O O . GLY B 1 497 ? 8.734 30.234 5.023 1 96.62 497 GLY B O 1
ATOM 10286 N N . ARG B 1 498 ? 7.383 31.234 3.662 1 94.25 498 ARG B N 1
ATOM 10287 C CA . ARG B 1 498 ? 8.344 32.25 3.223 1 94.25 498 ARG B CA 1
ATOM 10288 C C . ARG B 1 498 ? 8.375 33.406 4.184 1 94.25 498 ARG B C 1
ATOM 10290 O O . ARG B 1 498 ? 7.332 34 4.508 1 94.25 498 ARG B O 1
ATOM 10297 N N . LEU B 1 499 ? 9.477 33.656 4.695 1 95.75 499 LEU B N 1
ATOM 10298 C CA . LEU B 1 499 ? 9.789 34.906 5.367 1 95.75 499 LEU B CA 1
ATOM 10299 C C . LEU B 1 499 ? 10.711 35.781 4.516 1 95.75 499 LEU B C 1
ATOM 10301 O O . LEU B 1 499 ? 11.414 35.281 3.641 1 95.75 499 LEU B O 1
ATOM 10305 N N . PRO B 1 500 ? 10.641 37.094 4.656 1 94.62 500 PRO B N 1
ATOM 10306 C CA . PRO B 1 500 ? 11.578 37.906 3.9 1 94.62 500 PRO B CA 1
ATOM 10307 C C . PRO B 1 500 ? 13.039 37.594 4.238 1 94.62 500 PRO B C 1
ATOM 10309 O O . PRO B 1 500 ? 13.32 37 5.277 1 94.62 500 PRO B O 1
ATOM 10312 N N . SER B 1 501 ? 13.883 37.938 3.309 1 95.19 501 SER B N 1
ATOM 10313 C CA . SER B 1 501 ? 15.297 37.875 3.633 1 95.19 501 SER B CA 1
ATOM 10314 C C . SER B 1 501 ? 15.625 38.688 4.883 1 95.19 501 SER B C 1
ATOM 10316 O O . SER B 1 501 ? 14.906 39.625 5.219 1 95.19 501 SER B O 1
ATOM 10318 N N . PRO B 1 502 ? 16.734 38.219 5.598 1 95.12 502 PRO B N 1
ATOM 10319 C CA . PRO B 1 502 ? 17.109 39 6.777 1 95.12 502 PRO B CA 1
ATOM 10320 C C . PRO B 1 502 ? 17.094 40.5 6.523 1 95.12 502 PRO B C 1
ATOM 10322 O O . PRO B 1 502 ? 17.703 41 5.566 1 95.12 502 PRO B O 1
ATOM 10325 N N . SER B 1 503 ? 16.469 41.219 7.406 1 89.94 503 SER B N 1
ATOM 10326 C CA . SER B 1 503 ? 16.094 42.594 7.098 1 89.94 503 SER B CA 1
ATOM 10327 C C . SER B 1 503 ? 16.875 43.594 7.969 1 89.94 503 SER B C 1
ATOM 10329 O O . SER B 1 503 ? 16.766 44.812 7.777 1 89.94 503 SER B O 1
ATOM 10331 N N . VAL B 1 504 ? 17.594 43.188 8.953 1 93.06 504 VAL B N 1
ATOM 10332 C CA . VAL B 1 504 ? 18.391 44.062 9.812 1 93.06 504 VAL B CA 1
ATOM 10333 C C . VAL B 1 504 ? 19.875 43.781 9.586 1 93.06 504 VAL B C 1
ATOM 10335 O O . VAL B 1 504 ? 20.25 42.75 9.039 1 93.06 504 VAL B O 1
ATOM 10338 N N . PRO B 1 505 ? 20.672 44.75 9.984 1 94.19 505 PRO B N 1
ATOM 10339 C CA . PRO B 1 505 ? 22.094 44.438 9.93 1 94.19 505 PRO B CA 1
ATOM 10340 C C . PRO B 1 505 ? 22.484 43.25 10.797 1 94.19 505 PRO B C 1
ATOM 10342 O O . PRO B 1 505 ? 21.875 43 11.844 1 94.19 505 PRO B O 1
ATOM 10345 N N . ALA B 1 506 ? 23.5 42.531 10.414 1 95.38 506 ALA B N 1
ATOM 10346 C CA . ALA B 1 506 ? 23.906 41.312 11.117 1 95.38 506 ALA B CA 1
ATOM 10347 C C . ALA B 1 506 ? 24.344 41.625 12.547 1 95.38 506 ALA B C 1
ATOM 10349 O O . ALA B 1 506 ? 24.188 40.781 13.445 1 95.38 506 ALA B O 1
ATOM 10350 N N . ASN B 1 507 ? 24.938 42.781 12.805 1 94.56 507 ASN B N 1
ATOM 10351 C CA . ASN B 1 507 ? 25.438 43.188 14.109 1 94.56 507 ASN B CA 1
ATOM 10352 C C . ASN B 1 507 ? 26.203 42.062 14.797 1 94.56 507 ASN B C 1
ATOM 10354 O O . ASN B 1 507 ? 25.844 41.594 15.883 1 94.56 507 ASN B O 1
ATOM 10358 N N . PRO B 1 508 ? 27.297 41.656 14.156 1 95.75 508 PRO B N 1
ATOM 10359 C CA . PRO B 1 508 ? 28.031 40.469 14.664 1 95.75 508 PRO B CA 1
ATOM 10360 C C . PRO B 1 508 ? 28.625 40.719 16.047 1 95.75 508 PRO B C 1
ATOM 10362 O O . PRO B 1 508 ? 29.234 41.75 16.297 1 95.75 508 PRO B O 1
ATOM 10365 N N . ARG B 1 509 ? 28.344 39.875 16.953 1 94.19 509 ARG B N 1
ATOM 10366 C CA . ARG B 1 509 ? 28.984 39.75 18.25 1 94.19 509 ARG B CA 1
ATOM 10367 C C . ARG B 1 509 ? 29.844 38.5 18.312 1 94.19 509 ARG B C 1
ATOM 10369 O O . ARG B 1 509 ? 29.312 37.375 18.328 1 94.19 509 ARG B O 1
ATOM 10376 N N . VAL B 1 510 ? 31.156 38.688 18.297 1 93.31 510 VAL B N 1
ATOM 10377 C CA . VAL B 1 510 ? 32.094 37.562 18.25 1 93.31 510 VAL B CA 1
ATOM 10378 C C . VAL B 1 510 ? 33 37.625 19.484 1 93.31 510 VAL B C 1
ATOM 10380 O O . VAL B 1 510 ? 33.562 38.656 19.812 1 93.31 510 VAL B O 1
ATOM 10383 N N . GLU B 1 511 ? 33.125 36.531 20.188 1 92.38 511 GLU B N 1
ATOM 10384 C CA . GLU B 1 511 ? 33.969 36.438 21.375 1 92.38 511 GLU B CA 1
ATOM 10385 C C . GLU B 1 511 ? 34.844 35.188 21.312 1 92.38 511 GLU B C 1
ATOM 10387 O O . GLU B 1 511 ? 34.375 34.094 20.969 1 92.38 511 GLU B O 1
ATOM 10392 N N . VAL B 1 512 ? 36.094 35.312 21.656 1 92.88 512 VAL B N 1
ATOM 10393 C CA . VAL B 1 512 ? 37 34.156 21.719 1 92.88 512 VAL B CA 1
ATOM 10394 C C . VAL B 1 512 ? 36.625 33.25 22.859 1 92.88 512 VAL B C 1
ATOM 10396 O O . VAL B 1 512 ? 36.406 33.688 24 1 92.88 512 VAL B O 1
ATOM 10399 N N . MET B 1 513 ? 36.438 32.062 22.547 1 91.12 513 MET B N 1
ATOM 10400 C CA . MET B 1 513 ? 36.094 31.062 23.562 1 91.12 513 MET B CA 1
ATOM 10401 C C . MET B 1 513 ? 37.375 30.359 24.078 1 91.12 513 MET B C 1
ATOM 10403 O O . MET B 1 513 ? 37.656 30.391 25.266 1 91.12 513 MET B O 1
ATOM 10407 N N . GLU B 1 514 ? 38.031 29.719 23.125 1 90.5 514 GLU B N 1
ATOM 10408 C CA . GLU B 1 514 ? 39.219 28.969 23.469 1 90.5 514 GLU B CA 1
ATOM 10409 C C . GLU B 1 514 ? 40.281 29.062 22.344 1 90.5 514 GLU B C 1
ATOM 10411 O O . GLU B 1 514 ? 39.938 28.922 21.172 1 90.5 514 GLU B O 1
ATOM 10416 N N . LYS B 1 515 ? 41.531 29.375 22.781 1 92.94 515 LYS B N 1
ATOM 10417 C CA . LYS B 1 515 ? 42.656 29.359 21.844 1 92.94 515 LYS B CA 1
ATOM 10418 C C . LYS B 1 515 ? 43.406 28.047 21.922 1 92.94 515 LYS B C 1
ATOM 10420 O O . LYS B 1 515 ? 44.281 27.875 22.781 1 92.94 515 LYS B O 1
ATOM 10425 N N . GLY B 1 516 ? 43.031 27.266 20.984 1 91.38 516 GLY B N 1
ATOM 10426 C CA . GLY B 1 516 ? 43.719 25.969 20.969 1 91.38 516 GLY B CA 1
ATOM 10427 C C . GLY B 1 516 ? 44.969 25.953 20.109 1 91.38 516 GLY B C 1
ATOM 10428 O O . GLY B 1 516 ? 45.344 26.969 19.531 1 91.38 516 GLY B O 1
ATOM 10429 N N . LYS B 1 517 ? 45.594 24.797 20.062 1 93.25 517 LYS B N 1
ATOM 10430 C CA . LYS B 1 517 ? 46.812 24.609 19.281 1 93.25 517 LYS B CA 1
ATOM 10431 C C . LYS B 1 517 ? 46.531 24.578 17.797 1 93.25 517 LYS B C 1
ATOM 10433 O O . LYS B 1 517 ? 47.281 25.141 16.984 1 93.25 517 LYS B O 1
ATOM 10438 N N . LYS B 1 518 ? 45.438 23.969 17.469 1 95.69 518 LYS B N 1
ATOM 10439 C CA . LYS B 1 518 ? 45.156 23.719 16.047 1 95.69 518 LYS B CA 1
ATOM 10440 C C . LYS B 1 518 ? 44.062 24.672 15.531 1 95.69 518 LYS B C 1
ATOM 10442 O O . LYS B 1 518 ? 43.969 24.922 14.328 1 95.69 518 LYS B O 1
ATOM 10447 N N . TRP B 1 519 ? 43.312 25.188 16.391 1 96.25 519 TRP B N 1
ATOM 10448 C CA . TRP B 1 519 ? 42.25 26.125 16.016 1 96.25 519 TRP B CA 1
ATOM 10449 C C . TRP B 1 519 ? 41.844 26.969 17.203 1 96.25 519 TRP B C 1
ATOM 10451 O O . TRP B 1 519 ? 42.094 26.625 18.359 1 96.25 519 TRP B O 1
ATOM 10461 N N . THR B 1 520 ? 41.281 28.109 16.891 1 96.12 520 THR B N 1
ATOM 10462 C CA . THR B 1 520 ? 40.656 29 17.859 1 96.12 520 THR B CA 1
ATOM 10463 C C . THR B 1 520 ? 39.125 29 17.703 1 96.12 520 THR B C 1
ATOM 10465 O O . THR B 1 520 ? 38.625 29 16.578 1 96.12 520 THR B O 1
ATOM 10468 N N . SER B 1 521 ? 38.438 28.844 18.844 1 96.69 521 SER B N 1
ATOM 10469 C CA . SER B 1 521 ? 37 28.844 18.797 1 96.69 521 SER B CA 1
ATOM 10470 C C . SER B 1 521 ? 36.438 30.203 19.188 1 96.69 521 SER B C 1
ATOM 10472 O O . SER B 1 521 ? 36.938 30.875 20.078 1 96.69 521 SER B O 1
ATOM 10474 N N . TYR B 1 522 ? 35.406 30.641 18.469 1 96.19 522 TYR B N 1
ATOM 10475 C CA . TYR B 1 522 ? 34.719 31.906 18.688 1 96.19 522 TYR B CA 1
ATOM 10476 C C . TYR B 1 522 ? 33.219 31.703 18.859 1 96.19 522 TYR B C 1
ATOM 10478 O O . TYR B 1 522 ? 32.625 30.922 18.109 1 96.19 522 TYR B O 1
ATOM 10486 N N . ASN B 1 523 ? 32.656 32.281 19.875 1 95.38 523 ASN B N 1
ATOM 10487 C CA . ASN B 1 523 ? 31.203 32.406 19.922 1 95.38 523 ASN B CA 1
ATOM 10488 C C . ASN B 1 523 ? 30.719 33.531 19.016 1 95.38 523 ASN B C 1
ATOM 10490 O O . ASN B 1 523 ? 31.25 34.656 19.047 1 95.38 523 ASN B O 1
ATOM 10494 N N . VAL B 1 524 ? 29.734 33.25 18.219 1 96.5 524 VAL B N 1
ATOM 10495 C CA . VAL B 1 524 ? 29.234 34.219 17.25 1 96.5 524 VAL B CA 1
ATOM 10496 C C . VAL B 1 524 ? 27.719 34.375 17.422 1 96.5 524 VAL B C 1
ATOM 10498 O O . VAL B 1 524 ? 27 33.375 17.562 1 96.5 524 VAL B O 1
ATOM 10501 N N . ARG B 1 525 ? 27.188 35.562 17.438 1 96.25 525 ARG B N 1
ATOM 10502 C CA . ARG B 1 525 ? 25.781 35.906 17.422 1 96.25 525 ARG B CA 1
ATOM 10503 C C . ARG B 1 525 ? 25.469 36.906 16.312 1 96.25 525 ARG B C 1
ATOM 10505 O O . ARG B 1 525 ? 26.188 37.875 16.141 1 96.25 525 ARG B O 1
ATOM 10512 N N . LEU B 1 526 ? 24.469 36.656 15.555 1 97.44 526 LEU B N 1
ATOM 10513 C CA . LEU B 1 526 ? 24.062 37.531 14.438 1 97.44 526 LEU B CA 1
ATOM 10514 C C . LEU B 1 526 ? 22.578 37.844 14.508 1 97.44 526 LEU B C 1
ATOM 10516 O O . LEU B 1 526 ? 21.766 36.969 14.812 1 97.44 526 LEU B O 1
ATOM 10520 N N . ASP B 1 527 ? 22.219 39.031 14.25 1 97.06 527 ASP B N 1
ATOM 10521 C CA . ASP B 1 527 ? 20.797 39.375 14.141 1 97.06 527 ASP B CA 1
ATOM 10522 C C . ASP B 1 527 ? 20.234 39 12.773 1 97.06 527 ASP B C 1
ATOM 10524 O O . ASP B 1 527 ? 20.922 39.094 11.758 1 97.06 527 ASP B O 1
ATOM 10528 N N . VAL B 1 528 ? 19.062 38.469 12.727 1 97.88 528 VAL B N 1
ATOM 10529 C CA . VAL B 1 528 ? 18.422 38.062 11.477 1 97.88 528 VAL B CA 1
ATOM 10530 C C . VAL B 1 528 ? 17.203 38.969 11.219 1 97.88 528 VAL B C 1
ATOM 10532 O O . VAL B 1 528 ? 17.125 39.625 10.172 1 97.88 528 VAL B O 1
ATOM 10535 N N . TRP B 1 529 ? 16.188 38.969 12.086 1 97.12 529 TRP B N 1
ATOM 10536 C CA . TRP B 1 529 ? 15.008 39.844 12.141 1 97.12 529 TRP B CA 1
ATOM 10537 C C . TRP B 1 529 ? 14.844 40.438 13.531 1 97.12 529 TRP B C 1
ATOM 10539 O O . TRP B 1 529 ? 15.523 40.031 14.477 1 97.12 529 TRP B O 1
ATOM 10549 N N . PRO B 1 530 ? 13.906 41.438 13.641 1 93.12 530 PRO B N 1
ATOM 10550 C CA . PRO B 1 530 ? 13.641 41.844 15.023 1 93.12 530 PRO B CA 1
ATOM 10551 C C . PRO B 1 530 ? 13.289 40.688 15.938 1 93.12 530 PRO B C 1
ATOM 10553 O O . PRO B 1 530 ? 12.43 39.875 15.594 1 93.12 530 PRO B O 1
ATOM 10556 N N . GLU B 1 531 ? 13.984 40.469 17.031 1 93.56 531 GLU B N 1
ATOM 10557 C CA . GLU B 1 531 ? 13.773 39.438 18.062 1 93.56 531 GLU B CA 1
ATOM 10558 C C . GLU B 1 531 ? 14.438 38.125 17.688 1 93.56 531 GLU B C 1
ATOM 10560 O O . GLU B 1 531 ? 14.625 37.25 18.531 1 93.56 531 GLU B O 1
ATOM 10565 N N . VAL B 1 532 ? 14.727 37.938 16.375 1 97.25 532 VAL B N 1
ATOM 10566 C CA . VAL B 1 532 ? 15.25 36.656 15.914 1 97.25 532 VAL B CA 1
ATOM 10567 C C . VAL B 1 532 ? 16.734 36.781 15.625 1 97.25 532 VAL B C 1
ATOM 10569 O O . VAL B 1 532 ? 17.156 37.625 14.844 1 97.25 532 VAL B O 1
ATOM 10572 N N . GLU B 1 533 ? 17.5 36 16.203 1 96.88 533 GLU B N 1
ATOM 10573 C CA . GLU B 1 533 ? 18.938 35.969 15.992 1 96.88 533 GLU B CA 1
ATOM 10574 C C . GLU B 1 533 ? 19.422 34.531 15.727 1 96.88 533 GLU B C 1
ATOM 10576 O O . GLU B 1 533 ? 18.641 33.594 15.773 1 96.88 533 GLU B O 1
ATOM 10581 N N . VAL B 1 534 ? 20.656 34.375 15.312 1 97.25 534 VAL B N 1
ATOM 10582 C CA . VAL B 1 534 ? 21.328 33.094 15.195 1 97.25 534 VAL B CA 1
ATOM 10583 C C . VAL B 1 534 ? 22.688 33.156 15.867 1 97.25 534 VAL B C 1
ATOM 10585 O O . VAL B 1 534 ? 23.375 34.188 15.797 1 97.25 534 VAL B O 1
ATOM 10588 N N . SER B 1 535 ? 23.016 32.094 16.562 1 96.44 535 SER B N 1
ATOM 10589 C CA . SER B 1 535 ? 24.312 31.984 17.234 1 96.44 535 SER B CA 1
ATOM 10590 C C . SER B 1 535 ? 25 30.672 16.859 1 96.44 535 SER B C 1
ATOM 10592 O O . SER B 1 535 ? 24.375 29.781 16.297 1 96.44 535 SER B O 1
ATOM 10594 N N . GLY B 1 536 ? 26.25 30.609 17.141 1 97.56 536 GLY B N 1
ATOM 10595 C CA . GLY B 1 536 ? 27.047 29.422 16.891 1 97.56 536 GLY B CA 1
ATOM 10596 C C . GLY B 1 536 ? 28.5 29.562 17.312 1 97.56 536 GLY B C 1
ATOM 10597 O O . GLY B 1 536 ? 28.875 30.578 17.891 1 97.56 536 GLY B O 1
ATOM 10598 N N . ILE B 1 537 ? 29.219 28.484 17.062 1 98 537 ILE B N 1
ATOM 10599 C CA . ILE B 1 537 ? 30.641 28.469 17.375 1 98 537 ILE B CA 1
ATOM 10600 C C . ILE B 1 537 ? 31.453 28.344 16.078 1 98 537 ILE B C 1
ATOM 10602 O O . ILE B 1 537 ? 31.219 27.438 15.289 1 98 537 ILE B O 1
ATOM 10606 N N . LEU B 1 538 ? 32.312 29.234 15.906 1 98.25 538 LEU B N 1
ATOM 10607 C CA . LEU B 1 538 ? 33.25 29.25 14.773 1 98.25 538 LEU B CA 1
ATOM 10608 C C . LEU B 1 538 ? 34.625 28.703 15.18 1 98.25 538 LEU B C 1
ATOM 10610 O O . LEU B 1 538 ? 35.156 29.094 16.203 1 98.25 538 LEU B O 1
ATOM 10614 N N . LEU B 1 539 ? 35.125 27.734 14.438 1 98.44 539 LEU B N 1
ATOM 10615 C CA . LEU B 1 539 ? 36.469 27.25 14.594 1 98.44 539 LEU B CA 1
ATOM 10616 C C . LEU B 1 539 ? 37.344 27.703 13.43 1 98.44 539 LEU B C 1
ATOM 10618 O O . LEU B 1 539 ? 37.062 27.391 12.273 1 98.44 539 LEU B O 1
ATOM 10622 N N . VAL B 1 540 ? 38.406 28.406 13.781 1 97.12 540 VAL B N 1
ATOM 10623 C CA . VAL B 1 540 ? 39.375 28.875 12.773 1 97.12 540 VAL B CA 1
ATOM 10624 C C . VAL B 1 540 ? 40.719 28.234 12.984 1 97.12 540 VAL B C 1
ATOM 10626 O O . VAL B 1 540 ? 41.344 28.375 14.047 1 97.12 540 VAL B O 1
ATOM 10629 N N . PRO B 1 541 ? 41.156 27.547 11.969 1 96.88 541 PRO B N 1
ATOM 10630 C CA . PRO B 1 541 ? 42.5 26.969 12.109 1 96.88 541 PRO B CA 1
ATOM 10631 C C . PRO B 1 541 ? 43.531 28.031 12.445 1 96.88 541 PRO B C 1
ATOM 10633 O O . PRO B 1 541 ? 43.5 29.141 11.922 1 96.88 541 PRO B O 1
ATOM 10636 N N . THR B 1 542 ? 44.531 27.688 13.234 1 94.38 542 THR B N 1
ATOM 10637 C CA . THR B 1 542 ? 45.531 28.641 13.711 1 94.38 542 THR B CA 1
ATOM 10638 C C . THR B 1 542 ? 46.531 28.969 12.609 1 94.38 542 THR B C 1
ATOM 10640 O O . THR B 1 542 ? 47.25 29.984 12.695 1 94.38 542 THR B O 1
ATOM 10643 N N . ASP B 1 543 ? 46.562 28.188 11.578 1 93.31 543 ASP B N 1
ATOM 10644 C CA . ASP B 1 543 ? 47.562 28.359 10.539 1 93.31 543 ASP B CA 1
ATOM 10645 C C . ASP B 1 543 ? 47 29.141 9.352 1 93.31 543 ASP B C 1
ATOM 10647 O O . ASP B 1 543 ? 47.625 29.188 8.289 1 93.31 543 ASP B O 1
ATOM 10651 N N . VAL B 1 544 ? 45.844 29.75 9.523 1 92.25 544 VAL B N 1
ATOM 10652 C CA . VAL B 1 544 ? 45.281 30.594 8.453 1 92.25 544 VAL B CA 1
ATOM 10653 C C . VAL B 1 544 ? 46.188 31.828 8.258 1 92.25 544 VAL B C 1
ATOM 10655 O O . VAL B 1 544 ? 46.438 32.562 9.211 1 92.25 544 VAL B O 1
ATOM 10658 N N . LYS B 1 545 ? 46.594 32.062 7.02 1 88.31 545 LYS B N 1
ATOM 10659 C CA . LYS B 1 545 ? 47.5 33.188 6.703 1 88.31 545 LYS B CA 1
ATOM 10660 C C . LYS B 1 545 ? 46.719 34.344 6.152 1 88.31 545 LYS B C 1
ATOM 10662 O O . LYS B 1 545 ? 45.625 34.188 5.578 1 88.31 545 LYS B O 1
ATOM 10667 N N . GLU B 1 546 ? 47.312 35.438 6.355 1 83.38 546 GLU B N 1
ATOM 10668 C CA . GLU B 1 546 ? 46.688 36.656 5.816 1 83.38 546 GLU B CA 1
ATOM 10669 C C . GLU B 1 546 ? 46.562 36.562 4.297 1 83.38 546 GLU B C 1
ATOM 10671 O O . GLU B 1 546 ? 47.531 36.156 3.617 1 83.38 546 GLU B O 1
ATOM 10676 N N . GLY B 1 547 ? 45.5 36.844 3.826 1 87.19 547 GLY B N 1
ATOM 10677 C CA . GLY B 1 547 ? 45.25 36.906 2.391 1 87.19 547 GLY B CA 1
ATOM 10678 C C . GLY B 1 547 ? 44.875 35.531 1.811 1 87.19 547 GLY B C 1
ATOM 10679 O O . GLY B 1 547 ? 44.531 35.438 0.625 1 87.19 547 GLY B O 1
ATOM 10680 N N . VAL B 1 548 ? 44.969 34.594 2.59 1 92.69 548 VAL B N 1
ATOM 10681 C CA . VAL B 1 548 ? 44.594 33.25 2.107 1 92.69 548 VAL B CA 1
ATOM 10682 C C . VAL B 1 548 ? 43.188 32.906 2.561 1 92.69 548 VAL B C 1
ATOM 10684 O O . VAL B 1 548 ? 42.844 33.062 3.736 1 92.69 548 VAL B O 1
ATOM 10687 N N . GLN B 1 549 ? 42.406 32.469 1.626 1 95.5 549 GLN B N 1
ATOM 10688 C CA . GLN B 1 549 ? 41.031 32.094 1.936 1 95.5 549 GLN B CA 1
ATOM 10689 C C . GLN B 1 549 ? 40.906 30.578 2.092 1 95.5 549 GLN B C 1
ATOM 10691 O O . GLN B 1 549 ? 41.594 29.828 1.403 1 95.5 549 GLN B O 1
ATOM 10696 N N . ARG B 1 550 ? 40.094 30.172 2.973 1 96.88 550 ARG B N 1
ATOM 10697 C CA . ARG B 1 550 ? 39.844 28.766 3.246 1 96.88 550 ARG B CA 1
ATOM 10698 C C . ARG B 1 550 ? 38.344 28.438 3.033 1 96.88 550 ARG B C 1
ATOM 10700 O O . ARG B 1 550 ? 37.5 29.312 3.164 1 96.88 550 ARG B O 1
ATOM 10707 N N . PRO B 1 551 ? 38.062 27.156 2.633 1 98 551 PRO B N 1
ATOM 10708 C CA . PRO B 1 551 ? 36.656 26.734 2.656 1 98 551 PRO B CA 1
ATOM 10709 C C . PRO B 1 551 ? 36.094 26.609 4.07 1 98 551 PRO B C 1
ATOM 10711 O O . PRO B 1 551 ? 36.844 26.516 5.035 1 98 551 PRO B O 1
ATOM 10714 N N . VAL B 1 552 ? 34.844 26.688 4.188 1 98.5 552 VAL B N 1
ATOM 10715 C CA . VAL B 1 552 ? 34.188 26.562 5.48 1 98.5 552 VAL B CA 1
ATOM 10716 C C . VAL B 1 552 ? 33.125 25.469 5.414 1 98.5 552 VAL B C 1
ATOM 10718 O O . VAL B 1 552 ? 32.469 25.312 4.391 1 98.5 552 VAL B O 1
ATOM 10721 N N . VAL B 1 553 ? 33 24.641 6.426 1 98.88 553 VAL B N 1
ATOM 10722 C CA . VAL B 1 553 ? 31.938 23.656 6.551 1 98.88 553 VAL B CA 1
ATOM 10723 C C . VAL B 1 553 ? 31.031 24.016 7.723 1 98.88 553 VAL B C 1
ATOM 10725 O O . VAL B 1 553 ? 31.484 24.156 8.859 1 98.88 553 VAL B O 1
ATOM 10728 N N . VAL B 1 554 ? 29.781 24.281 7.43 1 98.94 554 VAL B N 1
ATOM 10729 C CA . VAL B 1 554 ? 28.781 24.453 8.469 1 98.94 554 VAL B CA 1
ATOM 10730 C C . VAL B 1 554 ? 28.359 23.094 9.016 1 98.94 554 VAL B C 1
ATOM 10732 O O . VAL B 1 554 ? 27.859 22.25 8.273 1 98.94 554 VAL B O 1
ATOM 10735 N N . CYS B 1 555 ? 28.562 22.828 10.289 1 98.88 555 CYS B N 1
ATOM 10736 C CA . CYS B 1 555 ? 28.328 21.562 10.961 1 98.88 555 CYS B CA 1
ATOM 10737 C C . CYS B 1 555 ? 27.125 21.656 11.891 1 98.88 555 CYS B C 1
ATOM 10739 O O . CYS B 1 555 ? 27.203 22.25 12.961 1 98.88 555 CYS B O 1
ATOM 10741 N N . GLN B 1 556 ? 26.078 20.984 11.555 1 98.75 556 GLN B N 1
ATOM 10742 C CA . GLN B 1 556 ? 24.812 21.156 12.258 1 98.75 556 GLN B CA 1
ATOM 10743 C C . GLN B 1 556 ? 24.5 19.953 13.141 1 98.75 556 GLN B C 1
ATOM 10745 O O . GLN B 1 556 ? 24.5 18.812 12.672 1 98.75 556 GLN B O 1
ATOM 10750 N N . HIS B 1 557 ? 24.219 20.156 14.406 1 98.19 557 HIS B N 1
ATOM 10751 C CA . HIS B 1 557 ? 23.812 19.141 15.352 1 98.19 557 HIS B CA 1
ATOM 10752 C C . HIS B 1 557 ? 22.344 18.75 15.148 1 98.19 557 HIS B C 1
ATOM 10754 O O . HIS B 1 557 ? 21.625 19.391 14.375 1 98.19 557 HIS B O 1
ATOM 10760 N N . GLY B 1 558 ? 21.922 17.672 15.891 1 97.5 558 GLY B N 1
ATOM 10761 C CA . GLY B 1 558 ? 20.562 17.172 15.797 1 97.5 558 GLY B CA 1
ATOM 10762 C C . GLY B 1 558 ? 19.672 17.656 16.938 1 97.5 558 GLY B C 1
ATOM 10763 O O . GLY B 1 558 ? 19.953 18.672 17.562 1 97.5 558 GLY B O 1
ATOM 10764 N N . LEU B 1 559 ? 18.625 16.938 17.156 1 96.25 559 LEU B N 1
ATOM 10765 C CA . LEU B 1 559 ? 17.594 17.25 18.141 1 96.25 559 LEU B CA 1
ATOM 10766 C C . LEU B 1 559 ? 18.203 17.469 19.531 1 96.25 559 LEU B C 1
ATOM 10768 O O . LEU B 1 559 ? 19.031 16.672 19.984 1 96.25 559 LEU B O 1
ATOM 10772 N N . GLU B 1 560 ? 17.875 18.562 20.141 1 95.56 560 GLU B N 1
ATOM 10773 C CA . GLU B 1 560 ? 18.266 18.922 21.5 1 95.56 560 GLU B CA 1
ATOM 10774 C C . GLU B 1 560 ? 19.766 19.125 21.625 1 95.56 560 GLU B C 1
ATOM 10776 O O . GLU B 1 560 ? 20.312 19.219 22.719 1 95.56 560 GLU B O 1
ATOM 10781 N N . GLY B 1 561 ? 20.438 19.188 20.469 1 95.5 561 GLY B N 1
ATOM 10782 C CA . GLY B 1 561 ? 21.875 19.328 20.469 1 95.5 561 GLY B CA 1
ATOM 10783 C C . GLY B 1 561 ? 22.344 20.75 20.656 1 95.5 561 GLY B C 1
ATOM 10784 O O . GLY B 1 561 ? 21.516 21.688 20.672 1 95.5 561 GLY B O 1
ATOM 10785 N N . ARG B 1 562 ? 23.703 20.844 20.812 1 95.5 562 ARG B N 1
ATOM 10786 C CA . ARG B 1 562 ? 24.422 22.109 20.953 1 95.5 562 ARG B CA 1
ATOM 10787 C C . ARG B 1 562 ? 25.656 22.141 20.062 1 95.5 562 ARG B C 1
ATOM 10789 O O . ARG B 1 562 ? 26.172 21.094 19.656 1 95.5 562 ARG B O 1
ATOM 10796 N N . PRO B 1 563 ? 26.047 23.406 19.719 1 97.25 563 PRO B N 1
ATOM 10797 C CA . PRO B 1 563 ? 27.266 23.484 18.922 1 97.25 563 PRO B CA 1
ATOM 10798 C C . PRO B 1 563 ? 28.438 22.719 19.531 1 97.25 563 PRO B C 1
ATOM 10800 O O . PRO B 1 563 ? 29.219 22.094 18.812 1 97.25 563 PRO B O 1
ATOM 10803 N N . GLU B 1 564 ? 28.531 22.656 20.828 1 95.62 564 GLU B N 1
ATOM 10804 C CA . GLU B 1 564 ? 29.609 21.969 21.531 1 95.62 564 GLU B CA 1
ATOM 10805 C C . GLU B 1 564 ? 29.594 20.469 21.25 1 95.62 564 GLU B C 1
ATOM 10807 O O . GLU B 1 564 ? 30.641 19.812 21.281 1 95.62 564 GLU B O 1
ATOM 10812 N N . ASP B 1 565 ? 28.391 19.984 20.984 1 96.81 565 ASP B N 1
ATOM 10813 C CA . ASP B 1 565 ? 28.234 18.547 20.781 1 96.81 565 ASP B CA 1
ATOM 10814 C C . ASP B 1 565 ? 28.984 18.094 19.531 1 96.81 565 ASP B C 1
ATOM 10816 O O . ASP B 1 565 ? 29.531 16.984 19.516 1 96.81 565 ASP B O 1
ATOM 10820 N N . VAL B 1 566 ? 29.016 18.922 18.5 1 98 566 VAL B N 1
ATOM 10821 C CA . VAL B 1 566 ? 29.656 18.5 17.25 1 98 566 VAL B CA 1
ATOM 10822 C C . VAL B 1 566 ? 31.141 18.812 17.297 1 98 566 VAL B C 1
ATOM 10824 O O . VAL B 1 566 ? 31.891 18.453 16.391 1 98 566 VAL B O 1
ATOM 10827 N N . ILE B 1 567 ? 31.625 19.469 18.375 1 97.31 567 ILE B N 1
ATOM 10828 C CA . ILE B 1 567 ? 33 19.922 18.469 1 97.31 567 ILE B CA 1
ATOM 10829 C C . ILE B 1 567 ? 33.781 19.016 19.438 1 97.31 567 ILE B C 1
ATOM 10831 O O . ILE B 1 567 ? 34.938 18.688 19.203 1 97.31 567 ILE B O 1
ATOM 10835 N N . THR B 1 568 ? 33.125 18.531 20.469 1 95.12 568 THR B N 1
ATOM 10836 C CA . THR B 1 568 ? 33.812 17.859 21.562 1 95.12 568 THR B CA 1
ATOM 10837 C C . THR B 1 568 ? 34.375 16.516 21.094 1 95.12 568 THR B C 1
ATOM 10839 O O . THR B 1 568 ? 33.781 15.836 20.266 1 95.12 568 THR B O 1
ATOM 10842 N N . LYS B 1 569 ? 35.5 16.203 21.594 1 93.81 569 LYS B N 1
ATOM 10843 C CA . LYS B 1 569 ? 36.156 14.914 21.344 1 93.81 569 LYS B CA 1
ATOM 10844 C C . LYS B 1 569 ? 36.406 14.164 22.641 1 93.81 569 LYS B C 1
ATOM 10846 O O . LYS B 1 569 ? 37.25 13.258 22.688 1 93.81 569 LYS B O 1
ATOM 10851 N N . GLU B 1 570 ? 35.781 14.602 23.594 1 91.75 570 GLU B N 1
ATOM 10852 C CA . GLU B 1 570 ? 35.969 13.953 24.891 1 91.75 570 GLU B CA 1
ATOM 10853 C C . GLU B 1 570 ? 35.375 12.555 24.891 1 91.75 570 GLU B C 1
ATOM 10855 O O . GLU B 1 570 ? 34.156 12.391 24.812 1 91.75 570 GLU B O 1
ATOM 10860 N N . PRO B 1 571 ? 36.156 11.602 25.109 1 89.88 571 PRO B N 1
ATOM 10861 C CA . PRO B 1 571 ? 35.656 10.234 25.078 1 89.88 571 PRO B CA 1
ATOM 10862 C C . PRO B 1 571 ? 34.656 9.961 26.203 1 89.88 571 PRO B C 1
ATOM 10864 O O . PRO B 1 571 ? 34.781 10.5 27.297 1 89.88 571 PRO B O 1
ATOM 10867 N N . GLY B 1 572 ? 33.719 9.078 26.031 1 89 572 GLY B N 1
ATOM 10868 C CA . GLY B 1 572 ? 32.75 8.672 27.047 1 89 572 GLY B CA 1
ATOM 10869 C C . GLY B 1 572 ? 31.531 9.562 27.109 1 89 572 GLY B C 1
ATOM 10870 O O . GLY B 1 572 ? 30.547 9.234 27.781 1 89 572 GLY B O 1
ATOM 10871 N N . THR B 1 573 ? 31.641 10.742 26.406 1 89.88 573 THR B N 1
ATOM 10872 C CA . THR B 1 573 ? 30.453 11.586 26.375 1 89.88 573 THR B CA 1
ATOM 10873 C C . THR B 1 573 ? 29.484 11.102 25.297 1 89.88 573 THR B C 1
ATOM 10875 O O . THR B 1 573 ? 29.906 10.508 24.297 1 89.88 573 THR B O 1
ATOM 10878 N N . ARG B 1 574 ? 28.219 11.289 25.609 1 90.38 574 ARG B N 1
ATOM 10879 C CA . ARG B 1 574 ? 27.203 10.914 24.641 1 90.38 574 ARG B CA 1
ATOM 10880 C C . ARG B 1 574 ? 27.422 11.633 23.312 1 90.38 574 ARG B C 1
ATOM 10882 O O . ARG B 1 574 ? 27.234 11.055 22.234 1 90.38 574 ARG B O 1
ATOM 10889 N N . ALA B 1 575 ? 27.812 12.867 23.406 1 93.31 575 ALA B N 1
ATOM 10890 C CA . ALA B 1 575 ? 28.031 13.664 22.203 1 93.31 575 ALA B CA 1
ATOM 10891 C C . ALA B 1 575 ? 29.141 13.062 21.344 1 93.31 575 ALA B C 1
ATOM 10893 O O . ALA B 1 575 ? 29 12.977 20.109 1 93.31 575 ALA B O 1
ATOM 10894 N N . TYR B 1 576 ? 30.172 12.68 21.938 1 94.06 576 TYR B N 1
ATOM 10895 C CA . TYR B 1 576 ? 31.281 12.102 21.188 1 94.06 576 TYR B CA 1
ATOM 10896 C C . TYR B 1 576 ? 30.875 10.773 20.562 1 94.06 576 TYR B C 1
ATOM 10898 O O . TYR B 1 576 ? 31.312 10.445 19.453 1 94.06 576 TYR B O 1
ATOM 10906 N N . GLU B 1 577 ? 30.125 10.031 21.234 1 94 577 GLU B N 1
ATOM 10907 C CA . GLU B 1 577 ? 29.688 8.742 20.719 1 94 577 GLU B CA 1
ATOM 10908 C C . GLU B 1 577 ? 28.844 8.914 19.469 1 94 577 GLU B C 1
ATOM 10910 O O . GLU B 1 577 ? 28.844 8.047 18.578 1 94 577 GLU B O 1
ATOM 10915 N N . VAL B 1 578 ? 28.172 10.008 19.344 1 96.38 578 VAL B N 1
ATOM 10916 C CA . VAL B 1 578 ? 27.234 10.234 18.25 1 96.38 578 VAL B CA 1
ATOM 10917 C C . VAL B 1 578 ? 27.891 11.078 17.172 1 96.38 578 VAL B C 1
ATOM 10919 O O . VAL B 1 578 ? 27.828 10.734 15.984 1 96.38 578 VAL B O 1
ATOM 10922 N N . TYR B 1 579 ? 28.609 12.172 17.562 1 97.62 579 TYR B N 1
ATOM 10923 C CA . TYR B 1 579 ? 29.078 13.164 16.594 1 97.62 579 TYR B CA 1
ATOM 10924 C C . TYR B 1 579 ? 30.562 12.992 16.297 1 97.62 579 TYR B C 1
ATOM 10926 O O . TYR B 1 579 ? 31.062 13.508 15.305 1 97.62 579 TYR B O 1
ATOM 10934 N N . GLU B 1 580 ? 31.312 12.43 17.141 1 95.12 580 GLU B N 1
ATOM 10935 C CA . GLU B 1 580 ? 32.719 12.117 16.984 1 95.12 580 GLU B CA 1
ATOM 10936 C C . GLU B 1 580 ? 33.531 13.375 16.703 1 95.12 580 GLU B C 1
ATOM 10938 O O . GLU B 1 580 ? 34.531 13.336 15.969 1 95.12 580 GLU B O 1
ATOM 10943 N N . GLY B 1 581 ? 33.031 14.508 17.156 1 97.56 581 GLY B N 1
ATOM 10944 C CA . GLY B 1 581 ? 33.719 15.758 16.984 1 97.56 581 GLY B CA 1
ATOM 10945 C C . GLY B 1 581 ? 34.031 16.094 15.531 1 97.56 581 GLY B C 1
ATOM 10946 O O . GLY B 1 581 ? 35.125 16.547 15.195 1 97.56 581 GLY B O 1
ATOM 10947 N N . PHE B 1 582 ? 33.062 15.852 14.664 1 98.06 582 PHE B N 1
ATOM 10948 C CA . PHE B 1 582 ? 33.375 15.969 13.242 1 98.06 582 PHE B CA 1
ATOM 10949 C C . PHE B 1 582 ? 33.688 17.406 12.867 1 98.06 582 PHE B C 1
ATOM 10951 O O . PHE B 1 582 ? 34.438 17.672 11.922 1 98.06 582 PHE B O 1
ATOM 10958 N N . ALA B 1 583 ? 33.156 18.453 13.609 1 98.56 583 ALA B N 1
ATOM 10959 C CA . ALA B 1 583 ? 33.5 19.844 13.336 1 98.56 583 ALA B CA 1
ATOM 10960 C C . ALA B 1 583 ? 34.938 20.141 13.672 1 98.56 583 ALA B C 1
ATOM 10962 O O . ALA B 1 583 ? 35.656 20.797 12.891 1 98.56 583 ALA B O 1
ATOM 10963 N N . SER B 1 584 ? 35.438 19.688 14.812 1 97.88 584 SER B N 1
ATOM 10964 C CA . SER B 1 584 ? 36.812 19.922 15.211 1 97.88 584 SER B CA 1
ATOM 10965 C C . SER B 1 584 ? 37.781 19.125 14.359 1 97.88 584 SER B C 1
ATOM 10967 O O . SER B 1 584 ? 38.906 19.578 14.047 1 97.88 584 SER B O 1
ATOM 10969 N N . THR B 1 585 ? 37.344 17.906 13.984 1 98 585 THR B N 1
ATOM 10970 C CA . THR B 1 585 ? 38.188 17.094 13.109 1 98 585 THR B CA 1
ATOM 10971 C C . THR B 1 585 ? 38.375 17.781 11.766 1 98 585 THR B C 1
ATOM 10973 O O . THR B 1 585 ? 39.5 17.812 11.234 1 98 585 THR B O 1
ATOM 10976 N N . LEU B 1 586 ? 37.344 18.312 11.219 1 98.5 586 LEU B N 1
ATOM 10977 C CA . LEU B 1 586 ? 37.469 19.047 9.961 1 98.5 586 LEU B CA 1
ATOM 10978 C C . LEU B 1 586 ? 38.312 20.297 10.133 1 98.5 586 LEU B C 1
ATOM 10980 O O . LEU B 1 586 ? 39.094 20.641 9.234 1 98.5 586 LEU B O 1
ATOM 10984 N N . ALA B 1 587 ? 38.188 21 11.25 1 98 587 ALA B N 1
ATOM 10985 C CA . ALA B 1 587 ? 39.031 22.156 11.523 1 98 587 ALA B CA 1
ATOM 10986 C C . ALA B 1 587 ? 40.5 21.766 11.57 1 98 587 ALA B C 1
ATOM 10988 O O . ALA B 1 587 ? 41.375 22.5 11.062 1 98 587 ALA B O 1
ATOM 10989 N N . GLU B 1 588 ? 40.812 20.641 12.141 1 97.38 588 GLU B N 1
ATOM 10990 C CA . GLU B 1 588 ? 42.188 20.141 12.219 1 97.38 588 GLU B CA 1
ATOM 10991 C C . GLU B 1 588 ? 42.719 19.781 10.836 1 97.38 588 GLU B C 1
ATOM 10993 O O . GLU B 1 588 ? 43.938 19.828 10.602 1 97.38 588 GLU B O 1
ATOM 10998 N N . LYS B 1 589 ? 41.781 19.5 9.969 1 96.81 589 LYS B N 1
ATOM 10999 C CA . LYS B 1 589 ? 42.156 19.172 8.602 1 96.81 589 LYS B CA 1
ATOM 11000 C C . LYS B 1 589 ? 42.344 20.438 7.758 1 96.81 589 LYS B C 1
ATOM 11002 O O . LYS B 1 589 ? 42.688 20.359 6.582 1 96.81 589 LYS B O 1
ATOM 11007 N N . GLY B 1 590 ? 42.062 21.609 8.328 1 96.19 590 GLY B N 1
ATOM 11008 C CA . GLY B 1 590 ? 42.375 22.859 7.648 1 96.19 590 GLY B CA 1
ATOM 11009 C C . GLY B 1 590 ? 41.125 23.625 7.203 1 96.19 590 GLY B C 1
ATOM 11010 O O . GLY B 1 590 ? 41.25 24.719 6.66 1 96.19 590 GLY B O 1
ATOM 11011 N N . TYR B 1 591 ? 39.969 23.109 7.453 1 98.19 591 TYR B N 1
ATOM 11012 C CA . TYR B 1 591 ? 38.719 23.812 7.137 1 98.19 591 TYR B CA 1
ATOM 11013 C C . TYR B 1 591 ? 38.344 24.781 8.258 1 98.19 591 TYR B C 1
ATOM 11015 O O . TYR B 1 591 ? 38.594 24.5 9.43 1 98.19 591 TYR B O 1
ATOM 11023 N N . VAL B 1 592 ? 37.844 25.938 7.91 1 98.19 592 VAL B N 1
ATOM 11024 C CA . VAL B 1 592 ? 37.031 26.656 8.898 1 98.19 592 VAL B CA 1
ATOM 11025 C C . VAL B 1 592 ? 35.719 25.938 9.133 1 98.19 592 VAL B C 1
ATOM 11027 O O . VAL B 1 592 ? 35.156 25.375 8.203 1 98.19 592 VAL B O 1
ATOM 11030 N N . THR B 1 593 ? 35.312 25.844 10.375 1 98.75 593 THR B N 1
ATOM 11031 C CA . THR B 1 593 ? 34 25.234 10.625 1 98.75 593 THR B CA 1
ATOM 11032 C C . THR B 1 593 ? 33.125 26.156 11.453 1 98.75 593 THR B C 1
ATOM 11034 O O . THR B 1 593 ? 33.625 26.906 12.289 1 98.75 593 THR B O 1
ATOM 11037 N N . PHE B 1 594 ? 31.906 26.234 11.172 1 98.81 594 PHE B N 1
ATOM 11038 C CA . PHE B 1 594 ? 30.891 26.953 11.953 1 98.81 594 PHE B CA 1
ATOM 11039 C C . PHE B 1 594 ? 29.781 26 12.406 1 98.81 594 PHE B C 1
ATOM 11041 O O . PHE B 1 594 ? 29.172 25.328 11.594 1 98.81 594 PHE B O 1
ATOM 11048 N N . ALA B 1 595 ? 29.547 25.891 13.656 1 98.75 595 ALA B N 1
ATOM 11049 C CA . ALA B 1 595 ? 28.484 25.078 14.234 1 98.75 595 ALA B CA 1
ATOM 11050 C C . ALA B 1 595 ? 27.344 25.938 14.766 1 98.75 595 ALA B C 1
ATOM 11052 O O . ALA B 1 595 ? 27.375 26.375 15.914 1 98.75 595 ALA B O 1
ATOM 11053 N N . PRO B 1 596 ? 26.344 26.109 13.977 1 98.56 596 PRO B N 1
ATOM 11054 C CA . PRO B 1 596 ? 25.234 26.938 14.445 1 98.56 596 PRO B CA 1
ATOM 11055 C C . PRO B 1 596 ? 24.328 26.203 15.438 1 98.56 596 PRO B C 1
ATOM 11057 O O . PRO B 1 596 ? 24.172 24.984 15.344 1 98.56 596 PRO B O 1
ATOM 11060 N N . GLN B 1 597 ? 23.781 26.984 16.328 1 97.44 597 GLN B N 1
ATOM 11061 C CA . GLN B 1 597 ? 22.734 26.453 17.203 1 97.44 597 GLN B CA 1
ATOM 11062 C C . GLN B 1 597 ? 21.406 26.359 16.469 1 97.44 597 GLN B C 1
ATOM 11064 O O . GLN B 1 597 ? 20.906 27.359 15.945 1 97.44 597 GLN B O 1
ATOM 11069 N N . GLY B 1 598 ? 20.844 25.125 16.406 1 95.81 598 GLY B N 1
ATOM 11070 C CA . GLY B 1 598 ? 19.516 24.953 15.828 1 95.81 598 GLY B CA 1
ATOM 11071 C C . GLY B 1 598 ? 18.391 25.375 16.766 1 95.81 598 GLY B C 1
ATOM 11072 O O . GLY B 1 598 ? 18.625 25.531 17.969 1 95.81 598 GLY B O 1
ATOM 11073 N N . LEU B 1 599 ? 17.219 25.484 16.25 1 96.56 599 LEU B N 1
ATOM 11074 C CA . LEU B 1 599 ? 16.078 25.906 17.047 1 96.56 599 LEU B CA 1
ATOM 11075 C C . LEU B 1 599 ? 15.422 24.719 17.75 1 96.56 599 LEU B C 1
ATOM 11077 O O . LEU B 1 599 ? 14.516 24.906 18.578 1 96.56 599 LEU B O 1
ATOM 11081 N N . PHE B 1 600 ? 15.844 23.5 17.516 1 95.69 600 PHE B N 1
ATOM 11082 C CA . PHE B 1 600 ? 15.211 22.297 18.047 1 95.69 600 PHE B CA 1
ATOM 11083 C C . PHE B 1 600 ? 15.758 21.969 19.438 1 95.69 600 PHE B C 1
ATOM 11085 O O . PHE B 1 600 ? 16.281 20.875 19.656 1 95.69 600 PHE B O 1
ATOM 11092 N N . ARG B 1 601 ? 15.516 22.859 20.375 1 93.62 601 ARG B N 1
ATOM 11093 C CA . ARG B 1 601 ? 15.945 22.766 21.766 1 93.62 601 ARG B CA 1
ATOM 11094 C C . ARG B 1 601 ? 14.812 23.109 22.719 1 93.62 601 ARG B C 1
ATOM 11096 O O . ARG B 1 601 ? 14.039 24.047 22.469 1 93.62 601 ARG B O 1
ATOM 11103 N N . GLY B 1 602 ? 14.703 22.312 23.781 1 93.56 602 GLY B N 1
ATOM 11104 C CA . GLY B 1 602 ? 13.742 22.656 24.812 1 93.56 602 GLY B CA 1
ATOM 11105 C C . GLY B 1 602 ? 12.477 21.828 24.734 1 93.56 602 GLY B C 1
ATOM 11106 O O . GLY B 1 602 ? 11.406 22.266 25.188 1 93.56 602 GLY B O 1
ATOM 11107 N N . GLU B 1 603 ? 12.539 20.688 24.109 1 92.81 603 GLU B N 1
ATOM 11108 C CA . GLU B 1 603 ? 11.469 19.703 24.031 1 92.81 603 GLU B CA 1
ATOM 11109 C C . GLU B 1 603 ? 10.172 20.328 23.531 1 92.81 603 GLU B C 1
ATOM 11111 O O . GLU B 1 603 ? 10.078 20.719 22.359 1 92.81 603 GLU B O 1
ATOM 11116 N N . GLU B 1 604 ? 9.32 20.688 24.516 1 92.5 604 GLU B N 1
ATOM 11117 C CA . GLU B 1 604 ? 8.016 21.219 24.125 1 92.5 604 GLU B CA 1
ATOM 11118 C C . GLU B 1 604 ? 8.125 22.672 23.641 1 92.5 604 GLU B C 1
ATOM 11120 O O . GLU B 1 604 ? 7.383 23.094 22.75 1 92.5 604 GLU B O 1
ATOM 11125 N N . ASN B 1 605 ? 9.031 23.359 24.156 1 93.88 605 ASN B N 1
ATOM 11126 C CA . ASN B 1 605 ? 9.141 24.797 23.875 1 93.88 605 ASN B CA 1
ATOM 11127 C C . ASN B 1 605 ? 9.391 25.047 22.391 1 93.88 605 ASN B C 1
ATOM 11129 O O . ASN B 1 605 ? 8.773 25.938 21.812 1 93.88 605 ASN B O 1
ATOM 11133 N N . PHE B 1 606 ? 10.281 24.375 21.766 1 95.06 606 PHE B N 1
ATOM 11134 C CA . PHE B 1 606 ? 10.531 24.656 20.359 1 95.06 606 PHE B CA 1
ATOM 11135 C C . PHE B 1 606 ? 9.414 24.078 19.484 1 95.06 606 PHE B C 1
ATOM 11137 O O . PHE B 1 606 ? 9.156 24.594 18.391 1 95.06 606 PHE B O 1
ATOM 11144 N N . ARG B 1 607 ? 8.766 23.016 19.969 1 95.56 607 ARG B N 1
ATOM 11145 C CA . ARG B 1 607 ? 7.676 22.438 19.203 1 95.56 607 ARG B CA 1
ATOM 11146 C C . ARG B 1 607 ? 6.492 23.391 19.109 1 95.56 607 ARG B C 1
ATOM 11148 O O . ARG B 1 607 ? 5.781 23.406 18.094 1 95.56 607 ARG B O 1
ATOM 11155 N N . LEU B 1 608 ? 6.348 24.188 20.109 1 95.81 608 LEU B N 1
ATOM 11156 C CA . LEU B 1 608 ? 5.281 25.172 20.125 1 95.81 608 LEU B CA 1
ATOM 11157 C C . LEU B 1 608 ? 5.496 26.219 19.031 1 95.81 608 LEU B C 1
ATOM 11159 O O . LEU B 1 608 ? 4.543 26.875 18.594 1 95.81 608 LEU B O 1
ATOM 11163 N N . ILE B 1 609 ? 6.762 26.422 18.609 1 96.25 609 ILE B N 1
ATOM 11164 C CA . ILE B 1 609 ? 7.035 27.328 17.5 1 96.25 609 ILE B CA 1
ATOM 11165 C C . ILE B 1 609 ? 6.238 26.891 16.266 1 96.25 609 ILE B C 1
ATOM 11167 O O . ILE B 1 609 ? 5.617 27.734 15.602 1 96.25 609 ILE B O 1
ATOM 11171 N N . GLN B 1 610 ? 6.266 25.641 16.062 1 94.69 610 GLN B N 1
ATOM 11172 C CA . GLN B 1 610 ? 5.531 25.109 14.914 1 94.69 610 GLN B CA 1
ATOM 11173 C C . GLN B 1 610 ? 4.031 25.344 15.07 1 94.69 610 GLN B C 1
ATOM 11175 O O . GLN B 1 610 ? 3.342 25.672 14.102 1 94.69 610 GLN B O 1
ATOM 11180 N N . ARG B 1 611 ? 3.486 25.188 16.266 1 96.31 611 ARG B N 1
ATOM 11181 C CA . ARG B 1 611 ? 2.068 25.359 16.547 1 96.31 611 ARG B CA 1
ATOM 11182 C C . ARG B 1 611 ? 1.629 26.797 16.266 1 96.31 611 ARG B C 1
ATOM 11184 O O . ARG B 1 611 ? 0.521 27.031 15.781 1 96.31 611 ARG B O 1
ATOM 11191 N N . LYS B 1 612 ? 2.506 27.703 16.625 1 97.31 612 LYS B N 1
ATOM 11192 C CA . LYS B 1 612 ? 2.201 29.109 16.422 1 97.31 612 LYS B CA 1
ATOM 11193 C C . LYS B 1 612 ? 2.428 29.516 14.969 1 97.31 612 LYS B C 1
ATOM 11195 O O . LYS B 1 612 ? 1.714 30.375 14.438 1 97.31 612 LYS B O 1
ATOM 11200 N N . ALA B 1 613 ? 3.402 28.938 14.344 1 97.88 613 ALA B N 1
ATOM 11201 C CA . ALA B 1 613 ? 3.82 29.312 12.992 1 97.88 613 ALA B CA 1
ATOM 11202 C C . ALA B 1 613 ? 2.838 28.797 11.945 1 97.88 613 ALA B C 1
ATOM 11204 O O . ALA B 1 613 ? 2.514 29.5 10.984 1 97.88 613 ALA B O 1
ATOM 11205 N N . ASN B 1 614 ? 2.293 27.594 12.062 1 97.62 614 ASN B N 1
ATOM 11206 C CA . ASN B 1 614 ? 1.508 26.922 11.039 1 97.62 614 ASN B CA 1
ATOM 11207 C C . ASN B 1 614 ? 0.26 27.719 10.672 1 97.62 614 ASN B C 1
ATOM 11209 O O . ASN B 1 614 ? -0.044 27.906 9.492 1 97.62 614 ASN B O 1
ATOM 11213 N N . PRO B 1 615 ? -0.489 28.234 11.625 1 97.44 615 PRO B N 1
ATOM 11214 C CA . PRO B 1 615 ? -1.677 29 11.242 1 97.44 615 PRO B CA 1
ATOM 11215 C C . PRO B 1 615 ? -1.338 30.25 10.422 1 97.44 615 PRO B C 1
ATOM 11217 O O . PRO B 1 615 ? -2.209 30.812 9.75 1 97.44 615 PRO B O 1
ATOM 11220 N N . LEU B 1 616 ? -0.077 30.703 10.484 1 96.69 616 LEU B N 1
ATOM 11221 C CA . LEU B 1 616 ? 0.382 31.859 9.727 1 96.69 616 LEU B CA 1
ATOM 11222 C C . LEU B 1 616 ? 0.997 31.422 8.398 1 96.69 616 LEU B C 1
ATOM 11224 O O . LEU B 1 616 ? 1.521 32.25 7.652 1 96.69 616 LEU B O 1
ATOM 11228 N N . GLY B 1 617 ? 0.969 30.109 8.086 1 96.88 617 GLY B N 1
ATOM 11229 C CA . GLY B 1 617 ? 1.593 29.594 6.879 1 96.88 617 GLY B CA 1
ATOM 11230 C C . GLY B 1 617 ? 3.105 29.516 6.973 1 96.88 617 GLY B C 1
ATOM 11231 O O . GLY B 1 617 ? 3.799 29.609 5.957 1 96.88 617 GLY B O 1
ATOM 11232 N N . LEU B 1 618 ? 3.609 29.469 8.156 1 97.44 618 LEU B N 1
ATOM 11233 C CA . LEU B 1 618 ? 5.043 29.359 8.414 1 97.44 618 LEU B CA 1
ATOM 11234 C C . LEU B 1 618 ? 5.371 28.047 9.117 1 97.44 618 LEU B C 1
ATOM 11236 O O . LEU B 1 618 ? 4.469 27.297 9.508 1 97.44 618 LEU B O 1
ATOM 11240 N N . SER B 1 619 ? 6.605 27.688 9.211 1 97.06 619 SER B N 1
ATOM 11241 C CA . SER B 1 619 ? 7.113 26.5 9.891 1 97.06 619 SER B CA 1
ATOM 11242 C C . SER B 1 619 ? 8.414 26.797 10.633 1 97.06 619 SER B C 1
ATOM 11244 O O . SER B 1 619 ? 8.93 27.906 10.555 1 97.06 619 SER B O 1
ATOM 11246 N N . LEU B 1 620 ? 8.82 25.812 11.359 1 96.56 620 LEU B N 1
ATOM 11247 C CA . LEU B 1 620 ? 10.109 25.922 12.031 1 96.56 620 LEU B CA 1
ATOM 11248 C C . LEU B 1 620 ? 11.211 26.25 11.031 1 96.56 620 LEU B C 1
ATOM 11250 O O . LEU B 1 620 ? 12.094 27.078 11.312 1 96.56 620 LEU B O 1
ATOM 11254 N N . TYR B 1 621 ? 11.141 25.703 9.867 1 97.5 621 TYR B N 1
ATOM 11255 C CA . TYR B 1 621 ? 12.188 25.875 8.867 1 97.5 621 TYR B CA 1
ATOM 11256 C C . TYR B 1 621 ? 12.047 27.219 8.156 1 97.5 621 TYR B C 1
ATOM 11258 O O . TYR B 1 621 ? 12.977 27.672 7.477 1 97.5 621 TYR B O 1
ATOM 11266 N N . SER B 1 622 ? 10.914 27.891 8.344 1 97.81 622 SER B N 1
ATOM 11267 C CA . SER B 1 622 ? 10.852 29.281 7.895 1 97.81 622 SER B CA 1
ATOM 11268 C C . SER B 1 622 ? 11.93 30.125 8.562 1 97.81 622 SER B C 1
ATOM 11270 O O . SER B 1 622 ? 12.602 30.922 7.902 1 97.81 622 SER B O 1
ATOM 11272 N N . PHE B 1 623 ? 12.109 29.906 9.773 1 97.88 623 PHE B N 1
ATOM 11273 C CA . PHE B 1 623 ? 13.047 30.688 10.57 1 97.88 623 PHE B CA 1
ATOM 11274 C C . PHE B 1 623 ? 14.477 30.203 10.359 1 97.88 623 PHE B C 1
ATOM 11276 O O . PHE B 1 623 ? 15.398 31 10.219 1 97.88 623 PHE B O 1
ATOM 11283 N N . MET B 1 624 ? 14.617 28.922 10.305 1 97.88 624 MET B N 1
ATOM 11284 C CA . MET B 1 624 ? 15.953 28.359 10.18 1 97.88 624 MET B CA 1
ATOM 11285 C C . MET B 1 624 ? 16.562 28.719 8.828 1 97.88 624 MET B C 1
ATOM 11287 O O . MET B 1 624 ? 17.781 28.938 8.727 1 97.88 624 MET B O 1
ATOM 11291 N N . VAL B 1 625 ? 15.789 28.734 7.793 1 98.12 625 VAL B N 1
ATOM 11292 C CA . VAL B 1 625 ? 16.297 29.125 6.48 1 98.12 625 VAL B CA 1
ATOM 11293 C C . VAL B 1 625 ? 16.797 30.562 6.527 1 98.12 625 VAL B C 1
ATOM 11295 O O . VAL B 1 625 ? 17.875 30.875 6.004 1 98.12 625 VAL B O 1
ATOM 11298 N N . GLY B 1 626 ? 16.016 31.469 7.16 1 98 626 GLY B N 1
ATOM 11299 C CA . GLY B 1 626 ? 16.469 32.844 7.324 1 98 626 GLY B CA 1
ATOM 11300 C C . GLY B 1 626 ? 17.75 32.969 8.133 1 98 626 GLY B C 1
ATOM 11301 O O . GLY B 1 626 ? 18.625 33.781 7.824 1 98 626 GLY B O 1
ATOM 11302 N N . GLN B 1 627 ? 17.859 32.188 9.133 1 98.31 627 GLN B N 1
ATOM 11303 C CA . GLN B 1 627 ? 19.078 32.156 9.93 1 98.31 627 GLN B CA 1
ATOM 11304 C C . GLN B 1 627 ? 20.281 31.719 9.086 1 98.31 627 GLN B C 1
ATOM 11306 O O . GLN B 1 627 ? 21.359 32.312 9.18 1 98.31 627 GLN B O 1
ATOM 11311 N N . HIS B 1 628 ? 20.078 30.734 8.266 1 98.69 628 HIS B N 1
ATOM 11312 C CA . HIS B 1 628 ? 21.172 30.234 7.441 1 98.69 628 HIS B CA 1
ATOM 11313 C C . HIS B 1 628 ? 21.5 31.203 6.309 1 98.69 628 HIS B C 1
ATOM 11315 O O . HIS B 1 628 ? 22.641 31.297 5.867 1 98.69 628 HIS B O 1
ATOM 11321 N N . GLN B 1 629 ? 20.5 31.922 5.801 1 98.38 629 GLN B N 1
ATOM 11322 C CA . GLN B 1 629 ? 20.812 33 4.879 1 98.38 629 GLN B CA 1
ATOM 11323 C C . GLN B 1 629 ? 21.781 34 5.512 1 98.38 629 GLN B C 1
ATOM 11325 O O . GLN B 1 629 ? 22.75 34.438 4.879 1 98.38 629 GLN B O 1
ATOM 11330 N N . ARG B 1 630 ? 21.516 34.375 6.762 1 98.31 630 ARG B N 1
ATOM 11331 C CA . ARG B 1 630 ? 22.375 35.312 7.496 1 98.31 630 ARG B CA 1
ATOM 11332 C C . ARG B 1 630 ? 23.75 34.688 7.727 1 98.31 630 ARG B C 1
ATOM 11334 O O . ARG B 1 630 ? 24.766 35.406 7.625 1 98.31 630 ARG B O 1
ATOM 11341 N N . ILE B 1 631 ? 23.781 33.438 8.047 1 98.56 631 ILE B N 1
ATOM 11342 C CA . ILE B 1 631 ? 25.031 32.719 8.32 1 98.56 631 ILE B CA 1
ATOM 11343 C C . ILE B 1 631 ? 25.922 32.75 7.082 1 98.56 631 ILE B C 1
ATOM 11345 O O . ILE B 1 631 ? 27.078 33.156 7.156 1 98.56 631 ILE B O 1
ATOM 11349 N N . VAL B 1 632 ? 25.406 32.344 5.922 1 98.44 632 VAL B N 1
ATOM 11350 C CA . VAL B 1 632 ? 26.234 32.281 4.723 1 98.44 632 VAL B CA 1
ATOM 11351 C C . VAL B 1 632 ? 26.641 33.688 4.289 1 98.44 632 VAL B C 1
ATOM 11353 O O . VAL B 1 632 ? 27.734 33.875 3.764 1 98.44 632 VAL B O 1
ATOM 11356 N N . GLU B 1 633 ? 25.766 34.625 4.504 1 97.88 633 GLU B N 1
ATOM 11357 C CA . GLU B 1 633 ? 26.109 36.031 4.227 1 97.88 633 GLU B CA 1
ATOM 11358 C C . GLU B 1 633 ? 27.297 36.469 5.07 1 97.88 633 GLU B C 1
ATOM 11360 O O . GLU B 1 633 ? 28.281 37 4.535 1 97.88 633 GLU B O 1
ATOM 11365 N N . TRP B 1 634 ? 27.188 36.281 6.312 1 97.94 634 TRP B N 1
ATOM 11366 C CA . TRP B 1 634 ? 28.234 36.75 7.23 1 97.94 634 TRP B CA 1
ATOM 11367 C C . TRP B 1 634 ? 29.531 36 6.992 1 97.94 634 TRP B C 1
ATOM 11369 O O . TRP B 1 634 ? 30.609 36.594 6.988 1 97.94 634 TRP B O 1
ATOM 11379 N N . LEU B 1 635 ? 29.453 34.656 6.828 1 97.94 635 LEU B N 1
ATOM 11380 C CA . LEU B 1 635 ? 30.641 33.875 6.543 1 97.94 635 LEU B CA 1
ATOM 11381 C C . LEU B 1 635 ? 31.312 34.344 5.266 1 97.94 635 LEU B C 1
ATOM 11383 O O . LEU B 1 635 ? 32.531 34.469 5.215 1 97.94 635 LEU B O 1
ATOM 11387 N N . GLY B 1 636 ? 30.547 34.625 4.289 1 96.31 636 GLY B N 1
ATOM 11388 C CA . GLY B 1 636 ? 31.078 35.031 3.004 1 96.31 636 GLY B CA 1
ATOM 11389 C C . GLY B 1 636 ? 31.75 36.406 3.066 1 96.31 636 GLY B C 1
ATOM 11390 O O . GLY B 1 636 ? 32.531 36.75 2.182 1 96.31 636 GLY B O 1
ATOM 11391 N N . GLU B 1 637 ? 31.5 37.156 4.094 1 95 637 GLU B N 1
ATOM 11392 C CA . GLU B 1 637 ? 32.062 38.5 4.258 1 95 637 GLU B CA 1
ATOM 11393 C C . GLU B 1 637 ? 33.406 38.438 4.992 1 95 637 GLU B C 1
ATOM 11395 O O . GLU B 1 637 ? 34.156 39.438 5.004 1 95 637 GLU B O 1
ATOM 11400 N N . GLN B 1 638 ? 33.688 37.281 5.52 1 94.69 638 GLN B N 1
ATOM 11401 C CA . GLN B 1 638 ? 34.969 37.156 6.203 1 94.69 638 GLN B CA 1
ATOM 11402 C C . GLN B 1 638 ? 36.125 37.062 5.203 1 94.69 638 GLN B C 1
ATOM 11404 O O . GLN B 1 638 ? 36.062 36.281 4.242 1 94.69 638 GLN B O 1
ATOM 11409 N N . SER B 1 639 ? 37.219 37.75 5.426 1 93.88 639 SER B N 1
ATOM 11410 C CA . SER B 1 639 ? 38.281 37.875 4.457 1 93.88 639 SER B CA 1
ATOM 11411 C C . SER B 1 639 ? 39.031 36.531 4.32 1 93.88 639 SER B C 1
ATOM 11413 O O . SER B 1 639 ? 39.656 36.281 3.299 1 93.88 639 SER B O 1
ATOM 11415 N N . TYR B 1 640 ? 38.969 35.688 5.32 1 94.81 640 TYR B N 1
ATOM 11416 C CA . TYR B 1 640 ? 39.719 34.438 5.32 1 94.81 640 TYR B CA 1
ATOM 11417 C C . TYR B 1 640 ? 38.844 33.281 4.867 1 94.81 640 TYR B C 1
ATOM 11419 O O . TYR B 1 640 ? 39.25 32.125 4.926 1 94.81 640 TYR B O 1
ATOM 11427 N N . ILE B 1 641 ? 37.625 33.531 4.445 1 96.81 641 ILE B N 1
ATOM 11428 C CA . ILE B 1 641 ? 36.719 32.469 4.004 1 96.81 641 ILE B CA 1
ATOM 11429 C C . ILE B 1 641 ? 36.406 32.656 2.52 1 96.81 641 ILE B C 1
ATOM 11431 O O . ILE B 1 641 ? 36.188 33.781 2.059 1 96.81 641 ILE B O 1
ATOM 11435 N N . ASP B 1 642 ? 36.5 31.594 1.759 1 96.81 642 ASP B N 1
ATOM 11436 C CA . ASP B 1 642 ? 36.062 31.578 0.368 1 96.81 642 ASP B CA 1
ATOM 11437 C C . ASP B 1 642 ? 34.531 31.422 0.274 1 96.81 642 ASP B C 1
ATOM 11439 O O . ASP B 1 642 ? 34 30.328 0.512 1 96.81 642 ASP B O 1
ATOM 11443 N N . SER B 1 643 ? 33.875 32.438 -0.16 1 96.5 643 SER B N 1
ATOM 11444 C CA . SER B 1 643 ? 32.438 32.469 -0.144 1 96.5 643 SER B CA 1
ATOM 11445 C C . SER B 1 643 ? 31.828 31.484 -1.131 1 96.5 643 SER B C 1
ATOM 11447 O O . SER B 1 643 ? 30.641 31.141 -1.041 1 96.5 643 SER B O 1
ATOM 11449 N N . GLU B 1 644 ? 32.562 30.938 -2.057 1 97.44 644 GLU B N 1
ATOM 11450 C CA . GLU B 1 644 ? 32.062 29.984 -3.045 1 97.44 644 GLU B CA 1
ATOM 11451 C C . GLU B 1 644 ? 32.25 28.547 -2.566 1 97.44 644 GLU B C 1
ATOM 11453 O O . GLU B 1 644 ? 31.797 27.609 -3.221 1 97.44 644 GLU B O 1
ATOM 11458 N N . ARG B 1 645 ? 32.906 28.406 -1.423 1 98.44 645 ARG B N 1
ATOM 11459 C CA . ARG B 1 645 ? 33.188 27.078 -0.908 1 98.44 645 ARG B CA 1
ATOM 11460 C C . ARG B 1 645 ? 32.688 26.906 0.517 1 98.44 645 ARG B C 1
ATOM 11462 O O . ARG B 1 645 ? 33.438 26.516 1.414 1 98.44 645 ARG B O 1
ATOM 11469 N N . ILE B 1 646 ? 31.422 27.109 0.715 1 98.75 646 ILE B N 1
ATOM 11470 C CA . ILE B 1 646 ? 30.734 26.875 1.974 1 98.75 646 ILE B CA 1
ATOM 11471 C C . ILE B 1 646 ? 29.953 25.562 1.889 1 98.75 646 ILE B C 1
ATOM 11473 O O . ILE B 1 646 ? 29.031 25.438 1.072 1 98.75 646 ILE B O 1
ATOM 11477 N N . GLY B 1 647 ? 30.281 24.578 2.652 1 98.81 647 GLY B N 1
ATOM 11478 C CA . GLY B 1 647 ? 29.594 23.297 2.676 1 98.81 647 GLY B CA 1
ATOM 11479 C C . GLY B 1 647 ? 28.672 23.141 3.875 1 98.81 647 GLY B C 1
ATOM 11480 O O . GLY B 1 647 ? 28.828 23.844 4.875 1 98.81 647 GLY B O 1
ATOM 11481 N N . PHE B 1 648 ? 27.719 22.266 3.773 1 98.94 648 PHE B N 1
ATOM 11482 C CA . PHE B 1 648 ? 26.812 21.938 4.863 1 98.94 648 PHE B CA 1
ATOM 11483 C C . PHE B 1 648 ? 26.906 20.469 5.223 1 98.94 648 PHE B C 1
ATOM 11485 O O . PHE B 1 648 ? 26.859 19.609 4.34 1 98.94 648 PHE B O 1
ATOM 11492 N N . TYR B 1 649 ? 27.094 20.109 6.441 1 98.88 649 TYR B N 1
ATOM 11493 C CA . TYR B 1 649 ? 27.172 18.75 6.961 1 98.88 649 TYR B CA 1
ATOM 11494 C C . TYR B 1 649 ? 26.406 18.625 8.273 1 98.88 649 TYR B C 1
ATOM 11496 O O . TYR B 1 649 ? 26.75 19.25 9.273 1 98.88 649 TYR B O 1
ATOM 11504 N N . GLY B 1 650 ? 25.312 17.859 8.297 1 98.75 650 GLY B N 1
ATOM 11505 C CA . GLY B 1 650 ? 24.516 17.766 9.508 1 98.75 650 GLY B CA 1
ATOM 11506 C C . GLY B 1 650 ? 24.047 16.344 9.797 1 98.75 650 GLY B C 1
ATOM 11507 O O . GLY B 1 650 ? 23.828 15.555 8.875 1 98.75 650 GLY B O 1
ATOM 11508 N N . LEU B 1 651 ? 23.797 15.984 11.086 1 98.31 651 LEU B N 1
ATOM 11509 C CA . LEU B 1 651 ? 23.312 14.688 11.539 1 98.31 651 LEU B CA 1
ATOM 11510 C C . LEU B 1 651 ? 21.922 14.797 12.125 1 98.31 651 LEU B C 1
ATOM 11512 O O . LEU B 1 651 ? 21.625 15.742 12.859 1 98.31 651 LEU B O 1
ATOM 11516 N N . SER B 1 652 ? 21.016 13.781 11.914 1 97.75 652 SER B N 1
ATOM 11517 C CA . SER B 1 652 ? 19.672 13.719 12.477 1 97.75 652 SER B CA 1
ATOM 11518 C C . SER B 1 652 ? 18.844 14.938 12.086 1 97.75 652 SER B C 1
ATOM 11520 O O . SER B 1 652 ? 18.719 15.25 10.898 1 97.75 652 SER B O 1
ATOM 11522 N N . TYR B 1 653 ? 18.484 15.812 13.078 1 97.88 653 TYR B N 1
ATOM 11523 C CA . TYR B 1 653 ? 17.812 17.062 12.711 1 97.88 653 TYR B CA 1
ATOM 11524 C C . TYR B 1 653 ? 18.734 17.953 11.898 1 97.88 653 TYR B C 1
ATOM 11526 O O . TYR B 1 653 ? 18.266 18.766 11.094 1 97.88 653 TYR B O 1
ATOM 11534 N N . GLY B 1 654 ? 20.031 17.812 12.141 1 98.5 654 GLY B N 1
ATOM 11535 C CA . GLY B 1 654 ? 20.969 18.453 11.242 1 98.5 654 GLY B CA 1
ATOM 11536 C C . GLY B 1 654 ? 20.938 17.891 9.828 1 98.5 654 GLY B C 1
ATOM 11537 O O . GLY B 1 654 ? 21.141 18.609 8.859 1 98.5 654 GLY B O 1
ATOM 11538 N N . GLY B 1 655 ? 20.734 16.547 9.727 1 98.56 655 GLY B N 1
ATOM 11539 C CA . GLY B 1 655 ? 20.5 15.93 8.43 1 98.56 655 GLY B CA 1
ATOM 11540 C C . GLY B 1 655 ? 19.219 16.406 7.77 1 98.56 655 GLY B C 1
ATOM 11541 O O . GLY B 1 655 ? 19.188 16.641 6.555 1 98.56 655 GLY B O 1
ATOM 11542 N N . LYS B 1 656 ? 18.141 16.578 8.57 1 98.12 656 LYS B N 1
ATOM 11543 C CA . LYS B 1 656 ? 16.906 17.172 8.07 1 98.12 656 LYS B CA 1
ATOM 11544 C C . LYS B 1 656 ? 17.156 18.578 7.52 1 98.12 656 LYS B C 1
ATOM 11546 O O . LYS B 1 656 ? 16.609 18.938 6.48 1 98.12 656 LYS B O 1
ATOM 11551 N N . THR B 1 657 ? 18 19.312 8.188 1 98.69 657 THR B N 1
ATOM 11552 C CA . THR B 1 657 ? 18.359 20.656 7.766 1 98.69 657 THR B CA 1
ATOM 11553 C C . THR B 1 657 ? 19.156 20.625 6.465 1 98.69 657 THR B C 1
ATOM 11555 O O . THR B 1 657 ? 19 21.5 5.609 1 98.69 657 THR B O 1
ATOM 11558 N N . ALA B 1 658 ? 19.984 19.578 6.32 1 98.88 658 ALA B N 1
ATOM 11559 C CA . ALA B 1 658 ? 20.812 19.406 5.133 1 98.88 658 ALA B CA 1
ATOM 11560 C C . ALA B 1 658 ? 19.969 19.219 3.883 1 98.88 658 ALA B C 1
ATOM 11562 O O . ALA B 1 658 ? 20.453 19.359 2.762 1 98.88 658 ALA B O 1
ATOM 11563 N N . MET B 1 659 ? 18.703 18.922 4.047 1 98.62 659 MET B N 1
ATOM 11564 C CA . MET B 1 659 ? 17.797 18.734 2.916 1 98.62 659 MET B CA 1
ATOM 11565 C C . MET B 1 659 ? 17.031 20.016 2.611 1 98.62 659 MET B C 1
ATOM 11567 O O . MET B 1 659 ? 16.953 20.438 1.456 1 98.62 659 MET B O 1
ATOM 11571 N N . ARG B 1 660 ? 16.578 20.734 3.572 1 98.19 660 ARG B N 1
ATOM 11572 C CA . ARG B 1 660 ? 15.711 21.891 3.373 1 98.19 660 ARG B CA 1
ATOM 11573 C C . ARG B 1 660 ? 16.531 23.156 3.08 1 98.19 660 ARG B C 1
ATOM 11575 O O . ARG B 1 660 ? 16.25 23.859 2.115 1 98.19 660 ARG B O 1
ATOM 11582 N N . VAL B 1 661 ? 17.5 23.344 3.867 1 98.62 661 VAL B N 1
ATOM 11583 C CA . VAL B 1 661 ? 18.203 24.625 3.842 1 98.62 661 VAL B CA 1
ATOM 11584 C C . VAL B 1 661 ? 19.016 24.75 2.559 1 98.62 661 VAL B C 1
ATOM 11586 O O . VAL B 1 661 ? 18.844 25.703 1.795 1 98.62 661 VAL B O 1
ATOM 11589 N N . PRO B 1 662 ? 19.891 23.75 2.232 1 98.75 662 PRO B N 1
ATOM 11590 C CA . PRO B 1 662 ? 20.672 23.906 1.003 1 98.75 662 PRO B CA 1
ATOM 11591 C C . PRO B 1 662 ? 19.797 23.906 -0.253 1 98.75 662 PRO B C 1
ATOM 11593 O O . PRO B 1 662 ? 20.203 24.438 -1.289 1 98.75 662 PRO B O 1
ATOM 11596 N N . ALA B 1 663 ? 18.609 23.344 -0.211 1 98.5 663 ALA B N 1
ATOM 11597 C CA . ALA B 1 663 ? 17.688 23.391 -1.345 1 98.5 663 ALA B CA 1
ATOM 11598 C C . ALA B 1 663 ? 17.203 24.812 -1.595 1 98.5 663 ALA B C 1
ATOM 11600 O O . ALA B 1 663 ? 16.891 25.188 -2.73 1 98.5 663 ALA B O 1
ATOM 11601 N N . LEU B 1 664 ? 17.203 25.641 -0.581 1 98.38 664 LEU B N 1
ATOM 11602 C CA . LEU B 1 664 ? 16.672 26.984 -0.672 1 98.38 664 LEU B CA 1
ATOM 11603 C C . LEU B 1 664 ? 17.797 28.016 -0.657 1 98.38 664 LEU B C 1
ATOM 11605 O O . LEU B 1 664 ? 17.672 29.078 -1.291 1 98.38 664 LEU B O 1
ATOM 11609 N N . VAL B 1 665 ? 18.844 27.734 0.144 1 98.44 665 VAL B N 1
ATOM 11610 C CA . VAL B 1 665 ? 20 28.609 0.258 1 98.44 665 VAL B CA 1
ATOM 11611 C C . VAL B 1 665 ? 21.109 28.141 -0.685 1 98.44 665 VAL B C 1
ATOM 11613 O O . VAL B 1 665 ? 21.969 27.359 -0.292 1 98.44 665 VAL B O 1
ATOM 11616 N N . GLU B 1 666 ? 21.203 28.703 -1.785 1 97.19 666 GLU B N 1
ATOM 11617 C CA . GLU B 1 666 ? 22.016 28.188 -2.891 1 97.19 666 GLU B CA 1
ATOM 11618 C C . GLU B 1 666 ? 23.484 28.484 -2.684 1 97.19 666 GLU B C 1
ATOM 11620 O O . GLU B 1 666 ? 24.344 27.953 -3.396 1 97.19 666 GLU B O 1
ATOM 11625 N N . GLU B 1 667 ? 23.797 29.297 -1.722 1 98 667 GLU B N 1
ATOM 11626 C CA . GLU B 1 667 ? 25.172 29.625 -1.421 1 98 667 GLU B CA 1
ATOM 11627 C C . GLU B 1 667 ? 25.938 28.422 -0.866 1 98 667 GLU B C 1
ATOM 11629 O O . GLU B 1 667 ? 27.172 28.422 -0.822 1 98 667 GLU B O 1
ATOM 11634 N N . TYR B 1 668 ? 25.25 27.438 -0.398 1 98.75 668 TYR B N 1
ATOM 11635 C CA . TYR B 1 668 ? 25.922 26.219 0.012 1 98.75 668 TYR B CA 1
ATOM 11636 C C . TYR B 1 668 ? 26.406 25.438 -1.199 1 98.75 668 TYR B C 1
ATOM 11638 O O . TYR B 1 668 ? 25.609 25 -2.033 1 98.75 668 TYR B O 1
ATOM 11646 N N . ALA B 1 669 ? 27.656 25.156 -1.232 1 98.56 669 ALA B N 1
ATOM 11647 C CA . ALA B 1 669 ? 28.297 24.531 -2.387 1 98.56 669 ALA B CA 1
ATOM 11648 C C . ALA B 1 669 ? 28.172 23.016 -2.354 1 98.56 669 ALA B C 1
ATOM 11650 O O . ALA B 1 669 ? 28.359 22.344 -3.369 1 98.56 669 ALA B O 1
ATOM 11651 N N . LEU B 1 670 ? 27.875 22.484 -1.277 1 98.06 670 LEU B N 1
ATOM 11652 C CA . LEU B 1 670 ? 27.641 21.047 -1.119 1 98.06 670 LEU B CA 1
ATOM 11653 C C . LEU B 1 670 ? 26.797 20.766 0.118 1 98.06 670 LEU B C 1
ATOM 11655 O O . LEU B 1 670 ? 26.719 21.609 1.023 1 98.06 670 LEU B O 1
ATOM 11659 N N . SER B 1 671 ? 26.094 19.641 0.172 1 98.88 671 SER B N 1
ATOM 11660 C CA . SER B 1 671 ? 25.25 19.25 1.294 1 98.88 671 SER B CA 1
ATOM 11661 C C . SER B 1 671 ? 25.438 17.781 1.643 1 98.88 671 SER B C 1
ATOM 11663 O O . SER B 1 671 ? 25.438 16.922 0.756 1 98.88 671 SER B O 1
ATOM 11665 N N . ILE B 1 672 ? 25.641 17.453 2.906 1 98.94 672 ILE B N 1
ATOM 11666 C CA . ILE B 1 672 ? 25.75 16.078 3.398 1 98.94 672 ILE B CA 1
ATOM 11667 C C . ILE B 1 672 ? 24.656 15.82 4.441 1 98.94 672 ILE B C 1
ATOM 11669 O O . ILE B 1 672 ? 24.641 16.469 5.496 1 98.94 672 ILE B O 1
ATOM 11673 N N . CYS B 1 673 ? 23.75 14.938 4.145 1 98.88 673 CYS B N 1
ATOM 11674 C CA . CYS B 1 673 ? 22.688 14.492 5.043 1 98.88 673 CYS B CA 1
ATOM 11675 C C . CYS B 1 673 ? 23.078 13.203 5.758 1 98.88 673 CYS B C 1
ATOM 11677 O O . CYS B 1 673 ? 23.094 12.133 5.148 1 98.88 673 CYS B O 1
ATOM 11679 N N . SER B 1 674 ? 23.391 13.297 7.016 1 98.62 674 SER B N 1
ATOM 11680 C CA . SER B 1 674 ? 23.781 12.125 7.785 1 98.62 674 SER B CA 1
ATOM 11681 C C . SER B 1 674 ? 22.672 11.703 8.75 1 98.62 674 SER B C 1
ATOM 11683 O O . SER B 1 674 ? 22.094 12.539 9.453 1 98.62 674 SER B O 1
ATOM 11685 N N . GLY B 1 675 ? 22.359 10.477 8.703 1 97.94 675 GLY B N 1
ATOM 11686 C CA . GLY B 1 675 ? 21.5 9.852 9.695 1 97.94 675 GLY B CA 1
ATOM 11687 C C . GLY B 1 675 ? 20.062 10.305 9.609 1 97.94 675 GLY B C 1
ATOM 11688 O O . GLY B 1 675 ? 19.328 10.258 10.602 1 97.94 675 GLY B O 1
ATOM 11689 N N . ASP B 1 676 ? 19.641 10.781 8.477 1 97.75 676 ASP B N 1
ATOM 11690 C CA . ASP B 1 676 ? 18.25 11.25 8.422 1 97.75 676 ASP B CA 1
ATOM 11691 C C . ASP B 1 676 ? 17.625 10.93 7.07 1 97.75 676 ASP B C 1
ATOM 11693 O O . ASP B 1 676 ? 16.391 10.82 6.965 1 97.75 676 ASP B O 1
ATOM 11697 N N . PHE B 1 677 ? 18.375 10.781 6.008 1 98.19 677 PHE B N 1
ATOM 11698 C CA . PHE B 1 677 ? 17.859 10.625 4.656 1 98.19 677 PHE B CA 1
ATOM 11699 C C . PHE B 1 677 ? 16.984 9.383 4.551 1 98.19 677 PHE B C 1
ATOM 11701 O O . PHE B 1 677 ? 17.359 8.312 5.035 1 98.19 677 PHE B O 1
ATOM 11708 N N . ASN B 1 678 ? 15.867 9.539 4.039 1 95.62 678 ASN B N 1
ATOM 11709 C CA . ASN B 1 678 ? 14.891 8.461 3.863 1 95.62 678 ASN B CA 1
ATOM 11710 C C . ASN B 1 678 ? 13.734 8.891 2.965 1 95.62 678 ASN B C 1
ATOM 11712 O O . ASN B 1 678 ? 13.695 10.039 2.504 1 95.62 678 ASN B O 1
ATOM 11716 N N . GLU B 1 679 ? 12.844 7.859 2.533 1 97.06 679 GLU B N 1
ATOM 11717 C CA . GLU B 1 679 ? 11.555 8.289 2.012 1 97.06 679 GLU B CA 1
ATOM 11718 C C . GLU B 1 679 ? 10.75 9.039 3.072 1 97.06 679 GLU B C 1
ATOM 11720 O O . GLU B 1 679 ? 9.961 8.43 3.801 1 97.06 679 GLU B O 1
ATOM 11725 N N . TRP B 1 680 ? 10.93 10.297 3.068 1 97.88 680 TRP B N 1
ATOM 11726 C CA . TRP B 1 680 ? 10.562 11.141 4.199 1 97.88 680 TRP B CA 1
ATOM 11727 C C . TRP B 1 680 ? 9.047 11.188 4.367 1 97.88 680 TRP B C 1
ATOM 11729 O O . TRP B 1 680 ? 8.539 11.078 5.488 1 97.88 680 TRP B O 1
ATOM 11739 N N . VAL B 1 681 ? 8.297 11.352 3.305 1 98.19 681 VAL B N 1
ATOM 11740 C CA . VAL B 1 681 ? 6.848 11.461 3.365 1 98.19 681 VAL B CA 1
ATOM 11741 C C . VAL B 1 681 ? 6.254 10.203 3.982 1 98.19 681 VAL B C 1
ATOM 11743 O O . VAL B 1 681 ? 5.352 10.273 4.82 1 98.19 681 VAL B O 1
ATOM 11746 N N . ARG B 1 682 ? 6.789 9.078 3.576 1 97.06 682 ARG B N 1
ATOM 11747 C CA . ARG B 1 682 ? 6.355 7.809 4.152 1 97.06 682 ARG B CA 1
ATOM 11748 C C . ARG B 1 682 ? 6.691 7.738 5.637 1 97.06 682 ARG B C 1
ATOM 11750 O O . ARG B 1 682 ? 5.871 7.305 6.449 1 97.06 682 ARG B O 1
ATOM 11757 N N . LYS B 1 683 ? 7.871 8.125 5.973 1 97.31 683 LYS B N 1
ATOM 11758 C CA . LYS B 1 683 ? 8.305 8.133 7.367 1 97.31 683 LYS B CA 1
ATOM 11759 C C . LYS B 1 683 ? 7.367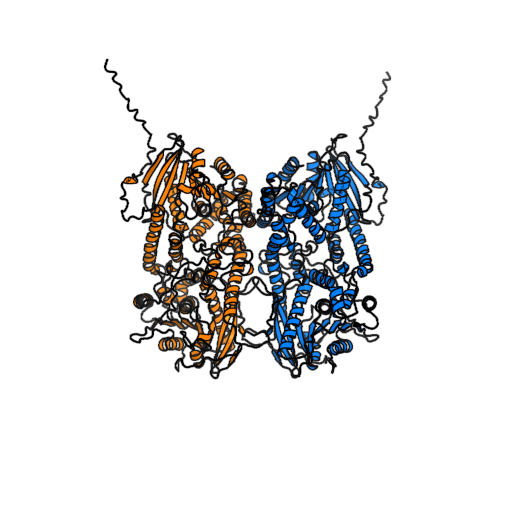 8.977 8.227 1 97.31 683 LYS B C 1
ATOM 11761 O O . LYS B 1 683 ? 7.121 8.648 9.391 1 97.31 683 LYS B O 1
ATOM 11766 N N . VAL B 1 684 ? 6.859 9.992 7.664 1 97.88 684 VAL B N 1
ATOM 11767 C CA . VAL B 1 684 ? 6.062 10.961 8.414 1 97.88 684 VAL B CA 1
ATOM 11768 C C . VAL B 1 684 ? 4.613 10.484 8.5 1 97.88 684 VAL B C 1
ATOM 11770 O O . VAL B 1 684 ? 3.936 10.719 9.5 1 97.88 684 VAL B O 1
ATOM 11773 N N . ALA B 1 685 ? 4.129 9.703 7.516 1 98.12 685 ALA B N 1
ATOM 11774 C CA . ALA B 1 685 ? 2.686 9.508 7.41 1 98.12 685 ALA B CA 1
ATOM 11775 C C . ALA B 1 685 ? 2.312 8.047 7.625 1 98.12 685 ALA B C 1
ATOM 11777 O O . ALA B 1 685 ? 1.149 7.73 7.887 1 98.12 685 ALA B O 1
ATOM 11778 N N . ASN B 1 686 ? 3.229 7.152 7.488 1 97.06 686 ASN B N 1
ATOM 11779 C CA . ASN B 1 686 ? 2.877 5.738 7.453 1 97.06 686 ASN B CA 1
ATOM 11780 C C . ASN B 1 686 ? 2.443 5.234 8.828 1 97.06 686 ASN B C 1
ATOM 11782 O O . ASN B 1 686 ? 3.211 5.301 9.789 1 97.06 686 ASN B O 1
ATOM 11786 N N . ALA B 1 687 ? 1.267 4.766 8.906 1 96.06 687 ALA B N 1
ATOM 11787 C CA . ALA B 1 687 ? 0.717 4.195 10.133 1 96.06 687 ALA B CA 1
ATOM 11788 C C . ALA B 1 687 ? 0.284 2.75 9.922 1 96.06 687 ALA B C 1
ATOM 11790 O O . ALA B 1 687 ? -0.396 2.168 10.766 1 96.06 687 ALA B O 1
ATOM 11791 N N . GLY B 1 688 ? 0.594 2.209 8.797 1 92.62 688 GLY B N 1
ATOM 11792 C CA . GLY B 1 688 ? 0.215 0.845 8.461 1 92.62 688 GLY B CA 1
ATOM 11793 C C . GLY B 1 688 ? 1.091 -0.199 9.125 1 92.62 688 GLY B C 1
ATOM 11794 O O . GLY B 1 688 ? 2.012 0.14 9.875 1 92.62 688 GLY B O 1
ATOM 11795 N N . PRO B 1 689 ? 0.786 -1.454 8.828 1 91.56 689 PRO B N 1
ATOM 11796 C CA . PRO B 1 689 ? 1.514 -2.545 9.477 1 91.56 689 PRO B CA 1
ATOM 11797 C C . PRO B 1 689 ? 2.979 -2.611 9.055 1 91.56 689 PRO B C 1
ATOM 11799 O O . PRO B 1 689 ? 3.785 -3.279 9.711 1 91.56 689 PRO B O 1
ATOM 11802 N N . ASP B 1 690 ? 3.312 -1.958 7.957 1 91.25 690 ASP B N 1
ATOM 11803 C CA . ASP B 1 690 ? 4.695 -1.976 7.492 1 91.25 690 ASP B CA 1
ATOM 11804 C C . ASP B 1 690 ? 5.449 -0.731 7.957 1 91.25 690 ASP B C 1
ATOM 11806 O O . ASP B 1 690 ? 6.574 -0.481 7.523 1 91.25 690 ASP B O 1
ATOM 11810 N N . ALA B 1 691 ? 4.832 0.017 8.812 1 92.94 691 ALA B N 1
ATOM 11811 C CA . ALA B 1 691 ? 5.488 1.204 9.352 1 92.94 691 ALA B CA 1
ATOM 11812 C C . ALA B 1 691 ? 6.703 0.824 10.188 1 92.94 691 ALA B C 1
ATOM 11814 O O . ALA B 1 691 ? 6.676 -0.166 10.93 1 92.94 691 ALA B O 1
ATOM 11815 N N . TYR B 1 692 ? 7.793 1.551 9.938 1 92 692 TYR B N 1
ATOM 11816 C CA . TYR B 1 692 ? 9.023 1.379 10.695 1 92 692 TYR B CA 1
ATOM 11817 C C . TYR B 1 692 ? 9.461 2.693 11.336 1 92 692 TYR B C 1
ATOM 11819 O O . TYR B 1 692 ? 9.945 3.594 10.648 1 92 692 TYR B O 1
ATOM 11827 N N . ASN B 1 693 ? 9.312 2.812 12.586 1 93.31 693 ASN B N 1
ATOM 11828 C CA . ASN B 1 693 ? 9.672 3.996 13.359 1 93.31 693 ASN B CA 1
ATOM 11829 C C . ASN B 1 693 ? 9.117 5.27 12.727 1 93.31 693 ASN B C 1
ATOM 11831 O O . ASN B 1 693 ? 9.844 6.25 12.555 1 93.31 693 ASN B O 1
ATOM 11835 N N . SER B 1 694 ? 7.922 5.18 12.328 1 95.94 694 SER B N 1
ATOM 11836 C CA . SER B 1 694 ? 7.262 6.297 11.672 1 95.94 694 SER B CA 1
ATOM 11837 C C . SER B 1 694 ? 6.758 7.32 12.68 1 95.94 694 SER B C 1
ATOM 11839 O O . SER B 1 694 ? 6.441 6.973 13.82 1 95.94 694 SER B O 1
ATOM 11841 N N . TYR B 1 695 ? 6.609 8.469 12.273 1 97.19 695 TYR B N 1
ATOM 11842 C CA . TYR B 1 695 ? 6.414 9.609 13.164 1 97.19 695 TYR B CA 1
ATOM 11843 C C . TYR B 1 695 ? 4.996 9.633 13.719 1 97.19 695 TYR B C 1
ATOM 11845 O O . TYR B 1 695 ? 4.738 10.242 14.758 1 97.19 695 TYR B O 1
ATOM 11853 N N . PRO B 1 696 ? 3.986 9.016 13.117 1 97.12 696 PRO B N 1
ATOM 11854 C CA . PRO B 1 696 ? 2.67 8.984 13.758 1 97.12 696 PRO B CA 1
ATOM 11855 C C . PRO B 1 696 ? 2.697 8.305 15.125 1 97.12 696 PRO B C 1
ATOM 11857 O O . PRO B 1 696 ? 1.826 8.555 15.961 1 97.12 696 PRO B O 1
ATOM 11860 N N . PHE B 1 697 ? 3.662 7.508 15.406 1 97.25 697 PHE B N 1
ATOM 11861 C CA . PHE B 1 697 ? 3.703 6.738 16.641 1 97.25 697 PHE B CA 1
ATOM 11862 C C . PHE B 1 697 ? 4.562 7.438 17.688 1 97.25 697 PHE B C 1
ATOM 11864 O O . PHE B 1 697 ? 4.766 6.914 18.797 1 97.25 697 PHE B O 1
ATOM 11871 N N . THR B 1 698 ? 5.121 8.617 17.344 1 95.94 698 THR B N 1
ATOM 11872 C CA . THR B 1 698 ? 6.078 9.258 18.234 1 95.94 698 THR B CA 1
ATOM 11873 C C . THR B 1 698 ? 5.547 10.609 18.719 1 95.94 698 THR B C 1
ATOM 11875 O O . THR B 1 698 ? 4.465 11.039 18.312 1 95.94 698 THR B O 1
ATOM 11878 N N . LYS B 1 699 ? 6.262 11.25 19.578 1 96 699 LYS B N 1
ATOM 11879 C CA . LYS B 1 699 ? 5.82 12.508 20.172 1 96 699 LYS B CA 1
ATOM 11880 C C . LYS B 1 699 ? 6.188 13.695 19.281 1 96 699 LYS B C 1
ATOM 11882 O O . LYS B 1 699 ? 5.855 14.836 19.594 1 96 699 LYS B O 1
ATOM 11887 N N . GLU B 1 700 ? 6.863 13.453 18.172 1 95.88 700 GLU B N 1
ATOM 11888 C CA . GLU B 1 700 ? 7.371 14.523 17.328 1 95.88 700 GLU B CA 1
ATOM 11889 C C . GLU B 1 700 ? 6.281 15.078 16.422 1 95.88 700 GLU B C 1
ATOM 11891 O O . GLU B 1 700 ? 6.387 14.992 15.195 1 95.88 700 GLU B O 1
ATOM 11896 N N . TYR B 1 701 ? 5.332 15.797 17 1 95.94 701 TYR B N 1
ATOM 11897 C CA . TYR B 1 701 ? 4.18 16.312 16.266 1 95.94 701 TYR B CA 1
ATOM 11898 C C . TYR B 1 701 ? 4.566 17.531 15.422 1 95.94 701 TYR B C 1
ATOM 11900 O O . TYR B 1 701 ? 3.777 17.984 14.586 1 95.94 701 TYR B O 1
ATOM 11908 N N . GLU B 1 702 ? 5.906 18.047 15.531 1 94.19 702 GLU B N 1
ATOM 11909 C CA . GLU B 1 702 ? 6.363 19.219 14.797 1 94.19 702 GLU B CA 1
ATOM 11910 C C . GLU B 1 702 ? 6.918 18.828 13.43 1 94.19 702 GLU B C 1
ATOM 11912 O O . GLU B 1 702 ? 7.141 19.703 12.578 1 94.19 702 GLU B O 1
ATOM 11917 N N . ILE B 1 703 ? 7.027 17.594 13.078 1 92.81 703 ILE B N 1
ATOM 11918 C CA . ILE B 1 703 ? 7.797 17.078 11.953 1 92.81 703 ILE B CA 1
ATOM 11919 C C . ILE B 1 703 ? 7.031 17.312 10.648 1 92.81 703 ILE B C 1
ATOM 11921 O O . ILE B 1 703 ? 7.617 17.719 9.648 1 92.81 703 ILE B O 1
ATOM 11925 N N . PRO B 1 704 ? 5.684 17.078 10.664 1 94.5 704 PRO B N 1
ATOM 11926 C CA . PRO B 1 704 ? 4.988 17.172 9.383 1 94.5 704 PRO B CA 1
ATOM 11927 C C . PRO B 1 704 ? 4.918 18.594 8.836 1 94.5 704 PRO B C 1
ATOM 11929 O O . PRO B 1 704 ? 4.723 19.547 9.609 1 94.5 704 PRO B O 1
ATOM 11932 N N . GLU B 1 705 ? 5.156 18.734 7.641 1 96.56 705 GLU B N 1
ATOM 11933 C CA . GLU B 1 705 ? 4.918 19.953 6.887 1 96.56 705 GLU B CA 1
ATOM 11934 C C . GLU B 1 705 ? 3.725 19.797 5.945 1 96.56 705 GLU B C 1
ATOM 11936 O O . GLU B 1 705 ? 3.572 18.766 5.293 1 96.56 705 GLU B O 1
ATOM 11941 N N . TRP B 1 706 ? 2.887 20.828 5.902 1 97.56 706 TRP B N 1
ATOM 11942 C CA . TRP B 1 706 ? 1.599 20.75 5.223 1 97.56 706 TRP B CA 1
ATOM 11943 C C . TRP B 1 706 ? 1.783 20.422 3.744 1 97.56 706 TRP B C 1
ATOM 11945 O O . TRP B 1 706 ? 2.484 21.141 3.025 1 97.56 706 TRP B O 1
ATOM 11955 N N . ASP B 1 707 ? 1.194 19.281 3.232 1 97.62 707 ASP B N 1
ATOM 11956 C CA . ASP B 1 707 ? 1.052 18.828 1.855 1 97.62 707 ASP B CA 1
ATOM 11957 C C . ASP B 1 707 ? 2.412 18.688 1.179 1 97.62 707 ASP B C 1
ATOM 11959 O O . ASP B 1 707 ? 2.525 18.844 -0.039 1 97.62 707 ASP B O 1
ATOM 11963 N N . LEU B 1 708 ? 3.422 18.484 2.002 1 97.94 708 LEU B N 1
ATOM 11964 C CA . LEU B 1 708 ? 4.738 18.203 1.44 1 97.94 708 LEU B CA 1
ATOM 11965 C C . LEU B 1 708 ? 4.688 16.984 0.516 1 97.94 708 LEU B C 1
ATOM 11967 O O . LEU B 1 708 ? 5.379 16.953 -0.502 1 97.94 708 LEU B O 1
ATOM 11971 N N . GLY B 1 709 ? 3.881 16.031 0.827 1 97.81 709 GLY B N 1
ATOM 11972 C CA . GLY B 1 709 ? 3.82 14.75 0.139 1 97.81 709 GLY B CA 1
ATOM 11973 C C . GLY B 1 709 ? 3.477 14.883 -1.333 1 97.81 709 GLY B C 1
ATOM 11974 O O . GLY B 1 709 ? 3.885 14.055 -2.146 1 97.81 709 GLY B O 1
ATOM 11975 N N . HIS B 1 710 ? 2.736 15.891 -1.742 1 97.56 710 HIS B N 1
ATOM 11976 C CA . HIS B 1 710 ? 2.352 16.047 -3.141 1 97.56 710 HIS B CA 1
ATOM 11977 C C . HIS B 1 710 ? 3.316 16.969 -3.879 1 97.56 710 HIS B C 1
ATOM 11979 O O . HIS B 1 710 ? 3.188 17.156 -5.09 1 97.56 710 HIS B O 1
ATOM 11985 N N . THR B 1 711 ? 4.309 17.484 -3.174 1 97.12 711 THR B N 1
ATOM 11986 C CA . THR B 1 711 ? 5.199 18.453 -3.799 1 97.12 711 THR B CA 1
ATOM 11987 C C . THR B 1 711 ? 6.648 17.984 -3.727 1 97.12 711 THR B C 1
ATOM 11989 O O . THR B 1 711 ? 7.34 17.922 -4.746 1 97.12 711 THR B O 1
ATOM 11992 N N . TYR B 1 712 ? 7.133 17.672 -2.494 1 98 712 TYR B N 1
ATOM 11993 C CA . TYR B 1 712 ? 8.547 17.359 -2.348 1 98 712 TYR B CA 1
ATOM 11994 C C . TYR B 1 712 ? 8.758 16.156 -1.421 1 98 712 TYR B C 1
ATOM 11996 O O . TYR B 1 712 ? 7.941 15.914 -0.528 1 98 712 TYR B O 1
ATOM 12004 N N . ASN B 1 713 ? 9.695 15.375 -1.671 1 98.38 713 ASN B N 1
ATOM 12005 C CA . ASN B 1 713 ? 10.391 14.438 -0.793 1 98.38 713 ASN B CA 1
ATOM 12006 C C . ASN B 1 713 ? 11.898 14.695 -0.775 1 98.38 713 ASN B C 1
ATOM 12008 O O . ASN B 1 713 ? 12.359 15.727 -1.277 1 98.38 713 ASN B O 1
ATOM 12012 N N . TYR B 1 714 ? 12.688 13.953 -0.128 1 98.62 714 TYR B N 1
ATOM 12013 C CA . TYR B 1 714 ? 14.117 14.211 -0.025 1 98.62 714 TYR B CA 1
ATOM 12014 C C . TYR B 1 714 ? 14.781 14.148 -1.396 1 98.62 714 TYR B C 1
ATOM 12016 O O . TYR B 1 714 ? 15.695 14.922 -1.681 1 98.62 714 TYR B O 1
ATOM 12024 N N . ALA B 1 715 ? 14.32 13.281 -2.289 1 98.75 715 ALA B N 1
ATOM 12025 C CA . ALA B 1 715 ? 14.891 13.219 -3.631 1 98.75 715 ALA B CA 1
ATOM 12026 C C . ALA B 1 715 ? 14.633 14.516 -4.402 1 98.75 715 ALA B C 1
ATOM 12028 O O . ALA B 1 715 ? 15.5 15 -5.121 1 98.75 715 ALA B O 1
ATOM 12029 N N . GLU B 1 716 ? 13.414 15.062 -4.32 1 98.44 716 GLU B N 1
ATOM 12030 C CA . GLU B 1 716 ? 13.086 16.312 -4.988 1 98.44 716 GLU B CA 1
ATOM 12031 C C . GLU B 1 716 ? 13.945 17.469 -4.465 1 98.44 716 GLU B C 1
ATOM 12033 O O . GLU B 1 716 ? 14.414 18.297 -5.238 1 98.44 716 GLU B O 1
ATOM 12038 N N . MET B 1 717 ? 14.156 17.484 -3.199 1 98.75 717 MET B N 1
ATOM 12039 C CA . MET B 1 717 ? 15 18.516 -2.619 1 98.75 717 MET B CA 1
ATOM 12040 C C . MET B 1 717 ? 16.438 18.375 -3.105 1 98.75 717 MET B C 1
ATOM 12042 O O . MET B 1 717 ? 17.094 19.375 -3.414 1 98.75 717 MET B O 1
ATOM 12046 N N . ALA B 1 718 ? 16.891 17.125 -3.102 1 98.69 718 ALA B N 1
ATOM 12047 C CA . ALA B 1 718 ? 18.234 16.875 -3.627 1 98.69 718 ALA B CA 1
ATOM 12048 C C . ALA B 1 718 ? 18.344 17.328 -5.082 1 98.69 718 ALA B C 1
ATOM 12050 O O . ALA B 1 718 ? 19.406 17.797 -5.512 1 98.69 718 ALA B O 1
ATOM 12051 N N . ALA B 1 719 ? 17.281 17.141 -5.832 1 98 719 ALA B N 1
ATOM 12052 C CA . ALA B 1 719 ? 17.266 17.594 -7.223 1 98 719 ALA B CA 1
ATOM 12053 C C . ALA B 1 719 ? 17.406 19.109 -7.305 1 98 719 ALA B C 1
ATOM 12055 O O . ALA B 1 719 ? 18.016 19.625 -8.242 1 98 719 ALA B O 1
ATOM 12056 N N . LEU B 1 720 ? 16.844 19.812 -6.359 1 98 720 LEU B N 1
ATOM 12057 C CA . LEU B 1 720 ? 16.984 21.266 -6.312 1 98 720 LEU B CA 1
ATOM 12058 C C . LEU B 1 720 ? 18.406 21.656 -5.906 1 98 720 LEU B C 1
ATOM 12060 O O . LEU B 1 720 ? 18.891 22.719 -6.297 1 98 720 LEU B O 1
ATOM 12064 N N . ILE B 1 721 ? 19.094 20.844 -5.172 1 98.31 721 ILE B N 1
ATOM 12065 C CA . ILE B 1 721 ? 20.484 21.078 -4.777 1 98.31 721 ILE B CA 1
ATOM 12066 C C . ILE B 1 721 ? 21.406 20.828 -5.969 1 98.31 721 ILE B C 1
ATOM 12068 O O . ILE B 1 721 ? 22.375 21.562 -6.168 1 98.31 721 ILE B O 1
ATOM 12072 N N . ALA B 1 722 ? 21.062 19.844 -6.727 1 97.06 722 ALA B N 1
ATOM 12073 C CA . ALA B 1 722 ? 21.828 19.578 -7.945 1 97.06 722 ALA B CA 1
ATOM 12074 C C . ALA B 1 722 ? 21.938 20.844 -8.805 1 97.06 722 ALA B C 1
ATOM 12076 O O . ALA B 1 722 ? 20.984 21.625 -8.891 1 97.06 722 ALA B O 1
ATOM 12077 N N . PRO B 1 723 ? 23.109 21.141 -9.461 1 96.38 723 PRO B N 1
ATOM 12078 C CA . PRO B 1 723 ? 24.219 20.219 -9.719 1 96.38 723 PRO B CA 1
ATOM 12079 C C . PRO B 1 723 ? 25.281 20.234 -8.609 1 96.38 723 PRO B C 1
ATOM 12081 O O . PRO B 1 723 ? 26.328 19.609 -8.742 1 96.38 723 PRO B O 1
ATOM 12084 N N . ARG B 1 724 ? 25.062 20.969 -7.566 1 97.88 724 ARG B N 1
ATOM 12085 C CA . ARG B 1 724 ? 26.016 20.984 -6.449 1 97.88 724 ARG B CA 1
ATOM 12086 C C . ARG B 1 724 ? 26.125 19.609 -5.809 1 97.88 724 ARG B C 1
ATOM 12088 O O . ARG B 1 724 ? 25.156 18.859 -5.762 1 97.88 724 ARG B O 1
ATOM 12095 N N . PRO B 1 725 ? 27.328 19.203 -5.305 1 98.75 725 PRO B N 1
ATOM 12096 C CA . PRO B 1 725 ? 27.531 17.875 -4.738 1 98.75 725 PRO B CA 1
ATOM 12097 C C . PRO B 1 725 ? 26.609 17.594 -3.553 1 98.75 725 PRO B C 1
ATOM 12099 O O . PRO B 1 725 ? 26.359 18.469 -2.73 1 98.75 725 PRO B O 1
ATOM 12102 N N . PHE B 1 726 ? 26.141 16.375 -3.475 1 98.81 726 PHE B N 1
ATOM 12103 C CA . PHE B 1 726 ? 25.234 15.922 -2.43 1 98.81 726 PHE B CA 1
ATOM 12104 C C . PHE B 1 726 ? 25.609 14.523 -1.952 1 98.81 726 PHE B C 1
ATOM 12106 O O . PHE B 1 726 ? 25.844 13.625 -2.766 1 98.81 726 PHE B O 1
ATOM 12113 N N . MET B 1 727 ? 25.625 14.305 -0.629 1 98.81 727 MET B N 1
ATOM 12114 C CA . MET B 1 727 ? 26.016 13.008 -0.096 1 98.81 727 MET B CA 1
ATOM 12115 C C . MET B 1 727 ? 25.141 12.609 1.081 1 98.81 727 MET B C 1
ATOM 12117 O O . MET B 1 727 ? 24.656 13.469 1.82 1 98.81 727 MET B O 1
ATOM 12121 N N . VAL B 1 728 ? 24.844 11.297 1.21 1 98.75 728 VAL B N 1
ATOM 12122 C CA . VAL B 1 728 ? 24.109 10.711 2.332 1 98.75 728 VAL B CA 1
ATOM 12123 C C . VAL B 1 728 ? 25.047 9.773 3.109 1 98.75 728 VAL B C 1
ATOM 12125 O O . VAL B 1 728 ? 25.828 9.031 2.514 1 98.75 728 VAL B O 1
ATOM 12128 N N . GLU B 1 729 ? 25.094 9.875 4.383 1 98.44 729 GLU B N 1
ATOM 12129 C CA . GLU B 1 729 ? 25.797 8.969 5.285 1 98.44 729 GLU B CA 1
ATOM 12130 C C . GLU B 1 729 ? 24.812 8.18 6.148 1 98.44 729 GLU B C 1
ATOM 12132 O O . GLU B 1 729 ? 23.984 8.766 6.848 1 98.44 729 GLU B O 1
ATOM 12137 N N . ARG B 1 730 ? 24.938 6.859 6.074 1 96.56 730 ARG B N 1
ATOM 12138 C CA . ARG B 1 730 ? 23.922 6.02 6.699 1 96.56 730 ARG B CA 1
ATOM 12139 C C . ARG B 1 730 ? 24.562 4.836 7.418 1 96.56 730 ARG B C 1
ATOM 12141 O O . ARG B 1 730 ? 25.281 4.051 6.809 1 96.56 730 ARG B O 1
ATOM 12148 N N . GLY B 1 731 ? 24.281 4.723 8.758 1 97.06 731 GLY B N 1
ATOM 12149 C CA . GLY B 1 731 ? 24.594 3.49 9.461 1 97.06 731 GLY B CA 1
ATOM 12150 C C . GLY B 1 731 ? 23.516 2.43 9.305 1 97.06 731 GLY B C 1
ATOM 12151 O O . GLY B 1 731 ? 22.328 2.721 9.438 1 97.06 731 GLY B O 1
ATOM 12152 N N . HIS B 1 732 ? 23.891 1.164 9.117 1 96 732 HIS B N 1
ATOM 12153 C CA . HIS B 1 732 ? 22.953 0.069 8.891 1 96 732 HIS B CA 1
ATOM 12154 C C . HIS B 1 732 ? 22 -0.097 10.078 1 96 732 HIS B C 1
ATOM 12156 O O . HIS B 1 732 ? 20.875 -0.545 9.906 1 96 732 HIS B O 1
ATOM 12162 N N . PHE B 1 733 ? 22.422 0.3 11.258 1 95.5 733 PHE B N 1
ATOM 12163 C CA . PHE B 1 733 ? 21.641 0.079 12.461 1 95.5 733 PHE B CA 1
ATOM 12164 C C . PHE B 1 733 ? 21 1.377 12.93 1 95.5 733 PHE B C 1
ATOM 12166 O O . PHE B 1 733 ? 20.562 1.483 14.086 1 95.5 733 PHE B O 1
ATOM 12173 N N . ASP B 1 734 ? 21.062 2.428 12.102 1 96.31 734 ASP B N 1
ATOM 12174 C CA . ASP B 1 734 ? 20.359 3.668 12.406 1 96.31 734 ASP B CA 1
ATOM 12175 C C . ASP B 1 734 ? 18.844 3.463 12.352 1 96.31 734 ASP B C 1
ATOM 12177 O O . ASP B 1 734 ? 18.281 3.262 11.273 1 96.31 734 ASP B O 1
ATOM 12181 N N . GLY B 1 735 ? 18.188 3.566 13.43 1 93.88 735 GLY B N 1
ATOM 12182 C CA . GLY B 1 735 ? 16.766 3.273 13.547 1 93.88 735 GLY B CA 1
ATOM 12183 C C . GLY B 1 735 ? 15.883 4.348 12.945 1 93.88 735 GLY B C 1
ATOM 12184 O O . GLY B 1 735 ? 14.664 4.18 12.859 1 93.88 735 GLY B O 1
ATOM 12185 N N . VAL B 1 736 ? 16.453 5.422 12.43 1 94.06 736 VAL B N 1
ATOM 12186 C CA . VAL B 1 736 ? 15.672 6.5 11.836 1 94.06 736 VAL B CA 1
ATOM 12187 C C . VAL B 1 736 ? 14.977 5.996 10.57 1 94.06 736 VAL B C 1
ATOM 12189 O O . VAL B 1 736 ? 13.859 6.41 10.266 1 94.06 736 VAL B O 1
ATOM 12192 N N . GLY B 1 737 ? 15.578 5.195 9.906 1 92.75 737 GLY B N 1
ATOM 12193 C CA . GLY B 1 737 ? 14.984 4.609 8.719 1 92.75 737 GLY B CA 1
ATOM 12194 C C . GLY B 1 737 ? 15.508 3.215 8.414 1 92.75 737 GLY B C 1
ATOM 12195 O O . GLY B 1 737 ? 16.406 2.725 9.094 1 92.75 737 GLY B O 1
ATOM 12196 N N . LYS B 1 738 ? 14.891 2.596 7.391 1 94.06 738 LYS B N 1
ATOM 12197 C CA . LYS B 1 738 ? 15.359 1.317 6.871 1 94.06 738 LYS B CA 1
ATOM 12198 C C . LYS B 1 738 ? 16.281 1.52 5.672 1 94.06 738 LYS B C 1
ATOM 12200 O O . LYS B 1 738 ? 16.047 2.391 4.836 1 94.06 738 LYS B O 1
ATOM 12205 N N . ASP B 1 739 ? 17.312 0.667 5.609 1 97.38 739 ASP B N 1
ATOM 12206 C CA . ASP B 1 739 ? 18.203 0.722 4.453 1 97.38 739 ASP B CA 1
ATOM 12207 C C . ASP B 1 739 ? 17.422 0.713 3.146 1 97.38 739 ASP B C 1
ATOM 12209 O O . ASP B 1 739 ? 17.781 1.4 2.189 1 97.38 739 ASP B O 1
ATOM 12213 N N . GLU B 1 740 ? 16.359 -0.065 3.172 1 97.69 740 GLU B N 1
ATOM 12214 C CA . GLU B 1 740 ? 15.555 -0.267 1.971 1 97.69 740 GLU B CA 1
ATOM 12215 C C . GLU B 1 740 ? 14.953 1.047 1.481 1 97.69 740 GLU B C 1
ATOM 12217 O O . GLU B 1 740 ? 15.125 1.422 0.32 1 97.69 740 GLU B O 1
ATOM 12222 N N . TRP B 1 741 ? 14.352 1.825 2.346 1 97.75 741 TRP B N 1
ATOM 12223 C CA . TRP B 1 741 ? 13.68 3.059 1.954 1 97.75 741 TRP B CA 1
ATOM 12224 C C . TRP B 1 741 ? 14.688 4.18 1.718 1 97.75 741 TRP B C 1
ATOM 12226 O O . TRP B 1 741 ? 14.461 5.059 0.884 1 97.75 741 TRP B O 1
ATOM 12236 N N . VAL B 1 742 ? 15.82 4.148 2.439 1 98.38 742 VAL B N 1
ATOM 12237 C CA . VAL B 1 742 ? 16.891 5.09 2.164 1 98.38 742 VAL B CA 1
ATOM 12238 C C . VAL B 1 742 ? 17.406 4.891 0.74 1 98.38 742 VAL B C 1
ATOM 12240 O O . VAL B 1 742 ? 17.562 5.855 -0.014 1 98.38 742 VAL B O 1
ATOM 12243 N N . ALA B 1 743 ? 17.625 3.605 0.386 1 98.5 743 ALA B N 1
ATOM 12244 C CA . ALA B 1 743 ? 18.125 3.271 -0.945 1 98.5 743 ALA B CA 1
ATOM 12245 C C . ALA B 1 743 ? 17.094 3.619 -2.02 1 98.5 743 ALA B C 1
ATOM 12247 O O . ALA B 1 743 ? 17.453 4.121 -3.088 1 98.5 743 ALA B O 1
ATOM 12248 N N . TYR B 1 744 ? 15.836 3.33 -1.764 1 98.19 744 TYR B N 1
ATOM 12249 C CA . TYR B 1 744 ? 14.75 3.648 -2.684 1 98.19 744 TYR B CA 1
ATOM 12250 C C . TYR B 1 744 ? 14.766 5.125 -3.057 1 98.19 744 TYR B C 1
ATOM 12252 O O . TYR B 1 744 ? 14.711 5.477 -4.238 1 98.19 744 TYR B O 1
ATOM 12260 N N . GLU B 1 745 ? 14.742 5.965 -2.018 1 98.56 745 GLU B N 1
ATOM 12261 C CA . GLU B 1 745 ? 14.703 7.41 -2.23 1 98.56 745 GLU B CA 1
ATOM 12262 C C . GLU B 1 745 ? 15.984 7.902 -2.902 1 98.56 745 GLU B C 1
ATOM 12264 O O . GLU B 1 745 ? 15.938 8.758 -3.791 1 98.56 745 GLU B O 1
ATOM 12269 N N . PHE B 1 746 ? 17.188 7.371 -2.545 1 98.56 746 PHE B N 1
ATOM 12270 C CA . PHE B 1 746 ? 18.469 7.816 -3.096 1 98.56 746 PHE B CA 1
ATOM 12271 C C . PHE B 1 746 ? 18.594 7.41 -4.559 1 98.56 746 PHE B C 1
ATOM 12273 O O . PHE B 1 746 ? 19.328 8.039 -5.32 1 98.56 746 PHE B O 1
ATOM 12280 N N . ALA B 1 747 ? 17.922 6.371 -4.957 1 98.44 747 ALA B N 1
ATOM 12281 C CA . ALA B 1 747 ? 17.969 5.945 -6.352 1 98.44 747 ALA B CA 1
ATOM 12282 C C . ALA B 1 747 ? 17.516 7.066 -7.281 1 98.44 747 ALA B C 1
ATOM 12284 O O . ALA B 1 747 ? 18.062 7.227 -8.375 1 98.44 747 ALA B O 1
ATOM 12285 N N . LYS B 1 748 ? 16.531 7.836 -6.887 1 98 748 LYS B N 1
ATOM 12286 C CA . LYS B 1 748 ? 16.062 8.977 -7.676 1 98 748 LYS B CA 1
ATOM 12287 C C . LYS B 1 748 ? 17.141 10.039 -7.797 1 98 748 LYS B C 1
ATOM 12289 O O . LYS B 1 748 ? 17.312 10.641 -8.859 1 98 748 LYS B O 1
ATOM 12294 N N . VAL B 1 749 ? 17.812 10.242 -6.641 1 98.38 749 VAL B N 1
ATOM 12295 C CA . VAL B 1 749 ? 18.891 11.219 -6.609 1 98.38 749 VAL B CA 1
ATOM 12296 C C . VAL B 1 749 ? 20.016 10.797 -7.562 1 98.38 749 VAL B C 1
ATOM 12298 O O . VAL B 1 749 ? 20.453 11.586 -8.391 1 98.38 749 VAL B O 1
ATOM 12301 N N . ARG B 1 750 ? 20.438 9.531 -7.43 1 97.88 750 ARG B N 1
ATOM 12302 C CA . ARG B 1 750 ? 21.516 9 -8.273 1 97.88 750 ARG B CA 1
ATOM 12303 C C . ARG B 1 750 ? 21.156 9.133 -9.75 1 97.88 750 ARG B C 1
ATOM 12305 O O . ARG B 1 750 ? 21.984 9.578 -10.547 1 97.88 750 ARG B O 1
ATOM 12312 N N . ARG B 1 751 ? 19.969 8.703 -10.094 1 96.94 751 ARG B N 1
ATOM 12313 C CA . ARG B 1 751 ? 19.547 8.758 -11.484 1 96.94 751 ARG B CA 1
ATOM 12314 C C . ARG B 1 751 ? 19.609 10.188 -12.023 1 96.94 751 ARG B C 1
ATOM 12316 O O . ARG B 1 751 ? 20.109 10.414 -13.125 1 96.94 751 ARG B O 1
ATOM 12323 N N . HIS B 1 752 ? 19.125 11.156 -11.234 1 96.5 752 HIS B N 1
ATOM 12324 C CA . HIS B 1 752 ? 19.109 12.547 -11.664 1 96.5 752 HIS B CA 1
ATOM 12325 C C . HIS B 1 752 ? 20.516 13.062 -11.906 1 96.5 752 HIS B C 1
ATOM 12327 O O . HIS B 1 752 ? 20.797 13.688 -12.938 1 96.5 752 HIS B O 1
ATOM 12333 N N . TYR B 1 753 ? 21.438 12.836 -10.961 1 96.88 753 TYR B N 1
ATOM 12334 C CA . TYR B 1 753 ? 22.828 13.281 -11.102 1 96.88 753 TYR B CA 1
ATOM 12335 C C . TYR B 1 753 ? 23.516 12.578 -12.266 1 96.88 753 TYR B C 1
ATOM 12337 O O . TYR B 1 753 ? 24.266 13.195 -13.008 1 96.88 753 TYR B O 1
ATOM 12345 N N . ASP B 1 754 ? 23.266 11.266 -12.422 1 96.25 754 ASP B N 1
ATOM 12346 C CA . ASP B 1 754 ? 23.844 10.516 -13.531 1 96.25 754 ASP B CA 1
ATOM 12347 C C . ASP B 1 754 ? 23.406 11.078 -14.875 1 96.25 754 ASP B C 1
ATOM 12349 O O . ASP B 1 754 ? 24.219 11.219 -15.797 1 96.25 754 ASP B O 1
ATOM 12353 N N . LEU B 1 755 ? 22.172 11.375 -14.969 1 93.31 755 LEU B N 1
ATOM 12354 C CA . LEU B 1 755 ? 21.625 11.883 -16.219 1 93.31 755 LEU B CA 1
ATOM 12355 C C . LEU B 1 755 ? 22.188 13.258 -16.547 1 93.31 755 LEU B C 1
ATOM 12357 O O . LEU B 1 755 ? 22.156 13.695 -17.688 1 93.31 755 LEU B O 1
ATOM 12361 N N . LEU B 1 756 ? 22.719 13.992 -15.539 1 93.06 756 LEU B N 1
ATOM 12362 C CA . LEU B 1 756 ? 23.375 15.281 -15.727 1 93.06 756 LEU B CA 1
ATOM 12363 C C . LEU B 1 756 ? 24.875 15.109 -15.938 1 93.06 756 LEU B C 1
ATOM 12365 O O . LEU B 1 756 ? 25.625 16.078 -15.953 1 93.06 756 LEU B O 1
ATOM 12369 N N . ASP B 1 757 ? 25.375 13.836 -15.984 1 93.69 757 ASP B N 1
ATOM 12370 C CA . ASP B 1 757 ? 26.781 13.492 -16.141 1 93.69 757 ASP B CA 1
ATOM 12371 C C . ASP B 1 757 ? 27.594 13.977 -14.93 1 93.69 757 ASP B C 1
ATOM 12373 O O . ASP B 1 757 ? 28.703 14.492 -15.094 1 93.69 757 ASP B O 1
ATOM 12377 N N . LEU B 1 758 ? 26.953 13.891 -13.75 1 95.62 758 LEU B N 1
ATOM 12378 C CA . LEU B 1 758 ? 27.578 14.297 -12.492 1 95.62 758 LEU B CA 1
ATOM 12379 C C . LEU B 1 758 ? 27.625 13.133 -11.508 1 95.62 758 LEU B C 1
ATOM 12381 O O . LEU B 1 758 ? 27.312 13.297 -10.328 1 95.62 758 LEU B O 1
ATOM 12385 N N . SER B 1 759 ? 27.969 11.938 -11.914 1 94.12 759 SER B N 1
ATOM 12386 C CA . SER B 1 759 ? 27.875 10.711 -11.133 1 94.12 759 SER B CA 1
ATOM 12387 C C . SER B 1 759 ? 28.734 10.805 -9.875 1 94.12 759 SER B C 1
ATOM 12389 O O . SER B 1 759 ? 28.375 10.258 -8.828 1 94.12 759 SER B O 1
ATOM 12391 N N . GLU B 1 760 ? 29.781 11.5 -9.914 1 95.5 760 GLU B N 1
ATOM 12392 C CA . GLU B 1 760 ? 30.703 11.57 -8.789 1 95.5 760 GLU B CA 1
ATOM 12393 C C . GLU B 1 760 ? 30.219 12.57 -7.746 1 95.5 760 GLU B C 1
ATOM 12395 O O . GLU B 1 760 ? 30.703 12.578 -6.613 1 95.5 760 GLU B O 1
ATOM 12400 N N . ALA B 1 761 ? 29.25 13.383 -8.102 1 97.75 761 ALA B N 1
ATOM 12401 C CA . ALA B 1 761 ? 28.797 14.461 -7.223 1 97.75 761 ALA B CA 1
ATOM 12402 C C . ALA B 1 761 ? 27.656 13.992 -6.309 1 97.75 761 ALA B C 1
ATOM 12404 O O . ALA B 1 761 ? 27.25 14.711 -5.398 1 97.75 761 ALA B O 1
ATOM 12405 N N . ALA B 1 762 ? 27.109 12.859 -6.527 1 97.88 762 ALA B N 1
ATOM 12406 C CA . ALA B 1 762 ? 26.109 12.273 -5.645 1 97.88 762 ALA B CA 1
ATOM 12407 C C . ALA B 1 762 ? 26.578 10.93 -5.09 1 97.88 762 ALA B C 1
ATOM 12409 O O . ALA B 1 762 ? 26.797 9.984 -5.844 1 97.88 762 ALA B O 1
ATOM 12410 N N . ARG B 1 763 ? 26.672 10.867 -3.824 1 97.88 763 ARG B N 1
ATOM 12411 C CA . ARG B 1 763 ? 27.234 9.672 -3.205 1 97.88 763 ARG B CA 1
ATOM 12412 C C . ARG B 1 763 ? 26.469 9.305 -1.937 1 97.88 763 ARG B C 1
ATOM 12414 O O . ARG B 1 763 ? 25.922 10.18 -1.257 1 97.88 763 ARG B O 1
ATOM 12421 N N . ILE B 1 764 ? 26.312 8.023 -1.651 1 98.06 764 ILE B N 1
ATOM 12422 C CA . ILE B 1 764 ? 25.812 7.535 -0.37 1 98.06 764 ILE B CA 1
ATOM 12423 C C . ILE B 1 764 ? 26.812 6.559 0.238 1 98.06 764 ILE B C 1
ATOM 12425 O O . ILE B 1 764 ? 27.375 5.715 -0.468 1 98.06 764 ILE B O 1
ATOM 12429 N N . GLU B 1 765 ? 27.141 6.75 1.443 1 97.62 765 GLU B N 1
ATOM 12430 C CA . GLU B 1 765 ? 28 5.836 2.189 1 97.62 765 GLU B CA 1
ATOM 12431 C C . GLU B 1 765 ? 27.219 5.078 3.254 1 97.62 765 GLU B C 1
ATOM 12433 O O . GLU B 1 765 ? 26.516 5.688 4.07 1 97.62 765 GLU B O 1
ATOM 12438 N N . TYR B 1 766 ? 27.328 3.74 3.188 1 97 766 TYR B N 1
ATOM 12439 C CA . TYR B 1 766 ? 26.812 2.877 4.242 1 97 766 TYR B CA 1
ATOM 12440 C C . TYR B 1 766 ? 27.938 2.402 5.156 1 97 766 TYR B C 1
ATOM 12442 O O . TYR B 1 766 ? 29.062 2.176 4.703 1 97 766 TYR B O 1
ATOM 12450 N N . PHE B 1 767 ? 27.672 2.32 6.414 1 96.06 767 PHE B N 1
ATOM 12451 C CA . PHE B 1 767 ? 28.656 1.756 7.324 1 96.06 767 PHE B CA 1
ATOM 12452 C C . PHE B 1 767 ? 27.984 0.927 8.406 1 96.06 767 PHE B C 1
ATOM 12454 O O . PHE B 1 767 ? 26.781 1.08 8.664 1 96.06 767 PHE B O 1
ATOM 12461 N N . ASN B 1 768 ? 28.75 -0.041 9.008 1 94.69 768 ASN B N 1
ATOM 12462 C CA . ASN B 1 768 ? 28.25 -0.872 10.094 1 94.69 768 ASN B CA 1
ATOM 12463 C C . ASN B 1 768 ? 28.234 -0.113 11.422 1 94.69 768 ASN B C 1
ATOM 12465 O O . ASN B 1 768 ? 29.125 -0.277 12.242 1 94.69 768 ASN B O 1
ATOM 12469 N N . GLY B 1 769 ? 27.156 0.629 11.617 1 95.12 769 GLY B N 1
ATOM 12470 C CA . GLY B 1 769 ? 27.031 1.426 12.828 1 95.12 769 GLY B CA 1
ATOM 12471 C C . GLY B 1 769 ? 25.625 1.951 13.039 1 95.12 769 GLY B C 1
ATOM 12472 O O . GLY B 1 769 ? 24.75 1.771 12.188 1 95.12 769 GLY B O 1
ATOM 12473 N N . PRO B 1 770 ? 25.453 2.424 14.258 1 95.88 770 PRO B N 1
ATOM 12474 C CA . PRO B 1 770 ? 24.141 2.971 14.609 1 95.88 770 PRO B CA 1
ATOM 12475 C C . PRO B 1 770 ? 23.953 4.414 14.156 1 95.88 770 PRO B C 1
ATOM 12477 O O . PRO B 1 770 ? 24.469 4.801 13.094 1 95.88 770 PRO B O 1
ATOM 12480 N N . HIS B 1 771 ? 23.141 5.188 14.75 1 95.88 771 HIS B N 1
ATOM 12481 C CA . HIS B 1 771 ? 22.859 6.598 14.508 1 95.88 771 HIS B CA 1
ATOM 12482 C C . HIS B 1 771 ? 24 7.484 14.969 1 95.88 771 HIS B C 1
ATOM 12484 O O . HIS B 1 771 ? 23.969 8.023 16.078 1 95.88 771 HIS B O 1
ATOM 12490 N N . LYS B 1 772 ? 25.031 7.648 14.047 1 97.25 772 LYS B N 1
ATOM 12491 C CA . LYS B 1 772 ? 26.219 8.43 14.398 1 97.25 772 LYS B CA 1
ATOM 12492 C C . LYS B 1 772 ? 26.969 8.867 13.148 1 97.25 772 LYS B C 1
ATOM 12494 O O . LYS B 1 772 ? 26.688 8.391 12.047 1 97.25 772 LYS B O 1
ATOM 12499 N N . ILE B 1 773 ? 27.922 9.766 13.344 1 97.75 773 ILE B N 1
ATOM 12500 C CA . ILE B 1 773 ? 28.844 10.195 12.297 1 97.75 773 ILE B CA 1
ATOM 12501 C C . ILE B 1 773 ? 29.922 9.125 12.086 1 97.75 773 ILE B C 1
ATOM 12503 O O . ILE B 1 773 ? 30.516 8.625 13.047 1 97.75 773 ILE B O 1
ATOM 12507 N N . HIS B 1 774 ? 30.062 8.734 10.836 1 96.69 774 HIS B N 1
ATOM 12508 C CA . HIS B 1 774 ? 31.172 7.852 10.469 1 96.69 774 HIS B CA 1
ATOM 12509 C C . HIS B 1 774 ? 32.438 8.648 10.18 1 96.69 774 HIS B C 1
ATOM 12511 O O . HIS B 1 774 ? 33.531 8.289 10.648 1 96.69 774 HIS B O 1
ATOM 12517 N N . GLY B 1 775 ? 32.344 9.742 9.422 1 96.69 775 GLY B N 1
ATOM 12518 C CA . GLY B 1 775 ? 33.406 10.719 9.219 1 96.69 775 GLY B CA 1
ATOM 12519 C C . GLY B 1 775 ? 34.5 10.211 8.328 1 96.69 775 GLY B C 1
ATOM 12520 O O . GLY B 1 775 ? 35.656 10.633 8.477 1 96.69 775 GLY B O 1
ATOM 12521 N N . LYS B 1 776 ? 34.312 9.266 7.434 1 96.5 776 LYS B N 1
ATOM 12522 C CA . LYS B 1 776 ? 35.344 8.773 6.516 1 96.5 776 LYS B CA 1
ATOM 12523 C C . LYS B 1 776 ? 35.031 9.18 5.074 1 96.5 776 LYS B C 1
ATOM 12525 O O . LYS B 1 776 ? 35.594 10.133 4.551 1 96.5 776 LYS B O 1
ATOM 12530 N N . GLY B 1 777 ? 34 8.508 4.621 1 97.12 777 GLY B N 1
ATOM 12531 C CA . GLY B 1 777 ? 33.594 8.859 3.266 1 97.12 777 GLY B CA 1
ATOM 12532 C C . GLY B 1 777 ? 33.188 10.305 3.123 1 97.12 777 GLY B C 1
ATOM 12533 O O . GLY B 1 777 ? 33.406 10.93 2.082 1 97.12 777 GLY B O 1
ATOM 12534 N N . THR B 1 778 ? 32.625 10.859 4.137 1 98.31 778 THR B N 1
ATOM 12535 C CA . THR B 1 778 ? 32.156 12.234 4.102 1 98.31 778 THR B CA 1
ATOM 12536 C C . THR B 1 778 ? 33.344 13.211 4.078 1 98.31 778 THR B C 1
ATOM 12538 O O . THR B 1 778 ? 33.281 14.219 3.367 1 98.31 778 THR B O 1
ATOM 12541 N N . PHE B 1 779 ? 34.406 12.93 4.805 1 98.38 779 PHE B N 1
ATOM 12542 C CA . PHE B 1 779 ? 35.594 13.781 4.77 1 98.38 779 PHE B CA 1
ATOM 12543 C C . PHE B 1 779 ? 36.25 13.727 3.406 1 98.38 779 PHE B C 1
ATOM 12545 O O . PHE B 1 779 ? 36.719 14.75 2.883 1 98.38 779 PHE B O 1
ATOM 12552 N N . GLU B 1 780 ? 36.281 12.562 2.834 1 98.19 780 GLU B N 1
ATOM 12553 C CA . GLU B 1 780 ? 36.844 12.414 1.486 1 98.19 780 GLU B CA 1
ATOM 12554 C C . GLU B 1 780 ? 36 13.211 0.475 1 98.19 780 GLU B C 1
ATOM 12556 O O . GLU B 1 780 ? 36.562 13.828 -0.438 1 98.19 780 GLU B O 1
ATOM 12561 N N . PHE B 1 781 ? 34.812 13.148 0.628 1 98.25 781 PHE B N 1
ATOM 12562 C CA . PHE B 1 781 ? 33.875 13.852 -0.253 1 98.25 781 PHE B CA 1
ATOM 12563 C C . PHE B 1 781 ? 34.094 15.359 -0.157 1 98.25 781 PHE B C 1
ATOM 12565 O O . PHE B 1 781 ? 34.094 16.062 -1.174 1 98.25 781 PHE B O 1
ATOM 12572 N N . ILE B 1 782 ? 34.156 15.867 1.095 1 98.62 782 ILE B N 1
ATOM 12573 C CA . ILE B 1 782 ? 34.406 17.281 1.339 1 98.62 782 ILE B CA 1
ATOM 12574 C C . ILE B 1 782 ? 35.75 17.688 0.705 1 98.62 782 ILE B C 1
ATOM 12576 O O . ILE B 1 782 ? 35.844 18.719 0.043 1 98.62 782 ILE B O 1
ATOM 12580 N N . ASP B 1 783 ? 36.781 16.859 0.796 1 98.12 783 ASP B N 1
ATOM 12581 C CA . ASP B 1 783 ? 38.094 17.125 0.2 1 98.12 783 ASP B CA 1
ATOM 12582 C C . ASP B 1 783 ? 38 17.203 -1.321 1 98.12 783 ASP B C 1
ATOM 12584 O O . ASP B 1 783 ? 38.625 18.062 -1.944 1 98.12 783 ASP B O 1
ATOM 12588 N N . GLN B 1 784 ? 37.156 16.375 -1.813 1 97.88 784 GLN B N 1
ATOM 12589 C CA . GLN B 1 784 ? 37.062 16.266 -3.266 1 97.88 784 GLN B CA 1
ATOM 12590 C C . GLN B 1 784 ? 36.281 17.422 -3.852 1 97.88 784 GLN B C 1
ATOM 12592 O O . GLN B 1 784 ? 36.594 17.922 -4.934 1 97.88 784 GLN B O 1
ATOM 12597 N N . HIS B 1 785 ? 35.281 17.875 -3.15 1 97.75 785 HIS B N 1
ATOM 12598 C CA . HIS B 1 785 ? 34.312 18.734 -3.824 1 97.75 785 HIS B CA 1
ATOM 12599 C C . HIS B 1 785 ? 34.344 20.156 -3.264 1 97.75 785 HIS B C 1
ATOM 12601 O O . HIS B 1 785 ? 33.781 21.078 -3.855 1 97.75 785 HIS B O 1
ATOM 12607 N N . LEU B 1 786 ? 34.969 20.281 -2.098 1 96.12 786 LEU B N 1
ATOM 12608 C CA . LEU B 1 786 ? 35.031 21.625 -1.502 1 96.12 786 LEU B CA 1
ATOM 12609 C C . LEU B 1 786 ? 36.438 22.188 -1.562 1 96.12 786 LEU B C 1
ATOM 12611 O O . LEU B 1 786 ? 36.625 23.406 -1.486 1 96.12 786 LEU B O 1
#

Nearest PDB structures (foldseek):
  5jib-assembly1_A  TM=6.154E-01  e=4.139E-11  Thermotoga maritima MSB8
  6rv9-assembly1_A  TM=6.444E-01  e=4.400E-10  Cerrena unicolor
  7nn3-assembly4_D  TM=6.279E-01  e=4.400E-10  Caldicellulosiruptor acetigenus I77R1B
  3azq-assembly1_A  TM=6.582E-01  e=2.272E-06  Streptomyces morookaense
  3azo-assembly2_B  TM=6.668E-01  e=3.950E-06  Streptomyces morookaense

Secondary structure (DSSP, 8-state):
-------------------TT-B-GGGS----SSS---HHHHHHHHHHHHHHHHHHHHHHHGGGG-----S-HHHHHHHTHHHHHHHHHHHT--SPBPSS--EEE-B-TTS-B-EEE-SSEEEEEEEEEEE--SS--EEEEEEEEEESS---EEEEEE--TTS-HHHHTTSS-TTSTTTTHHHHHHHTTEEEEEEPPP-S--TTSEETTTTEE----HHHHHHHHHGGGT--HHHHHHHHHHHHHHHHHHHHHHH-----EEEEEETHHHHHHHHHHHH-TTEEEEEEES-----TTGGGS-GGG--TTHHHH--HHHHHHTTTTSEEEEE------B-SSPPPBTTB--PPP--B-PPPHHHHHHHHHHHHHTS-GGG--EEEE---S-S---SS-HHHHHHHHHHTT----S---TT------TT---HHHHHHHHHHHHHHHHHHHHHHHHHHHIIIIIHHHS--TTSS-----TTTTHHHHHHHHHHHHHHH----S--S----EEEEEEE-SSEEEEEEEEEEETTEEEEEEEEEETTPPTT--EEEEEEE--TT--HHHHH---TT-HHHHHHTTHHHHHHHTT-EEEEEPPS--STHHHHHHHHHHGGGT--HHHHHHHHHHHHHHHHHHSTTEEEEEEEEEEETHHHHHHHHHHHH-TTEEEEEEES--S-HHHHHH--STT--S-GGGSS-TT---TTGGGT--HHHHHHHHTTS-EEEEEETT-TTS-HHHHHHHHHHHHHHHHHTT-GGGEEEEEES-SSS---SHHHHHHHHH-/-------------------TT-B-GGGS----SSS---HHHHHHHHHHHHHHHHHHHHHHHGGGG-----S-HHHHHHHTHHHHHHHHHHHT--SPBPSS--EEE-B-TTS-B-EEE-SSEEEEEEEEEEE--SS--EEEEEEEEEESS---EEEEEE--TTS-HHHHTTSS-TTSTTTTHHHHHHHTTEEEEEEPPP-S--TTSEETTTTEE----HHHHHHHHHGGGT--HHHHHHHHHHHHHHHHHHHHHHH-----EEEEEETHHHHHHHHHHHH-TTEEEEEEES-----TTGGGS-GGG--TTHHHH--HHHHHHTTTTSEEEEE------B-SSPPPBTTB--PPP--B-PPPHHHHHHHHHHHHHTS-GGG--EEEE--SS-S---SS-HHHHHHHHHHTT----S---TT------TT---HHHHHHHHHHHHHHHHHHHHHHHHHHHIIIIIHHHS--TTSS-----TTTTHHHHHHHHHHHHHHH----S--S----EEEEEEE-SSEEEEEEEEEEETTEEEEEEEEEETTPPTT--EEEEEEE--TT--HHHHH---TT-HHHHHHTTHHHHHHHTT-EEEEEPPS--STHHHHHHHHHHGGGT--HHHHHHHHHHHHHHHHHHSTTEEEEEEEEEEETHHHHHHHHHHHH-TTEEEEEEES--S-HHHHHH--STT--S-GGGSS-TT---TTGGGT--HHHHHHHHTTS-EEEEEETT-TTS-HHHHHHHHHHHHHHHHHTT-GGGEEEEEES-SSS---SHHHHHHHHH-

Radius of gyration: 38.29 Å; Cα contacts (8 Å, |Δi|>4): 3443; chains: 2; bounding box: 123×99×104 Å

Solvent-accessible surface area (backbone atoms only — not comparable to full-atom values): 80302 Å² total; per-residue (Å²): 142,79,93,74,84,79,79,76,80,78,78,75,78,73,80,69,82,71,59,82,74,45,43,65,56,78,74,64,72,73,75,75,84,71,59,85,75,47,66,58,56,54,38,42,51,18,45,49,54,43,47,58,51,47,54,57,49,30,68,72,50,26,61,80,80,59,65,85,35,86,88,38,69,70,50,29,51,62,47,44,42,68,58,44,52,50,49,30,52,52,32,24,54,73,74,71,63,48,79,79,39,44,29,34,66,42,50,40,58,82,57,44,62,43,65,47,78,54,92,47,29,38,39,31,37,31,36,34,43,23,34,73,51,94,70,51,60,31,60,38,44,32,36,37,34,39,29,68,58,70,75,63,35,34,34,40,42,26,51,30,34,83,44,59,44,48,22,28,57,32,37,40,55,77,88,42,87,46,38,23,47,49,42,45,42,17,63,60,15,18,34,32,38,21,58,56,59,71,32,64,52,31,91,76,21,54,32,78,87,63,72,44,43,19,15,20,20,38,41,38,47,46,23,48,34,20,30,24,61,38,29,31,51,63,15,55,54,46,44,40,52,52,34,49,50,52,41,53,43,54,47,16,69,71,69,69,46,75,63,54,30,30,31,37,12,28,28,59,15,6,51,49,28,46,52,44,36,36,67,36,84,69,44,35,14,31,28,26,17,15,47,68,34,70,54,86,61,44,56,53,22,43,63,59,69,62,36,57,30,41,48,50,65,41,43,50,26,54,39,59,51,52,28,62,71,33,35,37,36,40,33,64,20,54,28,84,63,35,88,46,50,49,73,72,48,93,71,17,42,38,48,66,69,26,34,44,69,50,59,51,68,68,50,24,50,53,31,48,49,55,23,51,70,74,41,60,79,92,63,61,37,73,43,81,43,62,72,80,88,56,76,92,56,61,46,77,40,68,67,58,48,34,51,36,32,44,51,59,76,35,85,70,63,86,68,76,60,74,77,58,66,59,50,84,64,87,88,58,83,58,65,68,60,49,50,48,50,50,52,48,32,53,50,38,46,45,55,51,49,57,67,47,19,56,58,42,22,41,64,74,43,54,56,67,68,46,60,61,68,79,53,78,66,74,73,60,41,79,68,71,45,45,67,59,45,50,54,53,43,52,50,50,38,55,57,43,10,73,63,75,73,60,78,48,72,44,71,38,24,46,34,83,70,45,84,52,88,55,30,32,33,28,40,38,37,33,40,23,44,85,60,28,52,42,39,30,38,36,33,38,34,63,80,70,48,89,89,42,59,30,37,33,36,36,36,31,45,31,73,64,48,42,40,62,35,31,41,38,71,53,80,92,37,71,40,23,71,30,34,56,6,50,42,43,53,41,18,67,71,60,27,29,22,36,16,44,51,62,64,55,42,65,73,64,63,32,42,46,46,28,46,58,25,22,25,63,36,31,32,64,61,26,54,50,41,33,40,49,52,46,47,55,52,55,49,40,66,37,78,52,32,36,52,78,25,27,31,36,41,12,34,38,53,11,8,52,42,32,43,56,36,42,34,70,43,72,62,42,42,29,33,26,22,22,45,48,68,31,44,46,51,52,38,40,33,34,66,54,79,82,46,61,73,19,39,58,65,38,58,60,77,61,70,64,44,63,32,32,34,53,63,45,44,56,35,54,29,47,54,52,35,46,89,42,36,37,36,38,40,40,27,74,60,17,72,70,46,52,57,34,43,30,29,22,33,46,30,54,38,45,52,55,32,42,74,62,75,35,56,87,37,47,48,74,46,77,44,98,36,45,70,45,60,82,74,51,70,60,50,52,47,46,70,73,74,84,135,87,79,76,76,75,78,77,79,78,78,76,79,73,80,68,79,72,59,83,74,43,44,67,59,76,75,64,74,72,75,74,84,71,57,84,74,47,66,59,57,52,37,41,50,18,47,48,52,43,48,58,51,47,53,57,50,30,68,71,52,24,60,79,77,61,62,87,34,85,86,40,69,70,49,28,51,61,47,44,41,66,58,44,52,49,50,30,52,51,32,26,54,72,75,72,64,48,78,80,41,45,29,33,64,43,50,40,57,82,56,43,63,44,64,46,80,55,93,47,28,39,40,31,36,30,34,33,43,22,33,72,50,95,71,49,59,32,60,39,45,34,36,38,34,40,27,70,57,71,75,61,36,34,34,39,43,29,52,29,34,81,44,60,44,48,20,29,57,31,38,42,56,78,86,41,88,47,37,22,47,48,44,44,43,18,63,62,15,20,33,33,38,22,58,56,56,72,30,66,52,32,91,75,21,53,31,78,86,62,71,45,43,20,14,21,19,38,40,40,46,46,23,48,32,18,29,24,61,40,29,33,52,62,16,55,54,46,44,41,51,51,35,49,50,51,42,52,43,54,47,15,69,71,69,68,46,75,62,55,30,30,33,36,12,28,28,59,16,6,50,50,29,46,53,42,35,37,68,37,83,69,44,37,13,30,28,26,15,15,48,68,34,67,54,84,61,43,57,53,23,42,64,60,68,62,36,56,30,41,48,50,65,42,43,51,27,54,40,58,51,52,28,62,73,31,35,37,35,41,32,65,21,54,29,84,62,36,89,46,52,49,71,71,49,93,70,17,42,38,48,66,68,24,36,44,69,50,58,52,68,68,48,24,48,53,29,48,50,55,23,52,70,75,41,60,79,95,63,61,36,70,43,81,43,59,70,81,88,58,78,88,56,59,46,74,40,67,68,58,48,35,51,34,33,44,49,58,74,35,84,69,64,87,70,76,62,73,78,59,64,59,49,85,64,85,88,58,83,59,65,69,60,48,50,49,51,51,51,48,32,52,48,38,46,44,56,51,49,58,66,49,18,57,58,43,22,40,62,74,43,54,55,67,68,48,60,61,68,78,52,80,66,75,72,59,42,79,68,71,45,44,65,60,45,49,52,54,42,54,50,49,38,56,57,43,10,73,62,73,71,61,76,50,72,44,69,37,25,45,35,80,71,46,83,51,88,54,29,33,33,28,39,38,35,31,39,22,44,85,61,29,50,40,41,31,38,35,35,38,32,63,82,71,50,89,89,41,59,31,36,32,38,37,35,32,43,32,73,64,48,42,39,62,36,31,40,38,70,52,80,92,38,70,42,24,72,28,33,56,7,51,40,44,54,42,17,67,71,60,27,29,21,36,15,44,51,64,65,56,43,64,73,65,62,32,42,48,45,28,46,59,25,22,25,63,37,30,31,62,60,24,53,50,41,33,39,48,51,45,47,54,51,54,50,40,68,37,79,53,33,37,53,77,26,28,30,37,40,14,36,37,52,10,9,53,42,33,44,55,36,41,35,71,41,71,63,41,41,29,32,27,21,22,45,50,67,31,43,45,51,52,38,40,32,34,66,56,78,81,46,60,76,19,40,57,66,38,56,60,78,60,69,66,44,64,32,33,34,53,63,46,44,53,36,54,29,47,56,52,35,46,91,42,34,37,37,38,41,40,27,75,59,18,69,70,47,53,60,33,43,28,30,23,34,46,29,54,38,46,51,53,33,41,73,62,74,35,57,86,36,46,48,72,45,78,42,98,37,45,71,45,60,81,73,50,69,60,51,53,48,46,68,72,75,83

Organism: NCBI:txid1194090

InterPro domains:
  IPR025890 Abhydrolase, bacterial [PF12715] (517-748)
  IPR029058 Alpha/Beta hydrolase fold [G3DSA:3.40.50.1820] (40-388)
  IPR029058 Alpha/Beta hydrolase fold [G3DSA:3.40.50.1820] (425-786)
  IPR029058 Alpha/Beta hydrolase fold [SSF53474] (178-305)
  IPR029058 Alpha/Beta hydrolase fold [SSF53474] (515-785)
  IPR050261 FrsA esterase [PTHR22946] (454-663)

Sequence (1572 aa):
MDRRNFIKSSAFFGTALGFPGSISLLQQSMRNDGIDDDLASIMVEGVHRFLDSEIQSFKKRRDRFWKYDFSSNMKFNESIASQREELAYQLGVVDDRVSPVNMETLTGNHLRRFIIDTEQCTIRAVRWQVLGGIYNDLWAEGLYLKPQEEIQGRIILLPDADIIPEVAAGIQGSNKPGFGMANLLAENGFEVLIPALVNRNDTFSGNKQLDRYTNQPHREWIYRQGFVLGRHIIGYELQKIFAAVDWFRSLAKTDGSRGSVGVAGYGEGGMLALLASALDTRITSTLVSGYFDSREDVWREPIYRNVFGMLKQFGDAELASMSWPRKLIIEHAEFPEVTGPPPVSEGRSGAAPGRITTPSLTRAKAEWERAVEKIPKEQNHLQWYDDEGAALKTPFSRNAVSALASGLEVQLSGEIDLSRRVLEVEKWIDAKKRQERTIRDIESHIQQVLRMSEKTRKKKFWDTLKEDKTSGNTECDSDGLKPIKEFHRNRLWDVIGRLPSPSVPANPRVEVMEKGKKWTSYNVRLDVWPEVEVSGILLVPTDVKEGVQRPVVVCQHGLEGRPEDVITKEPGTRAYEVYEGFASTLAEKGYVTFAPQGLFRGEENFRLIQRKANPLGLSLYSFMVGQHQRIVEWLGEQSYIDSERIGFYGLSYGGKTAMRVPALVEEYALSICSGDFNEWVRKVANAGPDAYNSYPFTKEYEIPEWDLGHTYNYAEMAALIAPRPFMVERGHFDGVGKDEWVAYEFAKVRRHYDLLDLSEAARIEYFNGPHKIHGKGTFEFIDQHLMDRRNFIKSSAFFGTALGFPGSISLLQQSMRNDGIDDDLASIMVEGVHRFLDSEIQSFKKRRDRFWKYDFSSNMKFNESIASQREELAYQLGVVDDRVSPVNMETLTGNHLRRFIIDTEQCTIRAVRWQVLGGIYNDLWAEGLYLKPQEEIQGRIILLPDADIIPEVAAGIQGSNKPGFGMANLLAENGFEVLIPALVNRNDTFSGNKQLDRYTNQPHREWIYRQGFVLGRHIIGYELQKIFAAVDWFRSLAKTDGSRGSVGVAGYGEGGMLALLASALDTRITSTLVSGYFDSREDVWREPIYRNVFGMLKQFGDAELASMSWPRKLIIEHAEFPEVTGPPPVSEGRSGAAPGRITTPSLTRAKAEWERAVEKIPKEQNHLQWYDDEGAALKTPFSRNAVSALASGLEVQLSGEIDLSRRVLEVEKWIDAKKRQERTIRDIESHIQQVLRMSEKTRKKKFWDTLKEDKTSGNTECDSDGLKPIKEFHRNRLWDVIGRLPSPSVPANPRVEVMEKGKKWTSYNVRLDVWPEVEVSGILLVPTDVKEGVQRPVVVCQHGLEGRPEDVITKEPGTRAYEVYEGFASTLAEKGYVTFAPQGLFRGEENFRLIQRKANPLGLSLYSFMVGQHQRIVEWLGEQSYIDSERIGFYGLSYGGKTAMRVPALVEEYALSICSGDFNEWVRKVANAGPDAYNSYPFTKEYEIPEWDLGHTYNYAEMAALIAPRPFMVERGHFDGVGKDEWVAYEFAKVRRHYDLLDLSEAARIEYFNGPHKIHGKGTFEFIDQHL